Protein AF-A0A136IZJ5-F1 (afdb_monomer_lite)

Organism: NCBI:txid196109

Foldseek 3Di:
DDPVVLCVQQVCLQVVVVVVCVVPVDLPAQEDEAEAALCLVLPDPPCPSNNNSRVNLLVVQVVVVVVCVVVVRNYHYAYERDFAEPPDPVNLVDPPCVVVSLLSQFAYHYPVRVVVVVVCCSDPVCVVVVHHYDHPRGDLVSNQQHDDPPPCVPDPVNVPRDRPDDDDDDDDDDPCVPPPVPPPDQLLVQQLVDQALVSQLVSQLVVLQVVVCVLLVHRADQAAFLLVVVDDLVNLVVSQVCLCVSQVFRGDSQLNNHRDGSSRSSSNSSLGGPSHDPVNNVVPPPDDDDDDDDDDDDDDDDDDDDDDDDDDDDDDDDDDDDDDDPDDPQPPQPVNDLLQSVDNDFFAQDDDDLVLLLVLLLQFQQVQDDPVLNVVSVVLSVQCPDPPHLVVLLVVVLVVQQVPDSNGCQFLLLLFLVPFQAQAFLPQFFKKKFFFDDFPDFDFLLLLLLLLVVLVVVVLVCVVVSVDFFDADSRFGFRCPLVNCLFQWFFAFDQRTIDIDHCDCVNPVPHAFWAWEFELLWTFTGGQADPVRHGDHSLLSSLQVVLVCVVRVDDHRAQLLLLSRHRRNVSNVVLVVQVVVDVLSVVVCCRCNRHGFYEYEAADDDPDLFSVCCSVGLDLRRRDHSRTQWYWYQYRRGTIMIIGRPSQDDPVSSLVSNVSSCVSVNPDDDPPSNDDDVSVVSSVPDDIGIRDRDDDPVVVVVSVVSSVVSNVQSVPFTKDKDWFQPAFPSVCVVVVHDHVLVVLLVVQLVCCVVVVHGAWEWEWAFLSSHHSHGTFIDTLCGPLSRVLSVLVPDPPHDPVVNVVSSVVSSVVSVVSSVQVNSSHSGNPSSVSCSQRSPSRPPPDDDRPVSVDCSSVDPPYEYEYEDEEPRSTSDIDTRGDDPRHKYWYWYGYRRTIMIMMD

pLDDT: mean 79.6, std 20.5, range [19.53, 98.69]

Structure (mmCIF, N/CA/C/O backbone):
data_AF-A0A136IZJ5-F1
#
_entry.id   AF-A0A136IZJ5-F1
#
loop_
_atom_site.group_PDB
_atom_site.id
_atom_site.type_symbol
_atom_site.label_atom_id
_atom_site.label_alt_id
_atom_site.label_comp_id
_atom_site.label_asym_id
_atom_site.label_entity_id
_atom_site.label_seq_id
_atom_site.pdbx_PDB_ins_code
_atom_site.Cartn_x
_atom_site.Cartn_y
_atom_site.Cartn_z
_atom_site.occupancy
_atom_site.B_iso_or_equiv
_atom_site.auth_seq_id
_atom_site.auth_comp_id
_atom_site.auth_asym_id
_atom_site.auth_atom_id
_atom_site.pdbx_PDB_model_num
ATOM 1 N N . MET A 1 1 ? 2.974 48.203 5.495 1.00 77.06 1 MET A N 1
ATOM 2 C CA . MET A 1 1 ? 1.612 48.755 5.621 1.00 77.06 1 MET A CA 1
ATOM 3 C C . MET A 1 1 ? 1.621 50.160 5.051 1.00 77.06 1 MET A C 1
ATOM 5 O O . MET A 1 1 ? 2.440 50.966 5.478 1.00 77.06 1 MET A O 1
ATOM 9 N N . THR A 1 2 ? 0.779 50.433 4.061 1.00 89.12 2 THR A N 1
ATOM 10 C CA . THR A 1 2 ? 0.584 51.776 3.497 1.00 89.12 2 THR A CA 1
ATOM 11 C C . THR A 1 2 ? -0.289 52.630 4.422 1.00 89.12 2 THR A C 1
ATOM 13 O O . THR A 1 2 ? -1.024 52.103 5.257 1.00 89.12 2 THR A O 1
ATOM 16 N N . HIS A 1 3 ? -0.261 53.958 4.267 1.00 89.25 3 HIS A N 1
ATOM 17 C CA . HIS A 1 3 ? -1.140 54.854 5.032 1.00 89.25 3 HIS A CA 1
ATOM 18 C C . HIS A 1 3 ? -2.630 54.515 4.837 1.00 89.25 3 HIS A C 1
ATOM 20 O O . HIS A 1 3 ? -3.404 54.543 5.790 1.00 89.25 3 HIS A O 1
ATOM 26 N N . ALA A 1 4 ? -3.030 54.129 3.621 1.00 88.12 4 ALA A N 1
ATOM 27 C CA . ALA A 1 4 ? -4.405 53.728 3.335 1.00 88.12 4 ALA A CA 1
ATOM 28 C C . ALA A 1 4 ? -4.815 52.463 4.115 1.00 88.12 4 ALA A C 1
ATOM 30 O O . ALA A 1 4 ? -5.897 52.425 4.693 1.00 88.12 4 ALA A O 1
ATOM 31 N N . GLU A 1 5 ? -3.939 51.457 4.197 1.00 81.94 5 GLU A N 1
ATOM 32 C CA . GLU A 1 5 ? -4.168 50.237 4.991 1.00 81.94 5 GLU A CA 1
ATOM 33 C C . GLU A 1 5 ? -4.200 50.513 6.499 1.00 81.94 5 GLU A C 1
ATOM 35 O O . GLU A 1 5 ? -4.999 49.917 7.223 1.00 81.94 5 GLU A O 1
ATOM 40 N N . TYR A 1 6 ? -3.364 51.442 6.973 1.00 87.50 6 TYR A N 1
ATOM 41 C CA . TYR A 1 6 ? -3.369 51.891 8.363 1.00 87.50 6 TYR A CA 1
ATOM 42 C C . TYR A 1 6 ? -4.710 52.548 8.716 1.00 87.50 6 TYR A C 1
ATOM 44 O O . TYR A 1 6 ? -5.398 52.119 9.645 1.00 87.50 6 TYR A O 1
ATOM 52 N N . MET A 1 7 ? -5.137 53.527 7.913 1.00 91.44 7 MET A N 1
ATOM 53 C CA . MET A 1 7 ? -6.385 54.260 8.136 1.00 91.44 7 MET A CA 1
ATOM 54 C C . MET A 1 7 ? -7.628 53.383 7.959 1.00 91.44 7 MET A C 1
ATOM 56 O O . MET A 1 7 ? -8.614 53.589 8.662 1.00 91.44 7 MET A O 1
ATOM 60 N N . LYS A 1 8 ? -7.584 52.357 7.099 1.00 87.94 8 LYS A N 1
ATOM 61 C CA . LYS A 1 8 ? -8.697 51.412 6.912 1.00 87.94 8 LYS A CA 1
ATOM 62 C C . LYS A 1 8 ? -9.087 50.681 8.205 1.00 87.94 8 LYS A C 1
ATOM 64 O O . LYS A 1 8 ? -10.268 50.410 8.398 1.00 87.94 8 LYS A O 1
ATOM 69 N N . ALA A 1 9 ? -8.128 50.384 9.085 1.00 83.12 9 ALA A N 1
ATOM 70 C CA . ALA A 1 9 ? -8.392 49.744 10.378 1.00 83.12 9 ALA A CA 1
ATOM 71 C C . ALA A 1 9 ? -8.728 50.752 11.494 1.00 83.12 9 ALA A C 1
ATOM 73 O O . ALA A 1 9 ? -9.539 50.454 12.368 1.00 83.12 9 ALA A O 1
ATOM 74 N N . VAL A 1 10 ? -8.129 51.947 11.456 1.00 92.25 10 VAL A N 1
ATOM 75 C CA . VAL A 1 10 ? -8.303 52.984 12.490 1.00 92.25 10 VAL A CA 1
ATOM 76 C C . VAL A 1 10 ? -9.646 53.705 12.362 1.00 92.25 10 VAL A C 1
ATOM 78 O O . VAL A 1 10 ? -10.358 53.872 13.353 1.00 92.25 10 VAL A O 1
ATOM 81 N N . LEU A 1 11 ? -10.017 54.122 11.147 1.00 93.44 11 LEU A N 1
ATOM 82 C CA . LEU A 1 11 ? -11.178 54.985 10.909 1.00 93.44 11 LEU A CA 1
ATOM 83 C C . LEU A 1 11 ? -12.509 54.408 11.421 1.00 93.44 11 LEU A C 1
ATOM 85 O O . LEU A 1 11 ? -13.258 55.177 12.022 1.00 93.44 11 LEU A O 1
ATOM 89 N N . PRO A 1 12 ? -12.819 53.102 11.268 1.00 92.12 12 PRO A N 1
ATOM 90 C CA . PRO A 1 12 ? -14.050 52.539 11.818 1.00 92.12 12 PRO A CA 1
ATOM 91 C C . PRO A 1 12 ? -14.153 52.682 13.340 1.00 92.12 12 PRO A C 1
ATOM 93 O O . PRO A 1 12 ? -15.230 52.984 13.843 1.00 92.12 12 PRO A O 1
ATOM 96 N N . LYS A 1 13 ? -13.045 52.523 14.079 1.00 92.75 13 LYS A N 1
ATOM 97 C CA . LYS A 1 13 ? -13.035 52.683 15.542 1.00 92.75 13 LYS A CA 1
ATOM 98 C C . LYS A 1 13 ? -13.105 54.148 15.955 1.00 92.75 13 LYS A C 1
ATOM 100 O O . LYS A 1 13 ? -13.855 54.474 16.867 1.00 92.75 13 LYS A O 1
ATOM 105 N N . VAL A 1 14 ? -12.393 55.035 15.261 1.00 94.75 14 VAL A N 1
ATOM 106 C CA . VAL A 1 14 ? -12.376 56.471 15.585 1.00 94.75 14 VAL A CA 1
ATOM 107 C C . VAL A 1 14 ? -13.698 57.138 15.209 1.00 94.75 14 VAL A C 1
ATOM 109 O O . VAL A 1 14 ? -14.440 57.588 16.080 1.00 94.75 14 VAL A O 1
ATOM 112 N N . HIS A 1 15 ? -14.029 57.166 13.917 1.00 95.00 15 HIS A N 1
ATOM 113 C CA . HIS A 1 15 ? -15.244 57.824 13.441 1.00 95.00 15 HIS A CA 1
ATOM 114 C C . HIS A 1 15 ? -16.497 57.082 13.899 1.00 95.00 15 HIS A C 1
ATOM 116 O O . HIS A 1 15 ? -17.480 57.728 14.231 1.00 95.00 15 HIS A O 1
ATOM 122 N N . GLY A 1 16 ? -16.473 55.746 13.972 1.00 93.25 16 GLY A N 1
ATOM 123 C CA . GLY A 1 16 ? -17.610 54.982 14.489 1.00 93.25 16 GLY A CA 1
ATOM 124 C C . GLY A 1 16 ? -17.924 55.329 15.943 1.00 93.25 16 GLY A C 1
ATOM 125 O O . GLY A 1 16 ? -19.086 55.549 16.269 1.00 93.25 16 GLY A O 1
ATOM 126 N N . THR A 1 17 ? -16.904 55.466 16.797 1.00 94.69 17 THR A N 1
ATOM 127 C CA . THR A 1 17 ? -17.102 55.857 18.203 1.00 94.69 17 THR A CA 1
ATOM 128 C C . THR A 1 17 ? -17.656 57.275 18.322 1.00 94.69 17 THR A C 1
ATOM 130 O O . THR A 1 17 ? -18.630 57.475 19.044 1.00 94.69 17 THR A O 1
ATOM 133 N N . ILE A 1 18 ? -17.089 58.241 17.588 1.00 93.81 18 ILE A N 1
ATOM 134 C CA . ILE A 1 18 ? -17.572 59.633 17.588 1.00 93.81 18 ILE A CA 1
ATOM 135 C C . ILE A 1 18 ? -19.012 59.697 17.073 1.00 93.81 18 ILE A C 1
ATOM 137 O O . ILE A 1 18 ? -19.863 60.283 17.725 1.00 93.81 18 ILE A O 1
ATOM 141 N N . ASN A 1 19 ? -19.312 59.027 15.961 1.00 92.69 19 ASN A N 1
ATOM 142 C CA . ASN A 1 19 ? -20.647 59.047 15.371 1.00 92.69 19 ASN A CA 1
ATOM 143 C C . ASN A 1 19 ? -21.697 58.404 16.288 1.00 92.69 19 ASN A C 1
ATOM 145 O O . ASN A 1 19 ? -22.805 58.921 16.383 1.00 92.69 19 ASN A O 1
ATOM 149 N N . ILE A 1 20 ? -21.374 57.290 16.961 1.00 90.62 20 ILE A N 1
ATOM 150 C CA . ILE A 1 20 ? -22.281 56.671 17.942 1.00 90.62 20 ILE A CA 1
ATOM 151 C C . ILE A 1 20 ? -22.467 57.605 19.138 1.00 90.62 20 ILE A C 1
ATOM 153 O O . ILE A 1 20 ? -23.593 57.786 19.590 1.00 90.62 20 ILE A O 1
ATOM 157 N N . HIS A 1 21 ? -21.396 58.231 19.629 1.00 89.38 21 HIS A N 1
ATOM 158 C CA . HIS A 1 21 ? -21.519 59.224 20.688 1.00 89.38 21 HIS A CA 1
ATOM 159 C C . HIS A 1 21 ? -22.438 60.363 20.245 1.00 89.38 21 HIS A C 1
ATOM 161 O O . HIS A 1 21 ? -23.462 60.559 20.874 1.00 89.38 21 HIS A O 1
ATOM 167 N N . ASP A 1 22 ? -22.155 61.043 19.138 1.00 88.94 22 ASP A N 1
ATOM 168 C CA . ASP A 1 22 ? -22.930 62.200 18.679 1.00 88.94 22 ASP A CA 1
ATOM 169 C C . ASP A 1 22 ? -24.399 61.851 18.386 1.00 88.94 22 ASP A C 1
ATOM 171 O O . ASP A 1 22 ? -25.294 62.644 18.678 1.00 88.94 22 ASP A O 1
ATOM 175 N N . ALA A 1 23 ? -24.669 60.655 17.850 1.00 87.50 23 ALA A N 1
ATOM 176 C CA . ALA A 1 23 ? -26.026 60.201 17.545 1.00 87.50 23 ALA A CA 1
ATOM 177 C C . ALA A 1 23 ? -26.859 59.882 18.798 1.00 87.50 23 ALA A C 1
ATOM 179 O O . ALA A 1 23 ? -28.078 60.054 18.778 1.00 87.50 23 ALA A O 1
ATOM 180 N N . PHE A 1 24 ? -26.219 59.414 19.874 1.00 82.50 24 PHE A N 1
ATOM 181 C CA . PHE A 1 24 ? -26.887 58.983 21.108 1.00 82.50 24 PHE A CA 1
ATOM 182 C C . PHE A 1 24 ? -26.562 59.870 22.325 1.00 82.50 24 PHE A C 1
ATOM 184 O O . PHE A 1 24 ? -27.032 59.587 23.431 1.00 82.50 24 PHE A O 1
ATOM 191 N N . ALA A 1 25 ? -25.801 60.955 22.136 1.00 68.00 25 ALA A N 1
ATOM 192 C CA . ALA A 1 25 ? -25.383 61.908 23.163 1.00 68.00 25 ALA A CA 1
ATOM 193 C C . ALA A 1 25 ? -26.575 62.738 23.650 1.00 68.00 25 ALA A C 1
ATOM 195 O O . ALA A 1 25 ? -26.762 63.902 23.299 1.00 68.00 25 ALA A O 1
ATOM 196 N N . SER A 1 26 ? -27.382 62.131 24.510 1.00 68.25 26 SER A N 1
ATOM 197 C CA . SER A 1 26 ? -28.352 62.819 25.351 1.00 68.25 26 SER A CA 1
ATOM 198 C C . SER A 1 26 ? -27.784 62.970 26.764 1.00 68.25 26 SER A C 1
ATOM 200 O O . SER A 1 26 ? -26.955 62.175 27.202 1.00 68.25 26 SER A O 1
ATOM 202 N N . GLY A 1 27 ? -28.234 63.979 27.514 1.00 64.31 27 GLY A N 1
ATOM 203 C CA . GLY A 1 27 ? -27.869 64.123 28.932 1.00 64.31 27 GLY A CA 1
ATOM 204 C C . GLY A 1 27 ? -28.430 63.017 29.841 1.00 64.31 27 GLY A C 1
ATOM 205 O O . GLY A 1 27 ? -28.126 63.013 31.033 1.00 64.31 27 GLY A O 1
ATOM 206 N N . GLU A 1 28 ? -29.241 62.115 29.279 1.00 71.81 28 GLU A N 1
ATOM 207 C CA . GLU A 1 28 ? -29.996 61.064 29.967 1.00 71.81 28 GLU A CA 1
ATOM 208 C C . GLU A 1 28 ? -29.464 59.650 29.690 1.00 71.81 28 GLU A C 1
ATOM 210 O O . GLU A 1 28 ? -29.938 58.708 30.312 1.00 71.81 28 GLU A O 1
ATOM 215 N N . LEU A 1 29 ? -28.486 59.471 28.789 1.00 85.00 29 LEU A N 1
ATOM 216 C CA . LEU A 1 29 ? -27.915 58.148 28.524 1.00 85.00 29 LEU A CA 1
ATOM 217 C C . LEU A 1 29 ? -27.209 57.627 29.783 1.00 85.00 29 LEU A C 1
ATOM 219 O O . LEU A 1 29 ? -26.307 58.297 30.282 1.00 85.00 29 LEU A O 1
ATOM 223 N N . ASP A 1 30 ? 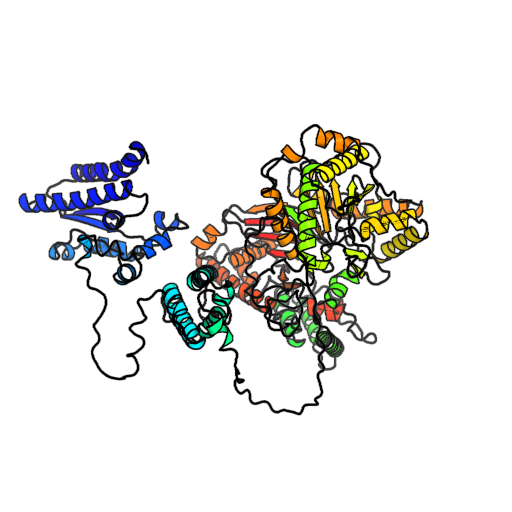-27.581 56.440 30.265 1.00 84.00 30 ASP A N 1
ATOM 224 C CA . ASP A 1 30 ? -27.025 55.869 31.499 1.00 84.00 30 ASP A CA 1
ATOM 225 C C . ASP A 1 30 ? -25.553 55.450 31.337 1.00 84.00 30 ASP A C 1
ATOM 227 O O . ASP A 1 30 ? -24.710 55.729 32.195 1.00 84.00 30 ASP A O 1
ATOM 231 N N . PHE A 1 31 ? -25.213 54.805 30.217 1.00 88.62 31 PHE A N 1
ATOM 232 C CA . PHE A 1 31 ? -23.848 54.373 29.925 1.00 88.62 31 PHE A CA 1
ATOM 233 C C . PHE A 1 31 ? -23.568 54.204 28.423 1.00 88.62 31 PHE A C 1
ATOM 235 O O . PHE A 1 31 ? -24.473 53.990 27.620 1.00 88.62 31 PHE A O 1
ATOM 242 N N . MET A 1 32 ? -22.286 54.230 28.058 1.00 90.94 32 MET A N 1
ATOM 243 C CA . MET A 1 32 ? -21.758 53.848 26.749 1.00 90.94 32 MET A CA 1
ATOM 244 C C . MET A 1 32 ? -20.553 52.925 26.952 1.00 90.94 32 MET A C 1
ATOM 246 O O . MET A 1 32 ? -19.549 53.337 27.531 1.00 90.94 32 MET A O 1
ATOM 250 N N . ILE A 1 33 ? -20.651 51.678 26.484 1.00 92.81 33 ILE A N 1
ATOM 251 C CA . ILE A 1 33 ? -19.566 50.691 26.586 1.00 92.81 33 ILE A CA 1
ATOM 252 C C . ILE A 1 33 ? -18.824 50.616 25.250 1.00 92.81 33 ILE A C 1
ATOM 254 O O . ILE A 1 33 ? -19.427 50.354 24.209 1.00 92.81 33 ILE A O 1
ATOM 258 N N . LEU A 1 34 ? -17.511 50.825 25.285 1.00 93.81 34 LEU A N 1
ATOM 259 C CA . LEU A 1 34 ? -16.609 50.698 24.148 1.00 93.81 34 LEU A CA 1
ATOM 260 C C . LEU A 1 34 ? -15.841 49.382 24.257 1.00 93.81 34 LEU A C 1
ATOM 262 O O . LEU A 1 34 ? -15.111 49.152 25.218 1.00 93.81 34 LEU A O 1
ATOM 266 N N . LEU A 1 35 ? -16.004 48.517 23.256 1.00 91.25 35 LEU A N 1
ATOM 267 C CA . LEU A 1 35 ? -15.243 47.272 23.154 1.00 91.25 35 LEU A CA 1
ATOM 268 C C . LEU A 1 35 ? -13.882 47.566 22.508 1.00 91.25 35 LEU A C 1
ATOM 270 O O . LEU A 1 35 ? -13.739 47.596 21.276 1.00 91.25 35 LEU A O 1
ATOM 274 N N . SER A 1 36 ? -12.913 47.831 23.375 1.00 90.81 36 SER A N 1
ATOM 275 C CA . SER A 1 36 ? -11.499 48.003 23.063 1.00 90.81 36 SER A CA 1
ATOM 276 C C . SER A 1 36 ? -10.781 46.644 23.114 1.00 90.81 36 SER A C 1
ATOM 278 O O . SER A 1 36 ? -11.413 45.584 23.116 1.00 90.81 36 SER A O 1
ATOM 280 N N . SER A 1 37 ? -9.450 46.640 23.104 1.00 87.88 37 SER A N 1
ATOM 281 C CA . SER A 1 37 ? -8.651 45.413 23.115 1.00 87.88 37 SER A CA 1
ATOM 282 C C . SER A 1 37 ? -7.395 45.568 23.952 1.00 87.88 37 SER A C 1
ATOM 284 O O . SER A 1 37 ? -6.697 46.577 23.852 1.00 87.88 37 SER A O 1
ATOM 286 N N . SER A 1 38 ? -7.030 44.505 24.672 1.00 82.19 38 SER A N 1
ATOM 287 C CA . SER A 1 38 ? -5.783 44.448 25.442 1.00 82.19 38 SER A CA 1
ATOM 288 C C . SER A 1 38 ? -4.528 44.646 24.580 1.00 82.19 38 SER A C 1
ATOM 290 O O . SER A 1 38 ? -3.499 45.097 25.085 1.00 82.19 38 SER A O 1
ATOM 292 N N . THR A 1 39 ? -4.602 44.414 23.261 1.00 79.31 39 THR A N 1
ATOM 293 C CA . THR A 1 39 ? -3.534 44.746 22.301 1.00 79.31 39 THR A CA 1
ATOM 294 C C . THR A 1 39 ? -3.219 46.247 22.247 1.00 79.31 39 THR A C 1
ATOM 296 O O . THR A 1 39 ? -2.087 46.601 21.920 1.00 79.31 39 THR A O 1
ATOM 299 N N . GLY A 1 40 ? -4.169 47.130 22.583 1.00 78.38 40 GLY A N 1
ATOM 300 C CA . GLY A 1 40 ? -3.928 48.574 22.697 1.00 78.38 40 GLY A CA 1
ATOM 301 C C . GLY A 1 40 ? -2.912 48.928 23.789 1.00 78.38 40 GLY A C 1
ATOM 302 O O . GLY A 1 40 ? -2.141 49.871 23.625 1.00 78.38 40 GLY A O 1
ATOM 303 N N . ILE A 1 41 ? -2.853 48.118 24.851 1.00 77.19 41 ILE A N 1
ATOM 304 C CA . ILE A 1 41 ? -2.004 48.339 26.028 1.00 77.19 41 ILE A CA 1
ATOM 305 C C . ILE A 1 41 ? -0.751 47.451 26.008 1.00 77.19 41 ILE A C 1
ATOM 307 O O . ILE A 1 41 ? 0.354 47.925 26.270 1.00 77.19 41 ILE A O 1
ATOM 311 N N . LEU A 1 42 ? -0.897 46.166 25.667 1.00 70.75 42 LEU A N 1
ATOM 312 C CA . LEU A 1 42 ? 0.206 45.194 25.656 1.00 70.75 42 LEU A CA 1
ATOM 313 C C . LEU A 1 42 ? 1.041 45.241 24.367 1.00 70.75 42 LEU A C 1
ATOM 315 O O . LEU A 1 42 ? 2.217 44.879 24.378 1.00 70.75 42 LEU A O 1
ATOM 319 N N . GLY A 1 43 ? 0.446 45.695 23.262 1.00 65.62 43 GLY A N 1
ATOM 320 C CA . GLY A 1 43 ? 1.054 45.664 21.936 1.00 65.62 43 GLY A CA 1
ATOM 321 C C . GLY A 1 43 ? 1.076 44.265 21.309 1.00 65.62 43 GLY A C 1
ATOM 322 O O . GLY A 1 43 ? 1.051 43.230 21.972 1.00 65.62 43 GLY A O 1
ATOM 323 N N . THR A 1 44 ? 1.100 44.206 19.978 1.00 64.81 44 THR A N 1
ATOM 324 C CA . THR A 1 44 ? 1.273 42.955 19.221 1.00 64.81 44 THR A 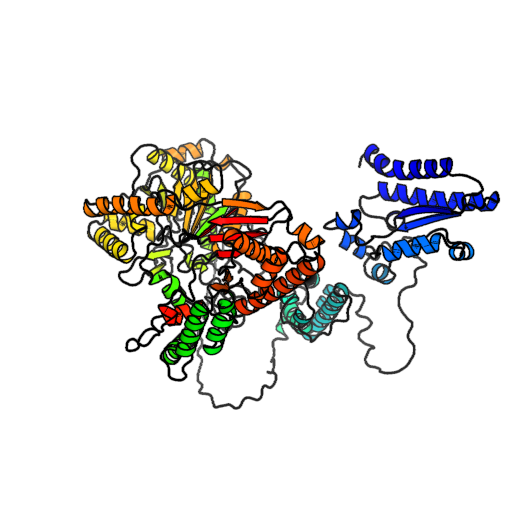CA 1
ATOM 325 C C . THR A 1 44 ? 1.991 43.256 17.909 1.00 64.81 44 THR A C 1
ATOM 327 O O . THR A 1 44 ? 1.679 44.240 17.229 1.00 64.81 44 THR A O 1
ATOM 330 N N . ASN A 1 45 ? 2.959 42.414 17.537 1.00 63.62 45 ASN A N 1
ATOM 331 C CA . ASN A 1 45 ? 3.758 42.611 16.328 1.00 63.62 45 ASN A CA 1
ATOM 332 C C . ASN A 1 45 ? 2.866 42.720 15.080 1.00 63.62 45 ASN A C 1
ATOM 334 O O . ASN A 1 45 ? 1.990 41.889 14.832 1.00 63.62 45 ASN A O 1
ATOM 338 N N . GLY A 1 46 ? 3.089 43.776 14.293 1.00 70.75 46 GLY A N 1
ATOM 339 C CA . GLY A 1 46 ? 2.350 44.041 13.056 1.00 70.75 46 GLY A CA 1
ATOM 340 C C . GLY A 1 46 ? 0.930 44.599 13.227 1.00 70.75 46 GLY A C 1
ATOM 341 O O . GLY A 1 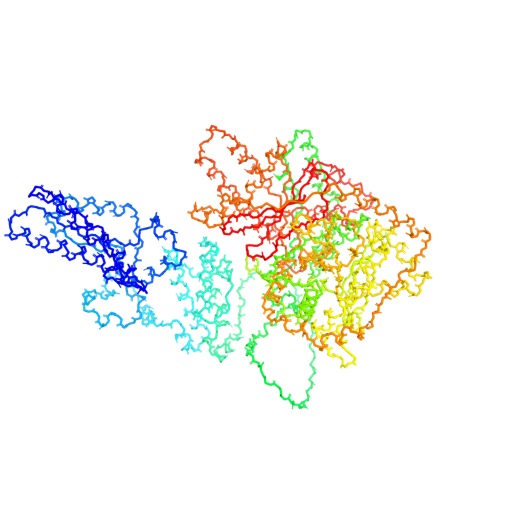46 ? 0.261 44.795 12.219 1.00 70.75 46 GLY A O 1
ATOM 342 N N . GLN A 1 47 ? 0.468 44.888 14.453 1.00 78.12 47 GLN A N 1
ATOM 343 C CA . GLN A 1 47 ? -0.901 45.358 14.748 1.00 78.12 47 GLN A CA 1
ATOM 344 C C . GLN A 1 47 ? -0.968 46.832 15.189 1.00 78.12 47 GLN A C 1
ATOM 346 O O . GLN A 1 47 ? -1.873 47.231 15.917 1.00 78.12 47 GLN A O 1
ATOM 351 N N . ALA A 1 48 ? -0.018 47.667 14.757 1.00 82.25 48 ALA A N 1
ATOM 352 C CA . ALA A 1 48 ? 0.058 49.071 15.180 1.00 82.25 48 ALA A CA 1
ATOM 353 C C . ALA A 1 48 ? -1.198 49.893 14.812 1.00 82.25 48 ALA A C 1
ATOM 355 O O . ALA A 1 48 ? -1.636 50.731 15.593 1.00 82.25 48 ALA A O 1
ATOM 356 N N . ASN A 1 49 ? -1.809 49.624 13.655 1.00 85.69 49 ASN A N 1
ATOM 357 C CA . ASN A 1 49 ? -3.065 50.248 13.225 1.00 85.69 49 ASN A CA 1
ATOM 358 C C . ASN A 1 49 ? -4.267 49.820 14.087 1.00 85.69 49 ASN A C 1
ATOM 360 O O . ASN A 1 49 ? -5.084 50.656 14.460 1.00 85.69 49 ASN A O 1
ATOM 364 N N . TYR A 1 50 ? -4.364 48.536 14.441 1.00 84.62 50 TYR A N 1
ATOM 365 C CA . TYR A 1 50 ? -5.408 48.026 15.332 1.00 84.62 50 TYR A CA 1
ATOM 366 C C . TYR A 1 50 ? -5.250 48.584 16.752 1.00 84.62 50 TYR A C 1
ATOM 368 O O . TYR A 1 50 ? -6.214 49.083 17.330 1.00 84.62 50 TYR A O 1
ATOM 376 N N . ALA A 1 51 ? -4.028 48.579 17.293 1.00 87.38 51 ALA A N 1
ATOM 377 C CA . ALA A 1 51 ? -3.726 49.145 18.605 1.00 87.38 51 ALA A CA 1
ATOM 378 C C . ALA A 1 51 ? -4.095 50.637 18.686 1.00 87.38 51 ALA A C 1
ATOM 380 O O . ALA A 1 51 ? -4.753 51.040 19.638 1.00 87.38 51 ALA A O 1
ATOM 381 N N . ALA A 1 52 ? -3.766 51.434 17.661 1.00 90.56 52 ALA A N 1
ATOM 382 C CA . ALA A 1 52 ? -4.091 52.862 17.616 1.00 90.56 52 ALA A CA 1
ATOM 383 C C . ALA A 1 52 ? -5.603 53.158 17.644 1.00 90.56 52 ALA A C 1
ATOM 385 O O . ALA A 1 52 ? -6.033 54.136 18.251 1.00 90.56 52 ALA A O 1
ATOM 386 N N . GLY A 1 53 ? -6.422 52.323 16.996 1.00 90.81 53 GLY A N 1
ATOM 387 C CA . GLY A 1 53 ? -7.879 52.471 17.040 1.00 90.81 53 GLY A CA 1
ATOM 388 C C . GLY A 1 53 ? -8.469 52.156 18.418 1.00 90.81 53 GLY A C 1
ATOM 389 O O . GLY A 1 53 ? -9.407 52.825 18.836 1.00 90.81 53 GLY A O 1
ATOM 390 N N . ASN A 1 54 ? -7.922 51.159 19.118 1.00 92.81 54 ASN A N 1
ATOM 391 C CA . ASN A 1 54 ? -8.364 50.768 20.462 1.00 92.81 54 ASN A CA 1
ATOM 392 C C . ASN A 1 54 ? -7.952 51.807 21.516 1.00 92.81 54 ASN A C 1
ATOM 394 O O . ASN A 1 54 ? -8.804 52.291 22.253 1.00 92.81 54 ASN A O 1
ATOM 398 N N . THR A 1 55 ? -6.701 52.278 21.488 1.00 92.25 55 THR A N 1
ATOM 399 C CA . THR A 1 55 ? -6.234 53.314 22.427 1.00 92.25 55 THR A CA 1
ATOM 400 C C . THR A 1 55 ? -6.958 54.650 22.261 1.00 92.25 55 THR A C 1
ATOM 402 O O . THR A 1 55 ? -7.118 55.387 23.233 1.00 92.25 55 THR A O 1
ATOM 405 N N . PHE A 1 56 ? -7.455 54.965 21.058 1.00 95.00 56 PHE A N 1
ATOM 406 C CA . PHE A 1 56 ? -8.375 56.089 20.872 1.00 95.00 56 PHE A CA 1
ATOM 407 C C . PHE A 1 56 ? -9.684 55.897 21.651 1.00 95.00 56 PHE A C 1
ATOM 409 O O . PHE A 1 56 ? -10.152 56.849 22.268 1.00 95.00 56 PHE A O 1
ATOM 416 N N . GLN A 1 57 ? -10.279 54.698 21.634 1.00 94.81 57 GLN A N 1
ATOM 417 C CA . GLN A 1 57 ? -11.524 54.415 22.360 1.00 94.81 57 GLN A CA 1
ATOM 418 C C . GLN A 1 57 ? -11.319 54.544 23.875 1.00 94.81 57 GLN A C 1
ATOM 420 O O . GLN A 1 57 ? -12.149 55.159 24.546 1.00 94.81 57 GLN A O 1
ATOM 425 N N . ASP A 1 58 ? -10.177 54.077 24.384 1.00 94.44 58 ASP A N 1
ATOM 426 C CA . ASP A 1 58 ? -9.810 54.197 25.802 1.00 94.44 58 ASP A CA 1
ATOM 427 C C . ASP A 1 58 ? -9.674 55.669 26.215 1.00 94.44 58 ASP A C 1
ATOM 429 O O . ASP A 1 58 ? -10.298 56.126 27.175 1.00 94.44 58 ASP A O 1
ATOM 433 N N . ALA A 1 59 ? -8.916 56.447 25.433 1.00 94.19 59 ALA A N 1
ATOM 434 C CA . ALA A 1 59 ? -8.724 57.874 25.674 1.00 94.19 59 ALA A CA 1
ATOM 435 C C . ALA A 1 59 ? -10.028 58.678 25.526 1.00 94.19 59 ALA A C 1
ATOM 437 O O . ALA A 1 59 ? -10.252 59.640 26.263 1.00 94.19 59 ALA A O 1
ATOM 438 N N . PHE A 1 60 ? -10.898 58.292 24.590 1.00 94.81 60 PHE A N 1
ATOM 439 C CA . PHE A 1 60 ? -12.195 58.929 24.380 1.00 94.81 60 PHE A CA 1
ATOM 440 C C . PHE A 1 60 ? -13.131 58.707 25.573 1.00 94.81 60 PHE A C 1
ATOM 442 O O . PHE A 1 60 ? -13.723 59.670 26.061 1.00 94.81 60 PHE A O 1
ATOM 449 N N . ALA A 1 61 ? -13.240 57.470 26.075 1.00 93.06 61 ALA A N 1
ATOM 450 C CA . ALA A 1 61 ? -14.065 57.163 27.244 1.00 93.06 61 ALA A CA 1
ATOM 451 C C . ALA A 1 61 ? -13.621 57.966 28.474 1.00 93.06 61 ALA A C 1
ATOM 453 O O . ALA A 1 61 ? -14.440 58.591 29.151 1.00 93.06 61 ALA A O 1
ATOM 454 N N . ASP A 1 62 ? -12.315 58.014 28.727 1.00 91.50 62 ASP A N 1
ATOM 455 C CA . ASP A 1 62 ? -11.759 58.774 29.840 1.00 91.50 62 ASP A CA 1
ATOM 456 C C . ASP A 1 62 ? -11.988 60.293 29.689 1.00 91.50 62 ASP A C 1
ATOM 458 O O . ASP A 1 62 ? -12.478 60.941 30.620 1.00 91.50 62 ASP A O 1
ATOM 462 N N . ALA A 1 63 ? -11.733 60.869 28.509 1.00 91.69 63 ALA A N 1
ATOM 463 C CA . ALA A 1 63 ? -11.978 62.289 28.253 1.00 91.69 63 ALA A CA 1
ATOM 464 C C . ALA A 1 63 ? -13.450 62.675 28.485 1.00 91.69 63 ALA A C 1
ATOM 466 O O . ALA A 1 63 ? -13.731 63.709 29.102 1.00 91.69 63 ALA A O 1
ATOM 467 N N . GLN A 1 64 ? -14.388 61.827 28.054 1.00 90.31 64 GLN A N 1
ATOM 468 C CA . GLN A 1 64 ? -15.816 62.072 28.240 1.00 90.31 64 GLN A CA 1
ATOM 469 C C . GLN A 1 64 ? -16.258 61.924 29.692 1.00 90.31 64 GLN A C 1
ATOM 471 O O . GLN A 1 64 ? -17.040 62.745 30.167 1.00 90.31 64 GLN A O 1
ATOM 476 N N . ASN A 1 65 ? -15.710 60.966 30.442 1.00 88.06 65 ASN A N 1
ATOM 477 C CA . ASN A 1 65 ? -15.965 60.866 31.881 1.00 88.06 65 ASN A CA 1
ATOM 478 C C . ASN A 1 65 ? -15.457 62.102 32.639 1.00 88.06 65 ASN A C 1
ATOM 480 O O . ASN A 1 65 ? -16.157 62.628 33.508 1.00 88.06 65 ASN A O 1
ATOM 484 N N . ARG A 1 66 ? -14.272 62.630 32.295 1.00 86.81 66 ARG A N 1
ATOM 485 C CA . ARG A 1 66 ? -13.766 63.886 32.883 1.00 86.81 66 ARG A CA 1
ATOM 486 C C . ARG A 1 66 ? -14.679 65.070 32.551 1.00 86.81 66 ARG A C 1
ATOM 488 O O . ARG A 1 66 ? -15.036 65.841 33.444 1.00 86.81 66 ARG A O 1
ATOM 495 N N . ALA A 1 67 ? -15.095 65.193 31.290 1.00 84.56 67 ALA A N 1
ATOM 496 C CA . ALA A 1 67 ? -16.010 66.243 30.855 1.00 84.56 67 ALA A CA 1
ATOM 497 C C . ALA A 1 67 ? -17.386 66.120 31.536 1.00 84.56 67 ALA A C 1
ATOM 499 O O . ALA A 1 67 ? -17.938 67.125 31.995 1.00 84.56 67 ALA A O 1
ATOM 500 N N . ALA A 1 68 ? -17.923 64.907 31.676 1.00 80.06 68 ALA A N 1
ATOM 501 C CA . ALA A 1 68 ? -19.193 64.633 32.343 1.00 80.06 68 ALA A CA 1
ATOM 502 C C . ALA A 1 68 ? -19.167 65.059 33.817 1.00 80.06 68 ALA A C 1
ATOM 504 O O . ALA A 1 68 ? -20.051 65.801 34.247 1.00 80.06 68 ALA A O 1
ATOM 505 N N . ARG A 1 69 ? -18.089 64.726 34.543 1.00 79.75 69 ARG A N 1
ATOM 506 C CA . ARG A 1 69 ? -17.863 65.163 35.934 1.00 79.75 69 ARG A CA 1
ATOM 507 C C . ARG A 1 69 ? -17.838 66.689 36.076 1.00 79.75 69 ARG A C 1
ATOM 509 O O . ARG A 1 69 ? -18.393 67.217 37.033 1.00 79.75 69 ARG A O 1
ATOM 516 N N . SER A 1 70 ? -17.251 67.408 35.115 1.00 76.75 70 SER A N 1
ATOM 517 C CA . SER A 1 70 ? -17.218 68.884 35.130 1.00 76.75 70 SER A CA 1
ATOM 518 C C . SER A 1 70 ? -18.519 69.569 34.687 1.00 76.75 70 SER A C 1
ATOM 520 O O . SER A 1 70 ? -18.769 70.706 35.073 1.00 76.75 70 SER A O 1
ATOM 522 N N . SER A 1 71 ? -19.345 68.898 33.877 1.00 75.25 71 SER A N 1
ATOM 523 C CA . SER A 1 71 ? -20.565 69.464 33.275 1.00 75.25 71 SER A CA 1
ATOM 524 C C . SER A 1 71 ? -21.864 68.970 33.923 1.00 75.25 71 SER A C 1
ATOM 526 O O . SER A 1 71 ? -22.944 69.384 33.510 1.00 75.25 71 SER A O 1
ATOM 528 N N . GLY A 1 72 ? -21.773 68.095 34.932 1.00 68.00 72 GLY A N 1
ATOM 529 C CA . GLY A 1 72 ? -22.925 67.503 35.620 1.00 68.00 72 GLY A CA 1
ATOM 530 C C . GLY A 1 72 ? -23.701 66.481 34.781 1.00 68.00 72 GLY A C 1
ATOM 531 O O . GLY A 1 72 ? -24.826 66.131 35.139 1.00 68.00 72 GLY A O 1
ATOM 532 N N . ARG A 1 73 ? -23.131 66.010 33.662 1.00 72.88 73 ARG A N 1
ATOM 533 C CA . ARG A 1 73 ? -23.751 64.973 32.821 1.00 72.88 73 ARG A CA 1
ATOM 534 C C . ARG A 1 73 ? -23.681 63.617 33.520 1.00 72.88 73 ARG A C 1
ATOM 536 O O . ARG A 1 73 ? -22.686 63.306 34.168 1.00 72.88 73 ARG A O 1
ATOM 543 N N . ARG A 1 74 ? -24.736 62.812 33.358 1.00 75.69 74 ARG A N 1
ATOM 544 C CA . ARG A 1 74 ? -24.879 61.506 34.024 1.00 75.69 74 ARG A CA 1
ATOM 545 C C . ARG A 1 74 ? -24.309 60.326 33.238 1.00 75.69 74 ARG A C 1
ATOM 547 O O . ARG A 1 74 ? -24.091 59.276 33.830 1.00 75.69 74 ARG A O 1
ATOM 554 N N . THR A 1 75 ? -24.047 60.493 31.944 1.00 85.19 75 THR A N 1
ATOM 555 C CA . THR A 1 75 ? -23.567 59.405 31.086 1.00 85.19 75 THR A CA 1
ATOM 556 C C . THR A 1 75 ? -22.175 58.940 31.463 1.00 85.19 75 THR A C 1
ATOM 558 O O . THR A 1 75 ? -21.229 59.729 31.455 1.00 85.19 75 THR A O 1
ATOM 561 N N . ARG A 1 76 ? -22.052 57.637 31.723 1.00 87.19 76 ARG A N 1
ATOM 562 C CA . ARG A 1 76 ? -20.777 56.984 32.013 1.00 87.19 76 ARG A CA 1
ATOM 563 C C . ARG A 1 76 ? -20.226 56.271 30.787 1.00 87.19 76 ARG A C 1
ATOM 565 O O . ARG A 1 76 ? -20.913 55.472 30.159 1.00 87.19 76 ARG A O 1
ATOM 572 N N . TYR A 1 77 ? -18.958 56.498 30.496 1.00 91.69 77 TYR A N 1
ATOM 573 C CA . TYR A 1 77 ? -18.248 55.826 29.417 1.00 91.69 77 TYR A CA 1
ATOM 574 C C . TYR A 1 77 ? -17.372 54.727 30.013 1.00 91.69 77 TYR A C 1
ATOM 576 O O . TYR A 1 77 ? -16.639 54.971 30.969 1.00 91.69 77 TYR A O 1
ATOM 584 N N . VAL A 1 78 ? -17.456 53.514 29.480 1.00 93.50 78 VAL A N 1
ATOM 585 C CA . VAL A 1 78 ? -16.678 52.368 29.965 1.00 93.50 78 VAL A CA 1
ATOM 586 C C . VAL A 1 78 ? -15.892 51.793 28.803 1.00 93.50 78 VAL A C 1
ATOM 588 O O . VAL A 1 78 ? -16.504 51.362 27.829 1.00 93.50 78 VAL A O 1
ATOM 591 N N . SER A 1 79 ? -14.563 51.759 28.899 1.00 94.56 79 SER A N 1
ATOM 592 C CA . SER A 1 79 ? -13.747 51.002 27.945 1.00 94.56 79 SER A CA 1
ATOM 593 C C . SER A 1 79 ? -13.441 49.612 28.491 1.00 94.56 79 SER A C 1
ATOM 595 O O . SER A 1 79 ? -13.042 49.463 29.648 1.00 94.56 79 SER A O 1
ATOM 597 N N . LEU A 1 80 ? -13.661 48.584 27.678 1.00 93.00 80 LEU A N 1
ATOM 598 C CA . LEU A 1 80 ? -13.328 47.202 28.007 1.00 93.00 80 LEU A CA 1
ATOM 599 C C . LEU A 1 80 ? -12.288 46.698 27.009 1.00 93.00 80 LEU A C 1
ATOM 601 O O . LEU A 1 80 ? -12.618 46.435 25.853 1.00 93.00 80 LEU A O 1
ATOM 605 N N . ASP A 1 81 ? -11.050 46.530 27.461 1.00 90.06 81 ASP A N 1
ATOM 606 C CA . ASP A 1 81 ? -9.908 46.089 26.660 1.00 90.06 81 ASP A CA 1
ATOM 607 C C . ASP A 1 81 ? -9.896 44.565 26.579 1.00 90.06 81 ASP A C 1
ATOM 609 O O . ASP A 1 81 ? -9.072 43.883 27.192 1.00 90.06 81 ASP A O 1
ATOM 613 N N . ILE A 1 82 ? -10.862 44.016 25.846 1.00 85.62 82 ILE A N 1
ATOM 614 C CA . ILE A 1 82 ? -11.133 42.580 25.852 1.00 85.62 82 ILE A CA 1
ATOM 615 C C . ILE A 1 82 ? -9.916 41.801 25.328 1.00 85.62 82 ILE A C 1
ATOM 617 O O . ILE A 1 82 ? -9.343 42.116 24.278 1.00 85.62 82 ILE A O 1
ATOM 621 N N . GLY A 1 83 ? -9.516 40.788 26.103 1.00 75.88 83 GLY A N 1
ATOM 622 C CA . GLY A 1 83 ? -8.470 39.834 25.753 1.00 75.88 83 GLY A CA 1
ATOM 623 C C . GLY A 1 83 ? -8.912 38.810 24.706 1.00 75.88 83 GLY A C 1
ATOM 624 O O . GLY A 1 83 ? -9.963 38.922 24.081 1.00 75.88 83 GLY A O 1
ATOM 625 N N . ALA A 1 84 ? -8.096 37.781 24.490 1.00 72.50 84 ALA A N 1
ATOM 626 C CA . ALA A 1 84 ? -8.435 36.732 23.536 1.00 72.50 84 ALA A CA 1
ATOM 627 C C . ALA A 1 84 ? -9.652 35.937 24.034 1.00 72.50 84 ALA A C 1
ATOM 629 O O . ALA A 1 84 ? -9.554 35.240 25.038 1.00 72.50 84 ALA A O 1
ATOM 630 N N . VAL A 1 85 ? -10.796 36.024 23.351 1.00 73.00 85 VAL A N 1
ATOM 631 C CA . VAL A 1 85 ? -11.999 35.271 23.739 1.00 73.00 85 VAL A CA 1
ATOM 632 C C . VAL A 1 85 ? -11.996 33.915 23.036 1.00 73.00 85 VAL A C 1
ATOM 634 O O . VAL A 1 85 ? -12.085 33.852 21.805 1.00 73.00 85 VAL A O 1
ATOM 637 N N . ALA A 1 86 ? -11.874 32.838 23.810 1.00 58.94 86 ALA A N 1
ATOM 638 C CA . ALA A 1 86 ? -11.976 31.467 23.328 1.00 58.94 86 ALA A CA 1
ATOM 639 C C . ALA A 1 86 ? -13.340 31.247 22.663 1.00 58.94 86 ALA A C 1
ATOM 641 O O . ALA A 1 86 ? -14.383 31.576 23.231 1.00 58.94 86 ALA A O 1
ATOM 642 N N . GLY A 1 87 ? -13.324 30.710 21.445 1.00 54.81 87 GLY A N 1
ATOM 643 C CA . GLY A 1 87 ? -14.532 30.514 20.645 1.00 54.81 87 GLY A CA 1
ATOM 644 C C . GLY A 1 87 ? -14.928 31.703 19.759 1.00 54.81 87 GLY A C 1
ATOM 645 O O . GLY A 1 87 ? -15.967 31.665 19.107 1.00 54.81 87 GLY A O 1
ATOM 646 N N . SER A 1 88 ? -14.178 32.814 19.773 1.00 55.38 88 SER A N 1
ATOM 647 C CA . SER A 1 88 ? -14.468 33.949 18.887 1.00 55.38 88 SER A CA 1
ATOM 648 C C . SER A 1 88 ? -13.879 33.726 17.494 1.00 55.38 88 SER A C 1
ATOM 650 O O . SER A 1 88 ? -12.729 33.312 17.364 1.00 55.38 88 SER A O 1
ATOM 652 N N . ALA A 1 89 ? -14.623 34.088 16.444 1.00 50.03 89 ALA A N 1
ATOM 653 C CA . ALA A 1 89 ? -14.217 33.869 15.051 1.00 50.03 89 ALA A CA 1
ATOM 654 C C . ALA A 1 89 ? -12.824 34.438 14.701 1.00 50.03 89 ALA A C 1
ATOM 656 O O . ALA A 1 89 ? -12.139 33.904 13.834 1.00 50.03 89 ALA A O 1
ATOM 657 N N . HIS A 1 90 ? -12.367 35.505 15.372 1.00 50.56 90 HIS A N 1
ATOM 658 C CA . HIS A 1 90 ? -11.019 36.056 15.180 1.00 50.56 90 HIS A CA 1
ATOM 659 C C . HIS A 1 90 ? -9.914 35.222 15.856 1.00 50.56 90 HIS A C 1
ATOM 661 O O . HIS A 1 90 ? -8.809 35.154 15.334 1.00 50.56 90 HIS A O 1
ATOM 667 N N . VAL A 1 91 ? -10.199 34.582 16.994 1.00 50.34 91 VAL A N 1
ATOM 668 C CA . VAL A 1 91 ? -9.265 33.685 17.699 1.00 50.34 91 VAL A CA 1
ATOM 669 C C . VAL A 1 91 ? -9.242 32.297 17.050 1.00 50.34 91 VAL A C 1
ATOM 671 O O . VAL A 1 91 ? -8.178 31.697 16.938 1.00 50.34 91 VAL A O 1
ATOM 674 N N . GLU A 1 92 ? -10.388 31.819 16.563 1.00 44.00 92 GLU A N 1
ATOM 675 C CA . GLU A 1 92 ? -10.533 30.520 15.889 1.00 44.00 92 GLU A CA 1
ATOM 676 C C . GLU A 1 92 ? -9.970 30.506 14.457 1.00 44.00 92 GLU A C 1
ATOM 678 O O . GLU A 1 92 ? -9.526 29.466 13.983 1.00 44.00 92 GLU A O 1
ATOM 683 N N . SER A 1 93 ? -9.925 31.655 13.770 1.00 39.09 93 SER A N 1
ATOM 684 C CA . SER A 1 93 ? -9.391 31.777 12.397 1.00 39.09 93 SER A CA 1
ATOM 685 C C . SER A 1 93 ? -7.864 31.926 12.308 1.00 39.09 93 SER A C 1
ATOM 687 O O . SER A 1 93 ? -7.329 32.174 11.227 1.00 39.09 93 SER A O 1
ATOM 689 N N . LEU A 1 94 ? -7.134 31.799 13.422 1.00 44.12 94 LEU A N 1
ATOM 690 C CA . LEU A 1 94 ? -5.688 32.031 13.484 1.00 44.12 94 LEU A CA 1
ATOM 691 C C . LEU A 1 94 ? -4.933 30.753 13.909 1.00 44.12 94 LEU A C 1
ATOM 693 O O . LEU A 1 94 ? -4.724 30.549 15.106 1.00 44.12 94 LEU A O 1
ATOM 697 N N . PRO A 1 95 ? -4.416 29.940 12.963 1.00 40.88 95 PRO A N 1
ATOM 698 C CA . PRO A 1 95 ? -3.804 28.637 13.260 1.00 40.88 95 PRO A CA 1
ATOM 699 C C . PRO A 1 95 ? -2.521 28.689 14.116 1.00 40.88 95 PRO A C 1
ATOM 701 O O . PRO A 1 95 ? -2.051 27.657 14.583 1.00 40.88 95 PRO A O 1
ATOM 704 N N . LEU A 1 96 ? -1.917 29.873 14.313 1.00 40.25 96 LEU A N 1
ATOM 705 C CA . LEU A 1 96 ? -0.581 30.037 14.916 1.00 40.25 96 LEU A CA 1
ATOM 706 C C . LEU A 1 96 ? -0.461 31.139 15.994 1.00 40.25 96 LEU A C 1
ATOM 708 O O . LEU A 1 96 ? 0.607 31.276 16.587 1.00 40.25 96 LEU A O 1
ATOM 712 N N . LYS A 1 97 ? -1.514 31.919 16.297 1.00 39.56 97 LYS A N 1
ATOM 713 C CA . LYS A 1 97 ? -1.430 33.057 17.250 1.00 39.56 97 LYS A CA 1
ATOM 714 C C . LYS A 1 97 ? -2.003 32.804 18.640 1.00 39.56 97 LYS A C 1
ATOM 716 O O . LYS A 1 97 ? -1.637 33.532 19.562 1.00 39.56 97 LYS A O 1
ATOM 721 N N . GLY A 1 98 ? -2.828 31.772 18.826 1.00 46.53 98 GLY A N 1
ATOM 722 C CA . GLY A 1 98 ? -3.330 31.416 20.158 1.00 46.53 98 GLY A CA 1
ATOM 723 C C . GLY A 1 98 ? -2.192 31.175 21.161 1.00 46.53 98 GLY A C 1
ATOM 724 O O . GLY A 1 98 ? -2.229 31.665 22.285 1.00 46.53 98 GLY A O 1
ATOM 725 N N . LEU A 1 99 ? -1.107 30.550 20.693 1.00 41.88 99 LEU A N 1
ATOM 726 C CA . LEU A 1 99 ? 0.105 30.294 21.470 1.00 41.88 99 LEU A CA 1
ATOM 727 C C . LEU A 1 99 ? 1.002 31.541 21.652 1.00 41.88 99 LEU A C 1
ATOM 729 O O . LEU A 1 99 ? 1.742 31.622 22.630 1.00 41.88 99 LEU A O 1
ATOM 733 N N . GLU A 1 100 ? 0.957 32.530 20.746 1.00 43.69 100 GLU A N 1
ATOM 734 C CA . GLU A 1 100 ? 1.676 33.809 20.911 1.00 43.69 100 GLU A CA 1
ATOM 735 C C . GLU A 1 100 ? 1.011 34.710 21.961 1.00 43.69 100 GLU A C 1
ATOM 737 O O . GLU A 1 100 ? 1.708 35.366 22.733 1.00 43.69 100 GLU A O 1
ATOM 742 N N . LEU A 1 101 ? -0.322 34.701 22.043 1.00 48.09 101 LEU A N 1
ATOM 743 C CA . LEU A 1 101 ? -1.079 35.468 23.037 1.00 48.09 101 LEU A CA 1
ATOM 744 C C . LEU A 1 101 ? -0.828 34.940 24.458 1.00 48.09 101 LEU A C 1
ATOM 746 O O . LEU A 1 101 ? -0.536 35.728 25.361 1.00 48.09 101 LEU A O 1
ATOM 750 N N . SER A 1 102 ? -0.782 33.614 24.635 1.00 46.00 102 SER A N 1
ATOM 751 C CA . SER A 1 102 ? -0.376 32.993 25.905 1.00 46.00 102 SER A CA 1
ATOM 752 C C . SER A 1 102 ? 1.087 33.284 26.277 1.00 46.00 102 SER A C 1
ATOM 754 O O . SER A 1 102 ? 1.403 33.428 27.458 1.00 46.00 102 SER A O 1
ATOM 756 N N . ARG A 1 103 ? 1.987 33.447 25.290 1.00 41.31 103 ARG A N 1
ATOM 757 C CA . ARG A 1 103 ? 3.386 33.884 25.509 1.00 41.31 103 ARG A CA 1
ATOM 758 C C . ARG A 1 103 ? 3.509 35.360 25.916 1.00 41.31 103 ARG A C 1
ATOM 760 O O . ARG A 1 103 ? 4.503 35.718 26.536 1.00 41.31 103 ARG A O 1
ATOM 767 N N . LEU A 1 104 ? 2.516 36.202 25.614 1.00 47.69 104 LEU A N 1
ATOM 768 C CA . LEU A 1 104 ? 2.486 37.631 25.964 1.00 47.69 104 LEU A CA 1
ATOM 769 C C . LEU A 1 104 ? 1.816 37.930 27.319 1.00 47.69 104 LEU A C 1
ATOM 771 O O . LEU A 1 104 ? 1.727 39.096 27.700 1.00 47.69 104 LEU A O 1
ATOM 775 N N . GLY A 1 105 ? 1.367 36.912 28.062 1.00 49.72 105 GLY A N 1
ATOM 776 C CA . GLY A 1 105 ? 0.657 37.102 29.334 1.00 49.72 105 GLY A CA 1
ATOM 777 C C . GLY A 1 105 ? -0.864 37.215 29.208 1.00 49.72 105 GLY A C 1
ATOM 778 O O . GLY A 1 105 ? -1.534 37.456 30.214 1.00 49.72 105 GLY A O 1
ATOM 779 N N . VAL A 1 106 ? -1.411 37.018 28.004 1.00 55.97 106 VAL A N 1
ATOM 780 C CA . VAL A 1 106 ? -2.852 37.073 27.739 1.00 55.97 106 VAL A CA 1
ATOM 781 C C . VAL A 1 106 ? -3.459 35.688 27.968 1.00 55.97 106 VAL A C 1
ATOM 783 O O . VAL A 1 106 ? -3.110 34.719 27.296 1.00 55.97 106 VAL A O 1
ATOM 786 N N . SER A 1 107 ? -4.349 35.590 28.950 1.00 58.72 107 SER A N 1
ATOM 787 C CA . SER A 1 107 ? -5.192 34.422 29.204 1.00 58.72 107 SER A CA 1
ATOM 788 C C . SER A 1 107 ? -6.443 34.479 28.344 1.00 58.72 107 SER A C 1
ATOM 790 O O . SER A 1 107 ? -7.001 35.554 28.110 1.00 58.72 107 SER A O 1
ATOM 792 N N . PHE A 1 108 ? -6.880 33.312 27.883 1.00 67.19 108 PHE A N 1
ATOM 793 C CA . PHE A 1 108 ? -8.126 33.215 27.147 1.00 67.19 108 PHE A CA 1
ATOM 794 C C . PHE A 1 108 ? -9.305 33.472 28.075 1.00 67.19 108 PHE A C 1
ATOM 796 O O . PHE A 1 108 ? -9.384 32.900 29.157 1.00 67.19 108 PHE A O 1
ATOM 803 N N . MET A 1 109 ? -10.212 34.325 27.624 1.00 75.00 109 MET A N 1
ATOM 804 C CA . MET A 1 109 ? -11.491 34.555 28.271 1.00 75.00 109 MET A CA 1
ATOM 805 C C . MET A 1 109 ? -12.557 33.687 27.619 1.00 75.00 109 MET A C 1
ATOM 807 O O . MET A 1 109 ? -12.574 33.500 26.406 1.00 75.00 109 MET A O 1
ATOM 811 N N . THR A 1 110 ? -13.495 33.199 28.404 1.00 76.62 110 THR A N 1
ATOM 812 C CA . THR A 1 110 ? -14.725 32.586 27.911 1.00 76.62 110 THR A CA 1
ATOM 813 C C . THR A 1 110 ? -15.755 33.665 27.572 1.00 76.62 110 THR A C 1
ATOM 815 O O . THR A 1 110 ? -15.748 34.764 28.133 1.00 76.62 110 THR A O 1
ATOM 818 N N . PHE A 1 111 ? -16.706 33.353 26.687 1.00 77.62 111 PHE A N 1
ATOM 819 C CA . PHE A 1 111 ? -17.846 34.247 26.445 1.00 77.62 111 PHE A CA 1
ATOM 820 C C . PHE A 1 111 ? -18.647 34.534 27.718 1.00 77.62 111 PHE A C 1
ATOM 822 O O . PHE A 1 111 ? -19.131 35.649 27.882 1.00 77.62 111 PHE A O 1
ATOM 829 N N . ALA A 1 112 ? -18.754 33.564 28.631 1.00 77.88 112 ALA A N 1
ATOM 830 C CA . ALA A 1 112 ? -19.424 33.759 29.912 1.00 77.88 112 ALA A CA 1
ATOM 831 C C . ALA A 1 112 ? -18.738 34.853 30.745 1.00 77.88 112 ALA A C 1
ATOM 833 O O . ALA A 1 112 ? -19.414 35.725 31.277 1.00 77.88 112 ALA A O 1
ATOM 834 N N . GLU A 1 113 ? -17.405 34.873 30.797 1.00 80.12 113 GLU A N 1
ATOM 835 C CA . GLU A 1 113 ? -16.650 35.912 31.510 1.00 80.12 113 GLU A CA 1
ATOM 836 C C . GLU A 1 113 ? -16.801 37.295 30.875 1.00 80.12 113 GLU A C 1
ATOM 838 O O . GLU A 1 113 ? -16.943 38.286 31.589 1.00 80.12 113 GLU A O 1
ATOM 843 N N . VAL A 1 114 ? -16.825 37.375 29.542 1.00 84.00 114 VAL A N 1
ATOM 844 C CA . VAL A 1 114 ? -17.072 38.644 28.838 1.00 84.00 114 VAL A CA 1
ATOM 845 C C . VAL A 1 114 ? -18.490 39.154 29.106 1.00 84.00 114 VAL A C 1
ATOM 847 O O . VAL A 1 114 ? -18.672 40.341 29.367 1.00 84.00 114 VAL A O 1
ATOM 850 N N . LEU A 1 115 ? -19.492 38.271 29.081 1.00 87.00 115 LEU A N 1
ATOM 851 C CA . LEU A 1 115 ? -20.879 38.627 29.383 1.00 87.00 115 LEU A CA 1
ATOM 852 C C . LEU A 1 115 ? -21.043 39.071 30.840 1.00 87.00 115 LEU A C 1
ATOM 854 O O . LEU A 1 115 ? -21.654 40.109 31.077 1.00 87.00 115 LEU A O 1
ATOM 858 N N . MET A 1 116 ? -20.422 38.375 31.796 1.00 87.12 116 MET A N 1
ATOM 859 C CA . MET A 1 116 ? -20.404 38.800 33.201 1.00 87.12 116 MET A CA 1
ATOM 860 C C . MET A 1 116 ? -19.753 40.177 33.373 1.00 87.12 116 MET A C 1
ATOM 862 O O . MET A 1 116 ? -20.242 40.999 34.146 1.00 87.12 116 MET A O 1
ATOM 866 N N . LEU A 1 117 ? -18.671 40.462 32.639 1.00 88.88 117 LEU A N 1
ATOM 867 C CA . LEU A 1 117 ? -18.028 41.774 32.683 1.00 88.88 117 LEU A CA 1
ATOM 868 C C . LEU A 1 117 ? -18.933 42.871 32.118 1.00 88.88 117 LEU A C 1
ATOM 870 O O . LEU A 1 117 ? -18.971 43.963 32.678 1.00 88.88 117 LEU A O 1
ATOM 874 N N . LEU A 1 118 ? -19.676 42.592 31.044 1.00 90.44 118 LEU A N 1
ATOM 875 C CA . LEU A 1 118 ? -20.665 43.521 30.497 1.00 90.44 118 LEU A CA 1
ATOM 876 C C . LEU A 1 118 ? -21.819 43.755 31.479 1.00 90.44 118 LEU A C 1
ATOM 878 O O . LEU A 1 118 ? -22.192 44.902 31.710 1.00 90.44 118 LEU A O 1
ATOM 882 N N . GLU A 1 119 ? -22.350 42.700 32.098 1.00 90.56 119 GLU A N 1
ATOM 883 C CA . GLU A 1 119 ? -23.400 42.799 33.119 1.00 90.56 119 GLU A CA 1
ATOM 884 C C . GLU A 1 119 ? -22.944 43.633 34.318 1.00 90.56 119 GLU A C 1
ATOM 886 O O . GLU A 1 119 ? -23.637 44.570 34.723 1.00 90.56 119 GLU A O 1
ATOM 891 N N . TYR A 1 120 ? -21.747 43.355 34.844 1.00 90.75 120 TYR A N 1
ATOM 892 C CA . TYR A 1 120 ? -21.159 44.157 35.910 1.00 90.75 120 TYR A CA 1
ATOM 893 C C . TYR A 1 120 ? -20.965 45.600 35.453 1.00 90.75 120 TYR A C 1
ATOM 895 O O . TYR A 1 120 ? -21.412 46.514 36.146 1.00 90.75 120 TYR A O 1
ATOM 903 N N . ALA A 1 121 ? -20.400 45.812 34.261 1.00 90.00 121 ALA A N 1
ATOM 904 C CA . ALA A 1 121 ? -20.180 47.136 33.704 1.00 90.00 121 ALA A CA 1
ATOM 905 C C . ALA A 1 121 ? -21.476 47.931 33.548 1.00 90.00 121 ALA A C 1
ATOM 907 O O . ALA A 1 121 ? -21.379 49.145 33.576 1.00 90.00 121 ALA A O 1
ATOM 908 N N . MET A 1 122 ? -22.654 47.312 33.422 1.00 89.69 122 MET A N 1
ATOM 909 C CA . MET A 1 122 ? -23.961 47.988 33.352 1.00 89.69 122 MET A CA 1
ATOM 910 C C . MET A 1 122 ? -24.656 48.151 34.719 1.00 89.69 122 MET A C 1
ATOM 912 O O . MET A 1 122 ? -25.714 48.773 34.800 1.00 89.69 122 MET A O 1
ATOM 916 N N . SER A 1 123 ? -24.091 47.606 35.798 1.00 87.88 123 SER A N 1
ATOM 917 C CA . SER A 1 123 ? -24.730 47.549 37.118 1.00 87.88 123 SER A CA 1
ATOM 918 C C . SER A 1 123 ? -24.564 48.828 37.952 1.00 87.88 123 SER A C 1
ATOM 920 O O . SER A 1 123 ? -23.614 49.593 37.786 1.00 87.88 123 SER A O 1
ATOM 922 N N . ALA A 1 124 ? -25.451 49.021 38.938 1.00 83.88 124 ALA A N 1
ATOM 923 C CA . ALA A 1 124 ? -25.305 50.073 39.951 1.00 83.88 124 ALA A CA 1
ATOM 924 C C . ALA A 1 124 ? -24.046 49.887 40.821 1.00 83.88 124 ALA A C 1
ATOM 926 O O . ALA A 1 124 ? -23.490 50.865 41.317 1.00 83.88 124 ALA A O 1
ATOM 927 N N . THR A 1 125 ? -23.571 48.648 40.975 1.00 86.94 125 THR A N 1
ATOM 928 C CA . THR A 1 125 ? -22.333 48.337 41.698 1.00 86.94 125 THR A CA 1
ATOM 929 C C . THR A 1 125 ? -21.119 48.919 40.979 1.00 86.94 125 THR A C 1
ATOM 931 O O . THR A 1 125 ? -20.332 49.621 41.599 1.00 86.94 125 THR A O 1
ATOM 934 N N . ALA A 1 126 ? -21.025 48.760 39.655 1.00 85.50 126 ALA A N 1
ATOM 935 C CA . ALA A 1 126 ? -19.956 49.383 38.871 1.00 85.50 126 ALA A CA 1
ATOM 936 C C . ALA A 1 126 ? -19.978 50.921 38.932 1.00 85.50 126 ALA A C 1
ATOM 938 O O . ALA A 1 126 ? -18.933 51.556 38.812 1.00 85.50 126 ALA A O 1
ATOM 939 N N . VAL A 1 127 ? -21.151 51.532 39.139 1.00 82.69 127 VAL A N 1
ATOM 940 C CA . VAL A 1 127 ? -21.260 52.980 39.384 1.00 82.69 127 VAL A CA 1
ATOM 941 C C . VAL A 1 127 ? -20.681 53.349 40.751 1.00 82.69 127 VAL A C 1
ATOM 943 O O . VAL A 1 127 ? -19.947 54.330 40.849 1.00 82.69 127 VAL A O 1
ATOM 946 N N . ALA A 1 128 ? -20.980 52.569 41.793 1.00 84.94 128 ALA A N 1
ATOM 947 C CA . ALA A 1 128 ? -20.417 52.777 43.127 1.00 84.94 128 ALA A CA 1
ATOM 948 C C . ALA A 1 128 ? -18.887 52.597 43.151 1.00 84.94 128 ALA A C 1
ATOM 950 O O . ALA A 1 128 ? -18.202 53.322 43.869 1.00 84.94 128 ALA A O 1
ATOM 951 N N . ASP A 1 129 ? -18.369 51.692 42.319 1.00 84.50 129 ASP A N 1
ATOM 952 C CA . ASP A 1 129 ? -16.940 51.388 42.199 1.00 84.50 129 ASP A CA 1
ATOM 953 C C . ASP A 1 129 ? -16.173 52.363 41.271 1.00 84.50 129 ASP A C 1
ATOM 955 O O . ASP A 1 129 ? -14.974 52.191 41.059 1.00 84.50 129 ASP A O 1
ATOM 959 N N . ASP A 1 130 ? -16.842 53.378 40.698 1.00 84.38 130 ASP A N 1
ATOM 960 C CA . ASP A 1 130 ? -16.303 54.310 39.679 1.00 84.38 130 ASP A CA 1
ATOM 961 C C . ASP A 1 130 ? -15.638 53.588 38.482 1.00 84.38 130 ASP A C 1
ATOM 963 O O . ASP A 1 130 ? -14.648 54.033 37.890 1.00 84.38 130 ASP A O 1
ATOM 967 N N . PHE A 1 131 ? -16.200 52.436 38.106 1.00 87.94 131 PHE A N 1
ATOM 968 C CA . PHE A 1 131 ? -15.646 51.563 37.081 1.00 87.94 131 PHE A CA 1
ATOM 969 C C . PHE A 1 131 ? -15.798 52.166 35.677 1.00 87.94 131 PHE A C 1
ATOM 971 O O . PHE A 1 131 ? -16.912 52.336 35.163 1.00 87.94 131 PHE A O 1
ATOM 978 N N . SER A 1 132 ? -14.658 52.457 35.045 1.00 87.69 132 SER A N 1
ATOM 979 C CA . SER A 1 132 ? -14.574 53.147 33.748 1.00 87.69 132 SER A CA 1
ATOM 980 C C . SER A 1 132 ? -13.598 52.517 32.744 1.00 87.69 132 SER A C 1
ATOM 982 O O . SER A 1 132 ? -13.707 52.793 31.549 1.00 87.69 132 SER A O 1
ATOM 984 N N . HIS A 1 133 ? -12.687 51.640 33.180 1.00 89.88 133 HIS A N 1
ATOM 985 C CA . HIS A 1 133 ? -11.743 50.938 32.303 1.00 89.88 133 HIS A CA 1
ATOM 986 C C . HIS A 1 133 ? -11.377 49.565 32.875 1.00 89.88 133 HIS A C 1
ATOM 988 O O . HIS A 1 133 ? -11.191 49.430 34.084 1.00 89.88 133 HIS A O 1
ATOM 994 N N . SER A 1 134 ? -11.269 48.544 32.023 1.00 86.94 134 SER A N 1
ATOM 995 C CA . SER A 1 134 ? -10.800 47.211 32.416 1.00 86.94 134 SER A CA 1
ATOM 996 C C . SER A 1 134 ? -10.016 46.532 31.309 1.00 86.94 134 SER A C 1
ATOM 998 O O . SER A 1 134 ? -10.380 46.643 30.145 1.00 86.94 134 SER A O 1
ATOM 1000 N N . ILE A 1 135 ? -8.991 45.773 31.700 1.00 83.50 135 ILE A N 1
ATOM 1001 C CA . ILE A 1 135 ? -8.147 44.968 30.811 1.00 83.50 135 ILE A CA 1
ATOM 1002 C C . ILE A 1 135 ? -8.234 43.502 31.249 1.00 83.50 135 ILE A C 1
ATOM 1004 O O . ILE A 1 135 ? -7.343 42.996 31.941 1.00 83.50 135 ILE A O 1
ATOM 1008 N N . PRO A 1 136 ? -9.341 42.814 30.935 1.00 74.50 136 PRO A N 1
ATOM 1009 C CA . PRO A 1 136 ? -9.538 41.439 31.358 1.00 74.50 136 PRO A CA 1
ATOM 1010 C C . PRO A 1 136 ? -8.693 40.460 30.523 1.00 74.50 136 PRO A C 1
ATOM 1012 O O . PRO A 1 136 ? -8.277 40.749 29.401 1.00 74.50 136 PRO A O 1
ATOM 1015 N N . GLY A 1 137 ? -8.435 39.272 31.075 1.00 63.94 137 GLY A N 1
ATOM 1016 C CA . GLY A 1 137 ? -7.639 38.249 30.390 1.00 63.94 137 GLY A CA 1
ATOM 1017 C C . GLY A 1 137 ? -6.131 38.512 30.416 1.00 63.94 137 GLY A C 1
ATOM 1018 O O . GLY A 1 137 ? -5.418 38.026 29.550 1.00 63.94 137 GLY A O 1
ATOM 1019 N N . VAL A 1 138 ? -5.611 39.257 31.397 1.00 62.75 138 VAL A N 1
ATOM 1020 C CA . VAL A 1 138 ? -4.164 39.387 31.648 1.00 62.75 138 VAL A CA 1
ATOM 1021 C C . VAL A 1 138 ? -3.836 38.699 32.973 1.00 62.75 138 VAL A C 1
ATOM 1023 O O . VAL A 1 138 ? -4.233 39.174 34.036 1.00 62.75 138 VAL A O 1
ATOM 1026 N N . ALA A 1 139 ? -3.139 37.559 32.934 1.00 55.47 139 ALA A N 1
ATOM 1027 C CA . ALA A 1 139 ? -2.807 36.808 34.149 1.00 55.47 139 ALA A CA 1
ATOM 1028 C C . ALA A 1 139 ? -1.485 37.279 34.779 1.00 55.47 139 ALA A C 1
ATOM 1030 O O . ALA A 1 139 ? -0.525 37.624 34.088 1.00 55.47 139 ALA A O 1
ATOM 1031 N N . ARG A 1 140 ? -1.403 37.231 36.117 1.00 50.72 140 ARG A N 1
ATOM 1032 C CA . ARG A 1 140 ? -0.208 37.633 36.891 1.00 50.72 140 ARG A CA 1
ATOM 1033 C C . ARG A 1 140 ? 1.008 36.718 36.659 1.00 50.72 140 ARG A C 1
ATOM 1035 O O . ARG A 1 140 ? 2.135 37.204 36.612 1.00 50.72 140 ARG A O 1
ATOM 1042 N N . ALA A 1 141 ? 0.798 35.411 36.482 1.00 44.56 141 ALA A N 1
ATOM 1043 C CA . ALA A 1 141 ? 1.873 34.415 36.388 1.00 44.56 141 ALA A CA 1
ATOM 1044 C C . ALA A 1 141 ? 2.605 34.351 35.021 1.00 44.56 141 ALA A C 1
ATOM 1046 O O . ALA A 1 141 ? 3.835 34.287 35.018 1.00 44.56 141 ALA A O 1
ATOM 1047 N N . PRO A 1 142 ? 1.947 34.440 33.846 1.00 43.19 142 PRO A N 1
ATOM 1048 C CA . PRO A 1 142 ? 2.658 34.404 32.568 1.00 43.19 142 PRO A CA 1
ATOM 1049 C C . PRO A 1 142 ? 3.326 35.740 32.201 1.00 43.19 142 PRO A C 1
ATOM 1051 O O . PRO A 1 142 ? 4.311 35.731 31.464 1.00 43.19 142 PRO A O 1
ATOM 1054 N N . VAL A 1 143 ? 2.908 36.868 32.798 1.00 43.62 143 VAL A N 1
ATOM 1055 C CA . VAL A 1 143 ? 3.705 38.109 32.770 1.00 43.62 143 VAL A CA 1
ATOM 1056 C C . VAL A 1 143 ? 4.997 37.923 33.578 1.00 43.62 143 VAL A C 1
ATOM 1058 O O . VAL A 1 143 ? 6.035 38.439 33.180 1.00 43.62 143 VAL A O 1
ATOM 1061 N N . ALA A 1 144 ? 4.994 37.159 34.681 1.00 41.72 144 ALA A N 1
ATOM 1062 C CA . ALA A 1 144 ? 6.181 36.830 35.486 1.00 41.72 144 ALA A CA 1
ATOM 1063 C C . ALA A 1 144 ? 7.216 35.947 34.767 1.00 41.72 144 ALA A C 1
ATOM 1065 O O . ALA A 1 144 ? 8.412 36.188 34.923 1.00 41.72 144 ALA A O 1
ATOM 1066 N N . ILE A 1 145 ? 6.764 34.976 33.967 1.00 41.81 145 ILE A N 1
ATOM 1067 C CA . ILE A 1 145 ? 7.599 33.841 33.542 1.00 41.81 145 ILE A CA 1
ATOM 1068 C C . ILE A 1 145 ? 8.098 33.938 32.084 1.00 41.81 145 ILE A C 1
ATOM 1070 O O . ILE A 1 145 ? 9.112 33.323 31.775 1.00 41.81 145 ILE A O 1
ATOM 1074 N N . ASN A 1 146 ? 7.464 34.714 31.188 1.00 40.75 146 ASN A N 1
ATOM 1075 C CA . ASN A 1 146 ? 7.711 34.572 29.737 1.00 40.75 146 ASN A CA 1
ATOM 1076 C C . ASN A 1 146 ? 7.994 35.847 28.924 1.00 40.75 146 ASN A C 1
ATOM 1078 O O . ASN A 1 146 ? 7.779 35.867 27.714 1.00 40.75 146 ASN A O 1
ATOM 1082 N N . GLN A 1 147 ? 8.572 36.887 29.524 1.00 42.41 147 GLN A N 1
ATOM 1083 C CA . GLN A 1 147 ? 9.153 37.978 28.734 1.00 42.41 147 GLN A CA 1
ATOM 1084 C C . GLN A 1 147 ? 10.649 38.089 28.983 1.00 42.41 147 GLN A C 1
ATOM 1086 O O . GLN A 1 147 ? 11.102 38.117 30.128 1.00 42.41 147 GLN A O 1
ATOM 1091 N N . ASP A 1 148 ? 11.398 38.180 27.882 1.00 39.44 148 ASP A N 1
ATOM 1092 C CA . ASP A 1 148 ? 12.757 38.698 27.864 1.00 39.44 148 ASP A CA 1
ATOM 1093 C C . ASP A 1 148 ? 12.837 39.882 28.838 1.00 39.44 148 ASP A C 1
ATOM 1095 O O . ASP A 1 148 ? 12.040 40.822 28.778 1.00 39.44 148 ASP A O 1
ATOM 1099 N N . SER A 1 149 ? 13.753 39.792 29.800 1.00 40.31 149 SER A N 1
ATOM 1100 C CA . SER A 1 149 ? 13.898 40.687 30.960 1.00 40.31 149 SER A CA 1
ATOM 1101 C C . SER A 1 149 ? 14.110 42.184 30.627 1.00 40.31 149 SER A C 1
ATOM 1103 O O . SER A 1 149 ? 14.362 43.001 31.517 1.00 40.31 149 SER A O 1
ATOM 1105 N N . SER A 1 150 ? 13.983 42.562 29.353 1.00 39.38 150 SER A N 1
ATOM 1106 C CA . SER A 1 150 ? 14.151 43.890 28.781 1.00 39.38 150 SER A CA 1
ATOM 1107 C C . SER A 1 150 ? 12.886 44.772 28.826 1.00 39.38 150 SER A C 1
ATOM 1109 O O . SER A 1 150 ? 13.032 45.976 29.050 1.00 39.38 150 SER A O 1
ATOM 1111 N N . MET A 1 151 ? 11.661 44.232 28.691 1.00 43.69 151 MET A N 1
ATOM 1112 C CA . MET A 1 151 ? 10.425 45.052 28.679 1.00 43.69 151 MET A CA 1
ATOM 1113 C C . MET A 1 151 ? 9.962 45.492 30.076 1.00 43.69 151 MET A C 1
ATOM 1115 O O . MET A 1 151 ? 9.629 46.662 30.275 1.00 43.69 151 MET A O 1
ATOM 1119 N N . LYS A 1 152 ? 10.017 44.599 31.073 1.00 47.75 152 LYS A N 1
ATOM 1120 C CA . LYS A 1 152 ? 9.609 44.908 32.458 1.00 47.75 152 LYS A CA 1
ATOM 1121 C C . LYS A 1 152 ? 10.444 45.988 33.131 1.00 47.75 152 LYS A C 1
ATOM 1123 O O . LYS A 1 152 ? 9.918 46.790 33.889 1.00 47.75 152 LYS A O 1
ATOM 1128 N N . ARG A 1 153 ? 11.752 46.016 32.860 1.00 46.31 153 ARG A N 1
ATOM 1129 C CA . ARG A 1 153 ? 12.672 46.965 33.508 1.00 46.31 153 ARG A CA 1
ATOM 1130 C C . ARG A 1 153 ? 12.649 48.360 32.877 1.00 46.31 153 ARG A C 1
ATOM 1132 O O . ARG A 1 153 ? 13.254 49.267 33.437 1.00 46.31 153 ARG A O 1
ATOM 1139 N N . LYS A 1 154 ? 11.997 48.539 31.718 1.00 43.84 154 LYS A N 1
ATOM 1140 C CA . LYS A 1 154 ? 12.013 49.800 30.952 1.00 43.84 154 LYS A CA 1
ATOM 1141 C C . LYS A 1 154 ? 10.650 50.469 30.775 1.00 43.84 154 LYS A C 1
ATOM 1143 O O . LYS A 1 154 ? 10.639 51.651 30.452 1.00 43.84 154 LYS A O 1
ATOM 1148 N N . ASN A 1 155 ? 9.529 49.767 30.970 1.00 55.69 155 ASN A N 1
ATOM 1149 C CA . ASN A 1 155 ? 8.192 50.349 30.816 1.00 55.69 155 ASN A CA 1
ATOM 1150 C C . ASN A 1 155 ? 7.576 50.707 32.189 1.00 55.69 155 ASN A C 1
ATOM 1152 O O . ASN A 1 155 ? 7.180 49.798 32.922 1.00 55.69 155 ASN A O 1
ATOM 1156 N N . PRO A 1 156 ? 7.453 52.005 32.539 1.00 59.28 156 PRO A N 1
ATOM 1157 C CA . PRO A 1 156 ? 6.918 52.448 33.831 1.00 59.28 156 PRO A CA 1
ATOM 1158 C C . PRO A 1 156 ? 5.490 51.964 34.114 1.00 59.28 156 PRO A C 1
ATOM 1160 O O . PRO A 1 156 ? 5.111 51.835 35.274 1.00 59.28 156 PRO A O 1
ATOM 1163 N N . MET A 1 157 ? 4.713 51.663 33.066 1.00 57.72 157 MET A N 1
ATOM 1164 C CA . MET A 1 157 ? 3.312 51.238 33.160 1.00 57.72 157 MET A CA 1
ATOM 1165 C C . MET A 1 157 ? 3.132 49.928 33.945 1.00 57.72 157 MET A C 1
ATOM 1167 O O . MET A 1 157 ? 2.100 49.729 34.577 1.00 57.72 157 MET A O 1
ATOM 1171 N N . PHE A 1 158 ? 4.149 49.060 33.959 1.00 63.81 158 PHE A N 1
ATOM 1172 C CA . PHE A 1 158 ? 4.115 47.766 34.654 1.00 63.81 158 PHE A CA 1
ATOM 1173 C C . PHE A 1 158 ? 4.921 47.752 35.962 1.00 63.81 158 PHE A C 1
ATOM 1175 O O . PHE A 1 158 ? 5.050 46.703 36.588 1.00 63.81 158 PHE A O 1
ATOM 1182 N N . GLY A 1 159 ? 5.442 48.905 36.399 1.00 56.34 159 GLY A N 1
ATOM 1183 C CA . GLY A 1 159 ? 6.292 49.017 37.592 1.00 56.34 159 GLY A CA 1
ATOM 1184 C C . GLY A 1 159 ? 5.574 48.794 38.929 1.00 56.34 159 GLY A C 1
ATOM 1185 O O . GLY A 1 159 ? 6.235 48.715 39.958 1.00 56.34 159 GLY A O 1
ATOM 1186 N N . LEU A 1 160 ? 4.240 48.694 38.921 1.00 58.00 160 LEU A N 1
ATOM 1187 C CA . LEU A 1 160 ? 3.402 48.476 40.108 1.00 58.00 160 LEU A CA 1
ATOM 1188 C C . LEU A 1 160 ? 2.953 47.015 40.285 1.00 58.00 160 LEU A C 1
ATOM 1190 O O . LEU A 1 160 ? 2.244 46.716 41.243 1.00 58.00 160 LEU A O 1
ATOM 1194 N N . LEU A 1 161 ? 3.323 46.104 39.376 1.00 55.91 161 LEU A N 1
ATOM 1195 C CA . LEU A 1 161 ? 3.011 44.680 39.522 1.00 55.91 161 LEU A CA 1
ATOM 1196 C C . LEU A 1 161 ? 3.971 44.047 40.551 1.00 55.91 161 LEU A C 1
ATOM 1198 O O . LEU A 1 161 ? 5.176 44.044 40.299 1.00 55.91 161 LEU A O 1
ATOM 1202 N N . PRO A 1 162 ? 3.482 43.518 41.691 1.00 51.22 162 PRO A N 1
ATOM 1203 C CA . PRO A 1 162 ? 4.342 42.896 42.695 1.00 51.22 162 PRO A CA 1
ATOM 1204 C C . PRO A 1 162 ? 4.947 41.584 42.173 1.00 51.22 162 PRO A C 1
ATOM 1206 O O . PRO A 1 162 ? 4.262 40.795 41.516 1.00 51.22 162 PRO A O 1
ATOM 1209 N N . ASP A 1 163 ? 6.226 41.343 42.474 1.00 50.50 163 ASP A N 1
ATOM 1210 C CA . ASP A 1 163 ? 6.886 40.068 42.189 1.00 50.50 163 ASP A CA 1
ATOM 1211 C C . ASP A 1 163 ? 6.221 38.959 43.016 1.00 50.50 163 ASP A C 1
ATOM 1213 O O . ASP A 1 163 ? 6.070 39.076 44.230 1.00 50.50 163 ASP A O 1
ATOM 1217 N N . ALA A 1 164 ? 5.789 37.883 42.358 1.00 44.56 164 ALA A N 1
ATOM 1218 C CA . ALA A 1 164 ? 5.116 36.768 43.016 1.00 44.56 164 ALA A CA 1
ATOM 1219 C C . ALA A 1 164 ? 6.119 35.922 43.822 1.00 44.56 164 ALA A C 1
ATOM 1221 O O . ALA A 1 164 ? 6.599 34.892 43.354 1.00 44.56 164 ALA A O 1
ATOM 1222 N N . ALA A 1 165 ? 6.429 36.365 45.038 1.00 35.47 165 ALA A N 1
ATOM 1223 C CA . ALA A 1 165 ? 6.992 35.546 46.100 1.00 35.47 165 ALA A CA 1
ATOM 1224 C C . ALA A 1 165 ? 6.460 36.031 47.457 1.00 35.47 165 ALA A C 1
ATOM 1226 O O . ALA A 1 165 ? 6.461 37.228 47.727 1.00 35.47 165 ALA A O 1
ATOM 1227 N N . VAL A 1 166 ? 6.118 35.058 48.309 1.00 35.66 166 VAL A N 1
ATOM 1228 C CA . VAL A 1 166 ? 5.689 35.166 49.716 1.00 35.66 166 VAL A CA 1
ATOM 1229 C C . VAL A 1 166 ? 4.194 35.440 49.918 1.00 35.66 166 VAL A C 1
ATOM 1231 O O . VAL A 1 166 ? 3.748 36.569 49.806 1.00 35.66 166 VAL A O 1
ATOM 1234 N N . ASP A 1 167 ? 3.443 34.378 50.234 1.00 28.00 167 ASP A N 1
ATOM 1235 C CA . ASP A 1 167 ? 2.528 34.345 51.387 1.00 28.00 167 ASP A CA 1
ATOM 1236 C C . ASP A 1 167 ? 2.092 32.895 51.672 1.00 28.00 167 ASP A C 1
ATOM 1238 O O . ASP A 1 167 ? 1.524 32.212 50.820 1.00 28.00 167 ASP A O 1
ATOM 1242 N N . GLY A 1 168 ? 2.411 32.408 52.875 1.00 27.55 168 GLY A N 1
ATOM 1243 C CA . GLY A 1 168 ? 2.115 31.050 53.335 1.00 27.55 168 GLY A CA 1
ATOM 1244 C C . GLY A 1 168 ? 2.869 30.693 54.617 1.00 27.55 168 GLY A C 1
ATOM 1245 O O . GLY A 1 168 ? 3.877 29.991 54.575 1.00 27.55 168 GLY A O 1
ATOM 1246 N N . ASP A 1 169 ? 2.384 31.208 55.747 1.00 26.78 169 ASP A N 1
ATOM 1247 C CA . ASP A 1 169 ? 2.811 30.871 57.108 1.00 26.78 169 ASP A CA 1
ATOM 1248 C C . ASP A 1 169 ? 2.644 29.372 57.449 1.00 26.78 169 ASP A C 1
ATOM 1250 O O . ASP A 1 169 ? 1.640 28.753 57.105 1.00 26.78 169 ASP A O 1
ATOM 1254 N N . GLY A 1 170 ? 3.568 28.837 58.263 1.00 25.33 170 GLY A N 1
ATOM 1255 C CA . GLY A 1 170 ? 3.227 27.842 59.293 1.00 25.33 170 GLY A CA 1
ATOM 1256 C C . GLY A 1 170 ? 3.652 26.374 59.110 1.00 25.33 170 GLY A C 1
ATOM 1257 O O . GLY A 1 170 ? 2.835 25.524 58.792 1.00 25.33 170 GLY A O 1
ATOM 1258 N N . ALA A 1 171 ? 4.887 26.084 59.542 1.00 26.77 171 ALA A N 1
ATOM 1259 C CA . ALA A 1 171 ? 5.350 24.847 60.200 1.00 26.77 171 ALA A CA 1
ATOM 1260 C C . ALA A 1 171 ? 5.624 23.556 59.381 1.00 26.77 171 ALA A C 1
ATOM 1262 O O . ALA A 1 171 ? 4.748 22.735 59.140 1.00 26.77 171 ALA A O 1
ATOM 1263 N N . GLY A 1 172 ? 6.928 23.293 59.185 1.00 25.84 172 GLY A N 1
ATOM 1264 C CA . GLY A 1 172 ? 7.524 21.955 59.326 1.00 25.84 172 GLY A CA 1
ATOM 1265 C C . GLY A 1 172 ? 7.943 21.229 58.043 1.00 25.84 172 GLY A C 1
ATOM 1266 O O . GLY A 1 172 ? 7.181 20.430 57.527 1.00 25.84 172 GLY A O 1
ATOM 1267 N N . ASP A 1 173 ? 9.170 21.451 57.557 1.00 26.86 173 ASP A N 1
ATOM 1268 C CA . ASP A 1 173 ? 10.272 20.463 57.608 1.00 26.86 173 ASP A CA 1
ATOM 1269 C C . ASP A 1 173 ? 11.503 20.978 56.823 1.00 26.86 173 ASP A C 1
ATOM 1271 O O . ASP A 1 173 ? 11.404 21.544 55.731 1.00 26.86 173 ASP A O 1
ATOM 1275 N N . LYS A 1 174 ? 12.691 20.844 57.420 1.00 28.80 174 LYS A N 1
ATOM 1276 C CA . LYS A 1 174 ? 13.945 21.543 57.069 1.00 28.80 174 LYS A CA 1
ATOM 1277 C C . LYS A 1 174 ? 14.745 20.860 55.946 1.00 28.80 174 LYS A C 1
ATOM 1279 O O . LYS A 1 174 ? 15.973 20.837 55.985 1.00 28.80 174 LYS A O 1
ATOM 1284 N N . THR A 1 175 ? 14.072 20.351 54.920 1.00 28.39 175 THR A N 1
ATOM 1285 C CA . THR A 1 175 ? 14.707 19.624 53.796 1.00 28.39 175 THR A CA 1
ATOM 1286 C C . THR A 1 175 ? 14.471 20.259 52.424 1.00 28.39 175 THR A C 1
ATOM 1288 O O . THR A 1 175 ? 15.055 19.815 51.440 1.00 28.39 175 THR A O 1
ATOM 1291 N N . ARG A 1 176 ? 13.697 21.351 52.331 1.00 28.72 176 ARG A N 1
ATOM 1292 C CA . ARG A 1 176 ? 13.426 22.059 51.057 1.00 28.72 176 ARG A CA 1
ATOM 1293 C C . ARG A 1 176 ? 14.422 23.163 50.683 1.00 28.72 176 ARG A C 1
ATOM 1295 O O . ARG A 1 176 ? 14.430 23.613 49.541 1.00 28.72 176 ARG A O 1
ATOM 1302 N N . GLY A 1 177 ? 15.318 23.548 51.593 1.00 25.80 177 GLY A N 1
ATOM 1303 C CA . GLY A 1 177 ? 16.211 24.709 51.446 1.00 25.80 177 GLY A CA 1
ATOM 1304 C C . GLY A 1 177 ? 17.317 24.619 50.384 1.00 25.80 177 GLY A C 1
ATOM 1305 O O . GLY A 1 177 ? 18.153 25.515 50.324 1.00 25.80 177 GLY A O 1
ATOM 1306 N N . ARG A 1 178 ? 17.356 23.568 49.553 1.00 27.61 178 ARG A N 1
ATOM 1307 C CA . ARG A 1 178 ? 18.323 23.443 48.445 1.00 27.61 178 ARG A CA 1
ATOM 1308 C C . ARG A 1 178 ? 17.711 23.625 47.050 1.00 27.61 178 ARG A C 1
ATOM 1310 O O . ARG A 1 178 ? 18.450 23.950 46.130 1.00 27.61 178 ARG A O 1
ATOM 1317 N N . ASN A 1 179 ? 16.386 23.509 46.902 1.00 31.58 179 ASN A N 1
ATOM 1318 C CA . ASN A 1 179 ? 15.733 23.425 45.584 1.00 31.58 179 ASN A CA 1
ATOM 1319 C C . ASN A 1 179 ? 15.019 24.712 45.122 1.00 31.58 179 ASN A C 1
ATOM 1321 O O . ASN A 1 179 ? 14.481 24.744 44.018 1.00 31.58 179 ASN A O 1
ATOM 1325 N N . GLU A 1 180 ? 15.024 25.794 45.907 1.00 31.94 180 GLU A N 1
ATOM 1326 C CA . GLU A 1 180 ? 14.320 27.040 45.542 1.00 31.94 180 GLU A CA 1
ATOM 1327 C C . GLU A 1 180 ? 15.195 28.077 44.815 1.00 31.94 180 GLU A C 1
ATOM 1329 O O . GLU A 1 180 ? 14.663 28.952 44.138 1.00 31.94 180 GLU A O 1
ATOM 1334 N N . GLN A 1 181 ? 16.528 27.938 44.827 1.00 31.56 181 GLN A N 1
ATOM 1335 C CA . GLN A 1 181 ? 17.428 28.809 44.046 1.00 31.56 181 GLN A CA 1
ATOM 1336 C C . GLN A 1 181 ? 17.596 28.392 42.571 1.00 31.56 181 GLN A C 1
ATOM 1338 O O . GLN A 1 181 ? 18.198 29.134 41.797 1.00 31.56 181 GLN A O 1
ATOM 1343 N N . GLN A 1 182 ? 17.048 27.248 42.144 1.00 37.06 182 GLN A N 1
ATOM 1344 C CA . GLN A 1 182 ? 17.180 26.754 40.761 1.00 37.06 182 GLN A CA 1
ATOM 1345 C C . GLN A 1 182 ? 15.979 27.056 39.846 1.00 37.06 182 GLN A C 1
ATOM 1347 O O . GLN A 1 182 ? 16.084 26.879 38.636 1.00 37.06 182 GLN A O 1
ATOM 1352 N N . LYS A 1 183 ? 14.855 27.581 40.358 1.00 39.47 183 LYS A N 1
ATOM 1353 C CA . LYS A 1 183 ? 13.625 27.791 39.558 1.00 39.47 183 LYS A CA 1
ATOM 1354 C C . LYS A 1 183 ? 13.631 29.008 38.612 1.00 39.47 183 LYS A C 1
ATOM 1356 O O . LYS A 1 183 ? 12.615 29.300 37.990 1.00 39.47 183 LYS A O 1
ATOM 1361 N N . GLN A 1 184 ? 14.766 29.691 38.454 1.00 41.72 184 GLN A N 1
ATOM 1362 C CA . GLN A 1 184 ? 14.925 30.851 37.560 1.00 41.72 184 GLN A CA 1
ATOM 1363 C C . GLN A 1 184 ? 16.190 30.781 36.688 1.00 41.72 184 GLN A C 1
ATOM 1365 O O . GLN A 1 184 ? 16.716 31.804 36.250 1.00 41.72 184 GLN A O 1
ATOM 1370 N N . GLN A 1 185 ? 16.697 29.576 36.426 1.00 50.09 185 GLN A N 1
ATOM 1371 C CA . GLN A 1 185 ? 17.780 29.361 35.467 1.00 50.09 185 GLN A CA 1
ATOM 1372 C C . GLN A 1 185 ? 17.285 28.503 34.300 1.00 50.09 185 GLN A C 1
ATOM 1374 O O . GLN A 1 185 ? 16.546 27.543 34.494 1.00 50.09 185 GLN A O 1
ATOM 1379 N N . ASP A 1 186 ? 17.679 28.884 33.083 1.00 65.06 186 ASP A N 1
ATOM 1380 C CA . ASP A 1 186 ? 17.426 28.125 31.856 1.00 65.06 186 ASP A CA 1
ATOM 1381 C C . ASP A 1 186 ? 17.859 26.656 32.057 1.00 65.06 186 ASP A C 1
ATOM 1383 O O . ASP A 1 186 ? 19.033 26.428 32.378 1.00 65.06 186 ASP A O 1
ATOM 1387 N N . PRO A 1 187 ? 16.962 25.663 31.888 1.00 68.81 187 PRO A N 1
ATOM 1388 C CA . PRO A 1 187 ? 17.291 24.249 32.060 1.00 68.81 187 PRO A CA 1
ATOM 1389 C C . PRO A 1 187 ? 18.527 23.816 31.262 1.00 68.81 187 PRO A C 1
ATOM 1391 O O . PRO A 1 187 ? 19.305 22.994 31.741 1.00 68.81 187 PRO A O 1
ATOM 1394 N N . ALA A 1 188 ? 18.772 24.423 30.093 1.00 67.00 188 ALA A N 1
ATOM 1395 C CA . ALA A 1 188 ? 19.965 24.159 29.291 1.00 67.00 188 ALA A CA 1
ATOM 1396 C C . ALA A 1 188 ? 21.268 24.630 29.970 1.00 67.00 188 ALA A C 1
ATOM 1398 O O . ALA A 1 188 ? 22.306 23.986 29.827 1.00 67.00 188 ALA A O 1
ATOM 1399 N N . ARG A 1 189 ? 21.231 25.722 30.749 1.00 70.94 189 ARG A N 1
ATOM 1400 C CA . ARG A 1 189 ? 22.381 26.218 31.531 1.00 70.94 189 ARG A CA 1
ATOM 1401 C C . ARG A 1 189 ? 22.625 25.405 32.796 1.00 70.94 189 ARG A C 1
ATOM 1403 O O . ARG A 1 189 ? 23.780 25.198 33.152 1.00 70.94 189 ARG A O 1
ATOM 1410 N N . LEU A 1 190 ? 21.563 24.950 33.459 1.00 76.44 190 LEU A N 1
ATOM 1411 C CA . LEU A 1 190 ? 21.673 24.045 34.608 1.00 76.44 190 LEU A CA 1
ATOM 1412 C C . LEU A 1 190 ? 22.274 22.699 34.188 1.00 76.44 190 LEU A C 1
ATOM 1414 O O . LEU A 1 190 ? 23.130 22.165 34.887 1.00 76.44 190 LEU A O 1
ATOM 1418 N N . LEU A 1 191 ? 21.909 22.206 33.001 1.00 77.69 191 LEU A N 1
ATOM 1419 C CA . LEU A 1 191 ? 22.486 20.992 32.422 1.00 77.69 191 LEU A CA 1
ATOM 1420 C C . LEU A 1 191 ? 23.983 21.102 32.125 1.00 77.69 191 LEU A C 1
ATOM 1422 O O . LEU A 1 191 ? 24.713 20.146 32.358 1.00 77.69 191 LEU A O 1
ATOM 1426 N N . GLN A 1 192 ? 24.458 22.271 31.687 1.00 74.81 192 GLN A N 1
ATOM 1427 C CA . GLN A 1 192 ? 25.890 22.522 31.469 1.00 74.81 192 GLN A CA 1
ATOM 1428 C C . GLN A 1 192 ? 26.707 22.575 32.771 1.00 74.81 192 GLN A C 1
ATOM 1430 O O . GLN A 1 192 ? 27.932 22.485 32.730 1.00 74.81 192 GLN A O 1
ATOM 1435 N N . GLN A 1 193 ? 26.048 22.755 33.918 1.00 76.56 193 GLN A N 1
ATOM 1436 C CA . GLN A 1 193 ? 26.680 22.827 35.239 1.00 76.56 193 GLN A CA 1
ATOM 1437 C C . GLN A 1 193 ? 26.583 21.512 36.022 1.00 76.56 193 GLN A C 1
ATOM 1439 O O . GLN A 1 193 ? 27.212 21.399 37.078 1.00 76.56 193 GLN A O 1
ATOM 1444 N N . ALA A 1 194 ? 25.809 20.541 35.526 1.00 79.62 194 ALA A N 1
ATOM 1445 C CA . ALA A 1 194 ? 25.666 19.232 36.145 1.00 79.62 194 ALA A CA 1
ATOM 1446 C C . ALA A 1 194 ? 27.016 18.503 36.146 1.00 79.62 194 ALA A C 1
ATOM 1448 O O . ALA A 1 194 ? 27.683 18.406 35.114 1.00 79.62 194 ALA A O 1
ATOM 1449 N N . LYS A 1 195 ? 27.429 18.001 37.313 1.00 77.88 195 LYS A N 1
ATOM 1450 C CA . LYS A 1 195 ? 28.701 17.282 37.485 1.00 77.88 195 LYS A CA 1
ATOM 1451 C C . LYS A 1 195 ? 28.519 15.772 37.410 1.00 77.88 195 LYS A C 1
ATOM 1453 O O . LYS A 1 195 ? 29.497 15.054 37.218 1.00 77.88 195 LYS A O 1
ATOM 1458 N N . THR A 1 196 ? 27.285 15.294 37.558 1.00 80.06 196 THR A N 1
ATOM 1459 C CA . THR A 1 196 ? 26.922 13.878 37.455 1.00 80.06 196 THR A CA 1
ATOM 1460 C C . THR A 1 196 ? 25.719 13.685 36.533 1.00 80.06 196 THR A C 1
ATOM 1462 O O . THR A 1 196 ? 24.928 14.601 36.297 1.00 80.06 196 THR A O 1
ATOM 1465 N N . LEU A 1 197 ? 25.577 12.470 35.996 1.00 79.06 197 LEU A N 1
ATOM 1466 C CA . LEU A 1 197 ? 24.434 12.120 35.156 1.00 79.06 197 LEU A CA 1
ATOM 1467 C C . LEU A 1 197 ? 23.118 12.149 35.952 1.00 79.06 197 LEU A C 1
ATOM 1469 O O . LEU A 1 197 ? 22.094 12.528 35.397 1.00 79.06 197 LEU A O 1
ATOM 1473 N N . GLU A 1 198 ? 23.150 11.811 37.243 1.00 76.62 198 GLU A N 1
ATOM 1474 C CA . GLU A 1 198 ? 21.992 11.903 38.147 1.00 76.62 198 GLU A CA 1
ATOM 1475 C C . GLU A 1 198 ? 21.536 13.356 38.338 1.00 76.62 198 GLU A C 1
ATOM 1477 O O . GLU A 1 198 ? 20.354 13.651 38.183 1.00 76.62 198 GLU A O 1
ATOM 1482 N N . GLU A 1 199 ? 22.467 14.296 38.544 1.00 77.94 199 GLU A N 1
ATOM 1483 C CA . GLU A 1 199 ? 22.139 15.727 38.624 1.00 77.94 199 GLU A CA 1
ATOM 1484 C C . GLU A 1 199 ? 21.511 16.240 37.316 1.00 77.94 199 GLU A C 1
ATOM 1486 O O . GLU A 1 199 ? 20.565 17.028 37.337 1.00 77.94 199 GLU A O 1
ATOM 1491 N N . ALA A 1 200 ? 21.998 15.774 36.161 1.00 80.94 200 ALA A N 1
ATOM 1492 C CA . ALA A 1 200 ? 21.428 16.130 34.863 1.00 80.94 200 ALA A CA 1
ATOM 1493 C C . ALA A 1 200 ? 20.017 15.544 34.657 1.00 80.94 200 ALA A C 1
ATOM 1495 O O . ALA A 1 200 ? 19.141 16.209 34.097 1.00 80.94 200 ALA A O 1
ATOM 1496 N N . GLN A 1 201 ? 19.781 14.315 35.126 1.00 85.94 201 GLN A N 1
ATOM 1497 C CA . GLN A 1 201 ? 18.468 13.670 35.089 1.00 85.94 201 GLN A CA 1
ATOM 1498 C C . GLN A 1 201 ? 17.451 14.423 35.945 1.00 85.94 201 GLN A C 1
ATOM 1500 O O . GLN A 1 201 ? 16.349 14.684 35.466 1.00 85.94 201 GLN A O 1
ATOM 1505 N N . ASP A 1 202 ? 17.829 14.839 37.154 1.00 80.12 202 ASP A N 1
ATOM 1506 C CA . ASP A 1 202 ? 16.956 15.602 38.049 1.00 80.12 202 ASP A CA 1
ATOM 1507 C C . ASP A 1 202 ? 16.557 16.951 37.438 1.00 80.12 202 ASP A C 1
ATOM 1509 O O . ASP A 1 202 ? 15.381 17.327 37.451 1.00 80.12 202 ASP A O 1
ATOM 1513 N N . VAL A 1 203 ? 17.510 17.656 36.816 1.00 81.81 203 VAL A N 1
ATOM 1514 C CA . VAL A 1 203 ? 17.237 18.920 36.111 1.00 81.81 203 VAL A CA 1
ATOM 1515 C C . VAL A 1 203 ? 16.238 18.713 34.967 1.00 81.81 203 VAL A C 1
ATOM 1517 O O . VAL A 1 203 ? 15.294 19.496 34.823 1.00 81.81 203 VAL A O 1
ATOM 1520 N N . ILE A 1 204 ? 16.400 17.650 34.172 1.00 85.25 204 ILE A N 1
ATOM 1521 C CA . ILE A 1 204 ? 15.486 17.339 33.063 1.00 85.25 204 ILE A CA 1
ATOM 1522 C C . ILE A 1 204 ? 14.112 16.912 33.584 1.00 85.25 204 ILE A C 1
ATOM 1524 O O . ILE A 1 204 ? 13.104 17.359 33.036 1.00 85.25 204 ILE A O 1
ATOM 1528 N N . ALA A 1 205 ? 14.045 16.086 34.629 1.00 80.81 205 ALA A N 1
ATOM 1529 C CA . ALA A 1 205 ? 12.793 15.596 35.201 1.00 80.81 205 ALA A CA 1
ATOM 1530 C C . ALA A 1 205 ? 11.949 16.746 35.759 1.00 80.81 205 ALA A C 1
ATOM 1532 O O . ALA A 1 205 ? 10.770 16.870 35.425 1.00 80.81 205 ALA A O 1
ATOM 1533 N N . VAL A 1 206 ? 12.566 17.646 36.531 1.00 77.25 206 VAL A N 1
ATOM 1534 C CA . VAL A 1 206 ? 11.891 18.820 37.103 1.00 77.25 206 VAL A CA 1
ATOM 1535 C C . VAL A 1 206 ? 11.401 19.767 36.006 1.00 77.25 206 VAL A C 1
ATOM 1537 O O . VAL A 1 206 ? 10.254 20.215 36.046 1.00 77.25 206 VAL A O 1
ATOM 1540 N N . ALA A 1 207 ? 12.232 20.049 35.000 1.00 77.19 207 ALA A N 1
ATOM 1541 C CA . ALA A 1 207 ? 11.856 20.929 33.896 1.00 77.19 207 ALA A CA 1
ATOM 1542 C C . ALA A 1 207 ? 10.771 20.312 32.994 1.00 77.19 207 ALA A C 1
ATOM 1544 O O . ALA A 1 207 ? 9.868 21.016 32.543 1.00 77.19 207 ALA A O 1
ATOM 1545 N N . THR A 1 208 ? 10.822 18.998 32.767 1.00 79.50 208 THR A N 1
ATOM 1546 C CA . THR A 1 208 ? 9.817 18.260 31.991 1.00 79.50 208 THR A CA 1
ATOM 1547 C C . THR A 1 208 ? 8.484 18.209 32.727 1.00 79.50 208 THR A C 1
ATOM 1549 O O . THR A 1 208 ? 7.460 18.510 32.124 1.00 79.50 208 THR A O 1
ATOM 1552 N N . ALA A 1 209 ? 8.480 17.932 34.032 1.00 71.31 209 ALA A N 1
ATOM 1553 C CA . ALA A 1 209 ? 7.264 17.955 34.843 1.00 71.31 209 ALA A CA 1
ATOM 1554 C C . ALA A 1 209 ? 6.628 19.336 34.889 1.00 71.31 209 ALA A C 1
ATOM 1556 O O . ALA A 1 209 ? 5.439 19.463 34.626 1.00 71.31 209 ALA A O 1
ATOM 1557 N N . ALA A 1 210 ? 7.426 20.383 35.113 1.00 64.88 210 ALA A N 1
ATOM 1558 C CA . ALA A 1 210 ? 6.935 21.755 35.065 1.00 64.88 210 ALA A CA 1
ATOM 1559 C C . ALA A 1 210 ? 6.314 22.089 33.699 1.00 64.88 210 ALA A C 1
ATOM 1561 O O . ALA A 1 210 ? 5.310 22.797 33.630 1.00 64.88 210 ALA A O 1
ATOM 1562 N N . LYS A 1 211 ? 6.878 21.556 32.607 1.00 67.75 211 LYS A N 1
ATOM 1563 C CA . LYS A 1 211 ? 6.333 21.752 31.264 1.00 67.75 211 LYS A CA 1
ATOM 1564 C C . LYS A 1 211 ? 5.039 20.977 31.032 1.00 67.75 211 LYS A C 1
ATOM 1566 O O . LYS A 1 211 ? 4.108 21.549 30.483 1.00 67.75 211 LYS A O 1
ATOM 1571 N N . PHE A 1 212 ? 4.966 19.720 31.454 1.00 67.88 212 PHE A N 1
ATOM 1572 C CA . PHE A 1 212 ? 3.753 18.910 31.351 1.00 67.88 212 PHE A CA 1
ATOM 1573 C C . PHE A 1 212 ? 2.625 19.491 32.208 1.00 67.88 212 PHE A C 1
ATOM 1575 O O . PHE A 1 212 ? 1.522 19.662 31.697 1.00 67.88 212 PHE A O 1
ATOM 1582 N N . SER A 1 213 ? 2.911 19.897 33.449 1.00 56.91 213 SER A N 1
ATOM 1583 C CA . SER A 1 213 ? 1.931 20.571 34.304 1.00 56.91 213 SER A CA 1
ATOM 1584 C C . SER A 1 213 ? 1.435 21.878 33.687 1.00 56.91 213 SER A C 1
ATOM 1586 O O . SER A 1 213 ? 0.250 22.174 33.747 1.00 56.91 213 SER A O 1
ATOM 1588 N N . ALA A 1 214 ? 2.312 22.635 33.020 1.00 51.31 214 ALA A N 1
ATOM 1589 C CA . ALA A 1 214 ? 1.922 23.862 32.326 1.00 51.31 214 ALA A CA 1
ATOM 1590 C C . ALA A 1 214 ? 1.067 23.623 31.066 1.00 51.31 214 ALA A C 1
ATOM 1592 O O . ALA A 1 214 ? 0.333 24.520 30.665 1.00 51.31 214 ALA A O 1
ATOM 1593 N N . PHE A 1 215 ? 1.181 22.458 30.419 1.00 50.75 215 PHE A N 1
ATOM 1594 C CA . PHE A 1 215 ? 0.383 22.097 29.239 1.00 50.75 215 PHE A CA 1
ATOM 1595 C C . PHE A 1 215 ? -0.950 21.433 29.596 1.00 50.75 215 PHE A C 1
ATOM 1597 O O . PHE A 1 215 ? -1.906 21.561 28.837 1.00 50.75 215 PHE A O 1
ATOM 1604 N N . LEU A 1 216 ? -1.006 20.719 30.722 1.00 49.31 216 LEU A N 1
ATOM 1605 C CA . LEU A 1 216 ? -2.179 19.956 31.156 1.00 49.31 216 LEU A CA 1
ATOM 1606 C C . LEU A 1 216 ? -2.993 20.636 32.260 1.00 49.31 216 LEU A C 1
ATOM 1608 O O . LEU A 1 216 ? -4.062 20.141 32.600 1.00 49.31 216 LEU A O 1
ATOM 1612 N N . ASP A 1 217 ? -2.483 21.735 32.819 1.00 45.84 217 ASP A N 1
ATOM 1613 C CA . ASP A 1 217 ? -3.076 22.477 33.940 1.00 45.84 217 ASP A CA 1
ATOM 1614 C C . ASP A 1 217 ? -3.374 21.598 35.176 1.00 45.84 217 ASP A C 1
ATOM 1616 O O . ASP A 1 217 ? -4.332 21.803 35.918 1.00 45.84 217 ASP A O 1
ATOM 1620 N N . VAL A 1 218 ? -2.536 20.578 35.395 1.00 49.47 218 VAL A N 1
ATOM 1621 C CA . VAL A 1 218 ? -2.585 19.660 36.544 1.00 49.47 218 VAL A CA 1
ATOM 1622 C C . VAL A 1 218 ? -1.171 19.323 37.004 1.00 49.47 218 VAL A C 1
ATOM 1624 O O . VAL A 1 218 ? -0.257 19.242 36.187 1.00 49.47 218 VAL A O 1
ATOM 1627 N N . ASP A 1 219 ? -0.967 19.086 38.300 1.00 54.47 219 ASP A N 1
ATOM 1628 C CA . ASP A 1 219 ? 0.331 18.626 38.800 1.00 54.47 219 ASP A CA 1
ATOM 1629 C C . ASP A 1 219 ? 0.617 17.196 38.330 1.00 54.47 219 ASP A C 1
ATOM 1631 O O . ASP A 1 219 ? -0.096 16.252 38.680 1.00 54.47 219 ASP A O 1
ATOM 1635 N N . VAL A 1 220 ? 1.680 17.030 37.539 1.00 64.94 220 VAL A N 1
ATOM 1636 C CA . VAL A 1 220 ? 2.027 15.733 36.958 1.00 64.94 220 VAL A CA 1
ATOM 1637 C C . VAL A 1 220 ? 3.040 14.982 37.834 1.00 64.94 220 VAL A C 1
ATOM 1639 O O . VAL A 1 220 ? 4.170 15.447 38.012 1.00 64.94 220 VAL A O 1
ATOM 1642 N N . PRO A 1 221 ? 2.690 13.798 38.369 1.00 69.62 221 PRO A N 1
ATOM 1643 C CA . PRO A 1 221 ? 3.613 12.983 39.153 1.00 69.62 221 PRO A CA 1
ATOM 1644 C C . PRO A 1 221 ? 4.741 12.391 38.292 1.00 69.62 221 PRO A C 1
ATOM 1646 O O . PRO A 1 221 ? 4.513 11.835 37.221 1.00 69.62 221 PRO A O 1
ATOM 1649 N N . LEU A 1 222 ? 5.975 12.442 38.808 1.00 71.06 222 LEU A N 1
ATOM 1650 C CA . LEU A 1 222 ? 7.196 12.101 38.060 1.00 71.06 222 LEU A CA 1
ATOM 1651 C C . LEU A 1 222 ? 7.325 10.625 37.640 1.00 71.06 222 LEU A C 1
ATOM 1653 O O . LEU A 1 222 ? 8.043 10.316 36.691 1.00 71.06 222 LEU A O 1
ATOM 1657 N N . ASN A 1 223 ? 6.644 9.719 38.348 1.00 74.81 223 ASN A N 1
ATOM 1658 C CA . ASN A 1 223 ? 6.760 8.264 38.183 1.00 74.81 223 ASN A CA 1
ATOM 1659 C C . ASN A 1 223 ? 5.547 7.619 37.491 1.00 74.81 223 ASN A C 1
ATOM 1661 O O . ASN A 1 223 ? 5.487 6.396 37.393 1.00 74.81 223 ASN A O 1
ATOM 1665 N N . VAL A 1 224 ? 4.568 8.406 37.035 1.00 65.06 224 VAL A N 1
ATOM 1666 C CA . VAL A 1 224 ? 3.387 7.871 36.337 1.00 65.06 224 VAL A CA 1
ATOM 1667 C C . VAL A 1 224 ? 3.635 7.882 34.825 1.00 65.06 224 VAL A C 1
ATOM 1669 O O . VAL A 1 224 ? 4.116 8.897 34.317 1.00 65.06 224 VAL A O 1
ATOM 1672 N N . PRO A 1 225 ? 3.315 6.794 34.095 1.00 69.75 225 PRO A N 1
ATOM 1673 C CA . PRO A 1 225 ? 3.429 6.756 32.639 1.00 69.75 225 PRO A CA 1
ATOM 1674 C C . PRO A 1 225 ? 2.629 7.871 31.964 1.00 69.75 225 PRO A C 1
ATOM 1676 O O . PRO A 1 225 ? 1.440 8.042 32.240 1.00 69.75 225 PRO A O 1
ATOM 1679 N N . THR A 1 226 ? 3.239 8.586 31.021 1.00 61.81 226 THR A N 1
ATOM 1680 C CA . THR A 1 226 ? 2.602 9.716 30.334 1.00 61.81 226 THR A CA 1
ATOM 1681 C C . THR A 1 226 ? 1.405 9.302 29.472 1.00 61.81 226 THR A C 1
ATOM 1683 O O . THR A 1 226 ? 0.488 10.097 29.287 1.00 61.81 226 THR A O 1
ATOM 1686 N N . ALA A 1 227 ? 1.318 8.036 29.044 1.00 56.44 227 ALA A N 1
ATOM 1687 C CA . ALA A 1 227 ? 0.124 7.457 28.416 1.00 56.44 227 ALA A CA 1
ATOM 1688 C C . ALA A 1 227 ? -1.132 7.500 29.308 1.00 56.44 227 ALA A C 1
ATOM 1690 O O . ALA A 1 227 ? -2.247 7.541 28.792 1.00 56.44 227 ALA A O 1
ATOM 1691 N N . GLN A 1 228 ? -0.977 7.501 30.638 1.00 49.16 228 GLN A N 1
ATOM 1692 C CA . GLN A 1 228 ? -2.104 7.636 31.572 1.00 49.16 228 GLN A CA 1
ATOM 1693 C C . GLN A 1 228 ? -2.570 9.088 31.722 1.00 49.16 228 GLN A C 1
ATOM 1695 O O . GLN A 1 228 ? -3.666 9.326 32.219 1.00 49.16 228 GLN A O 1
ATOM 1700 N N . LEU A 1 229 ? -1.774 10.053 31.250 1.00 56.38 229 LEU A N 1
ATOM 1701 C CA . LEU A 1 229 ? -2.105 11.479 31.265 1.00 56.38 229 LEU A CA 1
ATOM 1702 C C . LEU A 1 229 ? -3.007 11.889 30.086 1.00 56.38 229 LEU A C 1
ATOM 1704 O O . LEU A 1 229 ? -3.258 13.074 29.903 1.00 56.38 229 LEU A O 1
ATOM 1708 N N . ALA A 1 230 ? -3.493 10.915 29.299 1.00 47.19 230 ALA A N 1
ATOM 1709 C CA . ALA A 1 230 ? -4.435 11.093 28.190 1.00 47.19 230 ALA A CA 1
ATOM 1710 C C . ALA A 1 230 ? -4.042 12.216 27.209 1.00 47.19 230 ALA A C 1
ATOM 1712 O O . ALA A 1 230 ? -4.891 12.974 26.741 1.00 47.19 230 ALA A O 1
ATOM 1713 N N . LEU A 1 231 ? -2.746 12.311 26.895 1.00 55.12 231 LEU A N 1
ATOM 1714 C CA . LEU A 1 231 ? -2.213 13.288 25.950 1.00 55.12 231 LEU A CA 1
ATOM 1715 C C . LEU A 1 231 ? -2.781 13.040 24.551 1.00 55.12 231 LEU A C 1
ATOM 1717 O O . LEU A 1 231 ? -2.660 11.937 24.011 1.00 55.12 231 LEU A O 1
ATOM 1721 N N . ASP A 1 232 ? -3.352 14.069 23.932 1.00 52.34 232 ASP A N 1
ATOM 1722 C CA . ASP A 1 232 ? -3.679 14.002 22.514 1.00 52.34 232 ASP A CA 1
ATOM 1723 C C . ASP A 1 232 ? -2.406 14.071 21.648 1.00 52.34 232 ASP A C 1
ATOM 1725 O O . ASP A 1 232 ? -1.300 14.400 22.101 1.00 52.34 232 ASP A O 1
ATOM 1729 N N . SER A 1 233 ? -2.543 13.716 20.371 1.00 48.31 233 SER A N 1
ATOM 1730 C CA . SER A 1 233 ? -1.412 13.670 19.444 1.00 48.31 233 SER A CA 1
ATOM 1731 C C . SER A 1 233 ? -0.790 15.046 19.177 1.00 48.31 233 SER A C 1
ATOM 1733 O O . SER A 1 233 ? 0.383 15.100 18.820 1.00 48.31 233 SER A O 1
ATOM 1735 N N . LEU A 1 234 ? -1.518 16.148 19.377 1.00 46.41 234 LEU A N 1
ATOM 1736 C CA . LEU A 1 234 ? -1.030 17.507 19.135 1.00 46.41 234 LEU A CA 1
ATOM 1737 C C . LEU A 1 234 ? -0.173 18.003 20.307 1.00 46.41 234 LEU A C 1
ATOM 1739 O O . LEU A 1 234 ? 0.969 18.414 20.097 1.00 46.41 234 LEU A O 1
ATOM 1743 N N . VAL A 1 235 ? -0.672 17.864 21.537 1.00 52.44 235 VAL A N 1
ATOM 1744 C CA . VAL A 1 235 ? 0.062 18.143 22.781 1.00 52.44 235 VAL A CA 1
ATOM 1745 C C . VAL A 1 235 ? 1.333 17.298 22.834 1.00 52.44 235 VAL A C 1
ATOM 1747 O O . VAL A 1 235 ? 2.406 17.791 23.175 1.00 52.44 235 VAL A O 1
ATOM 1750 N N . SER A 1 236 ? 1.249 16.043 22.393 1.00 59.28 236 SER A N 1
ATOM 1751 C CA . SER A 1 236 ? 2.397 15.136 22.302 1.00 59.28 236 SER A CA 1
ATOM 1752 C C . SER A 1 236 ? 3.472 15.610 21.316 1.00 59.28 236 SER A C 1
ATOM 1754 O O . SER A 1 236 ? 4.667 15.530 21.607 1.00 59.28 236 SER A O 1
ATOM 1756 N N . ILE A 1 237 ? 3.071 16.136 20.155 1.00 54.34 237 ILE A N 1
ATOM 1757 C CA . ILE A 1 237 ? 3.994 16.689 19.151 1.00 54.34 237 ILE A CA 1
ATOM 1758 C C . ILE A 1 237 ? 4.621 17.999 19.645 1.00 54.34 237 ILE A C 1
ATOM 1760 O O . ILE A 1 237 ? 5.808 18.247 19.415 1.00 54.34 237 ILE A O 1
ATOM 1764 N N . GLU A 1 238 ? 3.867 18.838 20.351 1.00 54.72 238 GLU A N 1
ATOM 1765 C CA . GLU A 1 238 ? 4.382 20.106 20.860 1.00 54.72 238 GLU A CA 1
ATOM 1766 C C . GLU A 1 238 ? 5.350 19.914 22.032 1.00 54.72 238 GLU A C 1
ATOM 1768 O O . GLU A 1 238 ? 6.444 20.491 22.040 1.00 54.72 238 GLU A O 1
ATOM 1773 N N . LEU A 1 239 ? 4.999 19.035 22.972 1.00 67.81 239 LEU A N 1
ATOM 1774 C CA . LEU A 1 239 ? 5.880 18.612 24.055 1.00 67.81 239 LEU A CA 1
ATOM 1775 C C . LEU A 1 239 ? 7.155 17.962 23.499 1.00 67.81 239 LEU A C 1
ATOM 1777 O O . LEU A 1 239 ? 8.247 18.328 23.931 1.00 67.81 239 LEU A O 1
ATOM 1781 N N . LYS A 1 240 ? 7.059 17.108 22.468 1.00 75.56 240 LYS A N 1
ATOM 1782 C CA . LYS A 1 240 ? 8.226 16.562 21.745 1.00 75.56 240 LYS A CA 1
ATOM 1783 C C . LYS A 1 240 ? 9.127 17.675 21.218 1.00 75.56 240 LYS A C 1
ATOM 1785 O O . LYS A 1 240 ? 10.324 17.696 21.498 1.00 75.56 240 LYS A O 1
ATOM 1790 N N . ASN A 1 241 ? 8.556 18.622 20.478 1.00 61.41 241 ASN A N 1
ATOM 1791 C CA . ASN A 1 241 ? 9.313 19.713 19.865 1.00 61.41 241 ASN A CA 1
ATOM 1792 C C . ASN A 1 241 ? 9.939 20.654 20.906 1.00 61.41 241 ASN A C 1
ATOM 1794 O O . ASN A 1 241 ? 10.971 21.275 20.639 1.00 61.41 241 ASN A O 1
ATOM 1798 N N . TRP A 1 242 ? 9.331 20.805 22.085 1.00 76.75 242 TRP A N 1
ATOM 1799 C CA . TRP A 1 242 ? 9.938 21.542 23.191 1.00 76.75 242 TRP A CA 1
ATOM 1800 C C . TRP A 1 242 ? 11.098 20.768 23.817 1.00 76.75 242 TRP A C 1
ATOM 1802 O O . TRP A 1 242 ? 12.199 21.309 23.875 1.00 76.75 242 TRP A O 1
ATOM 1812 N N . LEU A 1 243 ? 10.886 19.503 24.195 1.00 78.44 243 LEU A N 1
ATOM 1813 C CA . LEU A 1 243 ? 11.922 18.654 24.791 1.00 78.44 243 LEU A CA 1
ATOM 1814 C C . LEU A 1 243 ? 13.156 18.570 23.888 1.00 78.44 243 LEU A C 1
ATOM 1816 O O . LEU A 1 243 ? 14.282 18.736 24.362 1.00 78.44 243 LEU A O 1
ATOM 1820 N N . SER A 1 244 ? 12.947 18.418 22.575 1.00 74.06 244 SER A N 1
ATOM 1821 C CA . SER A 1 244 ? 14.047 18.383 21.614 1.00 74.06 244 SER A CA 1
ATOM 1822 C C . SER A 1 244 ? 14.834 19.676 21.519 1.00 74.06 244 SER A C 1
ATOM 1824 O O . SER A 1 244 ? 16.058 19.638 21.405 1.00 74.06 244 SER A O 1
ATOM 1826 N N . ARG A 1 245 ? 14.158 20.825 21.577 1.00 71.06 245 ARG A N 1
ATOM 1827 C CA . ARG A 1 245 ? 14.826 22.128 21.497 1.00 71.06 245 ARG A CA 1
ATOM 1828 C C . ARG A 1 245 ? 15.530 22.492 22.800 1.00 71.06 245 ARG A C 1
ATOM 1830 O O . ARG A 1 245 ? 16.674 22.928 22.755 1.00 71.06 245 ARG A O 1
ATOM 1837 N N . THR A 1 246 ? 14.868 22.307 23.939 1.00 76.56 246 THR A N 1
ATOM 1838 C CA . THR A 1 246 ? 15.368 22.737 25.253 1.00 76.56 246 THR A CA 1
ATOM 1839 C C . THR A 1 246 ? 16.555 21.908 25.713 1.00 76.56 246 THR A C 1
ATOM 1841 O O . THR A 1 246 ? 17.523 22.465 26.219 1.00 76.56 246 THR A O 1
ATOM 1844 N N . PHE A 1 247 ? 16.516 20.595 25.497 1.00 82.81 247 PHE A N 1
ATOM 1845 C CA . PHE A 1 247 ? 17.590 19.703 25.930 1.00 82.81 247 PHE A CA 1
ATOM 1846 C C . PHE A 1 247 ? 18.543 19.315 24.800 1.00 82.81 247 PHE A C 1
ATOM 1848 O O . PHE A 1 247 ? 19.443 18.510 25.024 1.00 82.81 247 PHE A O 1
ATOM 1855 N N . GLN A 1 248 ? 18.355 19.854 23.588 1.00 74.81 248 GLN A N 1
ATOM 1856 C CA . GLN A 1 248 ? 19.136 19.501 22.395 1.00 74.81 248 GLN A CA 1
ATOM 1857 C C . GLN A 1 248 ? 19.298 17.979 22.230 1.00 74.81 248 GLN A C 1
ATOM 1859 O O . GLN A 1 248 ? 20.383 17.478 21.929 1.00 74.81 248 GLN A O 1
ATOM 1864 N N . ALA A 1 249 ? 18.211 17.249 22.482 1.00 78.75 249 ALA A N 1
ATOM 1865 C CA . ALA A 1 249 ? 18.142 15.795 22.452 1.00 78.75 249 ALA A CA 1
ATOM 1866 C C . ALA A 1 249 ? 17.086 15.364 21.421 1.00 78.75 249 ALA A C 1
ATOM 1868 O O . ALA A 1 249 ? 15.979 15.902 21.425 1.00 78.75 249 ALA A O 1
ATOM 1869 N N . PRO A 1 250 ? 17.358 14.411 20.521 1.00 70.50 250 PRO A N 1
ATOM 1870 C CA . PRO A 1 250 ? 16.314 13.867 19.658 1.00 70.50 250 PRO A CA 1
ATOM 1871 C C . PRO A 1 250 ? 15.228 13.184 20.508 1.00 70.50 250 PRO A C 1
ATOM 1873 O O . PRO A 1 250 ? 15.521 12.262 21.276 1.00 70.50 250 PRO A O 1
ATOM 1876 N N . VAL A 1 251 ? 13.987 13.664 20.369 1.00 75.44 251 VAL A N 1
ATOM 1877 C CA . VAL A 1 251 ? 12.792 13.164 21.066 1.00 75.44 251 VAL A CA 1
ATOM 1878 C C . VAL A 1 251 ? 11.755 12.794 20.025 1.00 75.44 251 VAL A C 1
ATOM 1880 O O . VAL A 1 251 ? 11.519 13.566 19.096 1.00 75.44 251 VAL A O 1
ATOM 1883 N N . GLN A 1 252 ? 11.122 11.638 20.170 1.00 67.69 252 GLN A N 1
ATOM 1884 C CA . GLN A 1 252 ? 10.016 11.191 19.329 1.00 67.69 252 GLN A CA 1
ATOM 1885 C C . GLN A 1 252 ? 8.666 11.505 19.981 1.00 67.69 252 GLN A C 1
ATOM 1887 O O . GLN A 1 252 ? 8.550 11.528 21.204 1.00 67.69 252 GLN A O 1
ATOM 1892 N N . ALA A 1 253 ? 7.623 11.743 19.169 1.00 62.09 253 ALA A N 1
ATOM 1893 C CA . ALA A 1 253 ? 6.285 12.145 19.654 1.00 62.09 253 ALA A CA 1
ATOM 1894 C C . ALA A 1 253 ? 5.696 11.168 20.684 1.00 62.09 253 ALA A C 1
ATOM 1896 O O . ALA A 1 253 ? 4.863 11.507 21.512 1.00 62.09 253 ALA A O 1
ATOM 1897 N N . SER A 1 254 ? 6.181 9.945 20.656 1.00 57.47 254 SER A N 1
ATOM 1898 C CA . SER A 1 254 ? 5.795 8.850 21.513 1.00 57.47 254 SER A CA 1
ATOM 1899 C C . SER A 1 254 ? 6.623 8.572 22.736 1.00 57.47 254 SER A C 1
ATOM 1901 O O . SER A 1 254 ? 6.180 7.841 23.609 1.00 57.47 254 SER A O 1
ATOM 1903 N N . GLU A 1 255 ? 7.844 9.081 22.786 1.00 66.69 255 GLU A N 1
ATOM 1904 C CA . GLU A 1 255 ? 8.598 9.092 24.031 1.00 66.69 255 GLU A CA 1
ATOM 1905 C C . GLU A 1 255 ? 7.892 10.046 25.005 1.00 66.69 255 GLU A C 1
ATOM 1907 O O . GLU A 1 255 ? 7.967 9.874 26.214 1.00 66.69 255 GLU A O 1
ATOM 1912 N N . VAL A 1 256 ? 7.112 10.981 24.451 1.00 69.94 256 VAL A N 1
ATOM 1913 C CA . VAL A 1 256 ? 6.215 11.898 25.147 1.00 69.94 256 VAL A CA 1
ATOM 1914 C C . VAL A 1 256 ? 4.833 11.291 25.396 1.00 69.94 256 VAL A C 1
ATOM 1916 O O . VAL A 1 256 ? 4.339 11.380 26.514 1.00 69.94 256 VAL A O 1
ATOM 1919 N N . SER A 1 257 ? 4.208 10.663 24.392 1.00 55.81 257 SER A N 1
ATOM 1920 C CA . SER A 1 257 ? 2.830 10.138 24.481 1.00 55.81 257 SER A CA 1
ATOM 1921 C C . SER A 1 257 ? 2.714 8.658 24.880 1.00 55.81 257 SER A C 1
ATOM 1923 O O . SER A 1 257 ? 1.621 8.094 24.855 1.00 55.81 257 SER A O 1
ATOM 1925 N N . GLY A 1 258 ? 3.841 7.990 25.124 1.00 58.72 258 GLY A N 1
ATOM 1926 C CA . GLY A 1 258 ? 3.940 6.540 25.301 1.00 58.72 258 GLY A CA 1
ATOM 1927 C C . GLY A 1 258 ? 3.964 6.090 26.761 1.00 58.72 258 GLY A C 1
ATOM 1928 O O . GLY A 1 258 ? 3.518 6.781 27.666 1.00 58.72 258 GLY A O 1
ATOM 1929 N N . GLY A 1 259 ? 4.473 4.880 27.004 1.00 55.47 259 GLY A N 1
ATOM 1930 C CA . GLY A 1 259 ? 4.461 4.244 28.329 1.00 55.47 259 GLY A CA 1
ATOM 1931 C C . GLY A 1 259 ? 5.538 4.712 29.315 1.00 55.47 259 GLY A C 1
ATOM 1932 O O . GLY A 1 259 ? 5.678 4.075 30.351 1.00 55.47 259 GLY A O 1
ATOM 1933 N N . LEU A 1 260 ? 6.310 5.759 29.000 1.00 69.88 260 LEU A N 1
ATOM 1934 C CA . LEU A 1 260 ? 7.390 6.253 29.861 1.00 69.88 260 LEU A CA 1
ATOM 1935 C C . LEU A 1 260 ? 6.840 7.217 30.912 1.00 69.88 260 LEU A C 1
ATOM 1937 O O . LEU A 1 260 ? 5.994 8.052 30.611 1.00 69.88 260 LEU A O 1
ATOM 1941 N N . SER A 1 261 ? 7.335 7.135 32.139 1.00 80.56 261 SER A N 1
ATOM 1942 C CA . SER A 1 261 ? 7.172 8.184 33.148 1.00 80.56 261 SER A CA 1
ATOM 1943 C C . SER A 1 261 ? 8.093 9.376 32.876 1.00 80.56 261 SER A C 1
ATOM 1945 O O . SER A 1 261 ? 9.055 9.271 32.112 1.00 80.56 261 SER A O 1
ATOM 1947 N N . ILE A 1 262 ? 7.849 10.518 33.529 1.00 81.56 262 ILE A N 1
ATOM 1948 C CA . ILE A 1 262 ? 8.714 11.705 33.386 1.00 81.56 262 ILE A CA 1
ATOM 1949 C C . ILE A 1 262 ? 10.159 11.388 33.787 1.00 81.56 262 ILE A C 1
ATOM 1951 O O . ILE A 1 262 ? 11.087 11.838 33.120 1.00 81.56 262 ILE A O 1
ATOM 1955 N N . ASN A 1 263 ? 10.367 10.579 34.827 1.00 80.81 263 ASN A N 1
ATOM 1956 C CA . ASN A 1 263 ? 11.704 10.162 35.246 1.00 80.81 263 ASN A CA 1
ATOM 1957 C C . ASN A 1 263 ? 12.393 9.251 34.219 1.00 80.81 263 ASN A C 1
ATOM 1959 O O . ASN A 1 263 ? 13.597 9.368 33.994 1.00 80.81 263 ASN A O 1
ATOM 1963 N N . GLU A 1 264 ? 11.654 8.359 33.560 1.00 75.88 264 GLU A N 1
ATOM 1964 C CA . GLU A 1 264 ? 12.209 7.521 32.489 1.00 75.88 264 GLU A CA 1
ATOM 1965 C C . GLU A 1 264 ? 12.526 8.337 31.234 1.00 75.88 264 GLU A C 1
ATOM 1967 O O . GLU A 1 264 ? 13.579 8.147 30.622 1.00 75.88 264 GLU A O 1
ATOM 1972 N N . LEU A 1 265 ? 11.663 9.298 30.898 1.00 80.81 265 LEU A N 1
ATOM 1973 C CA . LEU A 1 265 ? 11.902 10.259 29.829 1.00 80.81 265 LEU A CA 1
ATOM 1974 C C . LEU A 1 265 ? 13.132 11.124 30.139 1.00 80.81 265 LEU A C 1
ATOM 1976 O O . LEU A 1 265 ? 13.984 11.308 29.275 1.00 80.81 265 LEU A O 1
ATOM 1980 N N . ALA A 1 266 ? 13.297 11.579 31.381 1.00 86.31 266 ALA A N 1
ATOM 1981 C CA . ALA A 1 266 ? 14.457 12.355 31.803 1.00 86.31 266 ALA A CA 1
ATOM 1982 C C . ALA A 1 266 ? 15.771 11.567 31.720 1.00 86.31 266 ALA A C 1
ATOM 1984 O O . ALA A 1 266 ? 16.767 12.097 31.225 1.00 86.31 266 ALA A O 1
ATOM 1985 N N . ARG A 1 267 ? 15.768 10.285 32.113 1.00 83.25 267 ARG A N 1
ATOM 1986 C CA . ARG A 1 267 ? 16.917 9.377 31.931 1.00 83.25 267 ARG A CA 1
ATOM 1987 C C . ARG A 1 267 ? 17.314 9.236 30.468 1.00 83.25 267 ARG A C 1
ATOM 1989 O O . ARG A 1 267 ? 18.487 9.370 30.124 1.00 83.25 267 ARG A O 1
ATOM 1996 N N . LEU A 1 268 ? 16.330 9.005 29.607 1.00 81.12 268 LEU A N 1
ATOM 1997 C CA . LEU A 1 268 ? 16.535 8.855 28.172 1.00 81.12 268 LEU A CA 1
ATOM 1998 C C . LEU A 1 268 ? 17.083 10.143 27.539 1.00 81.12 268 LEU A C 1
ATOM 2000 O O . LEU A 1 268 ? 18.012 10.088 26.734 1.00 81.12 268 LEU A O 1
ATOM 2004 N N . LEU A 1 269 ? 16.566 11.307 27.938 1.00 84.19 269 LEU A N 1
ATOM 2005 C CA . LEU A 1 269 ? 17.031 12.603 27.443 1.00 84.19 269 LEU A CA 1
ATOM 2006 C C . LEU A 1 269 ? 18.420 12.971 27.968 1.00 84.19 269 LEU A C 1
ATOM 2008 O O . LEU A 1 269 ? 19.221 13.497 27.199 1.00 84.19 269 LEU A O 1
ATOM 2012 N N . ALA A 1 270 ? 18.754 12.636 29.217 1.00 83.81 270 ALA A N 1
ATOM 2013 C CA . ALA A 1 270 ? 20.100 12.828 29.757 1.00 83.81 270 ALA A CA 1
ATOM 2014 C C . ALA A 1 270 ? 21.154 12.029 28.964 1.00 83.81 270 ALA A C 1
ATOM 2016 O O . ALA A 1 270 ? 22.251 12.519 28.706 1.00 83.81 270 ALA A O 1
ATOM 2017 N N . GLY A 1 271 ? 20.808 10.827 28.491 1.00 77.00 271 GLY A N 1
ATOM 2018 C CA . GLY A 1 271 ? 21.682 10.029 27.622 1.00 77.00 271 GLY A CA 1
ATOM 2019 C C . GLY A 1 271 ? 21.855 10.585 26.200 1.00 77.00 271 GLY A C 1
ATOM 2020 O O . GLY A 1 271 ? 22.808 10.218 25.516 1.00 77.00 271 GLY A O 1
ATOM 2021 N N . ARG A 1 272 ? 20.955 11.468 25.745 1.00 82.75 272 ARG A N 1
ATOM 2022 C CA . ARG A 1 272 ? 20.904 11.989 24.363 1.00 82.75 272 ARG A CA 1
ATOM 2023 C C . ARG A 1 272 ? 21.193 13.489 24.238 1.00 82.75 272 ARG A C 1
ATOM 2025 O O . ARG A 1 272 ? 21.336 13.989 23.123 1.00 82.75 272 ARG A O 1
ATOM 2032 N N . SER A 1 273 ? 21.229 14.215 25.353 1.00 83.62 273 SER A N 1
ATOM 2033 C CA . SER A 1 273 ? 21.353 15.671 25.375 1.00 83.62 273 SER A CA 1
ATOM 2034 C C . SER A 1 273 ? 22.764 16.119 25.015 1.00 83.62 273 SER A C 1
ATOM 2036 O O . SER A 1 273 ? 23.735 15.772 25.689 1.00 83.62 273 SER A O 1
ATOM 2038 N N . LYS A 1 274 ? 22.865 16.981 23.997 1.00 77.38 274 LYS A N 1
ATOM 2039 C CA . LYS A 1 274 ? 24.113 17.680 23.647 1.00 77.38 274 LYS A CA 1
ATOM 2040 C C . LYS A 1 274 ? 24.507 18.764 24.661 1.00 77.38 274 LYS A C 1
ATOM 2042 O O . LYS A 1 274 ? 25.590 19.328 24.556 1.00 77.38 274 LYS A O 1
ATOM 2047 N N . CYS A 1 275 ? 23.642 19.067 25.632 1.00 76.94 275 CYS A N 1
ATOM 2048 C CA . CYS A 1 275 ? 23.910 20.052 26.681 1.00 76.94 275 CYS A CA 1
ATOM 2049 C C . CYS A 1 275 ? 24.740 19.488 27.849 1.00 76.94 275 CYS A C 1
ATOM 2051 O O . CYS A 1 275 ? 25.179 20.268 28.689 1.00 76.94 275 CYS A O 1
ATOM 2053 N N . ILE A 1 276 ? 24.955 18.167 27.901 1.00 81.75 276 ILE A N 1
ATOM 2054 C CA . ILE A 1 276 ? 25.741 17.469 28.930 1.00 81.75 276 ILE A CA 1
ATOM 2055 C C . ILE A 1 276 ? 27.104 17.098 28.338 1.00 81.75 276 ILE A C 1
ATOM 2057 O O . ILE A 1 276 ? 27.153 16.568 27.227 1.00 81.75 276 ILE A O 1
ATOM 2061 N N . SER A 1 277 ? 28.203 17.340 29.059 1.00 75.88 277 SER A N 1
ATOM 2062 C CA . SER A 1 277 ? 29.549 16.984 28.590 1.00 75.88 277 SER A CA 1
ATOM 2063 C C . SER A 1 277 ? 29.751 15.465 28.500 1.00 75.88 277 SER A C 1
ATOM 2065 O O . SER A 1 277 ? 29.183 14.690 29.275 1.00 75.88 277 SER A O 1
ATOM 2067 N N . ASP A 1 278 ? 30.590 15.020 27.562 1.00 69.12 278 ASP A N 1
ATOM 2068 C CA . ASP A 1 278 ? 30.845 13.589 27.352 1.00 69.12 278 ASP A CA 1
ATOM 2069 C C . ASP A 1 278 ? 31.542 12.923 28.558 1.00 69.12 278 ASP A C 1
ATOM 2071 O O . ASP A 1 278 ? 31.359 11.728 28.785 1.00 69.12 278 ASP A O 1
ATOM 2075 N N . GLU A 1 279 ? 32.255 13.688 29.393 1.00 65.25 279 GLU A N 1
ATOM 2076 C CA . GLU A 1 279 ? 32.857 13.238 30.663 1.00 65.25 279 GLU A CA 1
ATOM 2077 C C . GLU A 1 279 ? 31.794 12.860 31.710 1.00 65.25 279 GLU A C 1
ATOM 2079 O O . GLU A 1 279 ? 31.898 11.827 32.370 1.00 65.25 279 GLU A O 1
ATOM 2084 N N . VAL A 1 280 ? 30.721 13.652 31.818 1.00 70.12 280 VAL A N 1
ATOM 2085 C CA . VAL A 1 280 ? 29.597 13.398 32.738 1.00 70.12 280 VAL A CA 1
ATOM 2086 C C . VAL A 1 280 ? 28.730 12.238 32.237 1.00 70.12 280 VAL A C 1
ATOM 2088 O O . VAL A 1 280 ? 28.184 11.472 33.032 1.00 70.12 280 VAL A O 1
ATOM 2091 N N . ARG A 1 281 ? 28.647 12.057 30.911 1.00 67.00 281 ARG A N 1
ATOM 2092 C CA . ARG A 1 281 ? 27.889 10.967 30.279 1.00 67.00 281 ARG A CA 1
ATOM 2093 C C . ARG A 1 281 ? 28.587 9.607 30.400 1.00 67.00 281 ARG A C 1
ATOM 2095 O O . ARG A 1 281 ? 27.914 8.592 30.549 1.00 67.00 281 ARG A O 1
ATOM 2102 N N . THR A 1 282 ? 29.921 9.576 30.354 1.00 56.72 282 THR A N 1
ATOM 2103 C CA . THR A 1 282 ? 30.726 8.338 30.394 1.00 56.72 282 THR A CA 1
ATOM 2104 C C . THR A 1 282 ? 31.003 7.848 31.821 1.00 56.72 282 THR A C 1
ATOM 2106 O O . THR A 1 282 ? 31.007 6.636 32.056 1.00 56.72 282 THR A O 1
ATOM 2109 N N . ALA A 1 283 ? 31.132 8.761 32.792 1.00 53.03 283 ALA A N 1
ATOM 2110 C CA . ALA A 1 283 ? 31.368 8.443 34.206 1.00 53.03 283 ALA A CA 1
ATOM 2111 C C . ALA A 1 283 ? 30.194 7.726 34.915 1.00 53.03 283 ALA A C 1
ATOM 2113 O O . ALA A 1 283 ? 30.409 7.058 35.923 1.00 53.03 283 ALA A O 1
ATOM 2114 N N . GLY A 1 284 ? 28.965 7.828 34.392 1.00 46.09 284 GLY A N 1
ATOM 2115 C CA . GLY A 1 284 ? 27.759 7.202 34.958 1.00 46.09 284 GLY A CA 1
ATOM 2116 C C . GLY A 1 284 ? 27.451 5.778 34.470 1.00 46.09 284 GLY A C 1
ATOM 2117 O O . GLY A 1 284 ? 26.448 5.210 34.887 1.00 46.09 284 GLY A O 1
ATOM 2118 N N . SER A 1 285 ? 28.274 5.181 33.595 1.00 41.47 285 SER A N 1
ATOM 2119 C CA . SER A 1 285 ? 28.037 3.816 33.070 1.00 41.47 285 SER A CA 1
ATOM 2120 C C . SER A 1 285 ? 28.509 2.677 33.997 1.00 41.47 285 SER A C 1
ATOM 2122 O O . SER A 1 285 ? 28.483 1.505 33.622 1.00 41.47 285 SER A O 1
ATOM 2124 N N . GLY A 1 286 ? 28.920 2.997 35.228 1.00 34.72 286 GLY A N 1
ATOM 2125 C CA . GLY A 1 286 ? 29.285 2.017 36.248 1.00 34.72 286 GLY A CA 1
ATOM 2126 C C . GLY A 1 286 ? 28.066 1.442 36.973 1.00 34.72 286 GLY A C 1
ATOM 2127 O O . GLY A 1 286 ? 27.471 2.115 37.806 1.00 34.72 286 GLY A O 1
ATOM 2128 N N . THR A 1 287 ? 27.767 0.163 36.716 1.00 39.62 287 THR A N 1
ATOM 2129 C CA . THR A 1 287 ? 26.897 -0.729 37.519 1.00 39.62 287 THR A CA 1
ATOM 2130 C C . THR A 1 287 ? 25.468 -0.239 37.789 1.00 39.62 287 THR A C 1
ATOM 2132 O O . THR A 1 287 ? 25.165 0.285 38.856 1.00 39.62 287 THR A O 1
ATOM 2135 N N . LEU A 1 288 ? 24.542 -0.542 36.873 1.00 31.81 288 LEU A N 1
ATOM 2136 C CA . LEU A 1 288 ? 23.112 -0.591 37.193 1.00 31.81 288 LEU A CA 1
ATOM 2137 C C . LEU A 1 288 ? 22.759 -1.988 37.717 1.00 31.81 288 LEU A C 1
ATOM 2139 O O . LEU A 1 288 ? 22.718 -2.963 36.968 1.00 31.81 288 LEU A O 1
ATOM 2143 N N . GLY A 1 289 ? 22.539 -2.066 39.030 1.00 25.03 289 GLY A N 1
ATOM 2144 C CA . GLY A 1 289 ? 21.913 -3.206 39.685 1.00 25.03 289 GLY A CA 1
ATOM 2145 C C . GLY A 1 289 ? 20.477 -3.396 39.197 1.00 25.03 289 GLY A C 1
ATOM 2146 O O . GLY A 1 289 ? 19.733 -2.436 39.001 1.00 25.03 289 GLY A O 1
ATOM 2147 N N . GLN A 1 290 ? 20.112 -4.658 38.988 1.00 25.20 290 GLN A N 1
ATOM 2148 C CA . GLN A 1 290 ? 18.753 -5.104 38.701 1.00 25.20 290 GLN A CA 1
ATOM 2149 C C . GLN A 1 290 ? 17.788 -4.667 39.820 1.00 25.20 290 GLN A C 1
ATOM 2151 O O . GLN A 1 290 ? 18.139 -4.805 40.993 1.00 25.20 290 GLN A O 1
ATOM 2156 N N . PRO A 1 291 ? 16.556 -4.223 39.515 1.00 28.44 291 PRO A N 1
ATOM 2157 C CA . PRO A 1 291 ? 15.476 -4.311 40.485 1.00 28.44 291 PRO A CA 1
ATOM 2158 C C . PRO A 1 291 ? 15.129 -5.792 40.704 1.00 28.44 291 PRO A C 1
ATOM 2160 O O . PRO A 1 291 ? 14.910 -6.537 39.747 1.00 28.44 291 PRO A O 1
ATOM 2163 N N . GLU A 1 292 ? 15.125 -6.214 41.969 1.00 23.05 292 GLU A N 1
ATOM 2164 C CA . GLU A 1 292 ? 14.767 -7.558 42.426 1.00 23.05 292 GLU A CA 1
ATOM 2165 C C . GLU A 1 292 ? 13.411 -8.002 41.853 1.00 23.05 292 GLU A C 1
ATOM 2167 O O . GLU A 1 292 ? 12.354 -7.547 42.281 1.00 23.05 292 GLU A O 1
ATOM 2172 N N . ASN A 1 293 ? 13.440 -8.946 40.913 1.00 27.03 293 ASN A N 1
ATOM 2173 C CA . ASN A 1 293 ? 12.335 -9.865 40.680 1.00 27.03 293 ASN A CA 1
ATOM 2174 C C . ASN A 1 293 ? 12.747 -11.206 41.281 1.00 27.03 293 ASN A C 1
ATOM 2176 O O . ASN A 1 293 ? 13.720 -11.821 40.844 1.00 27.03 293 ASN A O 1
ATOM 2180 N N . ALA A 1 294 ? 12.010 -11.650 42.297 1.00 23.80 294 ALA A N 1
ATOM 2181 C CA . ALA A 1 294 ? 12.143 -12.980 42.867 1.00 23.80 294 ALA A CA 1
ATOM 2182 C C . ALA A 1 294 ? 11.902 -14.036 41.772 1.00 23.80 294 ALA A C 1
ATOM 2184 O O . ALA A 1 294 ? 10.764 -14.299 41.389 1.00 23.80 294 ALA A O 1
ATOM 2185 N N . ALA A 1 295 ? 12.981 -14.630 41.263 1.00 24.64 295 ALA A N 1
ATOM 2186 C CA . ALA A 1 295 ? 12.939 -15.760 40.348 1.00 24.64 295 ALA A CA 1
ATOM 2187 C C . ALA A 1 295 ? 13.431 -17.023 41.065 1.00 24.64 295 ALA A C 1
ATOM 2189 O O . ALA A 1 295 ? 14.560 -17.089 41.552 1.00 24.64 295 ALA A O 1
ATOM 2190 N N . LEU A 1 296 ? 12.578 -18.048 41.095 1.00 24.20 296 LEU A N 1
ATOM 2191 C CA . LEU A 1 296 ? 13.004 -19.438 41.240 1.00 24.20 296 LEU A CA 1
ATOM 2192 C C . LEU A 1 296 ? 13.825 -19.807 39.991 1.00 24.20 296 LEU A C 1
ATOM 2194 O O . LEU A 1 296 ? 13.289 -19.833 38.886 1.00 24.20 296 LEU A O 1
ATOM 2198 N N . ALA A 1 297 ? 15.121 -20.060 40.169 1.00 22.55 297 ALA A N 1
ATOM 2199 C CA . ALA A 1 297 ? 16.041 -20.502 39.118 1.00 22.55 297 ALA A CA 1
ATOM 2200 C C . ALA A 1 297 ? 16.114 -22.039 39.014 1.00 22.55 297 ALA A C 1
ATOM 2202 O O . ALA A 1 297 ? 15.870 -22.744 39.998 1.00 22.55 297 ALA A O 1
ATOM 2203 N N . PRO A 1 298 ? 16.553 -22.559 37.854 1.00 23.23 298 PRO A N 1
ATOM 2204 C CA . PRO A 1 298 ? 17.675 -23.507 37.840 1.00 23.23 298 PRO A CA 1
ATOM 2205 C C . PRO A 1 298 ? 18.763 -23.156 36.782 1.00 23.23 298 PRO A C 1
ATOM 2207 O O . PRO A 1 298 ? 18.580 -22.218 36.009 1.00 23.23 298 PRO A O 1
ATOM 2210 N N . PRO A 1 299 ? 19.940 -23.828 36.803 1.00 24.69 299 PRO A N 1
ATOM 2211 C CA . PRO A 1 299 ? 21.247 -23.163 36.720 1.00 24.69 299 PRO A CA 1
ATOM 2212 C C . PRO A 1 299 ? 21.970 -23.205 35.359 1.00 24.69 299 PRO A C 1
ATOM 2214 O O . PRO A 1 299 ? 21.639 -23.960 34.449 1.00 24.69 299 PRO A O 1
ATOM 2217 N N . ALA A 1 300 ? 23.017 -22.377 35.300 1.00 20.44 300 ALA A N 1
ATOM 2218 C CA . ALA A 1 300 ? 23.930 -22.103 34.195 1.00 20.44 300 ALA A CA 1
ATOM 2219 C C . ALA A 1 300 ? 24.928 -23.228 33.849 1.00 20.44 300 ALA A C 1
ATOM 2221 O O . ALA A 1 300 ? 25.342 -24.004 34.711 1.00 20.44 300 ALA A O 1
ATOM 2222 N N . VAL A 1 301 ? 25.432 -23.185 32.609 1.00 21.94 301 VAL A N 1
ATOM 2223 C CA . VAL A 1 301 ? 26.726 -23.755 32.194 1.00 21.94 301 VAL A CA 1
ATOM 2224 C C . VAL A 1 301 ? 27.488 -22.687 31.398 1.00 21.94 301 VAL A C 1
ATOM 2226 O O . VAL A 1 301 ? 26.941 -22.062 30.495 1.00 21.94 301 VAL A O 1
ATOM 2229 N N . ALA A 1 302 ? 28.743 -22.453 31.783 1.00 20.36 302 ALA A N 1
ATOM 2230 C CA . ALA A 1 302 ? 29.669 -21.480 31.206 1.00 20.36 302 ALA A CA 1
ATOM 2231 C C . ALA A 1 302 ? 30.497 -22.077 30.046 1.00 20.36 302 ALA A C 1
ATOM 2233 O O . ALA A 1 302 ? 30.631 -23.296 29.969 1.00 20.36 302 ALA A O 1
ATOM 2234 N N . VAL A 1 303 ? 31.138 -21.224 29.226 1.00 21.66 303 VAL A N 1
ATOM 2235 C CA . VAL A 1 303 ? 32.618 -21.086 29.124 1.00 21.66 303 VAL A CA 1
ATOM 2236 C C . VAL A 1 303 ? 33.077 -20.342 27.837 1.00 21.66 303 VAL A C 1
ATOM 2238 O O . VAL A 1 303 ? 32.759 -20.737 26.724 1.00 21.66 303 VAL A O 1
ATOM 2241 N N . ALA A 1 304 ? 33.914 -19.319 28.082 1.00 20.81 304 ALA A N 1
ATOM 2242 C CA . ALA A 1 304 ? 35.090 -18.770 27.369 1.00 20.81 304 ALA A CA 1
ATOM 2243 C C . ALA A 1 304 ? 35.047 -18.014 26.016 1.00 20.81 304 ALA A C 1
ATOM 2245 O O . ALA A 1 304 ? 34.633 -18.494 24.969 1.00 20.81 304 ALA A O 1
ATOM 2246 N N . GLN A 1 305 ? 35.689 -16.839 26.101 1.00 21.14 305 GLN A N 1
ATOM 2247 C CA . GLN A 1 305 ? 36.195 -15.910 25.084 1.00 21.14 305 GLN A CA 1
ATOM 2248 C C . GLN A 1 305 ? 37.488 -16.400 24.400 1.00 21.14 305 GLN A C 1
ATOM 2250 O O . GLN A 1 305 ? 38.239 -17.153 25.012 1.00 21.14 305 GLN A O 1
ATOM 2255 N N . THR A 1 306 ? 37.845 -15.812 23.247 1.00 21.70 306 THR A N 1
ATOM 2256 C CA . THR A 1 306 ? 39.220 -15.328 22.955 1.00 21.70 306 THR A CA 1
ATOM 2257 C C . THR A 1 306 ? 39.223 -14.183 21.919 1.00 21.70 306 THR A C 1
ATOM 2259 O O . THR A 1 306 ? 38.382 -14.135 21.028 1.00 21.70 306 THR A O 1
ATOM 2262 N N . ASN A 1 307 ? 40.171 -13.251 22.093 1.00 21.89 307 ASN A N 1
ATOM 2263 C CA . ASN A 1 307 ? 40.410 -12.005 21.342 1.00 21.89 307 ASN A CA 1
ATOM 2264 C C . ASN A 1 307 ? 41.408 -12.176 20.177 1.00 21.89 307 ASN A C 1
ATOM 2266 O O . ASN A 1 307 ? 42.257 -13.064 20.225 1.00 21.89 307 ASN A O 1
ATOM 2270 N N . GLY A 1 308 ? 41.429 -11.216 19.238 1.00 22.00 308 GLY A N 1
ATOM 2271 C CA . GLY A 1 308 ? 42.559 -10.993 18.322 1.00 22.00 308 GLY A CA 1
ATOM 2272 C C . GLY A 1 308 ? 42.436 -9.721 17.465 1.00 22.00 308 GLY A C 1
ATOM 2273 O O . GLY A 1 308 ? 41.619 -9.654 16.558 1.00 22.00 308 GLY A O 1
ATOM 2274 N N . THR A 1 309 ? 43.260 -8.718 17.770 1.00 20.67 309 THR A N 1
ATOM 2275 C CA . THR A 1 309 ? 43.444 -7.403 17.116 1.00 20.67 309 THR A CA 1
ATOM 2276 C C . THR A 1 309 ? 44.402 -7.447 15.916 1.00 20.67 309 THR A C 1
ATOM 2278 O O . THR A 1 309 ? 45.335 -8.237 15.967 1.00 20.67 309 THR A O 1
ATOM 2281 N N . HIS A 1 310 ? 44.286 -6.524 14.942 1.00 23.11 310 HIS A N 1
ATOM 2282 C CA . HIS A 1 310 ? 45.394 -5.682 14.423 1.00 23.11 310 HIS A CA 1
ATOM 2283 C C . HIS A 1 310 ? 44.918 -4.651 13.374 1.00 23.11 310 HIS A C 1
ATOM 2285 O O . HIS A 1 310 ? 44.025 -4.918 12.578 1.00 23.11 310 HIS A O 1
ATOM 2291 N N . ALA A 1 311 ? 45.546 -3.472 13.397 1.00 20.48 311 ALA A N 1
ATOM 2292 C CA . ALA A 1 311 ? 45.303 -2.295 12.560 1.00 20.48 311 ALA A CA 1
ATOM 2293 C C . ALA A 1 311 ? 46.569 -1.913 11.770 1.00 20.48 311 ALA A C 1
ATOM 2295 O O . ALA A 1 311 ? 47.660 -2.150 12.286 1.00 20.48 311 ALA A O 1
ATOM 2296 N N . THR A 1 312 ? 46.426 -1.223 10.627 1.00 20.81 312 THR A N 1
ATOM 2297 C CA . THR A 1 312 ? 47.420 -0.273 10.070 1.00 20.81 312 THR A CA 1
ATOM 2298 C C . THR A 1 312 ? 46.793 0.681 9.030 1.00 20.81 312 THR A C 1
ATOM 2300 O O . THR A 1 312 ? 45.964 0.285 8.218 1.00 20.81 312 THR A O 1
ATOM 2303 N N . SER A 1 313 ? 47.201 1.953 9.098 1.00 20.50 313 SER A N 1
ATOM 2304 C CA . SER A 1 313 ? 46.834 3.157 8.317 1.00 20.50 313 SER A CA 1
ATOM 2305 C C . SER A 1 313 ? 47.734 3.342 7.062 1.00 20.50 313 SER A C 1
ATOM 2307 O O . SER A 1 313 ? 48.752 2.664 6.965 1.00 20.50 313 SER A O 1
ATOM 2309 N N . ILE A 1 314 ? 47.449 4.169 6.032 1.00 19.53 314 ILE A N 1
ATOM 2310 C CA . ILE A 1 314 ? 47.545 5.654 5.914 1.00 19.53 314 ILE A CA 1
ATOM 2311 C C . ILE A 1 314 ? 47.103 6.082 4.477 1.00 19.53 314 ILE A C 1
ATOM 2313 O O . ILE A 1 314 ? 47.482 5.399 3.529 1.00 19.53 314 ILE A O 1
ATOM 2317 N N . GLY A 1 315 ? 46.460 7.259 4.293 1.00 20.80 315 GLY A N 1
ATOM 2318 C CA . GLY A 1 315 ? 46.728 8.143 3.125 1.00 20.80 315 GLY A CA 1
ATOM 2319 C C . GLY A 1 315 ? 45.550 8.778 2.353 1.00 20.80 315 GLY A C 1
ATOM 2320 O O . GLY A 1 315 ? 45.080 8.223 1.372 1.00 20.80 315 GLY A O 1
ATOM 2321 N N . THR A 1 316 ? 45.143 9.989 2.744 1.00 20.70 316 THR A N 1
ATOM 2322 C CA . THR A 1 316 ? 44.072 10.857 2.192 1.00 20.70 316 THR A CA 1
ATOM 2323 C C . THR A 1 316 ? 44.457 11.722 0.972 1.00 20.70 316 THR A C 1
ATOM 2325 O O . THR A 1 316 ? 45.561 12.262 0.941 1.00 20.70 316 THR A O 1
ATOM 2328 N N . MET A 1 317 ? 43.487 12.030 0.090 1.00 19.77 317 MET A N 1
ATOM 2329 C CA . MET A 1 317 ? 43.383 13.315 -0.641 1.00 19.77 317 MET A CA 1
ATOM 2330 C C . MET A 1 317 ? 41.943 13.861 -0.566 1.00 19.77 317 MET A C 1
ATOM 2332 O O . MET A 1 317 ? 40.980 13.108 -0.655 1.00 19.77 317 MET A O 1
ATOM 2336 N N . GLN A 1 318 ? 41.822 15.172 -0.335 1.00 21.08 318 GLN A N 1
ATOM 2337 C CA . GLN A 1 318 ? 40.604 15.898 0.044 1.00 21.08 318 GLN A CA 1
ATOM 2338 C C . GLN A 1 318 ? 39.834 16.461 -1.167 1.00 21.08 318 GLN A C 1
ATOM 2340 O O . GLN A 1 318 ? 40.437 17.073 -2.045 1.00 21.08 318 GLN A O 1
ATOM 2345 N N . SER A 1 319 ? 38.498 16.391 -1.126 1.00 21.28 319 SER A N 1
ATOM 2346 C CA . SER A 1 319 ? 37.588 17.320 -1.813 1.00 21.28 319 SER A CA 1
ATOM 2347 C C . SER A 1 319 ? 36.574 17.869 -0.806 1.00 21.28 319 SER A C 1
ATOM 2349 O O . SER A 1 319 ? 35.978 17.129 -0.026 1.00 21.28 319 SER A O 1
ATOM 2351 N N . THR A 1 320 ? 36.427 19.187 -0.794 1.00 22.17 320 THR A N 1
ATOM 2352 C CA . THR A 1 320 ? 35.710 19.996 0.196 1.00 22.17 320 THR A CA 1
ATOM 2353 C C . THR A 1 320 ? 34.207 20.088 -0.074 1.00 22.17 320 THR A C 1
ATOM 2355 O O . THR A 1 320 ? 33.817 20.483 -1.169 1.00 22.17 320 THR A O 1
ATOM 2358 N N . GLY A 1 321 ? 33.387 19.832 0.955 1.00 22.89 321 GLY A N 1
ATOM 2359 C CA . GLY A 1 321 ? 31.951 20.145 0.977 1.00 22.89 321 GLY A CA 1
ATOM 2360 C C . GLY A 1 321 ? 31.125 19.188 1.844 1.00 22.89 321 GLY A C 1
ATOM 2361 O O . GLY A 1 321 ? 30.277 18.484 1.316 1.00 22.89 321 GLY A O 1
ATOM 2362 N N . SER A 1 322 ? 31.382 19.124 3.158 1.00 23.98 322 SER A N 1
ATOM 2363 C CA . SER A 1 322 ? 30.649 18.253 4.093 1.00 23.98 322 SER A CA 1
ATOM 2364 C C . SER A 1 322 ? 29.883 19.082 5.126 1.00 23.98 322 SER A C 1
ATOM 2366 O O . SER A 1 322 ? 30.472 19.814 5.923 1.00 23.98 322 SER A O 1
ATOM 2368 N N . THR A 1 323 ? 28.558 18.955 5.108 1.00 24.33 323 THR A N 1
ATOM 2369 C CA . THR A 1 323 ? 27.676 19.222 6.248 1.00 24.33 323 THR A CA 1
ATOM 2370 C C . THR A 1 323 ? 27.961 18.180 7.328 1.00 24.33 323 THR A C 1
ATOM 2372 O O . THR A 1 323 ? 27.901 16.980 7.076 1.00 24.33 323 THR A O 1
ATOM 2375 N N . VAL A 1 324 ? 28.300 18.653 8.526 1.00 23.56 324 VAL A N 1
ATOM 2376 C CA . VAL A 1 324 ? 28.744 17.844 9.667 1.00 23.56 324 VAL A CA 1
ATOM 2377 C C . VAL A 1 324 ? 27.656 16.853 10.098 1.00 23.56 324 VAL A C 1
ATOM 2379 O O . VAL A 1 324 ? 26.660 17.231 10.715 1.00 23.56 324 VAL A O 1
ATOM 2382 N N . VAL A 1 325 ? 27.880 15.572 9.802 1.00 24.95 325 VAL A N 1
ATOM 2383 C CA . VAL A 1 325 ? 27.169 14.435 10.396 1.00 24.95 325 VAL A CA 1
ATOM 2384 C C . VAL A 1 325 ? 27.652 14.299 11.838 1.00 24.95 325 VAL A C 1
ATOM 2386 O O . VAL A 1 325 ? 28.800 13.944 12.091 1.00 24.95 325 VAL A O 1
ATOM 2389 N N . ALA A 1 326 ? 26.788 14.608 12.802 1.00 25.02 326 ALA A N 1
ATOM 2390 C CA . ALA A 1 326 ? 27.023 14.223 14.186 1.00 25.02 326 ALA A CA 1
ATOM 2391 C C . ALA A 1 326 ? 26.681 12.733 14.324 1.00 25.02 326 ALA A C 1
ATOM 2393 O O . ALA A 1 326 ? 25.507 12.375 14.389 1.00 25.02 326 ALA A O 1
ATOM 2394 N N . SER A 1 327 ? 27.701 11.876 14.338 1.00 24.55 327 SER A N 1
ATOM 2395 C CA . SER A 1 327 ? 27.576 10.454 14.658 1.00 24.55 327 SER A CA 1
ATOM 2396 C C . SER A 1 327 ? 26.990 10.287 16.064 1.00 24.55 327 SER A C 1
ATOM 2398 O O . SER A 1 327 ? 27.599 10.708 17.051 1.00 24.55 327 SER A O 1
ATOM 2400 N N . LEU A 1 328 ? 25.795 9.699 16.154 1.00 27.70 328 LEU A N 1
ATOM 2401 C CA . LEU A 1 328 ? 25.231 9.201 17.409 1.00 27.70 328 LEU A CA 1
ATOM 2402 C C . LEU A 1 328 ? 26.110 8.047 17.935 1.00 27.70 328 LEU A C 1
ATOM 2404 O O . LEU A 1 328 ? 26.697 7.332 17.122 1.00 27.70 328 LEU A O 1
ATOM 2408 N N . PRO A 1 329 ? 26.219 7.839 19.260 1.00 30.17 329 PRO A N 1
ATOM 2409 C CA . PRO A 1 329 ? 26.969 6.711 19.798 1.00 30.17 329 PRO A CA 1
ATOM 2410 C C . PRO A 1 329 ? 26.333 5.401 19.325 1.00 30.17 329 PRO A C 1
ATOM 2412 O O . PRO A 1 329 ? 25.111 5.258 19.398 1.00 30.17 329 PRO A O 1
ATOM 2415 N N . GLU A 1 330 ? 27.151 4.446 18.880 1.00 34.09 330 GLU A N 1
ATOM 2416 C CA . GLU A 1 330 ? 26.737 3.065 18.628 1.00 34.09 330 GLU A CA 1
ATOM 2417 C C . GLU A 1 330 ? 26.184 2.453 19.924 1.00 34.09 330 GLU A C 1
ATOM 2419 O O . GLU A 1 330 ? 26.898 1.876 20.744 1.00 34.09 330 GLU A O 1
ATOM 2424 N N . SER A 1 331 ? 24.876 2.588 20.127 1.00 41.97 331 SER A N 1
ATOM 2425 C CA . SER A 1 331 ? 24.118 1.721 21.014 1.00 41.97 331 SER A CA 1
ATOM 2426 C C . SER A 1 331 ? 24.171 0.329 20.392 1.00 41.97 331 SER A C 1
ATOM 2428 O O . SER A 1 331 ? 23.351 0.018 19.529 1.00 41.97 331 SER A O 1
ATOM 2430 N N . LYS A 1 332 ? 25.147 -0.498 20.787 1.00 48.94 332 LYS A N 1
ATOM 2431 C CA . LYS A 1 332 ? 25.157 -1.926 20.446 1.00 48.94 332 LYS A CA 1
ATOM 2432 C C . LYS A 1 332 ? 23.862 -2.539 20.970 1.00 48.94 332 LYS A C 1
ATOM 2434 O O . LYS A 1 332 ? 23.731 -2.784 22.166 1.00 48.94 332 LYS A O 1
ATOM 2439 N N . THR A 1 333 ? 22.889 -2.718 20.085 1.00 61.16 333 THR A N 1
ATOM 2440 C CA . THR A 1 333 ? 21.660 -3.440 20.401 1.00 61.16 333 THR A CA 1
ATOM 2441 C C . THR A 1 333 ? 22.025 -4.896 20.678 1.00 61.16 333 THR A C 1
ATOM 2443 O O . THR A 1 333 ? 22.935 -5.442 20.053 1.00 61.16 333 THR A O 1
ATOM 2446 N N . GLU A 1 334 ? 21.335 -5.549 21.614 1.00 69.75 334 GLU A N 1
ATOM 2447 C CA . GLU A 1 334 ? 21.650 -6.935 22.011 1.00 69.75 334 GLU A CA 1
ATOM 2448 C C . GLU A 1 334 ? 21.502 -7.932 20.850 1.00 69.75 334 GLU A C 1
ATOM 2450 O O . GLU A 1 334 ? 22.084 -9.013 20.874 1.00 69.75 334 GLU A O 1
ATOM 2455 N N . HIS A 1 335 ? 20.739 -7.555 19.820 1.00 83.44 335 HIS A N 1
ATOM 2456 C CA . HIS A 1 335 ? 20.435 -8.391 18.664 1.00 83.44 335 HIS A CA 1
ATOM 2457 C C . HIS A 1 335 ? 21.308 -8.109 17.425 1.00 83.44 335 HIS A C 1
ATOM 2459 O O . HIS A 1 335 ? 21.301 -8.917 16.505 1.00 83.44 335 HIS A O 1
ATOM 2465 N N . GLY A 1 336 ? 22.030 -6.981 17.349 1.00 82.62 336 GLY A N 1
ATOM 2466 C CA . GLY A 1 336 ? 22.974 -6.696 16.253 1.00 82.62 336 GLY A CA 1
ATOM 2467 C C . GLY A 1 336 ? 22.380 -6.577 14.836 1.00 82.62 336 GLY A C 1
ATOM 2468 O O . GLY A 1 336 ? 23.101 -6.771 13.862 1.00 82.62 336 GLY A O 1
ATOM 2469 N N . LEU A 1 337 ? 21.083 -6.274 14.695 1.00 86.75 337 LEU A N 1
ATOM 2470 C CA . LEU A 1 337 ? 20.410 -6.150 13.389 1.00 86.75 337 LEU A CA 1
ATOM 2471 C C . LEU A 1 337 ? 20.192 -4.681 13.011 1.00 86.75 337 LEU A C 1
ATOM 2473 O O . LEU A 1 337 ? 19.410 -3.988 13.664 1.00 86.75 337 LEU A O 1
ATOM 2477 N N . GLU A 1 338 ? 20.780 -4.244 11.897 1.00 86.75 338 GLU A N 1
ATOM 2478 C CA . GLU A 1 338 ? 20.673 -2.860 11.399 1.00 86.75 338 GLU A CA 1
ATOM 2479 C C . GLU A 1 338 ? 19.228 -2.424 11.121 1.00 86.75 338 GLU A C 1
ATOM 2481 O O . GLU A 1 338 ? 18.810 -1.324 11.480 1.00 86.75 338 GLU A O 1
ATOM 2486 N N . CYS A 1 339 ? 18.406 -3.324 10.577 1.00 86.81 339 CYS A N 1
ATOM 2487 C CA . CYS A 1 339 ? 16.992 -3.054 10.296 1.00 86.81 339 CYS A CA 1
ATOM 2488 C C . CYS A 1 339 ? 16.138 -2.748 11.541 1.00 86.81 339 CYS A C 1
ATOM 2490 O O . CYS A 1 339 ? 15.003 -2.288 11.408 1.00 86.81 339 CYS A O 1
ATOM 2492 N N . CYS A 1 340 ? 16.662 -3.033 12.736 1.00 88.69 340 CYS A N 1
ATOM 2493 C CA . CYS A 1 340 ? 16.040 -2.774 14.028 1.00 88.69 340 CYS A CA 1
ATOM 2494 C C . CYS A 1 340 ? 16.965 -1.955 14.943 1.00 88.69 340 CYS A C 1
ATOM 2496 O O . CYS A 1 340 ? 16.783 -1.984 16.155 1.00 88.69 340 CYS A O 1
ATOM 2498 N N . LYS A 1 341 ? 17.921 -1.190 14.392 1.00 85.94 341 LYS A N 1
ATOM 2499 C CA . LYS A 1 341 ? 18.935 -0.426 15.152 1.00 85.94 341 LYS A CA 1
ATOM 2500 C C . LYS A 1 341 ? 18.374 0.549 16.200 1.00 85.94 341 LYS A C 1
ATOM 2502 O O . LYS A 1 341 ? 19.068 0.917 17.141 1.00 85.94 341 LYS A O 1
ATOM 2507 N N . HIS A 1 342 ? 17.107 0.946 16.069 1.00 84.06 342 HIS A N 1
ATOM 2508 C CA . HIS A 1 342 ? 16.409 1.820 17.020 1.00 84.06 342 HIS A CA 1
ATOM 2509 C C . HIS A 1 342 ? 15.602 1.066 18.096 1.00 84.06 342 HIS A C 1
ATOM 2511 O O . HIS A 1 342 ? 14.950 1.703 18.924 1.00 84.06 342 HIS A O 1
ATOM 2517 N N . SER A 1 343 ? 15.617 -0.271 18.098 1.00 82.56 343 SER A N 1
ATOM 2518 C CA . SER A 1 343 ? 14.998 -1.105 19.131 1.00 82.56 343 SER A CA 1
ATOM 2519 C C . SER A 1 343 ? 16.078 -1.721 20.014 1.00 82.56 343 SER A C 1
ATOM 2521 O O . SER A 1 343 ? 17.005 -2.342 19.513 1.00 82.56 343 SER A O 1
ATOM 2523 N N . ALA A 1 344 ? 15.959 -1.587 21.336 1.00 80.25 344 ALA A N 1
ATOM 2524 C CA . ALA A 1 344 ? 16.914 -2.211 22.257 1.00 80.25 344 ALA A CA 1
ATOM 2525 C C . ALA A 1 344 ? 16.811 -3.748 22.232 1.00 80.25 344 ALA A C 1
ATOM 2527 O O . ALA A 1 344 ? 17.821 -4.446 22.268 1.00 80.25 344 ALA A O 1
ATOM 2528 N N . VAL A 1 345 ? 15.578 -4.256 22.132 1.00 82.88 345 VAL A N 1
ATOM 2529 C CA . VAL A 1 345 ? 15.252 -5.686 22.128 1.00 82.88 345 VAL A CA 1
ATOM 2530 C C . VAL A 1 345 ? 14.524 -6.028 20.839 1.00 82.88 345 VAL A C 1
ATOM 2532 O O . VAL A 1 345 ? 13.618 -5.303 20.413 1.00 82.88 345 VAL A O 1
ATOM 2535 N N . LEU A 1 346 ? 14.879 -7.161 20.239 1.00 84.44 346 LEU A N 1
ATOM 2536 C CA . LEU A 1 346 ? 14.170 -7.680 19.081 1.00 84.44 346 LEU A CA 1
ATOM 2537 C C . LEU A 1 346 ? 12.804 -8.227 19.510 1.00 84.44 346 LEU A C 1
ATOM 2539 O O . LEU A 1 346 ? 12.716 -9.184 20.273 1.00 84.44 346 LEU A O 1
ATOM 2543 N N . GLN A 1 347 ? 11.726 -7.600 19.044 1.00 87.12 347 GLN A N 1
ATOM 2544 C CA . GLN A 1 347 ? 10.361 -8.010 19.377 1.00 87.12 347 GLN A CA 1
ATOM 2545 C C . GLN A 1 347 ? 9.778 -8.823 18.222 1.00 87.12 347 GLN A C 1
ATOM 2547 O O . GLN A 1 347 ? 9.667 -8.305 17.111 1.00 87.12 347 GLN A O 1
ATOM 2552 N N . LYS A 1 348 ? 9.361 -10.066 18.477 1.00 89.62 348 LYS A N 1
ATOM 2553 C CA . LYS A 1 348 ? 8.587 -10.860 17.511 1.00 89.62 348 LYS A CA 1
ATOM 2554 C C . LYS A 1 348 ? 7.122 -10.437 17.548 1.00 89.62 348 LYS A C 1
ATOM 2556 O O . LYS A 1 348 ? 6.617 -10.065 18.608 1.00 89.62 348 LYS A O 1
ATOM 2561 N N . GLN A 1 349 ? 6.432 -10.520 16.412 1.00 91.00 349 GLN A N 1
ATOM 2562 C CA . GLN A 1 349 ? 4.984 -10.319 16.393 1.00 91.00 349 GLN A CA 1
ATOM 2563 C C . GLN A 1 349 ? 4.324 -11.402 17.264 1.00 91.00 349 GLN A C 1
ATOM 2565 O O . GLN A 1 349 ? 4.572 -12.583 17.009 1.00 91.00 349 GLN A O 1
ATOM 2570 N N . PRO A 1 350 ? 3.514 -11.037 18.277 1.00 90.69 350 PRO A N 1
ATOM 2571 C CA . PRO A 1 350 ? 2.886 -12.010 19.161 1.00 90.69 350 PRO A CA 1
ATOM 2572 C C . PRO A 1 350 ? 2.026 -13.001 18.381 1.00 90.69 350 PRO A C 1
ATOM 2574 O O . PRO A 1 350 ? 1.340 -12.614 17.433 1.00 90.69 350 PRO A O 1
ATOM 2577 N N . LEU A 1 351 ? 2.076 -14.275 18.766 1.00 91.25 351 LEU A N 1
ATOM 2578 C CA . LEU A 1 351 ? 1.086 -15.266 18.359 1.00 91.25 351 LEU A CA 1
ATOM 2579 C C . LEU A 1 351 ? -0.049 -15.244 19.401 1.00 91.25 351 LEU A C 1
ATOM 2581 O O . LEU A 1 351 ? 0.220 -15.556 20.562 1.00 91.25 351 LEU A O 1
ATOM 2585 N N . PRO A 1 352 ? -1.273 -14.824 19.042 1.00 91.12 352 PRO A N 1
ATOM 2586 C CA . PRO A 1 352 ? -2.399 -14.790 19.973 1.00 91.12 352 PRO A CA 1
ATOM 2587 C C . PRO A 1 352 ? -2.817 -16.206 20.367 1.00 91.12 352 PRO A C 1
ATOM 2589 O O . PRO A 1 352 ? -2.687 -17.132 19.566 1.00 91.12 352 PRO A O 1
ATOM 2592 N N . ASP A 1 353 ? -3.349 -16.361 21.579 1.00 92.19 353 ASP A N 1
ATOM 2593 C CA . ASP A 1 353 ? -3.891 -17.637 22.046 1.00 92.19 353 ASP A CA 1
ATOM 2594 C C . ASP A 1 353 ? -5.037 -18.129 21.140 1.00 92.19 353 ASP A C 1
ATOM 2596 O O . ASP A 1 353 ? -5.781 -17.332 20.552 1.00 92.19 353 ASP A O 1
ATOM 2600 N N . LEU A 1 354 ? -5.178 -19.452 21.006 1.00 94.38 354 LEU A N 1
ATOM 2601 C CA . LEU A 1 354 ? -6.197 -20.041 20.140 1.00 94.38 354 LEU A CA 1
ATOM 2602 C C . LEU A 1 354 ? -7.614 -19.740 20.642 1.00 94.38 354 LEU A C 1
ATOM 2604 O O . LEU A 1 354 ? -8.473 -19.403 19.832 1.00 94.38 354 LEU A O 1
ATOM 2608 N N . ASP A 1 355 ? -7.874 -19.830 21.947 1.00 94.94 355 ASP A N 1
ATOM 2609 C CA . ASP A 1 355 ? -9.202 -19.540 22.491 1.00 94.94 355 ASP A CA 1
ATOM 2610 C C . ASP A 1 355 ? -9.543 -18.058 22.338 1.00 94.94 355 ASP A C 1
ATOM 2612 O O . ASP A 1 355 ? -10.644 -17.742 21.886 1.00 94.94 355 ASP A O 1
ATOM 2616 N N . GLU A 1 356 ? -8.583 -17.159 22.589 1.00 93.12 356 GLU A N 1
ATOM 2617 C CA . GLU A 1 356 ? -8.760 -15.723 22.328 1.00 93.12 356 GLU A CA 1
ATOM 2618 C C . GLU A 1 356 ? -9.047 -15.462 20.836 1.00 93.12 356 GLU A C 1
ATOM 2620 O O . GLU A 1 356 ? -9.927 -14.675 20.484 1.00 93.12 356 GLU A O 1
ATOM 2625 N N . THR A 1 357 ? -8.339 -16.142 19.931 1.00 93.38 357 THR A N 1
ATOM 2626 C CA . THR A 1 357 ? -8.563 -16.054 18.478 1.00 93.38 357 THR A CA 1
ATOM 2627 C C . THR A 1 357 ? -9.993 -16.470 18.114 1.00 93.38 357 THR A C 1
ATOM 2629 O O . THR A 1 357 ? -10.670 -15.774 17.355 1.00 93.38 357 THR A O 1
ATOM 2632 N N . LEU A 1 358 ? -10.473 -17.581 18.676 1.00 94.75 358 LEU A N 1
ATOM 2633 C CA . LEU A 1 358 ? -11.818 -18.109 18.442 1.00 94.75 358 LEU A CA 1
ATOM 2634 C C . LEU A 1 358 ? -12.919 -17.219 19.042 1.00 94.75 358 LEU A C 1
ATOM 2636 O O . LEU A 1 358 ? -13.964 -17.040 18.413 1.00 94.75 358 LEU A O 1
ATOM 2640 N N . ASP A 1 359 ? -12.684 -16.635 20.219 1.00 94.19 359 ASP A N 1
ATOM 2641 C CA . ASP A 1 359 ? -13.586 -15.656 20.836 1.00 94.19 359 ASP A CA 1
ATOM 2642 C C . ASP A 1 359 ? -13.717 -14.407 19.958 1.00 94.19 359 ASP A C 1
ATOM 2644 O O . ASP A 1 359 ? -14.832 -13.981 19.648 1.00 94.19 359 ASP A O 1
ATOM 2648 N N . ASN A 1 360 ? -12.592 -13.875 19.464 1.00 92.75 360 ASN A N 1
ATOM 2649 C CA . ASN A 1 360 ? -12.597 -12.715 18.574 1.00 92.75 360 ASN A CA 1
ATOM 2650 C C . ASN A 1 360 ? -13.360 -12.988 17.266 1.00 92.75 360 ASN A C 1
ATOM 2652 O O . ASN A 1 360 ? -14.063 -12.100 16.781 1.00 92.75 360 ASN A O 1
ATOM 2656 N N . ILE A 1 361 ? -13.262 -14.197 16.697 1.00 92.62 361 ILE A N 1
ATOM 2657 C CA . ILE A 1 361 ? -14.024 -14.580 15.496 1.00 92.62 361 ILE A CA 1
ATOM 2658 C C . ILE A 1 361 ? -15.533 -14.491 15.758 1.00 92.62 361 ILE A C 1
ATOM 2660 O O . ILE A 1 361 ? -16.257 -13.899 14.950 1.00 92.62 361 ILE A O 1
ATOM 2664 N N . LEU A 1 362 ? -16.008 -15.050 16.877 1.00 93.31 362 LEU A N 1
ATOM 2665 C CA . LEU A 1 362 ? -17.423 -15.004 17.252 1.00 93.31 362 LEU A CA 1
ATOM 2666 C C . LEU A 1 362 ? -17.880 -13.567 17.508 1.00 93.31 362 LEU A C 1
ATOM 2668 O O . LEU A 1 362 ? -18.851 -13.122 16.896 1.00 93.31 362 LEU A O 1
ATOM 2672 N N . GLU A 1 363 ? -17.157 -12.830 18.354 1.00 92.12 363 GLU A N 1
ATOM 2673 C CA . GLU A 1 363 ? -17.507 -11.462 18.750 1.00 92.12 363 GLU A CA 1
ATOM 2674 C C . GLU A 1 363 ? -17.605 -10.518 17.545 1.00 92.12 363 GLU A C 1
ATOM 2676 O O . GLU A 1 363 ? -18.528 -9.707 17.460 1.00 92.12 363 GLU A O 1
ATOM 2681 N N . ASN A 1 364 ? -16.691 -10.649 16.580 1.00 90.94 364 ASN A N 1
ATOM 2682 C CA . ASN A 1 364 ? -16.641 -9.759 15.423 1.00 90.94 364 ASN A CA 1
ATOM 2683 C C . ASN A 1 364 ? -17.534 -10.204 14.256 1.00 90.94 364 ASN A C 1
ATOM 2685 O O . ASN A 1 364 ? -17.849 -9.382 13.397 1.00 90.94 364 ASN A O 1
ATOM 2689 N N . THR A 1 365 ? -17.973 -11.464 14.193 1.00 92.06 365 THR A N 1
ATOM 2690 C CA . THR A 1 365 ? -18.737 -11.967 13.033 1.00 92.06 365 THR A CA 1
ATOM 2691 C C . THR A 1 365 ? -20.217 -12.189 13.340 1.00 92.06 365 THR A C 1
ATOM 2693 O O . THR A 1 365 ? -21.055 -12.004 12.454 1.00 92.06 365 THR A O 1
ATOM 2696 N N . ALA A 1 366 ? -20.574 -12.550 14.577 1.00 93.81 366 ALA A N 1
ATOM 2697 C CA . ALA A 1 366 ? -21.920 -13.012 14.920 1.00 93.81 366 ALA A CA 1
ATOM 2698 C C . ALA A 1 366 ? -23.027 -11.994 14.602 1.00 93.81 366 ALA A C 1
ATOM 2700 O O . ALA A 1 366 ? -24.087 -12.364 14.102 1.00 93.81 366 ALA A O 1
ATOM 2701 N N . HIS A 1 367 ? -22.788 -10.696 14.822 1.00 93.62 367 HIS A N 1
ATOM 2702 C CA . HIS A 1 367 ? -23.783 -9.644 14.561 1.00 93.62 367 HIS A CA 1
ATOM 2703 C C . HIS A 1 367 ? -24.050 -9.368 13.076 1.00 93.62 367 HIS A C 1
ATOM 2705 O O . HIS A 1 367 ? -24.933 -8.568 12.766 1.00 93.62 367 HIS A O 1
ATOM 2711 N N . LEU A 1 368 ? -23.296 -9.989 12.166 1.00 94.00 368 LEU A N 1
ATOM 2712 C CA . LEU A 1 368 ? -23.484 -9.884 10.716 1.00 94.00 368 LEU A CA 1
ATOM 2713 C C . LEU A 1 368 ? -24.263 -11.070 10.128 1.00 94.00 368 LEU A C 1
ATOM 2715 O O . LEU A 1 368 ? -24.534 -11.082 8.926 1.00 94.00 368 LEU A O 1
ATOM 2719 N N . LEU A 1 369 ? -24.594 -12.070 10.947 1.00 94.00 369 LEU A N 1
ATOM 2720 C CA . LEU A 1 369 ? -25.163 -13.339 10.509 1.00 94.00 369 LEU A CA 1
ATOM 2721 C C . LEU A 1 369 ? -26.641 -13.475 10.875 1.00 94.00 369 LEU A C 1
ATOM 2723 O O . LEU A 1 369 ? -27.105 -12.981 11.901 1.00 94.00 369 LEU A O 1
ATOM 2727 N N . ASP A 1 370 ? -27.377 -14.185 10.022 1.00 93.75 370 ASP A N 1
ATOM 2728 C CA . ASP A 1 370 ? -28.687 -14.722 10.380 1.00 93.75 370 ASP A CA 1
ATOM 2729 C C . ASP A 1 370 ? -28.547 -15.928 11.326 1.00 93.75 370 ASP A C 1
ATOM 2731 O O . ASP A 1 370 ? -27.453 -16.442 11.559 1.00 93.75 370 ASP A O 1
ATOM 2735 N N . THR A 1 371 ? -29.667 -16.399 11.875 1.00 95.75 371 THR A N 1
ATOM 2736 C CA . THR A 1 371 ? -29.686 -17.485 12.866 1.00 95.75 371 THR A CA 1
ATOM 2737 C C . THR A 1 371 ? -29.056 -18.785 12.360 1.00 95.75 371 THR A C 1
ATOM 2739 O O . THR A 1 371 ? -28.375 -19.462 13.126 1.00 95.75 371 THR A O 1
ATOM 2742 N N . ALA A 1 372 ? -29.264 -19.146 11.091 1.00 94.62 372 ALA A N 1
ATOM 2743 C CA . ALA A 1 372 ? -28.752 -20.401 10.545 1.00 94.62 372 ALA A CA 1
ATOM 2744 C C . ALA A 1 372 ? -27.231 -20.340 10.362 1.00 94.62 372 ALA A C 1
ATOM 2746 O O . ALA A 1 372 ? -26.514 -21.254 10.767 1.00 94.62 372 ALA A O 1
ATOM 2747 N N . ARG A 1 373 ? -26.732 -19.231 9.808 1.00 94.38 373 ARG A N 1
ATOM 2748 C CA . ARG A 1 373 ? -25.297 -19.007 9.612 1.00 94.38 373 ARG A CA 1
ATOM 2749 C C . ARG A 1 373 ? -24.570 -18.778 10.935 1.00 94.38 373 ARG A C 1
ATOM 2751 O O . ARG A 1 373 ? -23.432 -19.208 11.076 1.00 94.38 373 ARG A O 1
ATOM 2758 N N . LEU A 1 374 ? -25.209 -18.148 11.920 1.00 95.75 374 LEU A N 1
ATOM 2759 C CA . LEU A 1 374 ? -24.642 -18.026 13.263 1.00 95.75 374 LEU A CA 1
ATOM 2760 C C . LEU A 1 374 ? -24.439 -19.405 13.902 1.00 95.75 374 LEU A C 1
ATOM 2762 O O . LEU A 1 374 ? -23.345 -19.684 14.378 1.00 95.75 374 LEU A O 1
ATOM 2766 N N . ALA A 1 375 ? -25.439 -20.289 13.829 1.00 95.81 375 ALA A N 1
ATOM 2767 C CA . ALA A 1 375 ? -25.310 -21.654 14.341 1.00 95.81 375 ALA A CA 1
ATOM 2768 C C . ALA A 1 375 ? -24.186 -22.437 13.633 1.00 95.81 375 ALA A C 1
ATOM 2770 O O . ALA A 1 375 ? -23.460 -23.203 14.265 1.00 95.81 375 ALA A O 1
ATOM 2771 N N . GLU A 1 376 ? -24.003 -22.223 12.325 1.00 95.19 376 GLU A N 1
ATOM 2772 C CA . GLU A 1 376 ? -22.888 -22.802 11.568 1.00 95.19 376 GLU A CA 1
ATOM 2773 C C . GLU A 1 376 ? -21.523 -22.290 12.062 1.00 95.19 376 GLU A C 1
ATOM 2775 O O . GLU A 1 376 ? -20.605 -23.091 12.265 1.00 95.19 376 GLU A O 1
ATOM 2780 N N . LEU A 1 377 ? -21.393 -20.977 12.294 1.00 95.44 377 LEU A N 1
ATOM 2781 C CA . LEU A 1 377 ? -20.180 -20.369 12.847 1.00 95.44 377 LEU A CA 1
ATOM 2782 C C . LEU A 1 377 ? -19.875 -20.912 14.249 1.00 95.44 377 LEU A C 1
ATOM 2784 O O . LEU A 1 377 ? -18.747 -21.322 14.513 1.00 95.44 377 LEU A O 1
ATOM 2788 N N . GLU A 1 378 ? -20.876 -20.944 15.130 1.00 96.44 378 GLU A N 1
ATOM 2789 C CA . GLU A 1 378 ? -20.758 -21.462 16.497 1.00 96.44 378 GLU A CA 1
ATOM 2790 C C . GLU A 1 378 ? -20.316 -22.926 16.502 1.00 96.44 378 GLU A C 1
ATOM 2792 O O . GLU A 1 378 ? -19.418 -23.299 17.258 1.00 96.44 378 GLU A O 1
ATOM 2797 N N . GLN A 1 379 ? -20.880 -23.751 15.614 1.00 95.12 379 GLN A N 1
ATOM 2798 C CA . GLN A 1 379 ? -20.482 -25.149 15.487 1.00 95.12 379 GLN A CA 1
ATOM 2799 C C . GLN A 1 379 ? -19.036 -25.293 14.994 1.00 95.12 379 GLN A C 1
ATOM 2801 O O . GLN A 1 379 ? -18.286 -26.095 15.549 1.00 95.12 379 GLN A O 1
ATOM 2806 N N . GLY A 1 380 ? -18.626 -24.511 13.989 1.00 94.81 380 GLY A N 1
ATOM 2807 C CA . GLY A 1 380 ? -17.249 -24.521 13.487 1.00 94.81 380 GLY A CA 1
ATOM 2808 C C . GLY A 1 380 ? -16.233 -24.050 14.532 1.00 94.81 380 GLY A C 1
ATOM 2809 O O . GLY A 1 380 ? -15.156 -24.630 14.661 1.00 94.81 380 GLY A O 1
ATOM 2810 N N . VAL A 1 381 ? -16.581 -23.042 15.335 1.00 95.88 381 VAL A N 1
ATOM 2811 C CA . VAL A 1 381 ? -15.737 -22.577 16.443 1.00 95.88 381 VAL A CA 1
ATOM 2812 C C . VAL A 1 381 ? -15.674 -23.612 17.570 1.00 95.88 381 VAL A C 1
ATOM 2814 O O . VAL A 1 381 ? -14.595 -23.862 18.104 1.00 95.88 381 VAL A O 1
ATOM 2817 N N . ALA A 1 382 ? -16.790 -24.261 17.912 1.00 96.12 382 ALA A N 1
ATOM 2818 C CA . ALA A 1 382 ? -16.815 -25.327 18.914 1.00 96.12 382 ALA A CA 1
ATOM 2819 C C . ALA A 1 382 ? -15.981 -26.554 18.499 1.00 96.12 382 ALA A C 1
ATOM 2821 O O . ALA A 1 382 ? -15.373 -27.201 19.354 1.00 96.12 382 ALA A O 1
ATOM 2822 N N . GLU A 1 383 ? -15.928 -26.863 17.201 1.00 95.31 383 GLU A N 1
ATOM 2823 C CA . GLU A 1 383 ? -15.058 -27.897 16.628 1.00 95.31 383 GLU A CA 1
ATOM 2824 C C . GLU A 1 383 ? -13.574 -27.534 16.795 1.00 95.31 383 GLU A C 1
ATOM 2826 O O . GLU A 1 383 ? -12.789 -28.340 17.293 1.00 95.31 383 GLU A O 1
ATOM 2831 N N . LEU A 1 384 ? -13.195 -26.296 16.463 1.00 95.81 384 LEU A N 1
ATOM 2832 C CA . LEU A 1 384 ? -11.819 -25.811 16.625 1.00 95.81 384 LEU A CA 1
ATOM 2833 C C . LEU A 1 384 ? -11.389 -25.673 18.094 1.00 95.81 384 LEU A C 1
ATOM 2835 O O . LEU A 1 384 ? -10.198 -25.725 18.390 1.00 95.81 384 LEU A O 1
ATOM 2839 N N . ARG A 1 385 ? -12.339 -25.507 19.022 1.00 96.38 385 ARG A N 1
ATOM 2840 C CA . ARG A 1 385 ? -12.056 -25.320 20.452 1.00 96.38 385 ARG A CA 1
ATOM 2841 C C . ARG A 1 385 ? -11.728 -26.617 21.197 1.00 96.38 385 ARG A C 1
ATOM 2843 O O . ARG A 1 385 ? -11.211 -26.546 22.315 1.00 96.38 385 ARG A O 1
ATOM 2850 N N . GLN A 1 386 ? -12.023 -27.783 20.613 1.00 96.12 386 GLN A N 1
ATOM 2851 C CA . GLN A 1 386 ? -11.873 -29.077 21.288 1.00 96.12 386 GLN A CA 1
ATOM 2852 C C . GLN A 1 386 ? -10.465 -29.242 21.900 1.00 96.12 386 GLN A C 1
ATOM 2854 O O . GLN A 1 386 ? -9.482 -29.063 21.176 1.00 96.12 386 GLN A O 1
ATOM 2859 N N . PRO A 1 387 ? -10.338 -29.578 23.203 1.00 93.38 387 PRO A N 1
ATOM 2860 C CA . PRO A 1 387 ? -9.046 -29.616 23.903 1.00 93.38 387 PRO A CA 1
ATOM 2861 C C . PRO A 1 387 ? -8.006 -30.559 23.287 1.00 93.38 387 PRO A C 1
ATOM 2863 O O . PRO A 1 387 ? -6.824 -30.234 23.283 1.00 93.38 387 PRO A O 1
ATOM 2866 N N . ASP A 1 388 ? -8.460 -31.672 22.710 1.00 91.25 388 ASP A N 1
ATOM 2867 C CA . ASP A 1 388 ? -7.618 -32.678 22.048 1.00 91.25 388 ASP A CA 1
ATOM 2868 C C . ASP A 1 388 ? -7.875 -32.728 20.528 1.00 91.25 388 ASP A C 1
ATOM 2870 O O . ASP A 1 388 ? -7.642 -33.740 19.867 1.00 91.25 388 ASP A O 1
ATOM 2874 N N . GLY A 1 389 ? -8.427 -31.646 19.966 1.00 94.62 389 GLY A N 1
ATOM 2875 C CA . GLY A 1 389 ? -8.779 -31.563 18.550 1.00 94.62 389 GLY A CA 1
ATOM 2876 C C . GLY A 1 389 ? -7.586 -31.242 17.636 1.00 94.62 389 GLY A C 1
ATOM 2877 O O . GLY A 1 389 ? -6.584 -30.682 18.093 1.00 94.62 389 GLY A O 1
ATOM 2878 N N . PRO A 1 390 ? -7.709 -31.479 16.313 1.00 95.81 390 PRO A N 1
ATOM 2879 C CA . PRO A 1 390 ? -6.641 -31.201 15.343 1.00 95.81 390 PRO A CA 1
ATOM 2880 C C . PRO A 1 390 ? -6.145 -29.747 15.356 1.00 95.81 390 PRO A C 1
ATOM 2882 O O . PRO A 1 390 ? -4.971 -29.485 15.102 1.00 95.81 390 PRO A O 1
ATOM 2885 N N . ALA A 1 391 ? -7.018 -28.796 15.707 1.00 96.44 391 ALA A N 1
ATOM 2886 C CA . ALA A 1 391 ? -6.672 -27.383 15.827 1.00 96.44 391 ALA A CA 1
ATOM 2887 C C . ALA A 1 391 ? -5.636 -27.107 16.929 1.00 96.44 391 ALA A C 1
ATOM 2889 O O . ALA A 1 391 ? -4.775 -26.251 16.744 1.00 96.44 391 ALA A O 1
ATOM 2890 N N . ARG A 1 392 ? -5.671 -27.848 18.046 1.00 95.94 392 ARG A N 1
ATOM 2891 C CA . ARG A 1 392 ? -4.693 -27.712 19.139 1.00 95.94 392 ARG A CA 1
ATOM 2892 C C . ARG A 1 392 ? -3.331 -28.243 18.719 1.00 95.94 392 ARG A C 1
ATOM 2894 O O . ARG A 1 392 ? -2.326 -27.588 18.976 1.00 95.94 392 ARG A O 1
ATOM 2901 N N . THR A 1 393 ? -3.300 -29.368 18.004 1.00 95.88 393 THR A N 1
ATOM 2902 C CA . THR A 1 393 ? -2.071 -29.903 17.399 1.00 95.88 393 THR A CA 1
ATOM 2903 C C . THR A 1 393 ? -1.479 -28.923 16.386 1.00 95.88 393 THR A C 1
ATOM 2905 O O . THR A 1 393 ? -0.295 -28.603 16.464 1.00 95.88 393 THR A O 1
ATOM 2908 N N . ALA A 1 394 ? -2.308 -28.391 15.483 1.00 95.56 394 ALA A N 1
ATOM 2909 C CA . ALA A 1 394 ? -1.883 -27.416 14.482 1.00 95.56 394 ALA A CA 1
ATOM 2910 C C . ALA A 1 394 ? -1.352 -26.122 15.118 1.00 95.56 394 ALA A C 1
ATOM 2912 O O . ALA A 1 394 ? -0.318 -25.593 14.712 1.00 95.56 394 ALA A O 1
ATOM 2913 N N . PHE A 1 395 ? -2.037 -25.626 16.150 1.00 95.69 395 PHE A N 1
ATOM 2914 C CA . PHE A 1 395 ? -1.616 -24.435 16.877 1.00 95.69 395 PHE A CA 1
ATOM 2915 C C . PHE A 1 395 ? -0.318 -24.667 17.661 1.00 95.69 395 PHE A C 1
ATOM 2917 O O . PHE A 1 395 ? 0.546 -23.797 17.657 1.00 95.69 395 PHE A O 1
ATOM 2924 N N . ALA A 1 396 ? -0.121 -25.842 18.265 1.00 95.81 396 ALA A N 1
ATOM 2925 C CA . ALA A 1 396 ? 1.135 -26.189 18.932 1.00 95.81 396 ALA A CA 1
ATOM 2926 C C . ALA A 1 396 ? 2.329 -26.212 17.958 1.00 95.81 396 ALA A C 1
ATOM 2928 O O . ALA A 1 396 ? 3.404 -25.711 18.293 1.00 95.81 396 ALA A O 1
ATOM 2929 N N . GLU A 1 397 ? 2.146 -26.721 16.734 1.00 94.38 397 GLU A N 1
ATOM 2930 C CA . GLU A 1 397 ? 3.197 -26.641 15.708 1.00 94.38 397 GLU A CA 1
ATOM 2931 C C . GLU A 1 397 ? 3.453 -25.185 15.286 1.00 94.38 397 GLU A C 1
ATOM 2933 O O . GLU A 1 397 ? 4.605 -24.781 15.130 1.00 94.38 397 GLU A O 1
ATOM 2938 N N . LEU A 1 398 ? 2.411 -24.354 15.182 1.00 92.94 398 LEU A N 1
ATOM 2939 C CA . LEU A 1 398 ? 2.569 -22.922 14.910 1.00 92.94 398 LEU A CA 1
ATOM 2940 C C . LEU A 1 398 ? 3.327 -22.186 16.032 1.00 92.94 398 LEU A C 1
ATOM 2942 O O . LEU A 1 398 ? 4.180 -21.348 15.733 1.00 92.94 398 LEU A O 1
ATOM 2946 N N . VAL A 1 399 ? 3.073 -22.519 17.304 1.00 94.50 399 VAL A N 1
ATOM 2947 C CA . VAL A 1 399 ? 3.826 -22.003 18.465 1.00 94.50 399 VAL A CA 1
ATOM 2948 C C . VAL A 1 399 ? 5.302 -22.374 18.347 1.00 94.50 399 VAL A C 1
ATOM 2950 O O . VAL A 1 399 ? 6.167 -21.508 18.447 1.00 94.50 399 VAL A O 1
ATOM 2953 N N . LYS A 1 400 ? 5.605 -23.634 18.033 1.00 93.62 400 LYS A N 1
ATOM 2954 C CA . LYS A 1 400 ? 6.984 -24.089 17.826 1.00 93.62 400 LYS A CA 1
ATOM 2955 C C . LYS A 1 400 ? 7.671 -23.339 16.679 1.00 93.62 400 LYS A C 1
ATOM 2957 O O . LYS A 1 400 ? 8.809 -22.897 16.827 1.00 93.62 400 LYS A O 1
ATOM 2962 N N . LEU A 1 401 ? 6.990 -23.144 15.546 1.00 90.44 401 LEU A N 1
ATOM 2963 C CA . LEU A 1 401 ? 7.515 -22.348 14.428 1.00 90.44 401 LEU A CA 1
ATOM 2964 C C . LEU A 1 401 ? 7.759 -20.883 14.830 1.00 90.44 401 LEU A C 1
ATOM 2966 O O . LEU A 1 401 ? 8.761 -20.289 14.430 1.00 90.44 401 LEU A O 1
ATOM 2970 N N . HIS A 1 402 ? 6.876 -20.303 15.646 1.00 91.69 402 HIS A N 1
ATOM 2971 C CA . HIS A 1 402 ? 7.041 -18.955 16.185 1.00 91.69 402 HIS A CA 1
ATOM 2972 C C . HIS A 1 402 ? 8.270 -18.828 17.098 1.00 91.69 402 HIS A C 1
ATOM 2974 O O . HIS A 1 402 ? 9.027 -17.857 16.993 1.00 91.69 402 HIS A O 1
ATOM 2980 N N . GLU A 1 403 ? 8.483 -19.802 17.980 1.00 90.50 403 GLU A N 1
ATOM 2981 C CA . GLU A 1 403 ? 9.616 -19.824 18.904 1.00 90.50 403 GLU A CA 1
ATOM 2982 C C . GLU A 1 403 ? 10.947 -19.970 18.158 1.00 90.50 403 GLU A C 1
ATOM 2984 O O . GLU A 1 403 ? 11.884 -19.217 18.435 1.00 90.50 403 GLU A O 1
ATOM 2989 N N . LEU A 1 404 ? 11.003 -20.861 17.163 1.00 87.38 404 LEU A N 1
ATOM 2990 C CA . LEU A 1 404 ? 12.214 -21.147 16.387 1.00 87.38 404 LEU A CA 1
ATOM 2991 C C . LEU A 1 404 ? 12.598 -20.034 15.398 1.00 87.38 404 LEU A C 1
ATOM 2993 O O . LEU A 1 404 ? 13.783 -19.825 15.152 1.00 87.38 404 LEU A O 1
ATOM 2997 N N . GLY A 1 405 ? 11.630 -19.321 14.813 1.00 84.06 405 GLY A N 1
ATOM 2998 C CA . GLY A 1 405 ? 11.904 -18.295 13.800 1.00 84.06 405 GLY A CA 1
ATOM 2999 C C . GLY A 1 405 ? 12.383 -16.966 14.393 1.00 84.06 405 GLY A C 1
ATOM 3000 O O . GLY A 1 405 ? 11.769 -16.459 15.329 1.00 84.06 405 GLY A O 1
ATOM 3001 N N . GLU A 1 406 ? 13.411 -16.341 13.811 1.00 84.19 406 GLU A N 1
ATOM 3002 C CA . GLU A 1 406 ? 13.940 -15.029 14.237 1.00 84.19 406 GLU A CA 1
ATOM 3003 C C . GLU A 1 406 ? 12.862 -13.925 14.212 1.00 84.19 406 GLU A C 1
ATOM 3005 O O . GLU A 1 406 ? 12.665 -13.223 15.203 1.00 84.19 406 GLU A O 1
ATOM 3010 N N . ALA A 1 407 ? 12.076 -13.852 13.130 1.00 83.12 407 ALA A N 1
ATOM 3011 C CA . ALA A 1 407 ? 10.899 -12.979 12.997 1.00 83.12 407 ALA A CA 1
ATOM 3012 C C . ALA A 1 407 ? 9.594 -13.600 13.548 1.00 83.12 407 ALA A C 1
ATOM 3014 O O . ALA A 1 407 ? 8.529 -12.979 13.525 1.00 83.12 407 ALA A O 1
ATOM 3015 N N . GLY A 1 408 ? 9.651 -14.837 14.047 1.00 85.50 408 GLY A N 1
ATOM 3016 C CA . GLY A 1 408 ? 8.482 -15.600 14.473 1.00 85.50 408 GLY A CA 1
ATOM 3017 C C . GLY A 1 408 ? 7.554 -16.023 13.324 1.00 85.50 408 GLY A C 1
ATOM 3018 O O . GLY A 1 408 ? 7.961 -16.106 12.166 1.00 85.50 408 GLY A O 1
ATOM 3019 N N . TRP A 1 409 ? 6.284 -16.296 13.649 1.00 84.50 409 TRP A N 1
ATOM 3020 C CA . TRP A 1 409 ? 5.289 -16.826 12.709 1.00 84.50 409 TRP A CA 1
ATOM 3021 C C . TRP A 1 409 ? 4.914 -15.838 11.594 1.00 84.50 409 TRP A C 1
ATOM 3023 O O . TRP A 1 409 ? 4.619 -16.247 10.475 1.00 84.50 409 TRP A O 1
ATOM 3033 N N . ALA A 1 410 ? 4.939 -14.535 11.882 1.00 77.44 410 ALA A N 1
ATOM 3034 C CA . ALA A 1 410 ? 4.517 -13.491 10.949 1.00 77.44 410 ALA A CA 1
ATOM 3035 C C . ALA A 1 410 ? 5.594 -13.104 9.916 1.00 77.44 410 ALA A C 1
ATOM 3037 O O . ALA A 1 410 ? 5.354 -12.237 9.076 1.00 77.44 410 ALA A O 1
ATOM 3038 N N . GLY A 1 411 ? 6.772 -13.737 9.982 1.00 77.19 411 GLY A N 1
ATOM 3039 C CA . GLY A 1 411 ? 7.864 -13.561 9.031 1.00 77.19 411 GLY A CA 1
ATOM 3040 C C . GLY A 1 411 ? 7.600 -14.252 7.687 1.00 77.19 411 GLY A C 1
ATOM 3041 O O . GLY A 1 411 ? 6.577 -14.045 7.036 1.00 77.19 411 GLY A O 1
ATOM 3042 N N . ASP A 1 412 ? 8.545 -15.074 7.234 1.00 80.56 412 ASP A N 1
ATOM 3043 C CA . ASP A 1 412 ? 8.490 -15.688 5.896 1.00 80.56 412 ASP A CA 1
ATOM 3044 C C . ASP A 1 412 ? 7.340 -16.682 5.723 1.00 80.56 412 ASP A C 1
ATOM 3046 O O . ASP A 1 412 ? 6.817 -16.841 4.619 1.00 80.56 412 ASP A O 1
ATOM 3050 N N . LEU A 1 413 ? 6.889 -17.300 6.818 1.00 85.62 413 LEU A N 1
ATOM 3051 C CA . LEU A 1 413 ? 5.732 -18.188 6.790 1.00 85.62 413 LEU A CA 1
ATOM 3052 C C . LEU A 1 413 ? 4.477 -17.440 6.321 1.00 85.62 413 LEU A C 1
ATOM 3054 O O . LEU A 1 413 ? 3.721 -17.970 5.511 1.00 85.62 413 LEU A O 1
ATOM 3058 N N . LEU A 1 414 ? 4.276 -16.191 6.759 1.00 89.00 414 LEU A N 1
ATOM 3059 C CA . LEU A 1 414 ? 3.075 -15.437 6.395 1.00 89.00 414 LEU A CA 1
ATOM 3060 C C . LEU A 1 414 ? 3.129 -15.009 4.927 1.00 89.00 414 LEU A C 1
ATOM 3062 O O . LEU A 1 414 ? 2.136 -15.128 4.213 1.00 89.00 414 LEU A O 1
ATOM 3066 N N . ALA A 1 415 ? 4.307 -14.599 4.447 1.00 90.00 415 ALA A N 1
ATOM 3067 C CA . ALA A 1 415 ? 4.531 -14.332 3.027 1.00 90.00 415 ALA A CA 1
ATOM 3068 C C . ALA A 1 415 ? 4.239 -15.575 2.166 1.00 90.00 415 ALA A C 1
ATOM 3070 O O . ALA A 1 415 ? 3.566 -15.488 1.134 1.00 90.00 415 ALA A O 1
ATOM 3071 N N . ARG A 1 416 ? 4.687 -16.752 2.622 1.00 91.44 416 ARG A N 1
ATOM 3072 C CA . ARG A 1 416 ? 4.404 -18.024 1.957 1.00 91.44 416 ARG A CA 1
ATOM 3073 C C . ARG A 1 416 ? 2.909 -18.307 1.881 1.00 91.44 416 ARG A C 1
ATOM 3075 O O . ARG A 1 416 ? 2.412 -18.593 0.793 1.00 91.44 416 ARG A O 1
ATOM 3082 N N . VAL A 1 417 ? 2.207 -18.201 3.007 1.00 91.00 417 VAL A N 1
ATOM 3083 C CA . VAL A 1 417 ? 0.785 -18.546 3.124 1.00 91.00 417 VAL A CA 1
ATOM 3084 C C . VAL A 1 417 ? -0.114 -17.617 2.319 1.00 91.00 417 VAL A C 1
ATOM 3086 O O . VAL A 1 417 ? -1.000 -18.073 1.592 1.00 91.00 417 VAL A O 1
ATOM 3089 N N . LEU A 1 418 ? 0.124 -16.311 2.425 1.00 90.12 418 LEU A N 1
ATOM 3090 C CA . LEU A 1 418 ? -0.726 -15.309 1.794 1.00 90.12 418 LEU A CA 1
ATOM 3091 C C . LEU A 1 418 ? -0.429 -15.122 0.308 1.00 90.12 418 LEU A C 1
ATOM 3093 O O . LEU A 1 418 ? -1.321 -14.705 -0.429 1.00 90.12 418 LEU A O 1
ATOM 3097 N N . TYR A 1 419 ? 0.791 -15.427 -0.141 1.00 93.31 419 TYR A N 1
ATOM 3098 C CA . TYR A 1 419 ? 1.221 -15.077 -1.491 1.00 93.31 419 TYR A CA 1
ATOM 3099 C C . TYR A 1 419 ? 1.933 -16.227 -2.193 1.00 93.31 419 TYR A C 1
ATOM 3101 O O . TYR A 1 419 ? 1.432 -16.700 -3.214 1.00 93.31 419 TYR A O 1
ATOM 3109 N N . LEU A 1 420 ? 3.070 -16.696 -1.669 1.00 95.19 420 LEU A N 1
ATOM 3110 C CA . LEU A 1 420 ? 3.982 -17.532 -2.458 1.00 95.19 420 LEU A CA 1
ATOM 3111 C C . LEU A 1 420 ? 3.450 -18.925 -2.773 1.00 95.19 420 LEU A C 1
ATOM 3113 O O . LEU A 1 420 ? 3.866 -19.478 -3.772 1.00 95.19 420 LEU A O 1
ATOM 3117 N N . GLN A 1 421 ? 2.543 -19.507 -1.989 1.00 94.88 421 GLN A N 1
ATOM 3118 C CA . GLN A 1 421 ? 1.947 -20.809 -2.329 1.00 94.88 421 GLN A CA 1
ATOM 3119 C C . GLN A 1 421 ? 0.651 -20.691 -3.144 1.00 94.88 421 GLN A C 1
ATOM 3121 O O . GLN A 1 421 ? 0.175 -21.675 -3.712 1.00 94.88 421 GLN A O 1
ATOM 3126 N N . ARG A 1 422 ? 0.071 -19.488 -3.266 1.00 93.38 422 ARG A N 1
ATOM 3127 C CA . ARG A 1 422 ? -1.128 -19.276 -4.091 1.00 93.38 422 ARG A CA 1
ATOM 3128 C C . ARG A 1 422 ? -0.768 -19.430 -5.563 1.00 93.38 422 ARG A C 1
ATOM 3130 O O . ARG A 1 422 ? 0.228 -18.866 -6.008 1.00 93.38 422 ARG A O 1
ATOM 3137 N N . ARG A 1 423 ? -1.556 -20.214 -6.302 1.00 95.00 423 ARG A N 1
ATOM 3138 C CA . ARG A 1 423 ? -1.299 -20.533 -7.720 1.00 95.00 423 ARG A CA 1
ATOM 3139 C C . ARG A 1 423 ? -2.066 -19.638 -8.703 1.00 95.00 423 ARG A C 1
ATOM 3141 O O . ARG A 1 423 ? -1.862 -19.749 -9.908 1.00 95.00 423 ARG A O 1
ATOM 3148 N N . SER A 1 424 ? -2.922 -18.745 -8.203 1.00 92.94 424 SER A N 1
ATOM 3149 C CA . SER A 1 424 ? -3.583 -17.716 -9.011 1.00 92.94 424 SER A CA 1
ATOM 3150 C C . SER A 1 424 ? -2.573 -16.700 -9.569 1.00 92.94 424 SER A C 1
ATOM 3152 O O . SER A 1 424 ? -1.547 -16.475 -8.922 1.00 92.94 424 SER A O 1
ATOM 3154 N N . PRO A 1 425 ? -2.869 -16.050 -10.707 1.00 94.25 425 PRO A N 1
ATOM 3155 C CA . PRO A 1 425 ? -2.074 -14.940 -11.235 1.00 94.25 425 PRO A CA 1
ATOM 3156 C C . PRO A 1 425 ? -1.753 -13.854 -10.201 1.00 94.25 425 PRO A C 1
ATOM 3158 O O . PRO A 1 425 ? -2.572 -13.577 -9.321 1.00 94.25 425 PRO A O 1
ATOM 3161 N N . ILE A 1 426 ? -0.583 -13.213 -10.335 1.00 94.81 426 ILE A N 1
ATOM 3162 C CA . ILE A 1 426 ? -0.215 -12.024 -9.542 1.00 94.81 426 ILE A CA 1
ATOM 3163 C C . ILE A 1 426 ? -0.995 -10.814 -10.045 1.00 94.81 426 ILE A C 1
ATOM 3165 O O . ILE A 1 426 ? -1.721 -10.178 -9.283 1.00 94.81 426 ILE A O 1
ATOM 3169 N N . ALA A 1 427 ? -0.857 -10.492 -11.331 1.00 94.31 427 ALA A N 1
ATOM 3170 C CA . ALA A 1 427 ? -1.618 -9.430 -11.965 1.00 94.31 427 ALA A CA 1
ATOM 3171 C C . ALA A 1 427 ? -2.845 -10.012 -12.683 1.00 94.31 427 ALA A C 1
ATOM 3173 O O . ALA A 1 427 ? -2.753 -11.092 -13.264 1.00 94.31 427 ALA A O 1
ATOM 3174 N N . PRO A 1 428 ? -3.995 -9.323 -12.634 1.00 92.25 428 PRO A N 1
ATOM 3175 C CA . PRO A 1 428 ? -4.215 -8.030 -11.985 1.00 92.25 428 PRO A CA 1
ATOM 3176 C C . PRO A 1 428 ? -4.692 -8.165 -10.520 1.00 92.25 428 PRO A C 1
ATOM 3178 O O . PRO A 1 428 ? -5.403 -7.303 -10.029 1.00 92.25 428 PRO A O 1
ATOM 3181 N N . MET A 1 429 ? -4.395 -9.262 -9.813 1.00 90.50 429 MET A N 1
ATOM 3182 C CA . MET A 1 429 ? -5.073 -9.633 -8.557 1.00 90.50 429 MET A CA 1
ATOM 3183 C C . MET A 1 429 ? -4.488 -9.024 -7.278 1.00 90.50 429 MET A C 1
ATOM 3185 O O . MET A 1 429 ? -5.247 -8.739 -6.356 1.00 90.50 429 MET A O 1
ATOM 3189 N N . THR A 1 430 ? -3.164 -8.891 -7.157 1.00 90.81 430 THR A N 1
ATOM 3190 C CA . THR A 1 430 ? -2.530 -8.685 -5.838 1.00 90.81 430 THR A CA 1
ATOM 3191 C C . THR A 1 430 ? -1.565 -7.514 -5.745 1.00 90.81 430 THR A C 1
ATOM 3193 O O . THR A 1 430 ? -1.193 -7.152 -4.632 1.00 90.81 430 THR A O 1
ATOM 3196 N N . SER A 1 431 ? -1.112 -6.945 -6.863 1.00 93.50 431 SER A N 1
ATOM 3197 C CA . SER A 1 431 ? -0.107 -5.876 -6.820 1.00 93.50 431 SER A CA 1
ATOM 3198 C C . SER A 1 431 ? -0.717 -4.577 -6.312 1.00 93.50 431 SER A C 1
ATOM 3200 O O . SER A 1 431 ? -1.883 -4.270 -6.579 1.00 93.50 431 SER A O 1
ATOM 3202 N N . PHE A 1 432 ? 0.093 -3.792 -5.615 1.00 92.62 432 PHE A N 1
ATOM 3203 C CA . PHE A 1 432 ? -0.282 -2.427 -5.293 1.00 92.62 432 PHE A CA 1
ATOM 3204 C C . PHE A 1 432 ? 0.024 -1.482 -6.445 1.00 92.62 432 PHE A C 1
ATOM 3206 O O . PHE A 1 432 ? 1.021 -1.666 -7.145 1.00 92.62 432 PHE A O 1
ATOM 3213 N N . VAL A 1 433 ? -0.777 -0.425 -6.555 1.00 93.50 433 VAL A N 1
ATOM 3214 C CA . VAL A 1 433 ? -0.541 0.695 -7.464 1.00 93.50 433 VAL A CA 1
ATOM 3215 C C . VAL A 1 433 ? -0.527 1.993 -6.667 1.00 93.50 433 VAL A C 1
ATOM 3217 O O . VAL A 1 433 ? -1.466 2.289 -5.925 1.00 93.50 433 VAL A O 1
ATOM 3220 N N . GLY A 1 434 ? 0.548 2.758 -6.828 1.00 92.25 434 GLY A N 1
ATOM 3221 C CA . GLY A 1 434 ? 0.713 4.102 -6.280 1.00 92.25 434 GLY A CA 1
ATOM 3222 C C . GLY A 1 434 ? 1.020 5.122 -7.371 1.00 92.25 434 GLY A C 1
ATOM 3223 O O . GLY A 1 434 ? 1.370 4.751 -8.489 1.00 92.25 434 GLY A O 1
ATOM 3224 N N . GLY A 1 435 ? 0.937 6.409 -7.049 1.00 89.06 435 GLY A N 1
ATOM 3225 C CA . GLY A 1 435 ? 1.318 7.490 -7.960 1.00 89.06 435 GLY A CA 1
ATOM 3226 C C . GLY A 1 435 ? 1.645 8.775 -7.211 1.00 89.06 435 GLY A C 1
ATOM 3227 O O . GLY A 1 435 ? 1.165 8.982 -6.098 1.00 89.06 435 GLY A O 1
ATOM 3228 N N . ASN A 1 436 ? 2.484 9.618 -7.807 1.00 87.88 436 ASN A N 1
ATOM 3229 C CA . ASN A 1 436 ? 2.806 10.950 -7.289 1.00 87.88 436 ASN A CA 1
ATOM 3230 C C . ASN A 1 436 ? 1.891 12.016 -7.916 1.00 87.88 436 ASN A C 1
ATOM 3232 O O . ASN A 1 436 ? 1.350 11.789 -9.000 1.00 87.88 436 ASN A O 1
ATOM 3236 N N . PRO A 1 437 ? 1.757 13.202 -7.294 1.00 83.31 437 PRO A N 1
ATOM 3237 C CA . PRO A 1 437 ? 1.101 14.338 -7.907 1.00 83.31 437 PRO A CA 1
ATOM 3238 C C . PRO A 1 437 ? 1.907 14.815 -9.115 1.00 83.31 437 PRO A C 1
ATOM 3240 O O . PRO A 1 437 ? 3.121 14.593 -9.215 1.00 83.31 437 PRO A O 1
ATOM 3243 N N . ASP A 1 438 ? 1.223 15.525 -10.004 1.00 81.75 438 ASP A N 1
ATOM 3244 C CA . ASP A 1 438 ? 1.858 16.123 -11.166 1.00 81.75 438 ASP A CA 1
ATOM 3245 C C . ASP A 1 438 ? 2.956 17.107 -10.745 1.00 81.75 438 ASP A C 1
ATOM 3247 O O . ASP A 1 438 ? 2.875 17.812 -9.732 1.00 81.75 438 ASP A O 1
ATOM 3251 N N . SER A 1 439 ? 4.012 17.156 -11.551 1.00 76.38 439 SER A N 1
ATOM 3252 C CA . SER A 1 439 ? 5.092 18.115 -11.342 1.00 76.38 439 SER A CA 1
ATOM 3253 C C . SER A 1 439 ? 4.590 19.533 -11.561 1.00 76.38 439 SER A C 1
ATOM 3255 O O . SER A 1 439 ? 3.855 19.802 -12.508 1.00 76.38 439 SER A O 1
ATOM 3257 N N . ALA A 1 440 ? 5.075 20.477 -10.751 1.00 75.06 440 ALA A N 1
ATOM 3258 C CA . ALA A 1 440 ? 4.740 21.893 -10.914 1.00 75.06 440 ALA A CA 1
ATOM 3259 C C . ALA A 1 440 ? 5.124 22.450 -12.301 1.00 75.06 440 ALA A C 1
ATOM 3261 O O . ALA A 1 440 ? 4.537 23.426 -12.765 1.00 75.06 440 ALA A O 1
ATOM 3262 N N . LYS A 1 441 ? 6.124 21.845 -12.955 1.00 76.19 441 LYS A N 1
ATOM 3263 C CA . LYS A 1 441 ? 6.492 22.115 -14.346 1.00 76.19 441 LYS A CA 1
ATOM 3264 C C . LYS A 1 441 ? 6.288 20.844 -15.170 1.00 76.19 441 LYS A C 1
ATOM 3266 O O . LYS A 1 441 ? 6.770 19.800 -14.730 1.00 76.19 441 LYS A O 1
ATOM 3271 N N . PRO A 1 442 ? 5.651 20.927 -16.350 1.00 77.75 442 PRO A N 1
ATOM 3272 C CA . PRO A 1 442 ? 5.626 19.818 -17.294 1.00 77.75 442 PRO A CA 1
ATOM 3273 C C . PRO A 1 442 ? 7.052 19.370 -17.629 1.00 77.75 442 PRO A C 1
ATOM 3275 O O . PRO A 1 442 ? 7.929 20.208 -17.846 1.00 77.75 442 PRO A O 1
ATOM 3278 N N . GLN A 1 443 ? 7.270 18.059 -17.644 1.00 83.56 443 GLN A N 1
ATOM 3279 C CA . GLN A 1 443 ? 8.539 17.423 -17.993 1.00 83.56 443 GLN A CA 1
ATOM 3280 C C . GLN A 1 443 ? 8.282 16.465 -19.151 1.00 83.56 443 GLN A C 1
ATOM 3282 O O . GLN A 1 443 ? 7.233 15.819 -19.183 1.00 83.56 443 GLN A O 1
ATOM 3287 N N . ALA A 1 444 ? 9.226 16.362 -20.086 1.00 89.88 444 ALA A N 1
ATOM 3288 C CA . ALA A 1 444 ? 9.146 15.320 -21.104 1.00 89.88 444 ALA A CA 1
ATOM 3289 C C . ALA A 1 444 ? 9.254 13.932 -20.447 1.00 89.88 444 ALA A C 1
ATOM 3291 O O . ALA A 1 444 ? 9.876 13.778 -19.392 1.00 89.88 444 ALA A O 1
ATOM 3292 N N . GLN A 1 445 ? 8.665 12.912 -21.075 1.00 94.31 445 GLN A N 1
ATOM 3293 C CA . GLN A 1 445 ? 8.663 11.538 -20.562 1.00 94.31 445 GLN A CA 1
ATOM 3294 C C . GLN A 1 445 ? 10.075 11.024 -20.233 1.00 94.31 445 GLN A C 1
ATOM 3296 O O . GLN A 1 445 ? 10.301 10.473 -19.157 1.00 94.31 445 GLN A O 1
ATOM 3301 N N . SER A 1 446 ? 11.033 11.235 -21.134 1.00 94.50 446 SER A N 1
ATOM 3302 C CA . SER A 1 446 ? 12.432 10.821 -20.981 1.00 94.50 446 SER A CA 1
ATOM 3303 C C . SER A 1 446 ? 13.150 11.548 -19.844 1.00 94.50 446 SER A C 1
ATOM 3305 O O . SER A 1 446 ? 13.819 10.908 -19.033 1.00 94.50 446 SER A O 1
ATOM 3307 N N . GLU A 1 447 ? 12.967 12.865 -19.726 1.00 91.75 447 GLU A N 1
ATOM 3308 C CA . GLU A 1 447 ? 13.501 13.669 -18.620 1.00 91.75 447 GLU A CA 1
ATOM 3309 C C . GLU A 1 447 ? 12.952 13.184 -17.276 1.00 91.75 447 GLU A C 1
ATOM 3311 O O . GLU A 1 447 ? 13.703 12.961 -16.323 1.00 91.75 447 GLU A O 1
ATOM 3316 N N . ARG A 1 448 ? 11.631 12.971 -17.207 1.00 92.06 448 ARG A N 1
ATOM 3317 C CA . ARG A 1 448 ? 10.959 12.456 -16.014 1.00 92.06 448 ARG A CA 1
ATOM 3318 C C . ARG A 1 448 ? 11.510 11.087 -15.631 1.00 92.06 448 ARG A C 1
ATOM 3320 O O . ARG A 1 448 ? 11.882 10.882 -14.477 1.00 92.06 448 ARG A O 1
ATOM 3327 N N . ALA A 1 449 ? 11.599 10.175 -16.593 1.00 95.56 449 ALA A N 1
ATOM 3328 C CA . ALA A 1 449 ? 12.142 8.840 -16.394 1.00 95.56 449 ALA A CA 1
ATOM 3329 C C . ALA A 1 449 ? 13.605 8.865 -15.918 1.00 95.56 449 ALA A C 1
ATOM 3331 O O . ALA A 1 449 ? 13.975 8.097 -15.026 1.00 95.56 449 ALA A O 1
ATOM 3332 N N . ALA A 1 450 ? 14.432 9.770 -16.447 1.00 93.69 450 ALA A N 1
ATOM 3333 C CA . ALA A 1 450 ? 15.825 9.937 -16.038 1.00 93.69 450 ALA A CA 1
ATOM 3334 C C . ALA A 1 450 ? 15.962 10.442 -14.599 1.00 93.69 450 ALA A C 1
ATOM 3336 O O . ALA A 1 450 ? 16.733 9.878 -13.819 1.00 93.69 450 ALA A O 1
ATOM 3337 N N . LEU A 1 451 ? 15.181 11.457 -14.220 1.00 91.38 451 LEU A N 1
ATOM 3338 C CA . LEU A 1 451 ? 15.166 11.987 -12.854 1.00 91.38 451 LEU A CA 1
ATOM 3339 C C . LEU A 1 451 ? 14.674 10.944 -11.845 1.00 91.38 451 LEU A C 1
ATOM 3341 O O . LEU A 1 451 ? 15.273 10.787 -10.782 1.00 91.38 451 LEU A O 1
ATOM 3345 N N . LEU A 1 452 ? 13.623 10.195 -12.194 1.00 93.94 452 LEU A N 1
ATOM 3346 C CA . LEU A 1 452 ? 13.130 9.083 -11.380 1.00 93.94 452 LEU A CA 1
ATOM 3347 C C . LEU A 1 452 ? 14.190 7.994 -11.228 1.00 93.94 452 LEU A C 1
ATOM 3349 O O . LEU A 1 452 ? 14.428 7.530 -10.118 1.00 93.94 452 LEU A O 1
ATOM 3353 N N . THR A 1 453 ? 14.860 7.622 -12.321 1.00 95.25 453 THR A N 1
ATOM 3354 C CA . THR A 1 453 ? 15.927 6.617 -12.287 1.00 95.25 453 THR A CA 1
ATOM 3355 C C . THR A 1 453 ? 17.041 7.038 -11.335 1.00 95.25 453 THR A C 1
ATOM 3357 O O . THR A 1 453 ? 17.400 6.268 -10.448 1.00 95.25 453 THR A O 1
ATOM 3360 N N . ALA A 1 454 ? 17.537 8.272 -11.455 1.00 91.12 454 ALA A N 1
ATOM 3361 C CA . ALA A 1 454 ? 18.582 8.791 -10.578 1.00 91.12 454 ALA A CA 1
ATOM 3362 C C . ALA A 1 454 ? 18.150 8.789 -9.099 1.00 91.12 454 ALA A C 1
ATOM 3364 O O . ALA A 1 454 ? 18.878 8.279 -8.246 1.00 91.12 454 ALA A O 1
ATOM 3365 N N . ALA A 1 455 ? 16.939 9.275 -8.804 1.00 92.12 455 ALA A N 1
ATOM 3366 C CA . ALA A 1 455 ? 16.403 9.292 -7.444 1.00 92.12 455 ALA A CA 1
ATOM 3367 C C . ALA A 1 455 ? 16.254 7.877 -6.856 1.00 92.12 455 ALA A C 1
ATOM 3369 O O . ALA A 1 455 ? 16.540 7.657 -5.681 1.00 92.12 455 ALA A O 1
ATOM 3370 N N . LEU A 1 456 ? 15.814 6.901 -7.651 1.00 94.38 456 LEU A N 1
ATOM 3371 C CA . LEU A 1 456 ? 15.629 5.521 -7.194 1.00 94.38 456 LEU A CA 1
ATOM 3372 C C . LEU A 1 456 ? 16.954 4.787 -6.988 1.00 94.38 456 LEU A C 1
ATOM 3374 O O . LEU A 1 456 ? 17.074 4.013 -6.041 1.00 94.38 456 LEU A O 1
ATOM 3378 N N . VAL A 1 457 ? 17.959 5.049 -7.824 1.00 91.62 457 VAL A N 1
ATOM 3379 C CA . VAL A 1 457 ? 19.314 4.508 -7.642 1.00 91.62 457 VAL A CA 1
ATOM 3380 C C . VAL A 1 457 ? 19.950 5.049 -6.361 1.00 91.62 457 VAL A C 1
ATOM 3382 O O . VAL A 1 457 ? 20.559 4.285 -5.610 1.00 91.62 457 VAL A O 1
ATOM 3385 N N . GLU A 1 458 ? 19.758 6.336 -6.063 1.00 90.31 458 GLU A N 1
ATOM 3386 C CA . GLU A 1 458 ? 20.181 6.921 -4.789 1.00 90.31 458 GLU A CA 1
ATOM 3387 C C . GLU A 1 458 ? 19.474 6.245 -3.605 1.00 90.31 458 GLU A C 1
ATOM 3389 O O . GLU A 1 458 ? 20.143 5.796 -2.669 1.00 90.31 458 GLU A O 1
ATOM 3394 N N . TYR A 1 459 ? 18.148 6.076 -3.685 1.00 93.06 459 TYR A N 1
ATOM 3395 C CA . TYR A 1 459 ? 17.367 5.420 -2.632 1.00 93.06 459 TYR A CA 1
ATOM 3396 C C . TYR A 1 459 ? 17.805 3.976 -2.394 1.00 93.06 459 TYR A C 1
ATOM 3398 O O . TYR A 1 459 ? 18.012 3.562 -1.253 1.00 93.06 459 TYR A O 1
ATOM 3406 N N . ARG A 1 460 ? 18.020 3.218 -3.474 1.00 92.06 460 ARG A N 1
ATOM 3407 C CA . ARG A 1 460 ? 18.592 1.870 -3.428 1.00 92.06 460 ARG A CA 1
ATOM 3408 C C . ARG A 1 460 ? 19.934 1.873 -2.700 1.00 92.06 460 ARG A C 1
ATOM 3410 O O . ARG A 1 460 ? 20.152 1.047 -1.816 1.00 92.06 460 ARG A O 1
ATOM 3417 N N . GLY A 1 461 ? 20.818 2.814 -3.031 1.00 89.31 461 GLY A N 1
ATOM 3418 C CA . GLY A 1 461 ? 22.106 2.974 -2.359 1.00 89.31 461 GLY A CA 1
ATOM 3419 C C . GLY A 1 461 ? 21.962 3.227 -0.856 1.00 89.31 461 GLY A C 1
ATOM 3420 O O . GLY A 1 461 ? 22.666 2.604 -0.063 1.00 89.31 461 GLY A O 1
ATOM 3421 N N . MET A 1 462 ? 21.027 4.091 -0.455 1.00 90.56 462 MET A N 1
ATOM 3422 C CA . MET A 1 462 ? 20.747 4.362 0.959 1.00 90.56 462 MET A CA 1
ATOM 3423 C C . MET A 1 462 ? 20.212 3.129 1.694 1.00 90.56 462 MET A C 1
ATOM 3425 O O . MET A 1 462 ? 20.606 2.888 2.833 1.00 90.56 462 MET A O 1
ATOM 3429 N N . ILE A 1 463 ? 19.349 2.326 1.059 1.00 90.44 463 ILE A N 1
ATOM 3430 C CA . ILE A 1 463 ? 18.852 1.067 1.639 1.00 90.44 463 ILE A CA 1
ATOM 3431 C C . ILE A 1 463 ? 20.015 0.099 1.875 1.00 90.44 463 ILE A C 1
ATOM 3433 O O . ILE A 1 463 ? 20.146 -0.432 2.974 1.00 90.44 463 ILE A O 1
ATOM 3437 N N . ILE A 1 464 ? 20.893 -0.086 0.882 1.00 86.88 464 ILE A N 1
ATOM 3438 C CA . ILE A 1 464 ? 22.067 -0.971 0.988 1.00 86.88 464 ILE A CA 1
ATOM 3439 C C . ILE A 1 464 ? 23.001 -0.522 2.122 1.00 86.88 464 ILE A C 1
ATOM 3441 O O . ILE A 1 464 ? 23.524 -1.353 2.863 1.00 86.88 464 ILE A O 1
ATOM 3445 N N . ARG A 1 465 ? 23.187 0.792 2.288 1.00 88.00 465 ARG A N 1
ATOM 3446 C CA . ARG A 1 465 ? 24.013 1.377 3.356 1.00 88.00 465 ARG A CA 1
ATOM 3447 C C . ARG A 1 465 ? 23.290 1.507 4.705 1.00 88.00 465 ARG A C 1
ATOM 3449 O O . ARG A 1 465 ? 23.893 1.987 5.657 1.00 88.00 465 ARG A O 1
ATOM 3456 N N . ASN A 1 466 ? 22.031 1.069 4.814 1.00 86.12 466 ASN A N 1
ATOM 3457 C CA . ASN A 1 466 ? 21.179 1.221 6.005 1.00 86.12 466 ASN A CA 1
ATOM 3458 C C . ASN A 1 466 ? 21.031 2.684 6.488 1.00 86.12 466 ASN A C 1
ATOM 3460 O O . ASN A 1 466 ? 20.889 2.953 7.684 1.00 86.12 466 ASN A O 1
ATOM 3464 N N . GLU A 1 467 ? 21.043 3.636 5.554 1.00 88.81 467 GLU A N 1
ATOM 3465 C CA . GLU A 1 467 ? 20.927 5.084 5.799 1.00 88.81 467 GLU A CA 1
ATOM 3466 C C . GLU A 1 467 ? 19.473 5.573 5.810 1.00 88.81 467 GLU A C 1
ATOM 3468 O O . GLU A 1 467 ? 19.203 6.719 6.164 1.00 88.81 467 GLU A O 1
ATOM 3473 N N . VAL A 1 468 ? 18.521 4.722 5.418 1.00 87.44 468 VAL A N 1
ATOM 3474 C CA . VAL A 1 468 ? 17.101 5.074 5.451 1.00 87.44 468 VAL A CA 1
ATOM 3475 C C . VAL A 1 468 ? 16.601 5.040 6.895 1.00 87.44 468 VAL A C 1
ATOM 3477 O O . VAL A 1 468 ? 16.705 4.026 7.582 1.00 87.44 468 VAL A O 1
ATOM 3480 N N . GLU A 1 469 ? 16.036 6.156 7.348 1.00 85.44 469 GLU A N 1
ATOM 3481 C CA . GLU A 1 469 ? 15.411 6.252 8.667 1.00 85.44 469 GLU A CA 1
ATOM 3482 C C . GLU A 1 469 ? 14.094 5.459 8.715 1.00 85.44 469 GLU A C 1
ATOM 3484 O O . GLU A 1 469 ? 13.304 5.520 7.759 1.00 85.44 469 GLU A O 1
ATOM 3489 N N . PRO A 1 470 ? 13.812 4.740 9.819 1.00 84.00 470 PRO A N 1
ATOM 3490 C CA . PRO A 1 470 ? 12.574 3.987 9.953 1.00 84.00 470 PRO A CA 1
ATOM 3491 C C . PRO A 1 470 ? 11.373 4.923 10.094 1.00 84.00 470 PRO A C 1
ATOM 3493 O O . PRO A 1 470 ? 11.460 6.027 10.637 1.00 84.00 470 PRO A O 1
ATOM 3496 N N . MET A 1 471 ? 10.198 4.437 9.692 1.00 80.94 471 MET A N 1
ATOM 3497 C CA . MET A 1 471 ? 8.941 5.078 10.086 1.00 80.94 471 MET A CA 1
ATOM 3498 C C . MET A 1 471 ? 8.680 4.858 11.578 1.00 80.94 471 MET A C 1
ATOM 3500 O O . MET A 1 471 ? 9.126 3.865 12.158 1.00 80.94 471 MET A O 1
ATOM 3504 N N . TRP A 1 472 ? 7.893 5.746 12.183 1.00 76.31 472 TRP A N 1
ATOM 3505 C CA . TRP A 1 472 ? 7.543 5.693 13.602 1.00 76.31 472 TRP A CA 1
ATOM 3506 C C . TRP A 1 472 ? 6.026 5.594 13.773 1.00 76.31 472 TRP A C 1
ATOM 3508 O O . TRP A 1 472 ? 5.301 6.535 13.456 1.00 76.31 472 TRP A O 1
ATOM 3518 N N . PHE A 1 473 ? 5.537 4.478 14.323 1.00 67.88 473 PHE A N 1
ATOM 3519 C CA . PHE A 1 473 ? 4.102 4.249 14.555 1.00 67.88 473 PHE A CA 1
ATOM 3520 C C . PHE A 1 473 ? 3.788 4.083 16.029 1.00 67.88 473 PHE A C 1
ATOM 3522 O O . PHE A 1 473 ? 4.381 3.237 16.707 1.00 67.88 473 PHE A O 1
ATOM 3529 N N . GLY A 1 474 ? 2.876 4.920 16.545 1.00 60.31 474 GLY A N 1
ATOM 3530 C CA . GLY A 1 474 ? 2.587 4.984 17.985 1.00 60.31 474 GLY A CA 1
ATOM 3531 C C . GLY A 1 474 ? 3.870 5.087 18.809 1.00 60.31 474 GLY A C 1
ATOM 3532 O O . GLY A 1 474 ? 3.932 4.610 19.941 1.00 60.31 474 GLY A O 1
ATOM 3533 N N . GLY A 1 475 ? 4.923 5.601 18.165 1.00 64.19 475 GLY A N 1
ATOM 3534 C CA . GLY A 1 475 ? 6.231 5.745 18.728 1.00 64.19 475 GLY A CA 1
ATOM 3535 C C . GLY A 1 475 ? 7.263 4.697 18.798 1.00 64.19 475 GLY A C 1
ATOM 3536 O O . GLY A 1 475 ? 8.291 4.925 19.438 1.00 64.19 475 GLY A O 1
ATOM 3537 N N . LYS A 1 476 ? 6.953 3.550 18.243 1.00 75.88 476 LYS A N 1
ATOM 3538 C CA . LYS A 1 476 ? 7.963 2.537 18.084 1.00 75.88 476 LYS A CA 1
ATOM 3539 C C . LYS A 1 476 ? 8.506 2.675 16.667 1.00 75.88 476 LYS A C 1
ATOM 3541 O O . LYS A 1 476 ? 7.711 2.932 15.753 1.00 75.88 476 LYS A O 1
ATOM 3546 N N . PRO A 1 477 ? 9.828 2.559 16.491 1.00 84.56 477 PRO A N 1
ATOM 3547 C CA . PRO A 1 477 ? 10.397 2.492 15.162 1.00 84.56 477 PRO A CA 1
ATOM 3548 C C . PRO A 1 477 ? 9.876 1.230 14.473 1.00 84.56 477 PRO A C 1
ATOM 3550 O O . PRO A 1 477 ? 9.580 0.219 15.116 1.00 84.56 477 PRO A O 1
ATOM 3553 N N . THR A 1 478 ? 9.741 1.312 13.162 1.00 87.50 478 THR A N 1
ATOM 3554 C CA . THR A 1 478 ? 9.442 0.163 12.313 1.00 87.50 478 THR A CA 1
ATOM 3555 C C . THR A 1 478 ? 10.720 -0.595 11.966 1.00 87.50 478 THR A C 1
ATOM 3557 O O . THR A 1 478 ? 11.815 -0.039 11.957 1.00 87.50 478 THR A O 1
ATOM 3560 N N . CYS A 1 479 ? 10.573 -1.892 11.731 1.00 89.69 479 CYS A N 1
ATOM 3561 C CA . CYS A 1 479 ? 11.584 -2.778 11.200 1.00 89.69 479 CYS A CA 1
ATOM 3562 C C . CYS A 1 479 ? 11.630 -2.621 9.682 1.00 89.69 479 CYS A C 1
ATOM 3564 O O . CYS A 1 479 ? 10.627 -2.829 8.998 1.00 89.69 479 CYS A O 1
ATOM 3566 N N . ASP A 1 480 ? 12.823 -2.352 9.162 1.00 88.38 480 ASP A N 1
ATOM 3567 C CA . ASP A 1 480 ? 13.045 -2.116 7.734 1.00 88.38 480 ASP A CA 1
ATOM 3568 C C . ASP A 1 480 ? 13.634 -3.326 6.998 1.00 88.38 480 ASP A C 1
ATOM 3570 O O . ASP A 1 480 ? 14.048 -3.222 5.846 1.00 88.38 480 ASP A O 1
ATOM 3574 N N . ALA A 1 481 ? 13.619 -4.514 7.617 1.00 88.00 481 ALA A N 1
ATOM 3575 C CA . ALA A 1 481 ? 14.227 -5.729 7.060 1.00 88.00 481 ALA A CA 1
ATOM 3576 C C . ALA A 1 481 ? 13.700 -6.072 5.659 1.00 88.00 481 ALA A C 1
ATOM 3578 O O . ALA A 1 481 ? 14.395 -6.687 4.850 1.00 88.00 481 ALA A O 1
ATOM 3579 N N . ARG A 1 482 ? 12.453 -5.677 5.374 1.00 88.31 482 ARG A N 1
ATOM 3580 C CA . ARG A 1 482 ? 11.782 -5.953 4.107 1.00 88.31 482 ARG A CA 1
ATOM 3581 C C . ARG A 1 482 ? 12.085 -4.923 3.012 1.00 88.31 482 ARG A C 1
ATOM 3583 O O . ARG A 1 482 ? 11.881 -5.241 1.847 1.00 88.31 482 ARG A O 1
ATOM 3590 N N . LEU A 1 483 ? 12.617 -3.740 3.338 1.00 90.69 483 LEU A N 1
ATOM 3591 C CA . LEU A 1 483 ? 12.910 -2.707 2.333 1.00 90.69 483 LEU A CA 1
ATOM 3592 C C . LEU A 1 483 ? 13.911 -3.167 1.275 1.00 90.69 483 LEU A C 1
ATOM 3594 O O . LEU A 1 483 ? 13.813 -2.751 0.125 1.00 90.69 483 LEU A O 1
ATOM 3598 N N . ARG A 1 484 ? 14.835 -4.062 1.636 1.00 89.44 484 ARG A N 1
ATOM 3599 C CA . ARG A 1 484 ? 15.811 -4.617 0.691 1.00 89.44 484 ARG A CA 1
ATOM 3600 C C . ARG A 1 484 ? 15.172 -5.333 -0.503 1.00 89.44 484 ARG A C 1
ATOM 3602 O O . ARG A 1 484 ? 15.809 -5.447 -1.533 1.00 89.44 484 ARG A O 1
ATOM 3609 N N . TRP A 1 485 ? 13.928 -5.806 -0.374 1.00 93.44 485 TRP A N 1
ATOM 3610 C CA . TRP A 1 485 ? 13.204 -6.470 -1.463 1.00 93.44 485 TRP A CA 1
ATOM 3611 C C . TRP A 1 485 ? 12.621 -5.489 -2.482 1.00 93.44 485 TRP A C 1
ATOM 3613 O O . TRP A 1 485 ? 12.093 -5.931 -3.493 1.00 93.44 485 TRP A O 1
ATOM 3623 N N . LEU A 1 486 ? 12.684 -4.177 -2.236 1.00 94.81 486 LEU A N 1
ATOM 3624 C CA . LEU A 1 486 ? 12.180 -3.173 -3.172 1.00 94.81 486 LEU A CA 1
ATOM 3625 C C . LEU A 1 486 ? 12.988 -3.135 -4.477 1.00 94.81 486 LEU A C 1
ATOM 3627 O O . LEU A 1 486 ? 12.417 -2.889 -5.536 1.00 94.81 486 LEU A O 1
ATOM 3631 N N . PHE A 1 487 ? 14.292 -3.402 -4.397 1.00 94.56 487 PHE A N 1
ATOM 3632 C CA . PHE A 1 487 ? 15.218 -3.388 -5.526 1.00 94.56 487 PHE A CA 1
ATOM 3633 C C . PHE A 1 487 ? 15.897 -4.747 -5.695 1.00 94.56 487 PHE A C 1
ATOM 3635 O O . PHE A 1 487 ? 15.921 -5.551 -4.766 1.00 94.56 487 PHE A O 1
ATOM 3642 N N . ASP A 1 488 ? 16.434 -5.002 -6.891 1.00 94.19 488 ASP A N 1
ATOM 3643 C CA . ASP A 1 488 ? 17.205 -6.214 -7.228 1.00 94.19 488 ASP A CA 1
ATOM 3644 C C . ASP A 1 488 ? 16.452 -7.520 -6.943 1.00 94.19 488 ASP A C 1
ATOM 3646 O O . ASP A 1 488 ? 17.054 -8.562 -6.686 1.00 94.19 488 ASP A O 1
ATOM 3650 N N . ALA A 1 489 ? 15.124 -7.461 -6.943 1.00 95.12 489 ALA A N 1
ATOM 3651 C CA . ALA A 1 489 ? 14.281 -8.548 -6.487 1.00 95.12 489 ALA A CA 1
ATOM 3652 C C . ALA A 1 489 ? 13.192 -8.887 -7.500 1.00 95.12 489 ALA A C 1
ATOM 3654 O O . ALA A 1 489 ? 12.704 -8.033 -8.252 1.00 95.12 489 ALA A O 1
ATOM 3655 N N . VAL A 1 490 ? 12.805 -10.157 -7.488 1.00 96.31 490 VAL A N 1
ATOM 3656 C CA . VAL A 1 490 ? 11.727 -10.707 -8.307 1.00 96.31 490 VAL A CA 1
ATOM 3657 C C . VAL A 1 490 ? 11.035 -11.838 -7.551 1.00 96.31 490 VAL A C 1
ATOM 3659 O O . VAL A 1 490 ? 11.637 -12.501 -6.700 1.00 96.31 490 VAL A O 1
ATOM 3662 N N . ARG A 1 491 ? 9.769 -12.079 -7.874 1.00 97.69 491 ARG A N 1
ATOM 3663 C CA . ARG A 1 491 ? 9.050 -13.286 -7.485 1.00 97.69 491 ARG A CA 1
ATOM 3664 C C . ARG A 1 491 ? 9.164 -14.339 -8.583 1.00 97.69 491 ARG A C 1
ATOM 3666 O O . ARG A 1 491 ? 8.417 -14.314 -9.554 1.00 97.69 491 ARG A O 1
ATOM 3673 N N . GLU A 1 492 ? 10.068 -15.290 -8.405 1.00 96.50 492 GLU A N 1
ATOM 3674 C CA . GLU A 1 492 ? 10.242 -16.404 -9.334 1.00 96.50 492 GLU A CA 1
ATOM 3675 C C . GLU A 1 492 ? 9.062 -17.388 -9.219 1.00 96.50 492 GLU A C 1
ATOM 3677 O O . GLU A 1 492 ? 8.732 -17.830 -8.106 1.00 96.50 492 GLU A O 1
ATOM 3682 N N . PRO A 1 493 ? 8.405 -17.752 -10.335 1.00 97.44 493 PRO A N 1
ATOM 3683 C CA . PRO A 1 493 ? 7.352 -18.757 -10.320 1.00 97.44 493 PRO A CA 1
ATOM 3684 C C . PRO A 1 493 ? 7.929 -20.145 -10.024 1.00 97.44 493 PRO A C 1
ATOM 3686 O O . PRO A 1 493 ? 8.958 -20.538 -10.572 1.00 97.44 493 PRO A O 1
ATOM 3689 N N . GLY A 1 494 ? 7.239 -20.905 -9.175 1.00 96.62 494 GLY A N 1
ATOM 3690 C CA . GLY A 1 494 ? 7.565 -22.305 -8.905 1.00 96.62 494 GLY A CA 1
ATOM 3691 C C . GLY A 1 494 ? 6.378 -23.234 -9.142 1.00 96.62 494 GLY A C 1
ATOM 3692 O O . GLY A 1 494 ? 5.226 -22.806 -9.172 1.00 96.62 494 GLY A O 1
ATOM 3693 N N . GLN A 1 495 ? 6.648 -24.534 -9.269 1.00 95.44 495 GLN A N 1
ATOM 3694 C CA . GLN A 1 495 ? 5.618 -25.544 -9.550 1.00 95.44 495 GLN A CA 1
ATOM 3695 C C . GLN A 1 495 ? 4.485 -25.537 -8.514 1.00 95.44 495 GLN A C 1
ATOM 3697 O O . GLN A 1 495 ? 3.301 -25.460 -8.848 1.00 95.44 495 GLN A O 1
ATOM 3702 N N . THR A 1 496 ? 4.851 -25.557 -7.233 1.00 94.25 496 THR A N 1
ATOM 3703 C CA . THR A 1 496 ? 3.904 -25.620 -6.109 1.00 94.25 496 THR A CA 1
ATOM 3704 C C . THR A 1 496 ? 3.966 -24.390 -5.211 1.00 94.25 496 THR A C 1
ATOM 3706 O O . THR A 1 496 ? 2.952 -24.001 -4.635 1.00 94.25 496 THR A O 1
ATOM 3709 N N . VAL A 1 497 ? 5.137 -23.763 -5.103 1.00 95.69 497 VAL A N 1
ATOM 3710 C CA . VAL A 1 497 ? 5.392 -22.573 -4.289 1.00 95.69 497 VAL A CA 1
ATOM 3711 C C . VAL A 1 497 ? 6.400 -21.698 -5.030 1.00 95.69 497 VAL A C 1
ATOM 3713 O O . VAL A 1 497 ? 7.410 -22.200 -5.515 1.00 95.69 497 VAL A O 1
ATOM 3716 N N . ASP A 1 498 ? 6.111 -20.406 -5.121 1.00 97.62 498 ASP A N 1
ATOM 3717 C CA . ASP A 1 498 ? 6.996 -19.386 -5.686 1.00 97.62 498 ASP A CA 1
ATOM 3718 C C . ASP A 1 498 ? 8.101 -19.018 -4.694 1.00 97.62 498 ASP A C 1
ATOM 3720 O O . ASP A 1 498 ? 8.015 -19.289 -3.493 1.00 97.62 498 ASP A O 1
ATOM 3724 N N . LYS A 1 499 ? 9.124 -18.323 -5.178 1.00 95.38 499 LYS A N 1
ATOM 3725 C CA . LYS A 1 499 ? 10.228 -17.854 -4.347 1.00 95.38 499 LYS A CA 1
ATOM 3726 C C . LYS A 1 499 ? 10.470 -16.373 -4.590 1.00 95.38 499 LYS A C 1
ATOM 3728 O O . LYS A 1 499 ? 10.510 -15.928 -5.729 1.00 95.38 499 LYS A O 1
ATOM 3733 N N . MET A 1 500 ? 10.684 -15.612 -3.520 1.00 94.75 500 MET A N 1
ATOM 3734 C CA . MET A 1 500 ? 11.298 -14.295 -3.672 1.00 94.75 500 MET A CA 1
ATOM 3735 C C . MET A 1 500 ? 12.804 -14.466 -3.834 1.00 94.75 500 MET A C 1
ATOM 3737 O O . MET A 1 500 ? 13.460 -15.046 -2.965 1.00 94.75 500 MET A O 1
ATOM 3741 N N . GLN A 1 501 ? 13.346 -13.948 -4.928 1.00 94.00 501 GLN A N 1
ATOM 3742 C CA . GLN A 1 501 ? 14.765 -13.996 -5.242 1.00 94.00 501 GLN A CA 1
ATOM 3743 C C . GLN A 1 501 ? 15.359 -12.587 -5.196 1.00 94.00 501 GLN A C 1
ATOM 3745 O O . GLN A 1 501 ? 14.765 -11.645 -5.712 1.00 94.00 501 GLN A O 1
ATOM 3750 N N . LEU A 1 502 ? 16.526 -12.465 -4.558 1.00 91.69 502 LEU A N 1
ATOM 3751 C CA . LEU A 1 502 ? 17.356 -11.258 -4.533 1.00 91.69 502 LEU A CA 1
ATOM 3752 C C . LEU A 1 502 ? 18.613 -11.488 -5.367 1.00 91.69 502 LEU A C 1
ATOM 3754 O O . LEU A 1 502 ? 19.257 -12.530 -5.240 1.00 91.69 502 LEU A O 1
ATOM 3758 N N . TYR A 1 503 ? 18.981 -10.496 -6.165 1.00 88.88 503 TYR A N 1
ATOM 3759 C CA . TYR A 1 503 ? 20.191 -10.464 -6.984 1.00 88.88 503 TYR A CA 1
ATOM 3760 C C . TYR A 1 503 ? 21.123 -9.317 -6.568 1.00 88.88 503 TYR A C 1
ATOM 3762 O O . TYR A 1 503 ? 21.846 -8.767 -7.392 1.00 88.88 503 TYR A O 1
ATOM 3770 N N . ASP A 1 504 ? 21.100 -8.937 -5.289 1.00 77.06 504 ASP A N 1
ATOM 3771 C CA . ASP A 1 504 ? 21.999 -7.919 -4.741 1.00 77.06 504 ASP A CA 1
ATOM 3772 C C . ASP A 1 504 ? 23.475 -8.367 -4.758 1.00 77.06 504 ASP A C 1
ATOM 3774 O O . ASP A 1 504 ? 23.789 -9.540 -4.946 1.00 77.06 504 ASP A O 1
ATOM 3778 N N . ALA A 1 505 ? 24.403 -7.434 -4.519 1.00 69.31 505 ALA A N 1
ATOM 3779 C CA . ALA A 1 505 ? 25.843 -7.716 -4.542 1.00 69.31 505 ALA A CA 1
ATOM 3780 C C . ALA A 1 505 ? 26.287 -8.786 -3.520 1.00 69.31 505 ALA A C 1
ATOM 3782 O O . ALA A 1 505 ? 27.295 -9.462 -3.724 1.00 69.31 505 ALA A O 1
ATOM 3783 N N . ALA A 1 506 ? 25.544 -8.944 -2.417 1.00 68.25 506 ALA A N 1
ATOM 3784 C CA . ALA A 1 506 ? 25.840 -9.931 -1.382 1.00 68.25 506 ALA A CA 1
ATOM 3785 C C . ALA A 1 506 ? 25.489 -11.359 -1.830 1.00 68.25 506 ALA A C 1
ATOM 3787 O O . ALA A 1 506 ? 26.193 -12.303 -1.475 1.00 68.25 506 ALA A O 1
ATOM 3788 N N . ASN A 1 507 ? 24.423 -11.514 -2.617 1.00 62.06 507 ASN A N 1
ATOM 3789 C CA . ASN A 1 507 ? 23.981 -12.795 -3.168 1.00 62.06 507 ASN A CA 1
ATOM 3790 C C . ASN A 1 507 ? 24.489 -13.033 -4.600 1.00 62.06 507 ASN A C 1
ATOM 3792 O O . ASN A 1 507 ? 24.464 -14.166 -5.080 1.00 62.06 507 ASN A O 1
ATOM 3796 N N . ASN A 1 508 ? 24.962 -11.984 -5.275 1.00 62.47 508 ASN A N 1
ATOM 3797 C CA . ASN A 1 508 ? 25.472 -12.013 -6.636 1.00 62.47 508 ASN A CA 1
ATOM 3798 C C . ASN A 1 508 ? 26.662 -11.036 -6.802 1.00 62.47 508 ASN A C 1
ATOM 3800 O O . ASN A 1 508 ? 26.457 -9.844 -7.025 1.00 62.47 508 ASN A O 1
ATOM 3804 N N . PRO A 1 509 ? 27.920 -11.516 -6.716 1.00 49.38 509 PRO A N 1
ATOM 3805 C CA . PRO A 1 509 ? 29.118 -10.669 -6.732 1.00 49.38 509 PRO A CA 1
ATOM 3806 C C . PRO A 1 509 ? 29.292 -9.819 -7.998 1.00 49.38 509 PRO A C 1
ATOM 3808 O O . PRO A 1 509 ? 30.035 -8.836 -7.974 1.00 49.38 509 PRO A O 1
ATOM 3811 N N . SER A 1 510 ? 28.631 -10.174 -9.109 1.00 52.00 510 SER A N 1
ATOM 3812 C CA . SER A 1 510 ? 28.476 -9.252 -10.232 1.00 52.00 510 SER A CA 1
ATOM 3813 C C . SER A 1 510 ? 27.447 -8.200 -9.831 1.00 52.00 510 SER A C 1
ATOM 3815 O O . SER A 1 510 ? 26.248 -8.398 -10.002 1.00 52.00 510 SER A O 1
ATOM 3817 N N . GLU A 1 511 ? 27.928 -7.110 -9.239 1.00 57.84 511 GLU A N 1
ATOM 3818 C CA . GLU A 1 511 ? 27.122 -5.956 -8.853 1.00 57.84 511 GLU A CA 1
ATOM 3819 C C . GLU A 1 511 ? 26.138 -5.616 -9.989 1.00 57.84 511 GLU A C 1
ATOM 3821 O O . GLU A 1 511 ? 26.554 -5.336 -11.115 1.00 57.84 511 GLU A O 1
ATOM 3826 N N . VAL A 1 512 ? 24.835 -5.721 -9.714 1.00 59.66 512 VAL A N 1
ATOM 3827 C CA . VAL A 1 512 ? 23.780 -5.334 -10.655 1.00 59.66 512 VAL A CA 1
ATOM 3828 C C . VAL A 1 512 ? 23.883 -3.833 -10.882 1.00 59.66 512 VAL A C 1
ATOM 3830 O O . VAL A 1 512 ? 23.793 -3.041 -9.940 1.00 59.66 512 VAL A O 1
ATOM 3833 N N . LYS A 1 513 ? 24.061 -3.449 -12.146 1.00 79.25 513 LYS A N 1
ATOM 3834 C CA . LYS A 1 513 ? 24.283 -2.063 -12.573 1.00 79.25 513 LYS A CA 1
ATOM 3835 C C . LYS A 1 513 ? 23.367 -1.682 -13.723 1.00 79.25 513 LYS A C 1
ATOM 3837 O O . LYS A 1 513 ? 23.798 -0.944 -14.596 1.00 79.25 513 LYS A O 1
ATOM 3842 N N . HIS A 1 514 ? 22.140 -2.189 -13.783 1.00 93.62 514 HIS A N 1
ATOM 3843 C CA . HIS A 1 514 ? 21.216 -1.829 -14.860 1.00 93.62 514 HIS A CA 1
ATOM 3844 C C . HIS A 1 514 ? 19.764 -1.734 -14.402 1.00 93.62 514 HIS A C 1
ATOM 3846 O O . HIS A 1 514 ? 19.363 -2.268 -13.365 1.00 93.62 514 HIS A O 1
ATOM 3852 N N . VAL A 1 515 ? 18.982 -1.051 -15.228 1.00 96.75 515 VAL A N 1
ATOM 3853 C CA . VAL A 1 515 ? 17.519 -1.041 -15.224 1.00 96.75 515 VAL A CA 1
ATOM 3854 C C . VAL A 1 515 ? 17.058 -1.771 -16.483 1.00 96.75 515 VAL A C 1
ATOM 3856 O O . VAL A 1 515 ? 17.676 -1.639 -17.542 1.00 96.75 515 VAL A O 1
ATOM 3859 N N . ALA A 1 516 ? 15.989 -2.554 -16.368 1.00 98.19 516 ALA A N 1
ATOM 3860 C CA . ALA A 1 516 ? 15.292 -3.090 -17.531 1.00 98.19 516 ALA A CA 1
ATOM 3861 C C . ALA A 1 516 ? 14.210 -2.087 -17.943 1.00 98.19 516 ALA A C 1
ATOM 3863 O O . ALA A 1 516 ? 13.357 -1.719 -17.132 1.00 98.19 516 ALA A O 1
ATOM 3864 N N . VAL A 1 517 ? 14.269 -1.615 -19.185 1.00 98.69 517 VAL A N 1
ATOM 3865 C CA . VAL A 1 517 ? 13.331 -0.631 -19.727 1.00 98.69 517 VAL A CA 1
ATOM 3866 C C . VAL A 1 517 ? 12.379 -1.330 -20.681 1.00 98.69 517 VAL A C 1
ATOM 3868 O O . VAL A 1 517 ? 12.815 -1.980 -21.627 1.00 98.69 517 VAL A O 1
ATOM 3871 N N . LEU A 1 518 ? 11.083 -1.196 -20.422 1.00 98.50 518 LEU A N 1
ATOM 3872 C CA . LEU A 1 518 ? 10.010 -1.729 -21.246 1.00 98.50 518 LEU A CA 1
ATOM 3873 C C . LEU A 1 518 ? 9.357 -0.584 -22.025 1.00 98.50 518 LEU A C 1
ATOM 3875 O O . LEU A 1 518 ? 8.836 0.362 -21.432 1.00 98.50 518 LEU A O 1
ATOM 3879 N N . SER A 1 519 ? 9.369 -0.663 -23.352 1.00 97.62 519 SER A N 1
ATOM 3880 C CA . SER A 1 519 ? 8.641 0.263 -24.225 1.00 97.62 519 SER A CA 1
ATOM 3881 C C . SER A 1 519 ? 7.943 -0.531 -25.321 1.00 97.62 519 SER A C 1
ATOM 3883 O O . SER A 1 519 ? 8.577 -1.303 -26.040 1.00 97.62 519 SER A O 1
ATOM 3885 N N . ARG A 1 520 ? 6.616 -0.402 -25.403 1.00 95.88 520 ARG A N 1
ATOM 3886 C CA . ARG A 1 520 ? 5.749 -1.256 -26.238 1.00 95.88 520 ARG A CA 1
ATOM 3887 C C . ARG A 1 520 ? 5.967 -2.767 -26.041 1.00 95.88 520 ARG A C 1
ATOM 3889 O O . ARG A 1 520 ? 5.895 -3.546 -26.989 1.00 95.88 520 ARG A O 1
ATOM 3896 N N . GLY A 1 521 ? 6.298 -3.168 -24.815 1.00 95.94 521 GLY A N 1
ATOM 3897 C CA . GLY A 1 521 ? 6.620 -4.536 -24.404 1.00 95.94 521 GLY A CA 1
ATOM 3898 C C . GLY A 1 521 ? 7.992 -5.051 -24.855 1.00 95.94 521 GLY A C 1
ATOM 3899 O O . GLY A 1 521 ? 8.369 -6.171 -24.508 1.00 95.94 521 GLY A O 1
ATOM 3900 N N . ARG A 1 522 ? 8.759 -4.247 -25.603 1.00 97.19 522 ARG A N 1
ATOM 3901 C CA . ARG A 1 522 ? 10.151 -4.542 -25.976 1.00 97.19 522 ARG A CA 1
ATOM 3902 C C . ARG A 1 522 ? 11.063 -4.217 -24.799 1.00 97.19 522 ARG A C 1
ATOM 3904 O O . ARG A 1 522 ? 10.817 -3.239 -24.093 1.00 97.19 522 ARG A O 1
ATOM 3911 N N . VAL A 1 523 ? 12.093 -5.033 -24.584 1.00 98.19 523 VAL A N 1
ATOM 3912 C CA . VAL A 1 523 ? 12.962 -4.954 -23.403 1.00 98.19 523 VAL A CA 1
ATOM 3913 C C . VAL A 1 523 ? 14.337 -4.444 -23.794 1.00 98.19 523 VAL A C 1
ATOM 3915 O O . VAL A 1 523 ? 14.991 -5.002 -24.668 1.00 98.19 523 VAL A O 1
ATOM 3918 N N . PHE A 1 524 ? 14.787 -3.409 -23.096 1.00 98.31 524 PHE A N 1
ATOM 3919 C CA . PHE A 1 524 ? 16.104 -2.814 -23.261 1.00 98.31 524 PHE A CA 1
ATOM 3920 C C . PHE A 1 524 ? 16.868 -2.874 -21.946 1.00 98.31 524 PHE A C 1
ATOM 3922 O O . PHE A 1 524 ? 16.314 -2.616 -20.872 1.00 98.31 524 PHE A O 1
ATOM 3929 N N . LYS A 1 525 ? 18.160 -3.174 -22.023 1.00 97.12 525 LYS A N 1
ATOM 3930 C CA . LYS A 1 525 ? 19.068 -3.117 -20.883 1.00 97.12 525 LYS A CA 1
ATOM 3931 C C . LYS A 1 525 ? 19.737 -1.747 -20.842 1.00 97.12 525 LYS A C 1
ATOM 3933 O O . LYS A 1 525 ? 20.456 -1.372 -21.760 1.00 97.12 525 LYS A O 1
ATOM 3938 N N . VAL A 1 526 ? 19.535 -0.999 -19.759 1.00 96.12 526 VAL A N 1
ATOM 3939 C CA . VAL A 1 526 ? 20.174 0.314 -19.573 1.00 96.12 526 VAL A CA 1
ATOM 3940 C C . VAL A 1 526 ? 21.125 0.258 -18.391 1.00 96.12 526 VAL A C 1
ATOM 3942 O O . VAL A 1 526 ? 20.700 0.111 -17.246 1.00 96.12 526 VAL A O 1
ATOM 3945 N N . VAL A 1 527 ? 22.424 0.361 -18.672 1.00 92.25 527 VAL A N 1
ATOM 3946 C CA . VAL A 1 527 ? 23.481 0.324 -17.655 1.00 92.25 527 VAL A CA 1
ATOM 3947 C C . VAL A 1 527 ? 23.527 1.658 -16.894 1.00 92.25 527 VAL A C 1
ATOM 3949 O O . VAL A 1 527 ? 23.427 2.732 -17.476 1.00 92.25 527 VAL A O 1
ATOM 3952 N N . LEU A 1 528 ? 23.663 1.578 -15.573 1.00 88.69 528 LEU A N 1
ATOM 3953 C CA . LEU A 1 528 ? 23.655 2.682 -14.610 1.00 88.69 528 LEU A CA 1
ATOM 3954 C C . LEU A 1 528 ? 25.054 3.211 -14.284 1.00 88.69 528 LEU A C 1
ATOM 3956 O O . LEU A 1 528 ? 25.176 4.265 -13.666 1.00 88.69 528 LEU A O 1
ATOM 3960 N N . VAL A 1 529 ? 26.104 2.496 -14.687 1.00 84.12 529 VAL A N 1
ATOM 3961 C CA . VAL A 1 529 ? 27.488 2.973 -14.610 1.00 84.12 529 VAL A CA 1
ATOM 3962 C C . VAL A 1 529 ? 28.129 3.010 -15.990 1.00 84.12 529 VAL A C 1
ATOM 3964 O O . VAL A 1 529 ? 27.817 2.186 -16.848 1.00 84.12 529 VAL A O 1
ATOM 3967 N N . ASP A 1 530 ? 29.046 3.942 -16.201 1.00 76.69 530 ASP A N 1
ATOM 3968 C CA . ASP A 1 530 ? 29.855 3.996 -17.411 1.00 76.69 530 ASP A CA 1
ATOM 3969 C C . ASP A 1 530 ? 31.023 2.986 -17.380 1.00 76.69 530 ASP A C 1
ATOM 3971 O O . ASP A 1 530 ? 31.264 2.286 -16.391 1.00 76.69 530 ASP A O 1
ATOM 3975 N N . GLY A 1 531 ? 31.782 2.913 -18.479 1.00 69.06 531 GLY A N 1
ATOM 3976 C CA . GLY A 1 531 ? 32.954 2.035 -18.595 1.00 69.06 531 GLY A CA 1
ATOM 3977 C C . GLY A 1 531 ? 34.106 2.369 -17.633 1.00 69.06 531 GLY A C 1
ATOM 3978 O O . GLY A 1 531 ? 35.014 1.554 -17.481 1.00 69.06 531 GLY A O 1
ATOM 3979 N N . ALA A 1 532 ? 34.073 3.534 -16.977 1.00 70.19 532 ALA A N 1
ATOM 3980 C CA . ALA A 1 532 ? 35.009 3.936 -15.928 1.00 70.19 532 ALA A CA 1
ATOM 3981 C C . ALA A 1 532 ? 34.476 3.635 -14.509 1.00 70.19 532 ALA A C 1
ATOM 3983 O O . ALA A 1 532 ? 35.204 3.810 -13.531 1.00 70.19 532 ALA A O 1
ATOM 3984 N N . GLY A 1 533 ? 33.233 3.153 -14.391 1.00 73.00 533 GLY A N 1
ATOM 3985 C CA . GLY A 1 533 ? 32.572 2.815 -13.133 1.00 73.00 533 GLY A CA 1
ATOM 3986 C C . GLY A 1 533 ? 31.852 3.983 -12.451 1.00 73.00 533 GLY A C 1
ATOM 3987 O O . GLY A 1 533 ? 31.389 3.812 -11.322 1.00 73.00 533 GLY A O 1
ATOM 3988 N N . ALA A 1 534 ? 31.741 5.149 -13.094 1.00 76.94 534 ALA A N 1
ATOM 3989 C CA . ALA A 1 534 ? 30.987 6.288 -12.571 1.00 76.94 534 ALA A CA 1
ATOM 3990 C C . ALA A 1 534 ? 29.490 6.157 -12.891 1.00 76.94 534 ALA A C 1
ATOM 3992 O O . ALA A 1 534 ? 29.115 5.558 -13.893 1.00 76.94 534 ALA A O 1
ATOM 3993 N N . GLN A 1 535 ? 28.620 6.718 -12.045 1.00 80.69 535 GLN A N 1
ATOM 3994 C CA . GLN A 1 535 ? 27.170 6.711 -12.277 1.00 80.69 535 GLN A CA 1
ATOM 3995 C C . GLN A 1 535 ? 26.813 7.513 -13.537 1.00 80.69 535 GLN A C 1
ATOM 3997 O O . GLN A 1 535 ? 27.294 8.635 -13.720 1.00 80.69 535 GLN A O 1
ATOM 4002 N N . VAL A 1 536 ? 25.943 6.957 -14.381 1.00 84.00 536 VAL A N 1
ATOM 4003 C CA . VAL A 1 536 ? 25.458 7.627 -15.594 1.00 84.00 536 VAL A CA 1
ATOM 4004 C C . VAL A 1 536 ? 24.633 8.856 -15.207 1.00 84.00 536 VAL A C 1
ATOM 4006 O O . VAL A 1 536 ? 23.803 8.818 -14.298 1.00 84.00 536 VAL A O 1
ATOM 4009 N N . THR A 1 537 ? 24.867 9.975 -15.895 1.00 86.44 537 THR A N 1
ATOM 4010 C CA . THR A 1 537 ? 24.195 11.240 -15.574 1.00 86.44 537 THR A CA 1
ATOM 4011 C C . THR A 1 537 ? 22.719 11.227 -15.993 1.00 86.44 537 THR A C 1
ATOM 4013 O O . THR A 1 537 ? 22.368 10.565 -16.974 1.00 86.44 537 THR A O 1
ATOM 4016 N N . PRO A 1 538 ? 21.844 12.021 -15.341 1.00 87.88 538 PRO A N 1
ATOM 4017 C CA . PRO A 1 538 ? 20.456 12.166 -15.777 1.00 87.88 538 PRO A CA 1
ATOM 4018 C C . PRO A 1 538 ? 20.309 12.585 -17.247 1.00 87.88 538 PRO A C 1
ATOM 4020 O O . PRO A 1 538 ? 19.414 12.097 -17.927 1.00 87.88 538 PRO A O 1
ATOM 4023 N N . ALA A 1 539 ? 21.197 13.439 -17.769 1.00 86.38 539 ALA A N 1
ATOM 4024 C CA . ALA A 1 539 ? 21.162 13.857 -19.173 1.00 86.38 539 ALA A CA 1
ATOM 4025 C C . ALA A 1 539 ? 21.396 12.675 -20.132 1.00 86.38 539 ALA A C 1
ATOM 4027 O O . ALA A 1 539 ? 20.658 12.508 -21.100 1.00 86.38 539 ALA A O 1
ATOM 4028 N N . SER A 1 540 ? 22.368 11.812 -19.829 1.00 87.38 540 SER A N 1
ATOM 4029 C CA . SER A 1 540 ? 22.666 10.632 -20.649 1.00 87.38 540 SER A CA 1
ATOM 4030 C C . SER A 1 540 ? 21.566 9.565 -20.555 1.00 87.38 540 SER A C 1
ATOM 4032 O O . SER A 1 540 ? 21.234 8.930 -21.557 1.00 87.38 540 SER A O 1
ATOM 4034 N N . LEU A 1 541 ? 20.942 9.406 -19.379 1.00 92.00 541 LEU A N 1
ATOM 4035 C CA . LEU A 1 541 ? 19.747 8.568 -19.220 1.00 92.00 541 LEU A CA 1
ATOM 4036 C C . LEU A 1 541 ? 18.577 9.102 -20.057 1.00 92.00 541 LEU A C 1
ATOM 4038 O O . LEU A 1 541 ? 17.954 8.332 -20.780 1.00 92.00 541 LEU A O 1
ATOM 4042 N N . ALA A 1 542 ? 18.311 10.411 -20.018 1.00 92.50 542 ALA A N 1
ATOM 4043 C CA . ALA A 1 542 ? 17.240 11.023 -20.806 1.00 92.50 542 ALA A CA 1
ATOM 4044 C C . ALA A 1 542 ? 17.468 10.838 -22.314 1.00 92.50 542 ALA A C 1
ATOM 4046 O O . ALA A 1 542 ? 16.549 10.420 -23.014 1.00 92.50 542 ALA A O 1
ATOM 4047 N N . ALA A 1 543 ? 18.702 11.030 -22.795 1.00 91.88 543 ALA A N 1
ATOM 4048 C CA . ALA A 1 543 ? 19.063 10.772 -24.188 1.00 91.88 543 ALA A CA 1
ATOM 4049 C C . ALA A 1 543 ? 18.837 9.300 -24.583 1.00 91.88 543 ALA A C 1
ATOM 4051 O O . ALA A 1 543 ? 18.324 9.020 -25.668 1.00 91.88 543 ALA A O 1
ATOM 4052 N N . THR A 1 544 ? 19.160 8.363 -23.684 1.00 94.69 544 THR A N 1
ATOM 4053 C CA . THR A 1 544 ? 18.923 6.925 -23.887 1.00 94.69 544 THR A CA 1
ATOM 4054 C C . THR A 1 544 ? 17.431 6.607 -23.951 1.00 94.69 544 THR A C 1
ATOM 4056 O O . THR A 1 544 ? 16.984 5.901 -24.851 1.00 94.69 544 THR A O 1
ATOM 4059 N N . TYR A 1 545 ? 16.633 7.161 -23.039 1.00 96.81 545 TYR A N 1
ATOM 4060 C CA . TYR A 1 545 ? 15.187 6.949 -23.015 1.00 96.81 545 TYR A CA 1
ATOM 4061 C C . TYR A 1 545 ? 14.488 7.589 -24.220 1.00 96.81 545 TYR A C 1
ATOM 4063 O O . TYR A 1 545 ? 13.603 6.965 -24.797 1.00 96.81 545 TYR A O 1
ATOM 4071 N N . ASP A 1 546 ? 14.930 8.766 -24.671 1.00 94.38 546 ASP A N 1
ATOM 4072 C CA . ASP A 1 546 ? 14.479 9.377 -25.930 1.00 94.38 546 ASP A CA 1
ATOM 4073 C C . ASP A 1 546 ? 14.777 8.487 -27.145 1.00 94.38 546 ASP A C 1
ATOM 4075 O O . ASP A 1 546 ? 13.961 8.396 -28.066 1.00 94.38 546 ASP A O 1
ATOM 4079 N N . ALA A 1 547 ? 15.953 7.853 -27.176 1.00 94.56 547 ALA A N 1
ATOM 4080 C CA . ALA A 1 547 ? 16.326 6.929 -28.242 1.00 94.56 547 ALA A CA 1
ATOM 4081 C C . ALA A 1 547 ? 15.453 5.663 -28.220 1.00 94.56 547 ALA A C 1
ATOM 4083 O O . ALA A 1 547 ? 14.971 5.254 -29.275 1.00 94.56 547 ALA A O 1
ATOM 4084 N N . ILE A 1 548 ? 15.174 5.099 -27.037 1.00 96.38 548 ILE A N 1
ATOM 4085 C CA . ILE A 1 548 ? 14.251 3.963 -26.872 1.00 96.38 548 ILE A CA 1
ATOM 4086 C C . ILE A 1 548 ? 12.846 4.336 -27.358 1.00 96.38 548 ILE A C 1
ATOM 4088 O O . ILE A 1 548 ? 12.306 3.640 -28.212 1.00 96.38 548 ILE A O 1
ATOM 4092 N N . ILE A 1 549 ? 12.280 5.453 -26.883 1.00 95.81 549 ILE A N 1
ATOM 4093 C CA . ILE A 1 549 ? 10.938 5.924 -27.278 1.00 95.81 549 ILE A CA 1
ATOM 4094 C C . ILE A 1 549 ? 10.854 6.131 -28.797 1.00 95.81 549 ILE A C 1
ATOM 4096 O O . ILE A 1 549 ? 9.860 5.762 -29.420 1.00 95.81 549 ILE A O 1
ATOM 4100 N N . GLY A 1 550 ? 11.895 6.706 -29.409 1.00 93.88 550 GLY A N 1
ATOM 4101 C CA . GLY A 1 550 ? 11.960 6.884 -30.860 1.00 93.88 550 GLY A CA 1
ATOM 4102 C C . GLY A 1 550 ? 12.035 5.557 -31.621 1.00 93.88 550 GLY A C 1
ATOM 4103 O O . GLY A 1 550 ? 11.334 5.378 -32.614 1.00 93.88 550 GLY A O 1
ATOM 4104 N N . ALA A 1 551 ? 12.839 4.604 -31.144 1.00 93.00 551 ALA A N 1
ATOM 4105 C CA . ALA A 1 551 ? 13.016 3.292 -31.771 1.00 93.00 551 ALA A CA 1
ATOM 4106 C C . ALA A 1 551 ? 11.787 2.375 -31.651 1.00 93.00 551 ALA A C 1
ATOM 4108 O O . ALA A 1 551 ? 11.659 1.407 -32.407 1.00 93.00 551 ALA A O 1
ATOM 4109 N N . THR A 1 552 ? 10.892 2.658 -30.705 1.00 93.88 552 THR A N 1
ATOM 4110 C CA . THR A 1 552 ? 9.631 1.933 -30.513 1.00 93.88 552 THR A CA 1
ATOM 4111 C C . THR A 1 552 ? 8.418 2.693 -31.039 1.00 93.88 552 THR A C 1
ATOM 4113 O O . THR A 1 552 ? 7.310 2.181 -30.951 1.00 93.88 552 THR A O 1
ATOM 4116 N N . GLN A 1 553 ? 8.578 3.883 -31.626 1.00 88.69 553 GLN A N 1
ATOM 4117 C CA . GLN A 1 553 ? 7.442 4.679 -32.102 1.00 88.69 553 GLN A CA 1
ATOM 4118 C C . GLN A 1 553 ? 6.627 3.967 -33.198 1.00 88.69 553 GLN A C 1
ATOM 4120 O O . GLN A 1 553 ? 5.405 4.119 -33.259 1.00 88.69 553 GLN A O 1
ATOM 4125 N N . GLU A 1 554 ? 7.298 3.176 -34.035 1.00 83.31 554 GLU A N 1
ATOM 4126 C CA . GLU A 1 554 ? 6.705 2.376 -35.105 1.00 83.31 554 GLU A CA 1
ATOM 4127 C C . GLU A 1 554 ? 6.920 0.877 -34.845 1.00 83.31 554 GLU A C 1
ATOM 4129 O O . GLU A 1 554 ? 7.937 0.467 -34.285 1.00 83.31 554 GLU A O 1
ATOM 4134 N N . GLY A 1 555 ? 5.970 0.047 -35.281 1.00 80.75 555 GLY A N 1
ATOM 4135 C CA . GLY A 1 555 ? 6.027 -1.410 -35.133 1.00 80.75 555 GLY A CA 1
ATOM 4136 C C . GLY A 1 555 ? 4.874 -1.989 -34.314 1.00 80.75 555 GLY A C 1
ATOM 4137 O O . GLY A 1 555 ? 4.034 -1.266 -33.780 1.00 80.75 555 GLY A O 1
ATOM 4138 N N . ALA A 1 556 ? 4.812 -3.320 -34.269 1.00 85.44 556 ALA A N 1
ATOM 4139 C CA . ALA A 1 556 ? 3.834 -4.037 -33.461 1.00 85.44 556 ALA A CA 1
ATOM 4140 C C . ALA A 1 556 ? 4.282 -4.103 -31.995 1.00 85.44 556 ALA A C 1
ATOM 4142 O O . ALA A 1 556 ? 5.474 -4.198 -31.704 1.00 85.44 556 ALA A O 1
ATOM 4143 N N . ASP A 1 557 ? 3.309 -4.097 -31.088 1.00 91.75 557 ASP A N 1
ATOM 4144 C CA . ASP A 1 557 ? 3.545 -4.325 -29.665 1.00 91.75 557 ASP A CA 1
ATOM 4145 C C . ASP A 1 557 ? 4.078 -5.738 -29.418 1.00 91.75 557 ASP A C 1
ATOM 4147 O O . ASP A 1 557 ? 3.556 -6.713 -29.968 1.00 91.75 557 ASP A O 1
ATOM 4151 N N . ALA A 1 558 ? 5.092 -5.852 -28.563 1.00 94.62 558 ALA A N 1
ATOM 4152 C CA . ALA A 1 558 ? 5.569 -7.134 -28.071 1.00 94.62 558 ALA A CA 1
ATOM 4153 C C . ALA A 1 558 ? 4.745 -7.541 -26.844 1.00 94.62 558 ALA A C 1
ATOM 4155 O O . ALA A 1 558 ? 4.613 -6.788 -25.885 1.00 94.62 558 ALA A O 1
ATOM 4156 N N . TRP A 1 559 ? 4.185 -8.748 -26.863 1.00 95.81 559 TRP A N 1
ATOM 4157 C CA . TRP A 1 559 ? 3.260 -9.205 -25.820 1.00 95.81 559 TRP A CA 1
ATOM 4158 C C . TRP A 1 559 ? 3.904 -10.119 -24.779 1.00 95.81 559 TRP A C 1
ATOM 4160 O O . TRP A 1 559 ? 3.208 -10.589 -23.889 1.00 95.81 559 TRP A O 1
ATOM 4170 N N . THR A 1 560 ? 5.221 -10.336 -24.830 1.00 96.19 560 THR A N 1
ATOM 4171 C CA . THR A 1 560 ? 5.940 -11.274 -23.949 1.00 96.19 560 THR A CA 1
ATOM 4172 C C . THR A 1 560 ? 5.676 -11.034 -22.461 1.00 96.19 560 THR A C 1
ATOM 4174 O O . THR A 1 560 ? 5.543 -11.992 -21.702 1.00 96.19 560 THR A O 1
ATOM 4177 N N . GLY A 1 561 ? 5.519 -9.772 -22.043 1.00 95.81 561 GLY A N 1
ATOM 4178 C CA . GLY A 1 561 ? 5.200 -9.413 -20.658 1.00 95.81 561 GLY A CA 1
ATOM 4179 C C . GLY A 1 561 ? 3.908 -10.042 -20.121 1.00 95.81 561 GLY A C 1
ATOM 4180 O O . GLY A 1 561 ? 3.815 -10.337 -18.928 1.00 95.81 561 GLY A O 1
ATOM 4181 N N . ILE A 1 562 ? 2.939 -10.345 -20.998 1.00 97.19 562 ILE A N 1
ATOM 4182 C CA . ILE A 1 562 ? 1.663 -10.956 -20.602 1.00 97.19 562 ILE A CA 1
ATOM 4183 C C . ILE A 1 562 ? 1.842 -12.364 -20.031 1.00 97.19 562 ILE A C 1
ATOM 4185 O O . ILE A 1 562 ? 1.010 -12.809 -19.243 1.00 97.19 562 ILE A O 1
ATOM 4189 N N . LEU A 1 563 ? 2.933 -13.060 -20.368 1.00 97.06 563 LEU A N 1
ATOM 4190 C CA . LEU A 1 563 ? 3.209 -14.397 -19.846 1.00 97.06 563 LEU A CA 1
ATOM 4191 C C . LEU A 1 563 ? 3.334 -14.402 -18.312 1.00 97.06 563 LEU A C 1
ATOM 4193 O O . LEU A 1 563 ? 2.896 -15.353 -17.668 1.00 97.06 563 LEU A O 1
ATOM 4197 N N . ALA A 1 564 ? 3.819 -13.308 -17.711 1.00 96.25 564 ALA A N 1
ATOM 4198 C CA . ALA A 1 564 ? 3.911 -13.174 -16.255 1.00 96.25 564 ALA A CA 1
ATOM 4199 C C . ALA A 1 564 ? 2.532 -13.121 -15.555 1.00 96.25 564 ALA A C 1
ATOM 4201 O O . ALA A 1 564 ? 2.441 -13.326 -14.341 1.00 96.25 564 ALA A O 1
ATOM 4202 N N . THR A 1 565 ? 1.448 -12.889 -16.310 1.00 96.75 565 THR A N 1
ATOM 4203 C CA . THR A 1 565 ? 0.058 -12.875 -15.811 1.00 96.75 565 THR A CA 1
ATOM 4204 C C . THR A 1 565 ? -0.593 -14.261 -15.772 1.00 96.75 565 THR A C 1
ATOM 4206 O O . THR A 1 565 ? -1.745 -14.395 -15.366 1.00 96.75 565 THR A O 1
ATOM 4209 N N . ASP A 1 566 ? 0.129 -15.311 -16.162 1.00 97.06 566 ASP A N 1
ATOM 4210 C CA . ASP A 1 566 ? -0.376 -16.677 -16.107 1.00 97.06 566 ASP A CA 1
ATOM 4211 C C . ASP A 1 566 ? -0.524 -17.189 -14.655 1.00 97.06 566 ASP A C 1
ATOM 4213 O O . ASP A 1 566 ? 0.064 -16.677 -13.693 1.00 97.06 566 ASP A O 1
ATOM 4217 N N . GLY A 1 567 ? -1.322 -18.243 -14.481 1.00 97.06 567 GLY A N 1
ATOM 4218 C CA . GLY A 1 567 ? -1.349 -19.031 -13.257 1.00 97.06 567 GLY A CA 1
ATOM 4219 C C . GLY A 1 567 ? 0.047 -19.568 -12.941 1.00 97.06 567 GLY A C 1
ATOM 4220 O O . GLY A 1 567 ? 0.751 -20.065 -13.818 1.00 97.06 567 GLY A O 1
ATOM 4221 N N . ARG A 1 568 ? 0.452 -19.486 -11.672 1.00 97.69 568 ARG A N 1
ATOM 4222 C CA . ARG A 1 568 ? 1.867 -19.575 -11.262 1.00 97.69 568 ARG A CA 1
ATOM 4223 C C . ARG A 1 568 ? 2.552 -20.885 -11.648 1.00 97.69 568 ARG A C 1
ATOM 4225 O O . ARG A 1 568 ? 3.724 -20.866 -11.995 1.00 97.69 568 ARG A O 1
ATOM 4232 N N . THR A 1 569 ? 1.820 -22.000 -11.624 1.00 97.56 569 THR A N 1
ATOM 4233 C CA . THR A 1 569 ? 2.337 -23.311 -12.051 1.00 97.56 569 THR A CA 1
ATOM 4234 C C . THR A 1 569 ? 2.609 -23.343 -13.557 1.00 97.56 569 THR A C 1
ATOM 4236 O O . THR A 1 569 ? 3.720 -23.656 -13.960 1.00 97.56 569 THR A O 1
ATOM 4239 N N . SER A 1 570 ? 1.636 -22.929 -14.378 1.00 96.81 570 SER A N 1
ATOM 4240 C CA . SER A 1 570 ? 1.809 -22.827 -15.838 1.00 96.81 570 SER A CA 1
ATOM 4241 C C . SER A 1 570 ? 2.923 -21.842 -16.193 1.00 96.81 570 SER A C 1
ATOM 4243 O O . SER A 1 570 ? 3.746 -22.108 -17.066 1.00 96.81 570 SER A O 1
ATOM 4245 N N . TRP A 1 571 ? 3.002 -20.725 -15.464 1.00 97.69 571 TRP A N 1
ATOM 4246 C CA . TRP A 1 571 ? 4.062 -19.749 -15.664 1.00 97.69 571 TRP A CA 1
ATOM 4247 C C . TRP A 1 571 ? 5.454 -20.326 -15.379 1.00 97.69 571 TRP A C 1
ATOM 4249 O O . TRP A 1 571 ? 6.387 -20.081 -16.141 1.00 97.69 571 TRP A O 1
ATOM 4259 N N . ALA A 1 572 ? 5.590 -21.133 -14.320 1.00 98.00 572 ALA A N 1
ATOM 4260 C CA . ALA A 1 572 ? 6.842 -21.811 -13.998 1.00 98.00 572 ALA A CA 1
ATOM 4261 C C . ALA A 1 572 ? 7.302 -22.724 -15.147 1.00 98.00 572 ALA A C 1
ATOM 4263 O O . ALA A 1 572 ? 8.455 -22.627 -15.568 1.00 98.00 572 ALA A O 1
ATOM 4264 N N . ASP A 1 573 ? 6.390 -23.536 -15.697 1.00 96.75 573 ASP A N 1
ATOM 4265 C CA . ASP A 1 573 ? 6.668 -24.423 -16.836 1.00 96.75 573 ASP A CA 1
ATOM 4266 C C . ASP A 1 573 ? 7.116 -23.641 -18.078 1.00 96.75 573 ASP A C 1
ATOM 4268 O O . ASP A 1 573 ? 8.123 -23.970 -18.708 1.00 96.75 573 ASP A O 1
ATOM 4272 N N . ILE A 1 574 ? 6.379 -22.583 -18.432 1.00 96.31 574 ILE A N 1
ATOM 4273 C CA . ILE A 1 574 ? 6.664 -21.771 -19.622 1.00 96.31 574 ILE A CA 1
ATOM 4274 C C . ILE A 1 574 ? 8.009 -21.066 -19.484 1.00 96.31 574 ILE A C 1
ATOM 4276 O O . ILE A 1 574 ? 8.793 -21.058 -20.437 1.00 96.31 574 ILE A O 1
ATOM 4280 N N . ARG A 1 575 ? 8.291 -20.484 -18.314 1.00 96.69 575 ARG A N 1
ATOM 4281 C CA . ARG A 1 575 ? 9.565 -19.819 -18.038 1.00 96.69 575 ARG A CA 1
ATOM 4282 C C . ARG A 1 575 ? 10.729 -20.794 -18.192 1.00 96.69 575 ARG A C 1
ATOM 4284 O O . ARG A 1 575 ? 11.660 -20.507 -18.941 1.00 96.69 575 ARG A O 1
ATOM 4291 N N . GLU A 1 576 ? 10.669 -21.950 -17.531 1.00 96.38 576 GLU A N 1
ATOM 4292 C CA . GLU A 1 576 ? 11.731 -22.962 -17.596 1.00 96.38 576 GLU A CA 1
ATOM 4293 C C . GLU A 1 576 ? 11.940 -23.466 -19.030 1.00 96.38 576 GLU A C 1
ATOM 4295 O O . GLU A 1 576 ? 13.064 -23.452 -19.540 1.00 96.38 576 GLU A O 1
ATOM 4300 N N . ALA A 1 577 ? 10.857 -23.819 -19.727 1.00 96.12 577 ALA A N 1
ATOM 4301 C CA . ALA A 1 577 ? 10.924 -24.275 -21.111 1.00 96.12 577 ALA A CA 1
ATOM 4302 C C . ALA A 1 577 ? 11.503 -23.209 -22.057 1.00 96.12 577 ALA A C 1
ATOM 4304 O O . ALA A 1 577 ? 12.253 -23.545 -22.975 1.00 96.12 577 ALA A O 1
ATOM 4305 N N . SER A 1 578 ? 11.186 -21.929 -21.838 1.00 96.44 578 SER A N 1
ATOM 4306 C CA . SER A 1 578 ? 11.684 -20.819 -22.662 1.00 96.44 578 SER A CA 1
ATOM 4307 C C . SER A 1 578 ? 13.184 -20.590 -22.472 1.00 96.44 578 SER A C 1
ATOM 4309 O O . SER A 1 578 ? 13.886 -20.394 -23.463 1.00 96.44 578 SER A O 1
ATOM 4311 N N . ILE A 1 579 ? 13.676 -20.671 -21.229 1.00 96.38 579 ILE A N 1
ATOM 4312 C CA . ILE A 1 579 ? 15.105 -20.545 -20.887 1.00 96.38 579 ILE A CA 1
ATOM 4313 C C . ILE A 1 579 ? 15.914 -21.702 -21.484 1.00 96.38 579 ILE A C 1
ATOM 4315 O O . ILE A 1 579 ? 16.973 -21.481 -22.064 1.00 96.38 579 ILE A O 1
ATOM 4319 N N . VAL A 1 580 ? 15.419 -22.939 -21.374 1.00 95.94 580 VAL A N 1
ATOM 4320 C CA . VAL A 1 580 ? 16.110 -24.124 -21.916 1.00 95.94 580 VAL A CA 1
ATOM 4321 C C . VAL A 1 580 ? 16.159 -24.099 -23.446 1.00 95.94 580 VAL A C 1
ATOM 4323 O O . VAL A 1 580 ? 17.124 -24.578 -24.043 1.00 95.94 580 VAL A O 1
ATOM 4326 N N . ARG A 1 581 ? 15.127 -23.545 -24.091 1.00 93.38 581 ARG A N 1
ATOM 4327 C CA . ARG A 1 581 ? 15.007 -23.513 -25.554 1.00 93.38 581 ARG A CA 1
ATOM 4328 C C . ARG A 1 581 ? 16.024 -22.582 -26.218 1.00 93.38 581 ARG A C 1
ATOM 4330 O O . ARG A 1 581 ? 16.464 -22.896 -27.321 1.00 93.38 581 ARG A O 1
ATOM 4337 N N . SER A 1 582 ? 16.374 -21.458 -25.589 1.00 95.62 582 SER A N 1
ATOM 4338 C CA . SER A 1 582 ? 17.232 -20.439 -26.202 1.00 95.62 582 SER A CA 1
ATOM 4339 C C . SER A 1 582 ? 18.103 -19.710 -25.183 1.00 95.62 582 SER A C 1
ATOM 4341 O O . SER A 1 582 ? 17.620 -19.217 -24.164 1.00 95.62 582 SER A O 1
ATOM 4343 N N . SER A 1 583 ? 19.392 -19.562 -25.503 1.00 95.38 583 SER A N 1
ATOM 4344 C CA . SER A 1 583 ? 20.310 -18.726 -24.723 1.00 95.38 583 SER A CA 1
ATOM 4345 C C . SER A 1 583 ? 19.908 -17.251 -24.734 1.00 95.38 583 SER A C 1
ATOM 4347 O O . SER A 1 583 ? 20.144 -16.559 -23.750 1.00 95.38 583 SER A O 1
ATOM 4349 N N . ASN A 1 584 ? 19.271 -16.781 -25.810 1.00 95.69 584 ASN A N 1
ATOM 4350 C CA . ASN A 1 584 ? 18.768 -15.413 -25.908 1.00 95.69 584 ASN A CA 1
ATOM 4351 C C . ASN A 1 584 ? 17.567 -15.199 -24.963 1.00 95.69 584 ASN A C 1
ATOM 4353 O O . ASN A 1 584 ? 17.495 -14.198 -24.257 1.00 95.69 584 ASN A O 1
ATOM 4357 N N . ASN A 1 585 ? 16.685 -16.197 -24.818 1.00 97.50 585 ASN A N 1
ATOM 4358 C CA . ASN A 1 585 ? 15.637 -16.159 -23.789 1.00 97.50 585 ASN A CA 1
ATOM 4359 C C . ASN A 1 585 ? 16.221 -16.193 -22.373 1.00 97.50 585 ASN A C 1
ATOM 4361 O O . ASN A 1 585 ? 15.745 -15.470 -21.501 1.00 97.50 585 ASN A O 1
ATOM 4365 N N . ALA A 1 586 ? 17.259 -16.998 -22.131 1.00 96.94 586 ALA A N 1
ATOM 4366 C CA . ALA A 1 586 ? 17.951 -16.995 -20.843 1.00 96.94 586 ALA A CA 1
ATOM 4367 C C . ALA A 1 586 ? 18.499 -15.596 -20.493 1.00 96.94 586 ALA A C 1
ATOM 4369 O O . ALA A 1 586 ? 18.355 -15.148 -19.355 1.00 96.94 586 ALA A O 1
ATOM 4370 N N . GLU A 1 587 ? 19.058 -14.881 -21.474 1.00 96.00 587 GLU A N 1
ATOM 4371 C CA . GLU A 1 587 ? 19.479 -13.486 -21.319 1.00 96.00 587 GLU A CA 1
ATOM 4372 C C . GLU A 1 587 ? 18.294 -12.536 -21.087 1.00 96.00 587 GLU A C 1
ATOM 4374 O O . GLU A 1 587 ? 18.355 -11.713 -20.175 1.00 96.00 587 GLU A O 1
ATOM 4379 N N . TYR A 1 588 ? 17.188 -12.694 -21.822 1.00 97.69 588 TYR A N 1
ATOM 4380 C CA . TYR A 1 588 ? 15.958 -11.911 -21.642 1.00 97.69 588 TYR A CA 1
ATOM 4381 C C . TYR A 1 588 ? 15.443 -11.968 -20.196 1.00 97.69 588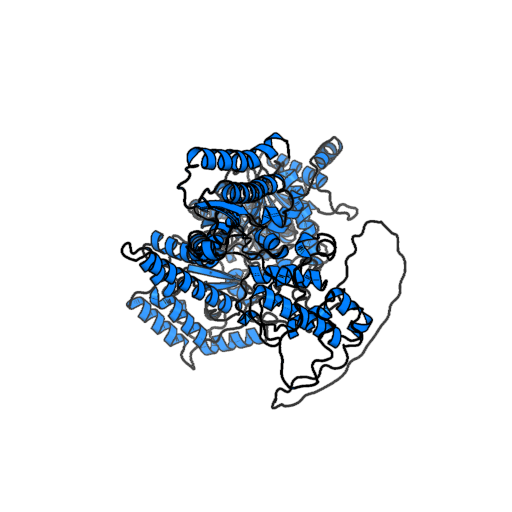 TYR A C 1
ATOM 4383 O O . TYR A 1 588 ? 15.256 -10.931 -19.554 1.00 97.69 588 TYR A O 1
ATOM 4391 N N . PHE A 1 589 ? 15.275 -13.177 -19.646 1.00 97.12 589 PHE A N 1
ATOM 4392 C CA . PHE A 1 589 ? 14.878 -13.353 -18.246 1.00 97.12 589 PHE A CA 1
ATOM 4393 C C . PHE A 1 589 ? 15.934 -12.793 -17.294 1.00 97.12 589 PHE A C 1
ATOM 4395 O O . PHE A 1 589 ? 15.585 -12.074 -16.360 1.00 97.12 589 PHE A O 1
ATOM 4402 N N . SER A 1 590 ? 17.221 -13.048 -17.555 1.00 95.25 590 SER A N 1
ATOM 4403 C CA . SER A 1 590 ? 18.310 -12.543 -16.717 1.00 95.25 590 SER A CA 1
ATOM 4404 C C . SER A 1 590 ? 18.292 -11.019 -16.611 1.00 95.25 590 SER A C 1
ATOM 4406 O O . SER A 1 590 ? 18.363 -10.494 -15.499 1.00 95.25 590 SER A O 1
ATOM 4408 N N . VAL A 1 591 ? 18.130 -10.292 -17.722 1.00 95.94 591 VAL A N 1
ATOM 4409 C CA . VAL A 1 591 ? 18.073 -8.822 -17.728 1.00 95.94 591 VAL A CA 1
ATOM 4410 C C . VAL A 1 591 ? 16.924 -8.308 -16.867 1.00 95.94 591 VAL A C 1
ATOM 4412 O O . VAL A 1 591 ? 17.134 -7.401 -16.061 1.00 95.94 591 VAL A O 1
ATOM 4415 N N . ILE A 1 592 ? 15.741 -8.907 -16.975 1.00 96.88 592 ILE A N 1
ATOM 4416 C CA . ILE A 1 592 ? 14.559 -8.513 -16.200 1.00 96.88 592 ILE A CA 1
ATOM 4417 C C . ILE A 1 592 ? 14.732 -8.834 -14.709 1.00 96.88 592 ILE A C 1
ATOM 4419 O O . ILE A 1 592 ? 14.539 -7.977 -13.837 1.00 96.88 592 ILE A O 1
ATOM 4423 N N . GLU A 1 593 ? 15.095 -10.074 -14.398 1.00 95.31 593 GLU A N 1
ATOM 4424 C CA . GLU A 1 593 ? 15.145 -10.606 -13.036 1.00 95.31 593 GLU A CA 1
ATOM 4425 C C . GLU A 1 593 ? 16.232 -9.926 -12.213 1.00 95.31 593 GLU A C 1
ATOM 4427 O O . GLU A 1 593 ? 15.978 -9.511 -11.080 1.00 95.31 593 GLU A O 1
ATOM 4432 N N . THR A 1 594 ? 17.398 -9.703 -12.822 1.00 94.19 594 THR A N 1
ATOM 4433 C CA . THR A 1 594 ? 18.535 -9.076 -12.148 1.00 94.19 594 THR A CA 1
ATOM 4434 C C . THR A 1 594 ? 18.461 -7.556 -12.109 1.00 94.19 594 THR A C 1
ATOM 4436 O O . THR A 1 594 ? 19.148 -6.990 -11.280 1.00 94.19 594 THR A O 1
ATOM 4439 N N . ALA A 1 595 ? 17.638 -6.873 -12.919 1.00 95.81 595 ALA A N 1
ATOM 4440 C CA . ALA A 1 595 ? 17.570 -5.402 -12.923 1.00 95.81 595 ALA A CA 1
ATOM 4441 C C . ALA A 1 595 ? 17.301 -4.794 -11.532 1.00 95.81 595 ALA A C 1
ATOM 4443 O O . ALA A 1 595 ? 16.564 -5.368 -10.728 1.00 95.81 595 ALA A O 1
ATOM 4444 N N . ALA A 1 596 ? 17.799 -3.584 -11.266 1.00 94.94 596 ALA A N 1
ATOM 4445 C CA . ALA A 1 596 ? 17.511 -2.888 -10.009 1.00 94.94 596 ALA A CA 1
ATOM 4446 C C . ALA A 1 596 ? 15.997 -2.674 -9.813 1.00 94.94 596 ALA A C 1
ATOM 4448 O O . ALA A 1 596 ? 15.457 -2.926 -8.740 1.00 94.94 596 ALA A O 1
ATOM 4449 N N . PHE A 1 597 ? 15.310 -2.259 -10.875 1.00 97.56 597 PHE A N 1
ATOM 4450 C CA . PHE A 1 597 ? 13.856 -2.168 -11.008 1.00 97.56 597 PHE A CA 1
ATOM 4451 C C . PHE A 1 597 ? 13.508 -2.175 -12.507 1.00 97.56 597 PHE A C 1
ATOM 4453 O O . PHE A 1 597 ? 14.411 -2.183 -13.350 1.00 97.56 597 PHE A O 1
ATOM 4460 N N . ILE A 1 598 ? 12.219 -2.187 -12.846 1.00 98.56 598 ILE A N 1
ATOM 4461 C CA . ILE A 1 598 ? 11.759 -2.030 -14.233 1.00 98.56 598 ILE A CA 1
ATOM 4462 C C . ILE A 1 598 ? 11.204 -0.626 -14.454 1.00 98.56 598 ILE A C 1
ATOM 4464 O O . ILE A 1 598 ? 10.419 -0.137 -13.643 1.00 98.56 598 ILE A O 1
ATOM 4468 N N . LEU A 1 599 ? 11.577 -0.001 -15.566 1.00 98.69 599 LEU A N 1
ATOM 4469 C CA . LEU A 1 599 ? 11.013 1.259 -16.039 1.00 98.69 599 LEU A CA 1
ATOM 4470 C C . LEU A 1 599 ? 10.123 0.990 -17.259 1.00 98.69 599 LEU A C 1
ATOM 4472 O O . LEU A 1 599 ? 10.620 0.561 -18.294 1.00 98.69 599 LEU A O 1
ATOM 4476 N N . CYS A 1 600 ? 8.827 1.262 -17.163 1.00 98.56 600 CYS A N 1
ATOM 4477 C CA . CYS A 1 600 ? 7.882 1.166 -18.273 1.00 98.56 600 CYS A CA 1
ATOM 4478 C C . CYS A 1 600 ? 7.658 2.558 -18.879 1.00 98.56 600 CYS A C 1
ATOM 4480 O O . CYS A 1 600 ? 7.123 3.449 -18.216 1.00 98.56 600 CYS A O 1
ATOM 4482 N N . LEU A 1 601 ? 8.067 2.744 -20.132 1.00 98.25 601 LEU A N 1
ATOM 4483 C CA . LEU A 1 601 ? 7.810 3.948 -20.920 1.00 98.25 601 LEU A CA 1
ATOM 4484 C C . LEU A 1 601 ? 6.522 3.737 -21.721 1.00 98.25 601 LEU A C 1
ATOM 4486 O O . LEU A 1 601 ? 6.532 3.098 -22.776 1.00 98.25 601 LEU A O 1
ATOM 4490 N N . ASP A 1 602 ? 5.416 4.239 -21.179 1.00 96.75 602 ASP A N 1
ATOM 4491 C CA . ASP A 1 602 ? 4.079 4.083 -21.748 1.00 96.75 602 ASP A CA 1
ATOM 4492 C C . ASP A 1 602 ? 3.729 5.235 -22.697 1.00 96.75 602 ASP A C 1
ATOM 4494 O O . ASP A 1 602 ? 4.126 6.379 -22.493 1.00 96.75 602 ASP A O 1
ATOM 4498 N N . HIS A 1 603 ? 2.976 4.944 -23.757 1.00 93.19 603 HIS A N 1
ATOM 4499 C CA . HIS A 1 603 ? 2.697 5.921 -24.817 1.00 93.19 603 HIS A CA 1
ATOM 4500 C C . HIS A 1 603 ? 1.384 6.689 -24.642 1.00 93.19 603 HIS A C 1
ATOM 4502 O O . HIS A 1 603 ? 1.123 7.612 -25.417 1.00 93.19 603 HIS A O 1
ATOM 4508 N N . GLY A 1 604 ? 0.539 6.314 -23.681 1.00 93.44 604 GLY A N 1
ATOM 4509 C CA . GLY A 1 604 ? -0.659 7.080 -23.383 1.00 93.44 604 GLY A CA 1
ATOM 4510 C C . GLY A 1 604 ? -0.334 8.356 -22.611 1.00 93.44 604 GLY A C 1
ATOM 4511 O O . GLY A 1 604 ? 0.776 8.582 -22.127 1.00 93.44 604 GLY A O 1
ATOM 4512 N N . SER A 1 605 ? -1.338 9.222 -22.542 1.00 95.12 605 SER A N 1
ATOM 4513 C CA . SER A 1 605 ? -1.296 10.501 -21.837 1.00 95.12 605 SER A CA 1
ATOM 4514 C C . SER A 1 605 ? -2.558 10.596 -20.984 1.00 95.12 605 SER A C 1
ATOM 4516 O O . SER A 1 605 ? -3.514 11.232 -21.417 1.00 95.12 605 SER A O 1
ATOM 4518 N N . PRO A 1 606 ? -2.623 9.893 -19.840 1.00 94.19 606 PRO A N 1
ATOM 4519 C CA . PRO A 1 606 ? -3.821 9.884 -19.013 1.00 94.19 606 PRO A CA 1
ATOM 4520 C C . PRO A 1 606 ? -4.058 11.277 -18.430 1.00 94.19 606 PRO A C 1
ATOM 4522 O O . PRO A 1 606 ? -3.127 11.896 -17.914 1.00 94.19 606 PRO A O 1
ATOM 4525 N N . ASP A 1 607 ? -5.293 11.764 -18.474 1.00 91.94 607 ASP A N 1
ATOM 4526 C CA . ASP A 1 607 ? -5.651 13.107 -17.997 1.00 91.94 607 ASP A CA 1
ATOM 4527 C C . ASP A 1 607 ? -6.342 13.074 -16.623 1.00 91.94 607 ASP A C 1
ATOM 4529 O O . ASP A 1 607 ? -6.537 14.108 -15.981 1.00 91.94 607 ASP A O 1
ATOM 4533 N N . SER A 1 608 ? -6.669 11.878 -16.129 1.00 91.50 608 SER A N 1
ATOM 4534 C CA . SER A 1 608 ? -7.273 11.646 -14.814 1.00 91.50 608 SER A CA 1
ATOM 4535 C C . SER A 1 608 ? -6.581 10.514 -14.055 1.00 91.50 608 SER A C 1
ATOM 4537 O O . SER A 1 608 ? -5.915 9.666 -14.648 1.00 91.50 608 SER A O 1
ATOM 4539 N N . ASP A 1 609 ? -6.784 10.465 -12.736 1.00 92.25 609 ASP A N 1
ATOM 4540 C CA . ASP A 1 609 ? -6.269 9.377 -11.896 1.00 92.25 609 ASP A CA 1
ATOM 4541 C C . ASP A 1 609 ? -6.837 8.005 -12.308 1.00 92.25 609 ASP A C 1
ATOM 4543 O O . ASP A 1 609 ? -6.142 6.995 -12.227 1.00 92.25 609 ASP A O 1
ATOM 4547 N N . GLU A 1 610 ? -8.083 7.960 -12.793 1.00 93.31 610 GLU A N 1
ATOM 4548 C CA . GLU A 1 610 ? -8.712 6.743 -13.326 1.00 93.31 610 GLU A CA 1
ATOM 4549 C C . GLU A 1 610 ? -8.027 6.256 -14.598 1.00 93.31 610 GLU A C 1
ATOM 4551 O O . GLU A 1 610 ? -7.666 5.082 -14.695 1.00 93.31 610 GLU A O 1
ATOM 4556 N N . GLU A 1 611 ? -7.795 7.150 -15.557 1.00 94.38 611 GLU A N 1
ATOM 4557 C CA . GLU A 1 611 ? -7.052 6.804 -16.766 1.00 94.38 611 GLU A CA 1
ATOM 4558 C C . GLU A 1 611 ? -5.617 6.398 -16.444 1.00 94.38 611 GLU A C 1
ATOM 4560 O O . GLU A 1 611 ? -5.106 5.468 -17.061 1.00 94.38 611 GLU A O 1
ATOM 4565 N N . GLN A 1 612 ? -4.995 7.030 -15.447 1.00 94.56 612 GLN A N 1
ATOM 4566 C CA . GLN A 1 612 ? -3.641 6.702 -15.022 1.00 94.56 612 GLN A CA 1
ATOM 4567 C C . GLN A 1 612 ? -3.567 5.310 -14.378 1.00 94.56 612 GLN A C 1
ATOM 4569 O O . GLN A 1 612 ? -2.684 4.530 -14.721 1.00 94.56 612 GLN A O 1
ATOM 4574 N N . VAL A 1 613 ? -4.500 4.947 -13.488 1.00 94.50 613 VAL A N 1
ATOM 4575 C CA . VAL A 1 613 ? -4.584 3.579 -12.934 1.00 94.50 613 VAL A CA 1
ATOM 4576 C C . VAL A 1 613 ? -4.904 2.562 -14.024 1.00 94.50 613 VAL A C 1
ATOM 4578 O O . VAL A 1 613 ? -4.354 1.455 -14.024 1.00 94.50 613 VAL A O 1
ATOM 4581 N N . ARG A 1 614 ? -5.779 2.925 -14.967 1.00 94.25 614 ARG A N 1
ATOM 4582 C CA . ARG A 1 614 ? -6.146 2.053 -16.079 1.00 94.25 614 ARG A CA 1
ATOM 4583 C C . ARG A 1 614 ? -4.968 1.806 -17.007 1.00 94.25 614 ARG A C 1
ATOM 4585 O O . ARG A 1 614 ? -4.708 0.655 -17.313 1.00 94.25 614 ARG A O 1
ATOM 4592 N N . GLU A 1 615 ? -4.218 2.827 -17.396 1.00 94.44 615 GLU A N 1
ATOM 4593 C CA . GLU A 1 615 ? -2.983 2.644 -18.160 1.00 94.44 615 GLU A CA 1
ATOM 4594 C C . GLU A 1 615 ? -1.959 1.828 -17.357 1.00 94.44 615 GLU A C 1
ATOM 4596 O O . GLU A 1 615 ? -1.450 0.815 -17.835 1.00 94.44 615 GLU A O 1
ATOM 4601 N N . ALA A 1 616 ? -1.705 2.205 -16.100 1.00 93.62 616 ALA A N 1
ATOM 4602 C CA . ALA A 1 616 ? -0.691 1.567 -15.270 1.00 93.62 616 ALA A CA 1
ATOM 4603 C C . ALA A 1 616 ? -0.973 0.075 -15.018 1.00 93.62 616 ALA A C 1
ATOM 4605 O O . ALA A 1 616 ? -0.047 -0.732 -15.088 1.00 93.62 616 ALA A O 1
ATOM 4606 N N . TYR A 1 617 ? -2.218 -0.315 -14.727 1.00 93.06 617 TYR A N 1
ATOM 4607 C CA . TYR A 1 617 ? -2.504 -1.658 -14.208 1.00 93.06 617 TYR A CA 1
ATOM 4608 C C . TYR A 1 617 ? -3.783 -2.309 -14.756 1.00 93.06 617 TYR A C 1
ATOM 4610 O O . TYR A 1 617 ? -3.742 -3.485 -15.114 1.00 93.06 617 TYR A O 1
ATOM 4618 N N . PHE A 1 618 ? -4.902 -1.586 -14.892 1.00 91.94 618 PHE A N 1
ATOM 4619 C CA . PHE A 1 618 ? -6.171 -2.167 -15.390 1.00 91.94 618 PHE A CA 1
ATOM 4620 C C . PHE A 1 618 ? -6.321 -2.163 -16.921 1.00 91.94 618 PHE A C 1
ATOM 4622 O O . PHE A 1 618 ? -7.425 -2.293 -17.447 1.00 91.94 618 PHE A O 1
ATOM 4629 N N . GLY A 1 619 ? -5.224 -1.996 -17.646 1.00 88.94 619 GLY A N 1
ATOM 4630 C CA . GLY A 1 619 ? -5.208 -1.965 -19.100 1.00 88.94 619 GLY A CA 1
ATOM 4631 C C . GLY A 1 619 ? -5.164 -3.370 -19.688 1.00 88.94 619 GLY A C 1
ATOM 4632 O O . GLY A 1 619 ? -5.795 -4.308 -19.197 1.00 88.94 619 GLY A O 1
ATOM 4633 N N . ASP A 1 620 ? -4.381 -3.507 -20.744 1.00 88.94 620 ASP A N 1
ATOM 4634 C CA . ASP A 1 620 ? -4.078 -4.749 -21.457 1.00 88.94 620 ASP A CA 1
ATOM 4635 C C . ASP A 1 620 ? -2.812 -5.459 -20.942 1.00 88.94 620 ASP A C 1
ATOM 4637 O O . ASP A 1 620 ? -2.572 -6.612 -21.293 1.00 88.94 620 ASP A O 1
ATOM 4641 N N . GLY A 1 621 ? -2.018 -4.798 -20.093 1.00 88.81 621 GLY A N 1
ATOM 4642 C CA . GLY A 1 621 ? -0.922 -5.405 -19.333 1.00 88.81 621 GLY A CA 1
ATOM 4643 C C . GLY A 1 621 ? 0.329 -5.759 -20.144 1.00 88.81 621 GLY A C 1
ATOM 4644 O O . GLY A 1 621 ? 1.243 -6.368 -19.594 1.00 88.81 621 GLY A O 1
ATOM 4645 N N . PHE A 1 622 ? 0.406 -5.384 -21.424 1.00 91.75 622 PHE A N 1
ATOM 4646 C CA . PHE A 1 622 ? 1.478 -5.840 -22.322 1.00 91.75 622 PHE A CA 1
ATOM 4647 C C . PHE A 1 622 ? 2.859 -5.257 -21.994 1.00 91.75 622 PHE A C 1
ATOM 4649 O O . PHE A 1 622 ? 3.866 -5.953 -22.102 1.00 91.75 622 PHE A O 1
ATOM 4656 N N . ASN A 1 623 ? 2.920 -3.995 -21.554 1.00 96.62 623 ASN A N 1
ATOM 4657 C CA . ASN A 1 623 ? 4.169 -3.287 -21.261 1.00 96.62 623 ASN A CA 1
ATOM 4658 C C . ASN A 1 623 ? 4.588 -3.439 -19.784 1.00 96.62 623 ASN A C 1
ATOM 4660 O O . ASN A 1 623 ? 4.962 -2.460 -19.133 1.00 96.62 623 ASN A O 1
ATOM 4664 N N . ARG A 1 624 ? 4.442 -4.643 -19.212 1.00 97.25 624 ARG A N 1
ATOM 4665 C CA . ARG A 1 624 ? 4.648 -4.939 -17.780 1.00 97.25 624 ARG A CA 1
ATOM 4666 C C . ARG A 1 624 ? 5.391 -6.254 -17.563 1.00 97.25 624 ARG A C 1
ATOM 4668 O O . ARG A 1 624 ? 5.402 -7.125 -18.424 1.00 97.25 624 ARG A O 1
ATOM 4675 N N . TRP A 1 625 ? 5.931 -6.418 -16.358 1.00 97.69 625 TRP A N 1
ATOM 4676 C CA . TRP A 1 625 ? 6.439 -7.692 -15.852 1.00 97.69 625 TRP A CA 1
ATOM 4677 C C . TRP A 1 625 ? 6.084 -7.857 -14.370 1.00 97.69 625 TRP A C 1
ATOM 4679 O O . TRP A 1 625 ? 6.812 -7.418 -13.478 1.00 97.69 625 TRP A O 1
ATOM 4689 N N . CYS A 1 626 ? 4.928 -8.460 -14.084 1.00 95.31 626 CYS A N 1
ATOM 4690 C CA . CYS A 1 626 ? 4.337 -8.428 -12.740 1.00 95.31 626 CYS A CA 1
ATOM 4691 C C . CYS A 1 626 ? 5.055 -9.264 -11.672 1.00 95.31 626 CYS A C 1
ATOM 4693 O O . CYS A 1 626 ? 4.717 -9.138 -10.498 1.00 95.31 626 CYS A O 1
ATOM 4695 N N . ASP A 1 627 ? 6.050 -10.068 -12.048 1.00 97.56 627 ASP A N 1
ATOM 4696 C CA . ASP A 1 627 ? 6.927 -10.734 -11.082 1.00 97.56 627 ASP A CA 1
ATOM 4697 C C . ASP A 1 627 ? 7.948 -9.771 -10.459 1.00 97.56 627 ASP A C 1
ATOM 4699 O O . ASP A 1 627 ? 8.490 -10.055 -9.390 1.00 97.56 627 ASP A O 1
ATOM 4703 N N . LYS A 1 628 ? 8.255 -8.644 -11.119 1.00 97.81 628 LYS A N 1
ATOM 4704 C CA . LYS A 1 628 ? 9.246 -7.691 -10.617 1.00 97.81 628 LYS A CA 1
ATOM 4705 C C . LYS A 1 628 ? 8.697 -6.941 -9.415 1.00 97.81 628 LYS A C 1
ATOM 4707 O O . LYS A 1 628 ? 7.590 -6.406 -9.471 1.00 97.81 628 LYS A O 1
ATOM 4712 N N . THR A 1 629 ? 9.503 -6.838 -8.359 1.00 96.88 629 THR A N 1
ATOM 4713 C CA . THR A 1 629 ? 9.033 -6.230 -7.114 1.00 96.88 629 THR A CA 1
ATOM 4714 C C . THR A 1 629 ? 8.721 -4.741 -7.243 1.00 96.88 629 THR A C 1
ATOM 4716 O O . THR A 1 629 ? 7.765 -4.286 -6.622 1.00 96.88 629 THR A O 1
ATOM 4719 N N . LEU A 1 630 ? 9.478 -3.999 -8.059 1.00 97.75 630 LEU A N 1
ATOM 4720 C CA . LEU A 1 630 ? 9.220 -2.594 -8.376 1.00 97.75 630 LEU A CA 1
ATOM 4721 C C . LEU A 1 630 ? 9.201 -2.373 -9.891 1.00 97.75 630 LEU A C 1
ATOM 4723 O O . LEU A 1 630 ? 10.196 -2.613 -10.581 1.00 97.75 630 LEU A O 1
ATOM 4727 N N . GLN A 1 631 ? 8.078 -1.849 -10.377 1.00 98.00 631 GLN A N 1
ATOM 4728 C CA . GLN A 1 631 ? 7.944 -1.278 -11.714 1.00 98.00 631 GLN A CA 1
ATOM 4729 C C . GLN A 1 631 ? 7.562 0.200 -11.596 1.00 98.00 631 GLN A C 1
ATOM 4731 O O . GLN A 1 631 ? 6.690 0.563 -10.803 1.00 98.00 631 GLN A O 1
ATOM 4736 N N . VAL A 1 632 ? 8.205 1.044 -12.395 1.00 97.94 632 VAL A N 1
ATOM 4737 C CA . VAL A 1 632 ? 7.954 2.484 -12.484 1.00 97.94 632 VAL A CA 1
ATOM 4738 C C . VAL A 1 632 ? 7.378 2.760 -13.860 1.00 97.94 632 VAL A C 1
ATOM 4740 O O . VAL A 1 632 ? 8.062 2.558 -14.855 1.00 97.94 632 VAL A O 1
ATOM 4743 N N . VAL A 1 633 ? 6.135 3.215 -13.926 1.00 97.69 633 VAL A N 1
ATOM 4744 C CA . VAL A 1 633 ? 5.461 3.563 -15.178 1.00 97.69 633 VAL A CA 1
ATOM 4745 C C . VAL A 1 633 ? 5.550 5.068 -15.376 1.00 97.69 633 VAL A C 1
ATOM 4747 O O . VAL A 1 633 ? 5.198 5.826 -14.471 1.00 97.69 633 VAL A O 1
ATOM 4750 N N . VAL A 1 634 ? 6.018 5.496 -16.547 1.00 96.94 634 VAL A N 1
ATOM 4751 C CA . VAL A 1 634 ? 6.060 6.903 -16.951 1.00 96.94 634 VAL A CA 1
ATOM 4752 C C . VAL A 1 634 ? 5.294 7.049 -18.257 1.00 96.94 634 VAL A C 1
ATOM 4754 O O . VAL A 1 634 ? 5.739 6.541 -19.286 1.00 96.94 634 VAL A O 1
ATOM 4757 N N . SER A 1 635 ? 4.161 7.742 -18.212 1.00 95.94 635 SER A N 1
ATOM 4758 C CA . SER A 1 635 ? 3.319 8.033 -19.378 1.00 95.94 635 SER A CA 1
ATOM 4759 C C . SER A 1 635 ? 3.951 9.117 -20.265 1.00 95.94 635 SER A C 1
ATOM 4761 O O . SER A 1 635 ? 4.843 9.853 -19.828 1.00 95.94 635 SER A O 1
ATOM 4763 N N . ALA A 1 636 ? 3.468 9.283 -21.498 1.00 95.25 636 ALA A N 1
ATOM 4764 C CA . ALA A 1 636 ? 4.005 10.255 -22.457 1.00 95.25 636 ALA A CA 1
ATOM 4765 C C . ALA A 1 636 ? 3.903 11.714 -21.967 1.00 95.25 636 ALA A C 1
ATOM 4767 O O . ALA A 1 636 ? 4.756 12.543 -22.287 1.00 95.25 636 ALA A O 1
ATOM 4768 N N . ASN A 1 637 ? 2.899 12.026 -21.141 1.00 92.44 637 ASN A N 1
ATOM 4769 C CA . ASN A 1 637 ? 2.728 13.329 -20.489 1.00 92.44 637 ASN A CA 1
ATOM 4770 C C . ASN A 1 637 ? 3.508 13.481 -19.162 1.00 92.44 637 ASN A C 1
ATOM 4772 O O . ASN A 1 637 ? 3.338 14.475 -18.457 1.00 92.44 637 ASN A O 1
ATOM 4776 N N . GLY A 1 638 ? 4.357 12.511 -18.808 1.00 91.12 638 GLY A N 1
ATOM 4777 C CA . GLY A 1 638 ? 5.202 12.544 -17.612 1.00 91.12 638 GLY A CA 1
ATOM 4778 C C . GLY A 1 638 ? 4.505 12.119 -16.315 1.00 91.12 638 GLY A C 1
ATOM 4779 O O . GLY A 1 638 ? 5.139 12.144 -15.253 1.00 91.12 638 GLY A O 1
ATOM 4780 N N . LYS A 1 639 ? 3.232 11.698 -16.361 1.00 92.19 639 LYS A N 1
ATOM 4781 C CA . LYS A 1 639 ? 2.573 11.082 -15.200 1.00 92.19 639 LYS A CA 1
ATOM 4782 C C . LYS A 1 639 ? 3.304 9.815 -14.774 1.00 92.19 639 LYS A C 1
ATOM 4784 O O . LYS A 1 639 ? 3.893 9.110 -15.588 1.00 92.19 639 LYS A O 1
ATOM 4789 N N . THR A 1 640 ? 3.343 9.581 -13.464 1.00 93.19 640 THR A N 1
ATOM 4790 C CA . THR A 1 640 ? 4.172 8.532 -12.858 1.00 93.19 640 THR A CA 1
ATOM 4791 C C . THR A 1 640 ? 3.349 7.644 -11.943 1.00 93.19 640 THR A C 1
ATOM 4793 O O . THR A 1 640 ? 2.698 8.141 -11.020 1.00 93.19 640 THR A O 1
ATOM 4796 N N . SER A 1 641 ? 3.457 6.335 -12.151 1.00 94.94 641 SER A N 1
ATOM 4797 C CA . SER A 1 641 ? 2.866 5.316 -11.286 1.00 94.94 641 SER A CA 1
ATOM 4798 C C . SER A 1 641 ? 3.909 4.293 -10.846 1.00 94.94 641 SER A C 1
ATOM 4800 O O . SER A 1 641 ? 4.880 4.028 -11.550 1.00 94.94 641 SER A O 1
ATOM 4802 N N . PHE A 1 642 ? 3.693 3.691 -9.683 1.00 95.69 642 PHE A N 1
ATOM 4803 C CA . PHE A 1 642 ? 4.492 2.581 -9.172 1.00 95.69 642 PHE A CA 1
ATOM 4804 C C . PHE A 1 642 ? 3.618 1.348 -9.052 1.00 95.69 642 PHE A C 1
ATOM 4806 O O . PHE A 1 642 ? 2.503 1.442 -8.541 1.00 95.69 642 PHE A O 1
ATOM 4813 N N . ILE A 1 643 ? 4.143 0.199 -9.465 1.00 96.00 643 ILE A N 1
ATOM 4814 C CA . ILE A 1 643 ? 3.506 -1.100 -9.256 1.00 96.00 643 ILE A CA 1
ATOM 4815 C C . ILE A 1 643 ? 4.436 -1.928 -8.383 1.00 96.00 643 ILE A C 1
ATOM 4817 O O . ILE A 1 643 ? 5.603 -2.119 -8.735 1.00 96.00 643 ILE A O 1
ATOM 4821 N N . LEU A 1 644 ? 3.923 -2.391 -7.241 1.00 95.62 644 LEU A N 1
ATOM 4822 C CA . LEU A 1 644 ? 4.690 -3.194 -6.292 1.00 95.62 644 LEU A CA 1
ATOM 4823 C C . LEU A 1 644 ? 4.119 -4.606 -6.166 1.00 95.62 644 LEU A C 1
ATOM 4825 O O . LEU A 1 644 ? 2.919 -4.787 -5.938 1.00 95.62 644 LEU A O 1
ATOM 4829 N N . GLU A 1 645 ? 4.994 -5.608 -6.266 1.00 94.56 645 GLU A N 1
ATOM 4830 C CA . GLU A 1 645 ? 4.661 -6.996 -5.931 1.00 94.56 645 GLU A CA 1
ATOM 4831 C C . GLU A 1 645 ? 4.543 -7.146 -4.403 1.00 94.56 645 GLU A C 1
ATOM 4833 O O . GLU A 1 645 ? 5.363 -6.645 -3.632 1.00 94.56 645 GLU A O 1
ATOM 4838 N N . HIS A 1 646 ? 3.464 -7.786 -3.952 1.00 92.94 646 HIS A N 1
ATOM 4839 C CA . HIS A 1 646 ? 2.989 -7.694 -2.569 1.00 92.94 646 HIS A CA 1
ATOM 4840 C C . HIS A 1 646 ? 3.496 -8.835 -1.658 1.00 92.94 646 HIS A C 1
ATOM 4842 O O . HIS A 1 646 ? 3.273 -8.820 -0.441 1.00 92.94 646 HIS A O 1
ATOM 4848 N N . ALA A 1 647 ? 4.201 -9.841 -2.188 1.00 92.50 647 ALA A N 1
ATOM 4849 C CA . ALA A 1 647 ? 4.499 -11.052 -1.430 1.00 92.50 647 ALA A CA 1
ATOM 4850 C C . ALA A 1 647 ? 5.294 -10.786 -0.151 1.00 92.50 647 ALA A C 1
ATOM 4852 O O . ALA A 1 647 ? 5.038 -11.433 0.866 1.00 92.50 647 ALA A O 1
ATOM 4853 N N . VAL A 1 648 ? 6.207 -9.812 -0.171 1.00 91.00 648 VAL A N 1
ATOM 4854 C CA . VAL A 1 648 ? 7.072 -9.447 0.969 1.00 91.00 648 VAL A CA 1
ATOM 4855 C C . VAL A 1 648 ? 7.034 -7.966 1.346 1.00 91.00 648 VAL A C 1
ATOM 4857 O O . VAL A 1 648 ? 7.560 -7.610 2.400 1.00 91.00 648 VAL A O 1
ATOM 4860 N N . LEU A 1 649 ? 6.394 -7.123 0.532 1.00 91.56 649 LEU A N 1
ATOM 4861 C CA . LEU A 1 649 ? 6.219 -5.693 0.784 1.00 91.56 649 LEU A CA 1
ATOM 4862 C C . LEU A 1 649 ? 4.767 -5.381 1.153 1.00 91.56 649 LEU A C 1
ATOM 4864 O O . LEU A 1 649 ? 3.840 -6.040 0.689 1.00 91.56 649 LEU A O 1
ATOM 4868 N N . ASP A 1 650 ? 4.576 -4.353 1.975 1.00 88.19 650 ASP A N 1
ATOM 4869 C CA . ASP A 1 650 ? 3.261 -3.835 2.362 1.00 88.19 650 ASP A CA 1
ATOM 4870 C C . ASP A 1 650 ? 3.088 -2.391 1.864 1.00 88.19 650 ASP A C 1
ATOM 4872 O O . ASP A 1 650 ? 4.065 -1.711 1.539 1.00 88.19 650 ASP A O 1
ATOM 4876 N N . GLY A 1 651 ? 1.845 -1.900 1.836 1.00 81.19 651 GLY A N 1
ATOM 4877 C CA . GLY A 1 651 ? 1.496 -0.600 1.242 1.00 81.19 651 GLY A CA 1
ATOM 4878 C C . GLY A 1 651 ? 2.266 0.600 1.808 1.00 81.19 651 GLY A C 1
ATOM 4879 O O . GLY A 1 651 ? 2.477 1.582 1.101 1.00 81.19 651 GLY A O 1
ATOM 4880 N N . SER A 1 652 ? 2.789 0.510 3.035 1.00 83.62 652 SER A N 1
ATOM 4881 C CA . SER A 1 652 ? 3.615 1.571 3.621 1.00 83.62 652 SER A CA 1
ATOM 4882 C C . SER A 1 652 ? 4.917 1.842 2.863 1.00 83.62 652 SER A C 1
ATOM 4884 O O . SER A 1 652 ? 5.465 2.939 2.949 1.00 83.62 652 SER A O 1
ATOM 4886 N N . VAL A 1 653 ? 5.413 0.861 2.103 1.00 88.56 653 VAL A N 1
ATOM 4887 C CA . VAL A 1 653 ? 6.600 1.024 1.253 1.00 88.56 653 VAL A CA 1
ATOM 4888 C C . VAL A 1 653 ? 6.318 1.995 0.104 1.00 88.56 653 VAL A C 1
ATOM 4890 O O . VAL A 1 653 ? 7.178 2.808 -0.219 1.00 88.56 653 VAL A O 1
ATOM 4893 N N . ILE A 1 654 ? 5.097 1.996 -0.444 1.00 87.12 654 ILE A N 1
ATOM 4894 C CA . ILE A 1 654 ? 4.681 2.938 -1.498 1.00 87.12 654 ILE A CA 1
ATOM 4895 C C . ILE A 1 654 ? 4.695 4.365 -0.982 1.00 87.12 654 ILE A C 1
ATOM 4897 O O . ILE A 1 654 ? 5.131 5.262 -1.692 1.00 87.12 654 ILE A O 1
ATOM 4901 N N . TRP A 1 655 ? 4.246 4.587 0.254 1.00 84.25 655 TRP A N 1
ATOM 4902 C CA . TRP A 1 655 ? 4.218 5.930 0.829 1.00 84.25 655 TRP A CA 1
ATOM 4903 C C . TRP A 1 655 ? 5.628 6.496 0.985 1.00 84.25 655 TRP A C 1
ATOM 4905 O O . TRP A 1 655 ? 5.868 7.627 0.575 1.00 84.25 655 TRP A O 1
ATOM 4915 N N . ARG A 1 656 ? 6.574 5.692 1.489 1.00 86.19 656 ARG A N 1
ATOM 4916 C CA . ARG A 1 656 ? 7.990 6.089 1.598 1.00 86.19 656 ARG A CA 1
ATOM 4917 C C . ARG A 1 656 ? 8.619 6.333 0.234 1.00 86.19 656 ARG A C 1
ATOM 4919 O O . ARG A 1 656 ? 9.330 7.316 0.058 1.00 86.19 656 ARG A O 1
ATOM 4926 N N . LEU A 1 657 ? 8.335 5.456 -0.728 1.00 90.00 657 LEU A N 1
ATOM 4927 C CA . LEU A 1 657 ? 8.812 5.590 -2.101 1.00 90.00 657 LEU A CA 1
ATOM 4928 C C . LEU A 1 657 ? 8.292 6.881 -2.744 1.00 90.00 657 LEU A C 1
ATOM 4930 O O . LEU A 1 657 ? 9.067 7.648 -3.307 1.00 90.00 657 LEU A O 1
ATOM 4934 N N . SER A 1 658 ? 6.990 7.134 -2.620 1.00 89.00 658 SER A N 1
ATOM 4935 C CA . SER A 1 658 ? 6.325 8.325 -3.142 1.00 89.00 658 SER A CA 1
ATOM 4936 C C . SER A 1 658 ? 6.858 9.595 -2.480 1.00 89.00 658 SER A C 1
ATOM 4938 O O . SER A 1 658 ? 7.121 10.566 -3.185 1.00 89.00 658 SER A O 1
ATOM 4940 N N . GLU A 1 659 ? 7.071 9.592 -1.162 1.00 87.62 659 GLU A N 1
ATOM 4941 C CA . GLU A 1 659 ? 7.673 10.710 -0.427 1.00 87.62 659 GLU A CA 1
ATOM 4942 C C . GLU A 1 659 ? 9.104 10.995 -0.889 1.00 87.62 659 GLU A C 1
ATOM 4944 O O . GLU A 1 659 ? 9.424 12.138 -1.221 1.00 87.62 659 GLU A O 1
ATOM 4949 N N . TRP A 1 660 ? 9.944 9.961 -0.971 1.00 89.94 660 TRP A N 1
ATOM 4950 C CA . TRP A 1 660 ? 11.312 10.086 -1.464 1.00 89.94 660 TRP A CA 1
ATOM 4951 C C . TRP A 1 660 ? 11.342 10.676 -2.876 1.00 89.94 660 TRP A C 1
ATOM 4953 O O . TRP A 1 660 ? 11.966 11.710 -3.105 1.00 89.94 660 TRP A O 1
ATOM 4963 N N . VAL A 1 661 ? 10.604 10.070 -3.811 1.00 89.88 661 VAL A N 1
ATOM 4964 C CA . VAL A 1 661 ? 10.536 10.534 -5.201 1.00 89.88 661 VAL A CA 1
ATOM 4965 C C . VAL A 1 661 ? 10.023 11.969 -5.280 1.00 89.88 661 VAL A C 1
ATOM 4967 O O . VAL A 1 661 ? 10.597 12.782 -6.006 1.00 89.88 661 VAL A O 1
ATOM 4970 N N . GLN A 1 662 ? 8.979 12.309 -4.518 1.00 86.56 662 GLN A N 1
ATOM 4971 C CA . GLN A 1 662 ? 8.441 13.664 -4.511 1.00 86.56 662 GLN A CA 1
ATOM 4972 C C . GLN A 1 662 ? 9.512 14.672 -4.099 1.00 86.56 662 GLN A C 1
ATOM 4974 O O . GLN A 1 662 ? 9.682 15.687 -4.776 1.00 86.56 662 GLN A O 1
ATOM 4979 N N . ASN A 1 663 ? 10.238 14.395 -3.018 1.00 85.56 663 ASN A N 1
ATOM 4980 C CA . ASN A 1 663 ? 11.239 15.303 -2.472 1.00 85.56 663 ASN A CA 1
ATOM 4981 C C . ASN A 1 663 ? 12.464 15.426 -3.388 1.00 85.56 663 ASN A C 1
ATOM 4983 O O . ASN A 1 663 ? 12.941 16.538 -3.619 1.00 85.56 663 ASN A O 1
ATOM 4987 N N . SER A 1 664 ? 12.925 14.315 -3.964 1.00 84.69 664 SER A N 1
ATOM 4988 C CA . SER A 1 664 ? 14.108 14.295 -4.831 1.00 84.69 664 SER A CA 1
ATOM 4989 C C . SER A 1 664 ? 13.847 14.928 -6.199 1.00 84.69 664 SER A C 1
ATOM 4991 O O . SER A 1 664 ? 14.715 15.612 -6.739 1.00 84.69 664 SER A O 1
ATOM 4993 N N . VAL A 1 665 ? 12.644 14.761 -6.762 1.00 81.31 665 VAL A N 1
ATOM 4994 C CA . VAL A 1 665 ? 12.327 15.260 -8.112 1.00 81.31 665 VAL A CA 1
ATOM 4995 C C . VAL A 1 665 ? 11.742 16.679 -8.093 1.00 81.31 665 VAL A C 1
ATOM 4997 O O . VAL A 1 665 ? 12.031 17.460 -8.998 1.00 81.31 665 VAL A O 1
ATOM 5000 N N . SER A 1 666 ? 10.988 17.077 -7.057 1.00 69.81 666 SER A N 1
ATOM 5001 C CA . SER A 1 666 ? 10.391 18.431 -6.985 1.00 69.81 666 SER A CA 1
ATOM 5002 C C . SER A 1 666 ? 11.423 19.548 -6.799 1.00 69.81 666 SER A C 1
ATOM 5004 O O . SER A 1 666 ? 11.150 20.698 -7.144 1.00 69.81 666 SER A O 1
ATOM 5006 N N . GLY A 1 667 ? 12.599 19.223 -6.250 1.00 56.22 667 GLY A N 1
ATOM 5007 C CA . GLY A 1 667 ? 13.711 20.155 -6.036 1.00 56.22 667 GLY A CA 1
ATOM 5008 C C . GLY A 1 667 ? 14.742 20.195 -7.169 1.00 56.22 667 GLY A C 1
ATOM 5009 O O . GLY A 1 667 ? 15.612 21.068 -7.153 1.00 56.22 667 GLY A O 1
ATOM 5010 N N . ALA A 1 668 ? 14.656 19.291 -8.152 1.00 56.56 668 ALA A N 1
ATOM 5011 C CA . ALA A 1 668 ? 15.596 19.209 -9.267 1.00 56.56 668 ALA A CA 1
ATOM 5012 C C . ALA A 1 668 ? 15.386 20.381 -10.243 1.00 56.56 668 ALA A C 1
ATOM 5014 O O . ALA A 1 668 ? 14.727 20.287 -11.280 1.00 56.56 668 ALA A O 1
ATOM 5015 N N . ALA A 1 669 ? 15.948 21.535 -9.895 1.00 47.06 669 ALA A N 1
ATOM 5016 C CA . ALA A 1 669 ? 16.071 22.661 -10.797 1.00 47.06 669 ALA A CA 1
ATOM 5017 C C . ALA A 1 669 ? 17.141 22.336 -11.844 1.00 47.06 669 ALA A C 1
ATOM 5019 O O . ALA A 1 669 ? 18.327 22.414 -11.541 1.00 47.06 669 ALA A O 1
ATOM 5020 N N . SER A 1 670 ? 16.728 21.995 -13.069 1.00 52.31 670 SER A N 1
ATOM 5021 C CA . SER A 1 670 ? 17.253 22.611 -14.298 1.00 52.31 670 SER A CA 1
ATOM 5022 C C . SER A 1 670 ? 16.851 21.811 -15.542 1.00 52.31 670 SER A C 1
ATOM 5024 O O . SER A 1 670 ? 17.410 20.763 -15.846 1.00 52.31 670 SER A O 1
ATOM 5026 N N . THR A 1 671 ? 15.947 22.384 -16.335 1.00 53.72 671 THR A N 1
ATOM 5027 C CA . THR A 1 671 ? 15.740 22.017 -17.745 1.00 53.72 671 THR A CA 1
ATOM 5028 C C . THR A 1 671 ? 16.998 22.250 -18.598 1.00 53.72 671 THR A C 1
ATOM 5030 O O . THR A 1 671 ? 17.062 21.782 -19.727 1.00 53.72 671 THR A O 1
ATOM 5033 N N . ALA A 1 672 ? 18.017 22.957 -18.086 1.00 54.47 672 ALA A N 1
ATOM 5034 C CA . ALA A 1 672 ? 19.240 23.236 -18.835 1.00 54.47 672 ALA A CA 1
ATOM 5035 C C . ALA A 1 672 ? 20.121 21.992 -19.033 1.00 54.47 672 ALA A C 1
ATOM 5037 O O . ALA A 1 672 ? 20.882 21.965 -19.993 1.00 54.47 672 ALA A O 1
ATOM 5038 N N . PHE A 1 673 ? 20.000 20.957 -18.185 1.00 61.09 673 PHE A N 1
ATOM 5039 C CA . PHE A 1 673 ? 20.723 19.687 -18.372 1.00 61.09 673 PHE A CA 1
ATOM 5040 C C . PHE A 1 673 ? 20.251 18.903 -19.605 1.00 61.09 673 PHE A C 1
ATOM 5042 O O . PHE A 1 673 ? 21.007 18.103 -20.146 1.00 61.09 673 PHE A O 1
ATOM 5049 N N . PHE A 1 674 ? 19.016 19.145 -20.047 1.00 63.75 674 PHE A N 1
ATOM 5050 C CA . PHE A 1 674 ? 18.348 18.414 -21.127 1.00 63.75 674 PHE A CA 1
ATOM 5051 C C . PHE A 1 674 ? 18.242 19.250 -22.414 1.00 63.75 674 PHE A C 1
ATOM 5053 O O . PHE A 1 674 ? 17.454 18.963 -23.309 1.00 63.75 674 PHE A O 1
ATOM 5060 N N . SER A 1 675 ? 19.028 20.327 -22.513 1.00 62.53 675 SER A N 1
ATOM 5061 C CA . SER A 1 675 ? 18.983 21.269 -23.632 1.00 62.53 675 SER A CA 1
ATOM 5062 C C . SER A 1 675 ? 20.387 21.607 -24.131 1.00 62.53 675 SER A C 1
ATOM 5064 O O . SER A 1 675 ? 21.310 21.740 -23.333 1.00 62.53 675 SER A O 1
ATOM 5066 N N . GLY A 1 676 ? 20.548 21.796 -25.443 1.00 64.19 676 GLY A N 1
ATOM 5067 C CA . GLY A 1 676 ? 21.810 22.225 -26.058 1.00 64.19 676 GLY A CA 1
ATOM 5068 C C . GLY A 1 676 ? 22.477 21.169 -26.944 1.00 64.19 676 GLY A C 1
ATOM 5069 O O . GLY A 1 676 ? 21.978 20.057 -27.110 1.00 64.19 676 GLY A O 1
ATOM 5070 N N . ALA A 1 677 ? 23.603 21.551 -27.552 1.00 61.44 677 ALA A N 1
ATOM 5071 C CA . ALA A 1 677 ? 24.320 20.720 -28.520 1.00 61.44 677 ALA A CA 1
ATOM 5072 C C . ALA A 1 677 ? 24.878 19.428 -27.898 1.00 61.44 677 ALA A C 1
ATOM 5074 O O . ALA A 1 677 ? 24.826 18.387 -28.543 1.00 61.44 677 ALA A O 1
ATOM 5075 N N . ASP A 1 678 ? 25.329 19.478 -26.642 1.00 63.59 678 ASP A N 1
ATOM 5076 C CA . ASP A 1 678 ? 25.917 18.324 -25.949 1.00 63.59 678 ASP A CA 1
ATOM 5077 C C . ASP A 1 678 ? 24.887 17.215 -25.677 1.00 63.59 678 ASP A C 1
ATOM 5079 O O . ASP A 1 678 ? 25.193 16.040 -25.854 1.00 63.59 678 ASP A O 1
ATOM 5083 N N . TYR A 1 679 ? 23.645 17.572 -25.327 1.00 67.44 679 TYR A N 1
ATOM 5084 C CA . TYR A 1 679 ? 22.545 16.608 -25.183 1.00 67.44 679 TYR A CA 1
ATOM 5085 C C . TYR A 1 679 ? 22.179 15.965 -26.529 1.00 67.44 679 TYR A C 1
ATOM 5087 O O . TYR A 1 679 ? 22.023 14.750 -26.628 1.00 67.44 679 TYR A O 1
ATOM 5095 N N . MET A 1 680 ? 22.093 16.773 -27.592 1.00 66.31 680 MET A N 1
ATOM 5096 C CA . MET A 1 680 ? 21.776 16.278 -28.937 1.00 66.31 680 MET A CA 1
ATOM 5097 C C . MET A 1 680 ? 22.883 15.380 -29.503 1.00 66.31 680 MET A C 1
ATOM 5099 O O . MET A 1 680 ? 22.578 14.393 -30.168 1.00 66.31 680 MET A O 1
ATOM 5103 N N . ALA A 1 681 ? 24.149 15.690 -29.213 1.00 61.88 681 ALA A N 1
ATOM 5104 C CA . ALA A 1 681 ? 25.283 14.842 -29.560 1.00 61.88 681 ALA A CA 1
ATOM 5105 C C . ALA A 1 681 ? 25.233 13.507 -28.800 1.00 61.88 681 ALA A C 1
ATOM 5107 O O . ALA A 1 681 ? 25.313 12.456 -29.424 1.00 61.88 681 ALA A O 1
ATOM 5108 N N . GLN A 1 682 ? 24.984 13.534 -27.483 1.00 70.50 682 GLN A N 1
ATOM 5109 C CA . GLN A 1 682 ? 24.814 12.310 -26.687 1.00 70.50 682 GLN A CA 1
ATOM 5110 C C . GLN A 1 682 ? 23.676 11.428 -27.205 1.00 70.50 682 GLN A C 1
ATOM 5112 O O . GLN A 1 682 ? 23.816 10.212 -27.222 1.00 70.50 682 GLN A O 1
ATOM 5117 N N . ARG A 1 683 ? 22.571 12.029 -27.663 1.00 66.19 683 ARG A N 1
ATOM 5118 C CA . ARG A 1 683 ? 21.430 11.306 -28.238 1.00 66.19 683 ARG A CA 1
ATOM 5119 C C . ARG A 1 683 ? 21.764 10.600 -29.556 1.00 66.19 683 ARG A C 1
ATOM 5121 O O . ARG A 1 683 ? 21.221 9.530 -29.810 1.00 66.19 683 ARG A O 1
ATOM 5128 N N . ALA A 1 684 ? 22.615 11.186 -30.396 1.00 64.75 684 ALA A N 1
ATOM 5129 C CA . ALA A 1 684 ? 22.971 10.612 -31.694 1.00 64.75 684 ALA A CA 1
ATOM 5130 C C . ALA A 1 684 ? 23.866 9.362 -31.580 1.00 64.75 684 ALA A C 1
ATOM 5132 O O . ALA A 1 684 ? 23.824 8.512 -32.466 1.00 64.75 684 ALA A O 1
ATOM 5133 N N . ASP A 1 685 ? 24.619 9.237 -30.483 1.00 74.81 685 ASP A N 1
ATOM 5134 C CA . ASP A 1 685 ? 25.598 8.165 -30.260 1.00 74.81 685 ASP A CA 1
ATOM 5135 C C . ASP A 1 685 ? 25.086 7.034 -29.338 1.00 74.81 685 ASP A C 1
ATOM 5137 O O . ASP A 1 685 ? 25.849 6.138 -28.968 1.00 74.81 685 ASP A O 1
ATOM 5141 N N . VAL A 1 686 ? 23.802 7.043 -28.947 1.00 84.75 686 VAL A N 1
ATOM 5142 C CA . VAL A 1 686 ? 23.234 5.994 -28.081 1.00 84.75 686 VAL A CA 1
ATOM 5143 C C . VAL A 1 686 ? 23.133 4.669 -28.840 1.00 84.75 686 VAL A C 1
ATOM 5145 O O . VAL A 1 686 ? 22.371 4.537 -29.797 1.00 84.75 686 VAL A O 1
ATOM 5148 N N . LEU A 1 687 ? 23.839 3.651 -28.348 1.00 87.12 687 LEU A N 1
ATOM 5149 C CA . LEU A 1 687 ? 23.629 2.259 -28.743 1.00 87.12 687 LEU A CA 1
ATOM 5150 C C . LEU A 1 687 ? 22.548 1.636 -27.857 1.00 87.12 687 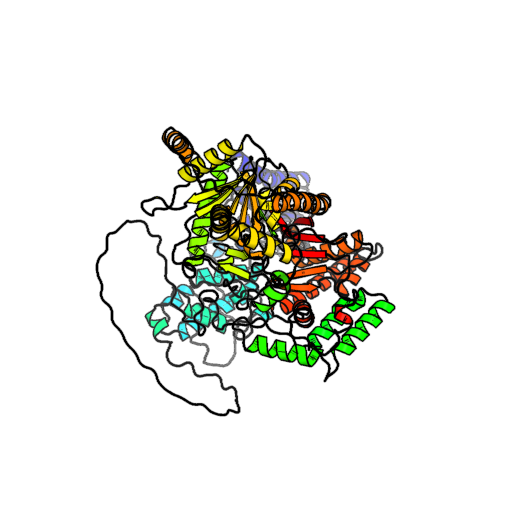LEU A C 1
ATOM 5152 O O . LEU A 1 687 ? 22.698 1.573 -26.637 1.00 87.12 687 LEU A O 1
ATOM 5156 N N . LEU A 1 688 ? 21.460 1.184 -28.477 1.00 93.62 688 LEU A N 1
ATOM 5157 C CA . LEU A 1 688 ? 20.373 0.499 -27.785 1.00 93.62 688 LEU A CA 1
ATOM 5158 C C . LEU A 1 688 ? 20.697 -0.989 -27.632 1.00 93.62 688 LEU A C 1
ATOM 5160 O O . LEU A 1 688 ? 20.922 -1.678 -28.624 1.00 93.62 688 LEU A O 1
ATOM 5164 N N . ASP A 1 689 ? 20.684 -1.469 -26.392 1.00 94.88 689 ASP A N 1
ATOM 5165 C CA . ASP A 1 689 ? 20.861 -2.881 -26.044 1.00 94.88 689 ASP A CA 1
ATOM 5166 C C . ASP A 1 689 ? 19.482 -3.536 -25.863 1.00 94.88 689 ASP A C 1
ATOM 5168 O O . ASP A 1 689 ? 18.958 -3.644 -24.750 1.00 94.88 689 ASP A O 1
ATOM 5172 N N . GLU A 1 690 ? 18.828 -3.844 -26.985 1.00 96.56 690 GLU A N 1
ATOM 5173 C CA . GLU A 1 690 ? 17.533 -4.526 -27.000 1.00 96.56 690 GLU A CA 1
ATOM 5174 C C . GLU A 1 690 ? 17.711 -6.039 -26.889 1.00 96.56 690 GLU A C 1
ATOM 5176 O O . GLU A 1 690 ? 18.409 -6.652 -27.696 1.00 96.56 690 GLU A O 1
ATOM 5181 N N . ILE A 1 691 ? 16.991 -6.647 -25.947 1.00 96.56 691 ILE A N 1
ATOM 5182 C CA . ILE A 1 691 ? 16.948 -8.097 -25.782 1.00 96.56 691 ILE A CA 1
ATOM 5183 C C . ILE A 1 691 ? 15.594 -8.597 -26.274 1.00 96.56 691 ILE A C 1
ATOM 5185 O O . ILE A 1 691 ? 14.543 -8.287 -25.706 1.00 96.56 691 ILE A O 1
ATOM 5189 N N . VAL A 1 692 ? 15.616 -9.377 -27.351 1.00 95.62 692 VAL A N 1
ATOM 5190 C CA . VAL A 1 692 ? 14.404 -9.856 -28.021 1.00 95.62 692 VAL A CA 1
ATOM 5191 C C . VAL A 1 692 ? 14.072 -11.258 -27.533 1.00 95.62 692 VAL A C 1
ATOM 5193 O O . VAL A 1 692 ? 14.899 -12.156 -27.633 1.00 95.62 692 VAL A O 1
ATOM 5196 N N . PHE A 1 693 ? 12.851 -11.467 -27.045 1.00 96.62 693 PHE A N 1
ATOM 5197 C CA . PHE A 1 693 ? 12.373 -12.804 -26.701 1.00 96.62 693 PHE A CA 1
ATOM 5198 C C . PHE A 1 693 ? 12.101 -13.630 -27.965 1.00 96.62 693 PHE A C 1
ATOM 5200 O O . PHE A 1 693 ? 11.354 -13.211 -28.850 1.00 96.62 693 PHE A O 1
ATOM 5207 N N . GLU A 1 694 ? 12.666 -14.829 -28.027 1.00 96.25 694 GLU A N 1
ATOM 5208 C CA . GLU A 1 694 ? 12.414 -15.807 -29.078 1.00 96.25 694 GLU A CA 1
ATOM 5209 C C . GLU A 1 694 ? 11.180 -16.634 -28.731 1.00 96.25 694 GLU A C 1
ATOM 5211 O O . GLU A 1 694 ? 11.228 -17.564 -27.914 1.00 96.25 694 GLU A O 1
ATOM 5216 N N . SER A 1 695 ? 10.063 -16.279 -29.365 1.00 93.56 695 SER A N 1
ATOM 5217 C CA . SER A 1 695 ? 8.802 -16.975 -29.175 1.00 93.56 695 SER A CA 1
ATOM 5218 C C . SER A 1 695 ? 8.722 -18.292 -29.954 1.00 93.56 695 SER A C 1
ATOM 5220 O O . SER A 1 695 ? 9.579 -18.672 -30.754 1.00 93.56 695 SER A O 1
ATOM 5222 N N . SER A 1 696 ? 7.664 -19.033 -29.663 1.00 93.88 696 SER A N 1
ATOM 5223 C CA . SER A 1 696 ? 7.289 -20.297 -30.274 1.00 93.88 696 SER A CA 1
ATOM 5224 C C . SER A 1 696 ? 5.778 -20.340 -30.491 1.00 93.88 696 SER A C 1
ATOM 5226 O O . SER A 1 696 ? 5.058 -19.654 -29.764 1.00 93.88 696 SER A O 1
ATOM 5228 N N . PRO A 1 697 ? 5.259 -21.202 -31.384 1.00 95.12 697 PRO A N 1
ATOM 5229 C CA . PRO A 1 697 ? 3.815 -21.331 -31.584 1.00 95.12 697 PRO A CA 1
ATOM 5230 C C . PRO A 1 697 ? 3.045 -21.633 -30.291 1.00 95.12 697 PRO A C 1
ATOM 5232 O O . PRO A 1 697 ? 1.923 -21.157 -30.104 1.00 95.12 697 PRO A O 1
ATOM 5235 N N . GLU A 1 698 ? 3.655 -22.398 -29.378 1.00 93.44 698 GLU A N 1
ATOM 5236 C CA . GLU A 1 698 ? 3.072 -22.715 -28.074 1.00 93.44 698 GLU A CA 1
ATOM 5237 C C . GLU A 1 698 ? 2.977 -21.473 -27.176 1.00 93.44 698 GLU A C 1
ATOM 5239 O O . GLU A 1 698 ? 1.922 -21.205 -26.598 1.00 93.44 698 GLU A O 1
ATOM 5244 N N . THR A 1 699 ? 4.063 -20.698 -27.074 1.00 95.00 699 THR A N 1
ATOM 5245 C CA . THR A 1 699 ? 4.082 -19.465 -26.274 1.00 95.00 699 THR A CA 1
ATOM 5246 C C . THR A 1 699 ? 3.204 -18.382 -26.889 1.00 95.00 699 THR A C 1
ATOM 5248 O O . THR A 1 699 ? 2.533 -17.683 -26.144 1.00 95.00 699 THR A O 1
ATOM 5251 N N . ASP A 1 700 ? 3.146 -18.276 -28.218 1.00 96.31 700 ASP A N 1
ATOM 5252 C CA . ASP A 1 700 ? 2.294 -17.310 -28.923 1.00 96.31 700 ASP A CA 1
ATOM 5253 C C . ASP A 1 700 ? 0.815 -17.587 -28.646 1.00 96.31 700 ASP A C 1
ATOM 5255 O O . ASP A 1 700 ? 0.089 -16.712 -28.176 1.00 96.31 700 ASP A O 1
ATOM 5259 N N . SER A 1 701 ? 0.396 -18.848 -28.801 1.00 97.00 701 SER A N 1
ATOM 5260 C CA . SER A 1 701 ? -0.971 -19.276 -28.477 1.00 97.00 701 SER A CA 1
ATOM 5261 C C . SER A 1 701 ? -1.316 -19.023 -27.006 1.00 97.00 701 SER A C 1
ATOM 5263 O O . SER A 1 701 ? -2.453 -18.685 -26.669 1.00 97.00 701 SER A O 1
ATOM 5265 N N . ARG A 1 702 ? -0.338 -19.191 -26.103 1.00 96.69 702 ARG A N 1
ATOM 5266 C CA . ARG A 1 702 ? -0.531 -18.914 -24.679 1.00 96.69 702 ARG A CA 1
ATOM 5267 C C . ARG A 1 702 ? -0.645 -17.420 -24.394 1.00 96.69 702 ARG A C 1
ATOM 5269 O O . ARG A 1 702 ? -1.503 -17.048 -23.599 1.00 96.69 702 ARG A O 1
ATOM 5276 N N . MET A 1 703 ? 0.167 -16.583 -25.040 1.00 97.50 703 MET A N 1
ATOM 5277 C CA . MET A 1 703 ? 0.065 -15.127 -24.929 1.00 97.50 703 MET A CA 1
ATOM 5278 C C . MET A 1 703 ? -1.324 -14.649 -25.348 1.00 97.50 703 MET A C 1
ATOM 5280 O O . MET A 1 703 ? -1.942 -13.905 -24.594 1.00 97.50 703 MET A O 1
ATOM 5284 N N . ASP A 1 704 ? -1.856 -15.120 -26.477 1.00 96.94 704 ASP A N 1
ATOM 5285 C CA . ASP A 1 704 ? -3.194 -14.727 -26.939 1.00 96.94 704 ASP A CA 1
ATOM 5286 C C . ASP A 1 704 ? -4.294 -15.081 -25.930 1.00 96.94 704 ASP A C 1
ATOM 5288 O O . ASP A 1 704 ? -5.120 -14.233 -25.587 1.00 96.94 704 ASP A O 1
ATOM 5292 N N . LEU A 1 705 ? -4.248 -16.287 -25.354 1.00 97.38 705 LEU A N 1
ATOM 5293 C CA . LEU A 1 705 ? -5.180 -16.683 -24.297 1.00 97.38 705 LEU A CA 1
ATOM 5294 C C . LEU A 1 705 ? -5.077 -15.780 -23.057 1.00 97.38 705 LEU A C 1
ATOM 5296 O O . LEU A 1 705 ? -6.095 -15.385 -22.486 1.00 97.38 705 LEU A O 1
ATOM 5300 N N . LEU A 1 706 ? -3.857 -15.469 -22.614 1.00 97.38 706 LEU A N 1
ATOM 5301 C CA . LEU A 1 706 ? -3.637 -14.645 -21.424 1.00 97.38 706 LEU A CA 1
ATOM 5302 C C . LEU A 1 706 ? -4.098 -13.205 -21.640 1.00 97.38 706 LEU A C 1
ATOM 5304 O O . LEU A 1 706 ? -4.683 -12.620 -20.733 1.00 97.38 706 LEU A O 1
ATOM 5308 N N . ARG A 1 707 ? -3.923 -12.657 -22.846 1.00 96.19 707 ARG A N 1
ATOM 5309 C CA . ARG A 1 707 ? -4.440 -11.332 -23.220 1.00 96.19 707 ARG A CA 1
ATOM 5310 C C . ARG A 1 707 ? -5.954 -11.265 -23.070 1.00 96.19 707 ARG A C 1
ATOM 5312 O O . ARG A 1 707 ? -6.467 -10.335 -22.448 1.00 96.19 707 ARG A O 1
ATOM 5319 N N . GLU A 1 708 ? -6.667 -12.265 -23.590 1.00 96.25 708 GLU A N 1
ATOM 5320 C CA . GLU A 1 708 ? -8.124 -12.356 -23.456 1.00 96.25 708 GLU A CA 1
ATOM 5321 C C . GLU A 1 708 ? -8.555 -12.453 -21.985 1.00 96.25 708 GLU A C 1
ATOM 5323 O O . GLU A 1 708 ? -9.462 -11.738 -21.554 1.00 96.25 708 GLU A O 1
ATOM 5328 N N . GLN A 1 709 ? -7.891 -13.298 -21.190 1.00 95.31 709 GLN A N 1
ATOM 5329 C CA . GLN A 1 709 ? -8.204 -13.487 -19.768 1.00 95.31 709 GLN A CA 1
ATOM 5330 C C . GLN A 1 709 ? -7.921 -12.240 -18.924 1.00 95.31 709 GLN A C 1
ATOM 5332 O O . GLN A 1 709 ? -8.726 -11.879 -18.055 1.00 95.31 709 GLN A O 1
ATOM 5337 N N . TYR A 1 710 ? -6.795 -11.577 -19.190 1.00 95.50 710 TYR A N 1
ATOM 5338 C CA . TYR A 1 710 ? -6.405 -10.345 -18.520 1.00 95.50 710 TYR A CA 1
ATOM 5339 C C . TYR A 1 710 ? -7.439 -9.255 -18.792 1.00 95.50 710 TYR A C 1
ATOM 5341 O O . TYR A 1 710 ? -8.051 -8.749 -17.852 1.00 95.50 710 TYR A O 1
ATOM 5349 N N . LEU A 1 711 ? -7.736 -8.991 -20.070 1.00 94.88 711 LEU A N 1
ATOM 5350 C CA . LEU A 1 711 ? -8.731 -7.997 -20.478 1.00 94.88 711 LEU A CA 1
ATOM 5351 C C . LEU A 1 711 ? -10.135 -8.318 -19.962 1.00 94.88 711 LEU A C 1
ATOM 5353 O O . LEU A 1 711 ? -10.844 -7.415 -19.520 1.00 94.88 711 LEU A O 1
ATOM 5357 N N . ALA A 1 712 ? -10.558 -9.585 -19.960 1.00 93.88 712 ALA A N 1
ATOM 5358 C CA . ALA A 1 712 ? -11.859 -9.980 -19.412 1.00 93.88 712 ALA A CA 1
ATOM 5359 C C . ALA A 1 712 ? -11.989 -9.661 -17.912 1.00 93.88 712 ALA A C 1
ATOM 5361 O O . ALA A 1 712 ? -13.091 -9.403 -17.419 1.00 93.88 712 ALA A O 1
ATOM 5362 N N . THR A 1 713 ? -10.867 -9.670 -17.192 1.00 92.44 713 THR A N 1
ATOM 5363 C CA . THR A 1 713 ? -10.811 -9.344 -15.768 1.00 92.44 713 THR A CA 1
ATOM 5364 C C . THR A 1 713 ? -10.717 -7.837 -15.543 1.00 92.44 713 THR A C 1
ATOM 5366 O O . THR A 1 713 ? -11.499 -7.287 -14.768 1.00 92.44 713 THR A O 1
ATOM 5369 N N . THR A 1 714 ? -9.802 -7.153 -16.232 1.00 94.19 714 THR A N 1
ATOM 5370 C CA . THR A 1 714 ? -9.529 -5.726 -16.015 1.00 94.19 714 THR A CA 1
ATOM 5371 C C . THR A 1 714 ? -10.588 -4.801 -16.604 1.00 94.19 714 THR A C 1
ATOM 5373 O O . THR A 1 714 ? -10.909 -3.795 -15.981 1.00 94.19 714 THR A O 1
ATOM 5376 N N . SER A 1 715 ? -11.224 -5.159 -17.726 1.00 93.19 715 SER A N 1
ATOM 5377 C CA . SER A 1 715 ? -12.308 -4.359 -18.338 1.00 93.19 715 SER A CA 1
ATOM 5378 C C . SER A 1 715 ? -13.545 -4.192 -17.449 1.00 93.19 715 SER A C 1
ATOM 5380 O O . SER A 1 715 ? -14.392 -3.340 -17.711 1.00 93.19 715 SER A O 1
ATOM 5382 N N . ARG A 1 716 ? -13.666 -5.019 -16.406 1.00 90.31 716 ARG A N 1
ATOM 5383 C CA . ARG A 1 716 ? -14.752 -4.981 -15.420 1.00 90.31 716 ARG A CA 1
ATOM 5384 C C . ARG A 1 716 ? -14.367 -4.252 -14.136 1.00 90.31 716 ARG A C 1
ATOM 5386 O O . ARG A 1 716 ? -15.237 -4.058 -13.290 1.00 90.31 716 ARG A O 1
ATOM 5393 N N . ALA A 1 717 ? -13.090 -3.920 -13.970 1.00 91.06 717 ALA A N 1
ATOM 5394 C CA . ALA A 1 717 ? -12.603 -3.143 -12.847 1.00 91.06 717 ALA A CA 1
ATOM 5395 C C . ALA A 1 717 ? -12.831 -1.654 -13.117 1.00 91.06 717 ALA A C 1
ATOM 5397 O O . ALA A 1 717 ? -12.781 -1.192 -14.258 1.00 91.06 717 ALA A O 1
ATOM 5398 N N . SER A 1 718 ? -13.081 -0.892 -12.063 1.00 91.25 718 SER A N 1
ATOM 5399 C CA . SER A 1 718 ? -13.190 0.561 -12.139 1.00 91.25 718 SER A CA 1
ATOM 5400 C C . SER A 1 718 ? -12.370 1.157 -11.015 1.00 91.25 718 SER A C 1
ATOM 5402 O O . SER A 1 718 ? -12.256 0.565 -9.948 1.00 91.25 718 SER A O 1
ATOM 5404 N N . TYR A 1 719 ? -11.789 2.321 -11.260 1.00 94.75 719 TYR A N 1
ATOM 5405 C CA . TYR A 1 719 ? -11.095 3.081 -10.236 1.00 94.75 719 TYR A CA 1
ATOM 5406 C C . TYR A 1 719 ? -11.736 4.453 -10.151 1.00 94.75 719 TYR A C 1
ATOM 5408 O O . TYR A 1 719 ? -11.969 5.084 -11.176 1.00 94.75 719 TYR A O 1
ATOM 5416 N N . ALA A 1 720 ? -11.991 4.930 -8.941 1.00 92.81 720 ALA A N 1
ATOM 5417 C CA . ALA A 1 720 ? -12.480 6.282 -8.734 1.00 92.81 720 ALA A CA 1
ATOM 5418 C C . ALA A 1 720 ? -11.701 6.953 -7.611 1.00 92.81 720 ALA A C 1
ATOM 5420 O O . ALA A 1 720 ? -11.507 6.368 -6.547 1.00 92.81 720 ALA A O 1
ATOM 5421 N N . ASN A 1 721 ? -11.287 8.197 -7.833 1.00 91.00 721 ASN A N 1
ATOM 5422 C CA . ASN A 1 721 ? -10.671 9.027 -6.807 1.00 91.00 721 ASN A CA 1
ATOM 5423 C C . ASN A 1 721 ? -11.597 10.195 -6.485 1.00 91.00 721 ASN A C 1
ATOM 5425 O O . ASN A 1 721 ? -11.854 11.049 -7.332 1.00 91.00 721 ASN A O 1
ATOM 5429 N N . HIS A 1 722 ? -12.118 10.225 -5.264 1.00 90.12 722 HIS A N 1
ATOM 5430 C CA . HIS A 1 722 ? -13.061 11.241 -4.826 1.00 90.12 722 HIS A CA 1
ATOM 5431 C C . HIS A 1 722 ? -12.407 12.197 -3.837 1.00 90.12 722 HIS A C 1
ATOM 5433 O O . HIS A 1 722 ? -11.866 11.778 -2.813 1.00 90.12 722 HIS A O 1
ATOM 5439 N N . LEU A 1 723 ? -12.524 13.494 -4.116 1.00 89.25 723 LEU A N 1
ATOM 5440 C CA . LEU A 1 723 ? -12.318 14.533 -3.117 1.00 89.25 723 LEU A CA 1
ATOM 5441 C C . LEU A 1 723 ? -13.650 14.792 -2.404 1.00 89.25 723 LEU A C 1
ATOM 5443 O O . LEU A 1 723 ? -14.625 15.215 -3.015 1.00 89.25 723 LEU A O 1
ATOM 5447 N N . LEU A 1 724 ? -13.681 14.506 -1.109 1.00 89.00 724 LEU A N 1
ATOM 5448 C CA . LEU A 1 724 ? -14.786 14.773 -0.199 1.00 89.00 724 LEU A CA 1
ATOM 5449 C C . LEU A 1 724 ? -14.563 16.156 0.419 1.00 89.00 724 LEU A C 1
ATOM 5451 O O . LEU A 1 724 ? -13.853 16.289 1.412 1.00 89.00 724 LEU A O 1
ATOM 5455 N N . ASP A 1 725 ? -15.143 17.186 -0.186 1.00 89.00 725 ASP A N 1
ATOM 5456 C CA . ASP A 1 725 ? -14.931 18.603 0.141 1.00 89.00 725 ASP A CA 1
ATOM 5457 C C . ASP A 1 725 ? -15.894 19.160 1.207 1.00 89.00 725 ASP A C 1
ATOM 5459 O O . ASP A 1 725 ? -15.840 20.340 1.545 1.00 89.00 725 ASP A O 1
ATOM 5463 N N . ALA A 1 726 ? -16.750 18.310 1.782 1.00 87.12 726 ALA A N 1
ATOM 5464 C CA . ALA A 1 726 ? -17.733 18.716 2.787 1.00 87.12 726 ALA A CA 1
ATOM 5465 C C . ALA A 1 726 ? -17.102 19.191 4.111 1.00 87.12 726 ALA A C 1
ATOM 5467 O O . ALA A 1 726 ? -17.671 20.041 4.795 1.00 87.12 726 ALA A O 1
ATOM 5468 N N . PHE A 1 727 ? -15.970 18.601 4.495 1.00 87.12 727 PHE A N 1
ATOM 5469 C CA . PHE A 1 727 ? -15.158 18.968 5.656 1.00 87.12 727 PHE A CA 1
ATOM 5470 C C . PHE A 1 727 ? -13.777 18.321 5.525 1.00 87.12 727 PHE A C 1
ATOM 5472 O O . PHE A 1 727 ? -13.641 17.260 4.911 1.00 87.12 727 PHE A O 1
ATOM 5479 N N . GLY A 1 728 ? -12.758 18.934 6.115 1.00 85.00 728 GLY A N 1
ATOM 5480 C CA . GLY A 1 728 ? -11.427 18.371 6.241 1.00 85.00 728 GLY A CA 1
ATOM 5481 C C . GLY A 1 728 ? -11.000 18.181 7.690 1.00 85.00 728 GLY A C 1
ATOM 5482 O O . GLY A 1 728 ? -11.763 18.303 8.653 1.00 85.00 728 GLY A O 1
ATOM 5483 N N . THR A 1 729 ? -9.723 17.847 7.837 1.00 81.62 729 THR A N 1
ATOM 5484 C CA . THR A 1 729 ? -9.077 17.629 9.130 1.00 81.62 729 THR A CA 1
ATOM 5485 C C . THR A 1 729 ? -9.166 18.870 10.026 1.00 81.62 729 THR A C 1
ATOM 5487 O O . THR A 1 729 ? -9.371 18.718 11.229 1.00 81.62 729 THR A O 1
ATOM 5490 N N . GLU A 1 730 ? -9.053 20.079 9.466 1.00 80.62 730 GLU A N 1
ATOM 5491 C CA . GLU A 1 730 ? -9.092 21.330 10.237 1.00 80.62 730 GLU A CA 1
ATOM 5492 C C . GLU A 1 730 ? -10.483 21.587 10.835 1.00 80.62 730 GLU A C 1
ATOM 5494 O O . GLU A 1 730 ? -10.596 21.896 12.022 1.00 80.62 730 GLU A O 1
ATOM 5499 N N . GLU A 1 731 ? -11.550 21.376 10.061 1.00 84.56 731 GLU A N 1
ATOM 5500 C CA . GLU A 1 731 ? -12.927 21.529 10.536 1.00 84.56 731 GLU A CA 1
ATOM 5501 C C . GLU A 1 731 ? -13.272 20.484 11.597 1.00 84.56 731 GLU A C 1
ATOM 5503 O O . GLU A 1 731 ? -13.839 20.820 12.638 1.00 84.56 731 GLU A O 1
ATOM 5508 N N . LEU A 1 732 ? -12.886 19.220 11.383 1.00 81.12 732 LEU A N 1
ATOM 5509 C CA . LEU A 1 732 ? -13.096 18.172 12.383 1.00 81.12 732 LEU A CA 1
ATOM 5510 C C . LEU A 1 732 ? -12.383 18.500 13.698 1.00 81.12 732 LEU A C 1
ATOM 5512 O O . LEU A 1 732 ? -12.971 18.322 14.767 1.00 81.12 732 LEU A O 1
ATOM 5516 N N . MET A 1 733 ? -11.155 19.021 13.635 1.00 74.69 733 MET A N 1
ATOM 5517 C CA . MET A 1 733 ? -10.429 19.479 14.819 1.00 74.69 733 MET A CA 1
ATOM 5518 C C . MET A 1 733 ? -11.146 20.646 15.506 1.00 74.69 733 MET A C 1
ATOM 5520 O O . MET A 1 733 ? -11.349 20.590 16.719 1.00 74.69 733 MET A O 1
ATOM 5524 N N . ALA A 1 734 ? -11.609 21.650 14.755 1.00 76.19 734 ALA A N 1
ATOM 5525 C CA . ALA A 1 734 ? -12.382 22.770 15.300 1.00 76.19 734 ALA A CA 1
ATOM 5526 C C . ALA A 1 734 ? -13.684 22.302 15.981 1.00 76.19 734 ALA A C 1
ATOM 5528 O O . ALA A 1 734 ? -14.081 22.807 17.033 1.00 76.19 734 ALA A O 1
ATOM 5529 N N . TRP A 1 735 ? -14.331 21.265 15.447 1.00 81.06 735 TRP A N 1
ATOM 5530 C CA . TRP A 1 735 ? -15.528 20.656 16.040 1.00 81.06 735 TRP A CA 1
ATOM 5531 C C . TRP A 1 735 ? -15.235 19.697 17.200 1.00 81.06 735 TRP A C 1
ATOM 5533 O O . TRP A 1 735 ? -16.165 19.091 17.745 1.00 81.06 735 TRP A O 1
ATOM 5543 N N . HIS A 1 736 ? -13.966 19.564 17.599 1.00 75.81 736 HIS A N 1
ATOM 5544 C CA . HIS A 1 736 ? -13.509 18.631 18.628 1.00 75.81 736 HIS A CA 1
ATOM 5545 C C . HIS A 1 736 ? -13.894 17.179 18.292 1.00 75.81 736 HIS A C 1
ATOM 5547 O O . HIS A 1 736 ? -14.293 16.394 19.159 1.00 75.81 736 HIS A O 1
ATOM 5553 N N . MET A 1 737 ? -13.825 16.835 17.005 1.00 76.00 737 MET A N 1
ATOM 5554 C CA . MET A 1 737 ? -14.157 15.523 16.473 1.00 76.00 737 MET A CA 1
ATOM 5555 C C . MET A 1 737 ? -12.878 14.751 16.104 1.00 76.00 737 MET A C 1
ATOM 5557 O O . MET A 1 737 ? -12.022 15.269 15.388 1.00 76.00 737 MET A O 1
ATOM 5561 N N . PRO A 1 738 ? -12.731 13.491 16.553 1.00 77.75 738 PRO A N 1
ATOM 5562 C CA . PRO A 1 738 ? -11.562 12.680 16.228 1.00 77.75 738 PRO A CA 1
ATOM 5563 C C . PRO A 1 738 ? -11.549 12.293 14.743 1.00 77.75 738 PRO A C 1
ATOM 5565 O O . PRO A 1 738 ? -12.386 11.511 14.296 1.00 77.75 738 PRO A O 1
ATOM 5568 N N . VAL A 1 739 ? -10.565 12.805 13.998 1.00 82.69 739 VAL A N 1
ATOM 5569 C CA . VAL A 1 739 ? -10.472 12.697 12.529 1.00 82.69 739 VAL A CA 1
ATOM 5570 C C . VAL A 1 739 ? -10.586 11.254 12.042 1.00 82.69 739 VAL A C 1
ATOM 5572 O O . VAL A 1 739 ? -11.518 10.936 11.307 1.00 82.69 739 VAL A O 1
ATOM 5575 N N . LYS A 1 740 ? -9.699 10.352 12.497 1.00 82.94 740 LYS A N 1
ATOM 5576 C CA . LYS A 1 740 ? -9.740 8.941 12.071 1.00 82.94 740 LYS A CA 1
ATOM 5577 C C . LYS A 1 740 ? -11.089 8.299 12.388 1.00 82.94 740 LYS A C 1
ATOM 5579 O O . LYS A 1 740 ? -11.686 7.680 11.522 1.00 82.94 740 LYS A O 1
ATOM 5584 N N . SER A 1 741 ? -11.601 8.493 13.599 1.00 84.69 741 SER A N 1
ATOM 5585 C CA . SER A 1 741 ? -12.871 7.898 14.011 1.00 84.69 741 SER A CA 1
ATOM 5586 C C . SER A 1 741 ? -14.055 8.353 13.159 1.00 84.69 741 SER A C 1
ATOM 5588 O O . SER A 1 741 ? -14.946 7.554 12.881 1.00 84.69 741 SER A O 1
ATOM 5590 N N . VAL A 1 742 ? -14.086 9.628 12.755 1.00 88.38 742 VAL A N 1
ATOM 5591 C CA . VAL A 1 742 ? -15.125 10.140 11.854 1.00 88.38 742 VAL A CA 1
ATOM 5592 C C . VAL A 1 742 ? -14.998 9.497 10.477 1.00 88.38 742 VAL A C 1
ATOM 5594 O O . VAL A 1 742 ? -16.012 9.095 9.909 1.00 88.38 742 VAL A O 1
ATOM 5597 N N . LEU A 1 743 ? -13.777 9.343 9.961 1.00 90.38 743 LEU A N 1
ATOM 5598 C CA . LEU A 1 743 ? -13.536 8.670 8.684 1.00 90.38 743 LEU A CA 1
ATOM 5599 C C . LEU A 1 743 ? -13.939 7.191 8.738 1.00 90.38 743 LEU A C 1
ATOM 5601 O O . LEU A 1 743 ? -14.705 6.753 7.884 1.00 90.38 743 LEU A O 1
ATOM 5605 N N . ASP A 1 744 ? -13.535 6.450 9.771 1.00 91.25 744 ASP A N 1
ATOM 5606 C CA . ASP A 1 744 ? -13.914 5.042 9.953 1.00 91.25 744 ASP A CA 1
ATOM 5607 C C . ASP A 1 744 ? -15.441 4.886 9.993 1.00 91.25 744 ASP A C 1
ATOM 5609 O O . ASP A 1 744 ? -16.020 4.066 9.279 1.00 91.25 744 ASP A O 1
ATOM 5613 N N . ALA A 1 745 ? -16.119 5.719 10.789 1.00 93.62 745 ALA A N 1
ATOM 5614 C CA . ALA A 1 745 ? -17.574 5.720 10.889 1.00 93.62 745 ALA A CA 1
ATOM 5615 C C . ALA A 1 745 ? -18.254 6.086 9.558 1.00 93.62 745 ALA A C 1
ATOM 5617 O O . ALA A 1 745 ? -19.301 5.527 9.226 1.00 93.62 745 ALA A O 1
ATOM 5618 N N . THR A 1 746 ? -17.649 6.991 8.783 1.00 92.81 746 THR A N 1
ATOM 5619 C CA . THR A 1 746 ? -18.123 7.369 7.445 1.00 92.81 746 THR A CA 1
ATOM 5620 C C . THR A 1 746 ? -18.045 6.185 6.489 1.00 92.81 746 THR A C 1
ATOM 5622 O O . THR A 1 746 ? -19.019 5.917 5.789 1.00 92.81 746 THR A O 1
ATOM 5625 N N . VAL A 1 747 ? -16.949 5.420 6.509 1.00 94.69 747 VAL A N 1
ATOM 5626 C CA . VAL A 1 747 ? -16.815 4.204 5.693 1.00 94.69 747 VAL A CA 1
ATOM 5627 C C . VAL A 1 747 ? -17.864 3.159 6.077 1.00 94.69 747 VAL A C 1
ATOM 5629 O O . VAL A 1 747 ? -18.521 2.604 5.196 1.00 94.69 747 VAL A O 1
ATOM 5632 N N . GLN A 1 748 ? -18.094 2.933 7.376 1.00 96.44 748 GLN A N 1
ATOM 5633 C CA . GLN A 1 748 ? -19.132 2.000 7.836 1.00 96.44 748 GLN A CA 1
ATOM 5634 C C . GLN A 1 748 ? -20.530 2.418 7.361 1.00 96.44 748 GLN A C 1
ATOM 5636 O O . GLN A 1 748 ? -21.308 1.585 6.886 1.00 96.44 748 GLN A O 1
ATOM 5641 N N . LEU A 1 749 ? -20.847 3.713 7.447 1.00 96.19 749 LEU A N 1
ATOM 5642 C CA . LEU A 1 749 ? -22.129 4.246 6.996 1.00 96.19 749 LEU A CA 1
ATOM 5643 C C . LEU A 1 749 ? -22.277 4.157 5.470 1.00 96.19 749 LEU A C 1
ATOM 5645 O O . LEU A 1 749 ? -23.339 3.765 4.987 1.00 96.19 749 LEU A O 1
ATOM 5649 N N . ALA A 1 750 ? -21.218 4.461 4.718 1.00 95.19 750 ALA A N 1
ATOM 5650 C CA . ALA A 1 750 ? -21.195 4.345 3.263 1.00 95.19 750 ALA A CA 1
ATOM 5651 C C . ALA A 1 750 ? -21.415 2.894 2.812 1.00 95.19 750 ALA A C 1
ATOM 5653 O O . ALA A 1 750 ? -22.287 2.635 1.982 1.00 95.19 750 ALA A O 1
ATOM 5654 N N . ALA A 1 751 ? -20.717 1.931 3.423 1.00 96.06 751 ALA A N 1
ATOM 5655 C CA . ALA A 1 751 ? -20.929 0.509 3.161 1.00 96.06 751 ALA A CA 1
ATOM 5656 C C . ALA A 1 751 ? -22.373 0.087 3.490 1.00 96.06 751 ALA A C 1
ATOM 5658 O O . ALA A 1 751 ? -23.029 -0.577 2.684 1.00 96.06 751 ALA A O 1
ATOM 5659 N N . ARG A 1 752 ? -22.916 0.531 4.635 1.00 96.69 752 ARG A N 1
ATOM 5660 C CA . ARG A 1 752 ? -24.303 0.243 5.040 1.00 96.69 752 ARG A CA 1
ATOM 5661 C C . ARG A 1 752 ? -25.340 0.781 4.050 1.00 96.69 752 ARG A C 1
ATOM 5663 O O . ARG A 1 752 ? -26.368 0.125 3.849 1.00 96.69 752 ARG A O 1
ATOM 5670 N N . LEU A 1 753 ? -25.096 1.966 3.491 1.00 96.81 753 LEU A N 1
ATOM 5671 C CA . LEU A 1 753 ? -25.941 2.608 2.484 1.00 96.81 753 LEU A CA 1
ATOM 5672 C C . LEU A 1 753 ? -25.829 1.914 1.125 1.00 96.81 753 LEU A C 1
ATOM 5674 O O . LEU A 1 753 ? -26.846 1.675 0.486 1.00 96.81 753 LEU A O 1
ATOM 5678 N N . HIS A 1 754 ? -24.623 1.546 0.696 1.00 95.62 754 HIS A N 1
ATOM 5679 C CA . HIS A 1 754 ? -24.412 0.886 -0.591 1.00 95.62 754 HIS A CA 1
ATOM 5680 C C . HIS A 1 754 ? -25.028 -0.520 -0.616 1.00 95.62 754 HIS A C 1
ATOM 5682 O O . HIS A 1 754 ? -25.845 -0.835 -1.478 1.00 95.62 754 HIS A O 1
ATOM 5688 N N . PHE A 1 755 ? -24.700 -1.355 0.373 1.00 96.00 755 PHE A N 1
ATOM 5689 C CA . PHE A 1 755 ? -25.132 -2.756 0.406 1.00 96.00 755 PHE A CA 1
ATOM 5690 C C . PHE A 1 755 ? -26.520 -2.973 1.009 1.00 96.00 755 PHE A C 1
ATOM 5692 O O . PHE A 1 755 ? -26.991 -4.109 1.054 1.00 96.00 755 PHE A O 1
ATOM 5699 N N . GLN A 1 756 ? -27.159 -1.923 1.535 1.00 95.62 756 GLN A N 1
ATOM 5700 C CA . GLN A 1 756 ? -28.432 -2.004 2.268 1.00 95.62 756 GLN A CA 1
ATOM 5701 C C . GLN A 1 756 ? -28.393 -2.919 3.509 1.00 95.62 756 GLN A C 1
ATOM 5703 O O . GLN A 1 756 ? -29.421 -3.173 4.141 1.00 95.62 756 GLN A O 1
ATOM 5708 N N . ARG A 1 757 ? -27.195 -3.336 3.926 1.00 94.62 757 ARG A N 1
ATOM 5709 C CA . ARG A 1 757 ? -26.877 -4.074 5.153 1.00 94.62 757 ARG A CA 1
ATOM 5710 C C . ARG A 1 757 ? -25.430 -3.792 5.547 1.00 94.62 757 ARG A C 1
ATOM 5712 O O . ARG A 1 757 ? -24.642 -3.357 4.714 1.00 94.62 757 ARG A O 1
ATOM 5719 N N . SER A 1 758 ? -25.077 -4.031 6.805 1.00 94.94 758 SER A N 1
ATOM 5720 C CA . SER A 1 758 ? -23.668 -4.021 7.202 1.00 94.94 758 SER A CA 1
ATOM 5721 C C . SER A 1 758 ? -22.968 -5.248 6.617 1.00 94.94 758 SER A C 1
ATOM 5723 O O . SER A 1 758 ? -23.534 -6.344 6.591 1.00 94.94 758 SER A O 1
ATOM 5725 N N . VAL A 1 759 ? -21.751 -5.049 6.126 1.00 95.12 759 VAL A N 1
ATOM 5726 C CA . VAL A 1 759 ? -20.895 -6.089 5.543 1.00 95.12 759 VAL A CA 1
ATOM 5727 C C . VAL A 1 759 ? -19.546 -6.066 6.242 1.00 95.12 759 VAL A C 1
ATOM 5729 O O . VAL A 1 759 ? -19.212 -5.068 6.878 1.00 95.12 759 VAL A O 1
ATOM 5732 N N . GLN A 1 760 ? -18.770 -7.142 6.135 1.00 94.62 760 GLN A N 1
ATOM 5733 C CA . GLN A 1 760 ? -17.432 -7.161 6.719 1.00 94.62 760 GLN A CA 1
ATOM 5734 C C . GLN A 1 760 ? -16.568 -6.064 6.090 1.00 94.62 760 GLN A C 1
ATOM 5736 O O . GLN A 1 760 ? -16.421 -5.996 4.869 1.00 94.62 760 GLN A O 1
ATOM 5741 N N . THR A 1 761 ? -16.000 -5.220 6.945 1.00 95.50 761 THR A N 1
ATOM 5742 C CA . THR A 1 761 ? -15.008 -4.215 6.568 1.00 95.50 761 THR A CA 1
ATOM 5743 C C . THR A 1 761 ? -13.713 -4.502 7.306 1.00 95.50 761 THR A C 1
ATOM 5745 O O . THR A 1 761 ? -13.731 -4.666 8.528 1.00 95.50 761 THR A O 1
ATOM 5748 N N . TRP A 1 762 ? -12.605 -4.555 6.576 1.00 94.56 762 TRP A N 1
ATOM 5749 C CA . TRP A 1 762 ? -11.293 -4.933 7.091 1.00 94.56 762 TRP A CA 1
ATOM 5750 C C . TRP A 1 762 ? -10.288 -3.802 6.905 1.00 94.56 762 TRP A C 1
ATOM 5752 O O . TRP A 1 762 ? -10.092 -3.343 5.789 1.00 94.56 762 TRP A O 1
ATOM 5762 N N . GLU A 1 763 ? -9.619 -3.380 7.970 1.00 93.12 763 GLU A N 1
ATOM 5763 C CA . GLU A 1 763 ? -8.526 -2.409 7.942 1.00 93.12 763 GLU A CA 1
ATOM 5764 C C . GLU A 1 763 ? -7.180 -3.134 8.049 1.00 93.12 763 GLU A C 1
ATOM 5766 O O . GLU A 1 763 ? -6.969 -3.932 8.964 1.00 93.12 763 GLU A O 1
ATOM 5771 N N . ALA A 1 764 ? -6.259 -2.861 7.123 1.00 90.19 764 ALA A N 1
ATOM 5772 C CA . ALA A 1 764 ? -4.895 -3.378 7.214 1.00 90.19 764 ALA A CA 1
ATOM 5773 C C . ALA A 1 764 ? -4.097 -2.604 8.278 1.00 90.19 764 ALA A C 1
ATOM 5775 O O . ALA A 1 764 ? -3.931 -1.388 8.180 1.00 90.19 764 ALA A O 1
ATOM 5776 N N . VAL A 1 765 ? -3.559 -3.316 9.270 1.00 90.62 765 VAL A N 1
ATOM 5777 C CA . VAL A 1 765 ? -2.773 -2.751 10.374 1.00 90.62 765 VAL A CA 1
ATOM 5778 C C . VAL A 1 765 ? -1.322 -3.191 10.238 1.00 90.62 765 VAL A C 1
ATOM 5780 O O . VAL A 1 765 ? -1.019 -4.384 10.233 1.00 90.62 765 VAL A O 1
ATOM 5783 N N . SER A 1 766 ? -0.407 -2.224 10.134 1.00 88.56 766 SER A N 1
ATOM 5784 C CA . SER A 1 766 ? 1.025 -2.518 10.054 1.00 88.56 766 SER A CA 1
ATOM 5785 C C . SER A 1 766 ? 1.542 -3.095 11.371 1.00 88.56 766 SER A C 1
ATOM 5787 O O . SER A 1 766 ? 1.397 -2.496 12.439 1.00 88.56 766 SER A O 1
ATOM 5789 N N . MET A 1 767 ? 2.220 -4.234 11.267 1.00 90.56 767 MET A N 1
ATOM 5790 C CA . MET A 1 767 ? 2.906 -4.914 12.362 1.00 90.56 767 MET A CA 1
ATOM 5791 C C . MET A 1 767 ? 4.418 -4.686 12.304 1.00 90.56 767 MET A C 1
ATOM 5793 O O . MET A 1 767 ? 5.165 -5.300 13.061 1.00 90.56 767 MET A O 1
ATOM 5797 N N . ALA A 1 768 ? 4.883 -3.756 11.462 1.00 89.25 768 ALA A N 1
ATOM 5798 C CA . ALA A 1 768 ? 6.301 -3.477 11.253 1.00 89.25 768 ALA A CA 1
ATOM 5799 C C . ALA A 1 768 ? 7.022 -2.980 12.517 1.00 89.25 768 ALA A C 1
ATOM 5801 O O . ALA A 1 768 ? 8.239 -2.938 12.540 1.00 89.25 768 ALA A O 1
ATOM 5802 N N . ARG A 1 769 ? 6.323 -2.645 13.609 1.00 87.69 769 ARG A N 1
ATOM 5803 C CA . ARG A 1 769 ? 6.966 -2.416 14.920 1.00 87.69 769 ARG A CA 1
ATOM 5804 C C . ARG A 1 769 ? 7.669 -3.665 15.486 1.00 87.69 769 ARG A C 1
ATOM 5806 O O . ARG A 1 769 ? 8.416 -3.552 16.454 1.00 87.69 769 ARG A O 1
ATOM 5813 N N . TYR A 1 770 ? 7.347 -4.841 14.952 1.00 91.19 770 TYR A N 1
ATOM 5814 C CA . TYR A 1 770 ? 7.970 -6.119 15.263 1.00 91.19 770 TYR A CA 1
ATOM 5815 C C . TYR A 1 770 ? 8.985 -6.473 14.177 1.00 91.19 770 TYR A C 1
ATOM 5817 O O . TYR A 1 770 ? 8.824 -6.102 13.013 1.00 91.19 770 TYR A O 1
ATOM 5825 N N . HIS A 1 771 ? 10.025 -7.215 14.544 1.00 91.50 771 HIS A N 1
ATOM 5826 C CA . HIS A 1 771 ? 11.032 -7.662 13.596 1.00 91.50 771 HIS A CA 1
ATOM 5827 C C . HIS A 1 771 ? 10.413 -8.544 12.510 1.00 91.50 771 HIS A C 1
ATOM 5829 O O . HIS A 1 771 ? 9.759 -9.541 12.809 1.00 91.50 771 HIS A O 1
ATOM 5835 N N . GLY A 1 772 ? 10.592 -8.144 11.249 1.00 88.75 772 GLY A N 1
ATOM 5836 C CA . GLY A 1 772 ? 10.007 -8.827 10.097 1.00 88.75 772 GLY A CA 1
ATOM 5837 C C . GLY A 1 772 ? 8.474 -8.811 10.051 1.00 88.75 772 GLY A C 1
ATOM 5838 O O . GLY A 1 772 ? 7.909 -9.528 9.224 1.00 88.75 772 GLY A O 1
ATOM 5839 N N . GLY A 1 773 ? 7.818 -8.020 10.911 1.00 89.19 773 GLY A N 1
ATOM 5840 C CA . GLY A 1 773 ? 6.364 -7.933 11.005 1.00 89.19 773 GLY A CA 1
ATOM 5841 C C . GLY A 1 773 ? 5.729 -7.413 9.716 1.00 89.19 773 GLY A C 1
ATOM 5842 O O . GLY A 1 773 ? 6.271 -6.528 9.056 1.00 89.19 773 GLY A O 1
ATOM 5843 N N . ARG A 1 774 ? 4.578 -7.989 9.363 1.00 87.12 774 ARG A N 1
ATOM 5844 C CA . ARG A 1 774 ? 3.836 -7.720 8.120 1.00 87.12 774 ARG A CA 1
ATOM 5845 C C . ARG A 1 774 ? 2.575 -6.906 8.404 1.00 87.12 774 ARG A C 1
ATOM 5847 O O . ARG A 1 774 ? 2.647 -5.838 9.010 1.00 87.12 774 ARG A O 1
ATOM 5854 N N . SER A 1 775 ? 1.412 -7.414 8.012 1.00 88.62 775 SER A N 1
ATOM 5855 C CA . SER A 1 775 ? 0.112 -6.820 8.283 1.00 88.62 775 SER A CA 1
ATOM 5856 C C . SER A 1 775 ? -0.806 -7.807 8.992 1.00 88.62 775 SER A C 1
ATOM 5858 O O . SER A 1 775 ? -0.889 -8.984 8.631 1.00 88.62 775 SER A O 1
ATOM 5860 N N . GLU A 1 776 ? -1.533 -7.296 9.976 1.00 91.44 776 GLU A N 1
ATOM 5861 C CA . GLU A 1 776 ? -2.742 -7.927 10.496 1.00 91.44 776 GLU A CA 1
ATOM 5862 C C . GLU A 1 776 ? -3.971 -7.243 9.885 1.00 91.44 776 GLU A C 1
ATOM 5864 O O . GLU A 1 776 ? -3.873 -6.116 9.395 1.00 91.44 776 GLU A O 1
ATOM 5869 N N . MET A 1 777 ? -5.123 -7.911 9.895 1.00 91.94 777 MET A N 1
ATOM 5870 C CA . MET A 1 777 ? -6.388 -7.322 9.463 1.00 91.94 777 MET A CA 1
ATOM 5871 C C . MET A 1 777 ? -7.317 -7.122 10.659 1.00 91.94 777 MET A C 1
ATOM 5873 O O . MET A 1 777 ? -7.735 -8.077 11.312 1.00 91.94 777 MET A O 1
ATOM 5877 N N . LEU A 1 778 ? -7.681 -5.869 10.911 1.00 93.69 778 LEU A N 1
ATOM 5878 C CA . LEU A 1 778 ? -8.667 -5.494 11.914 1.00 93.69 778 LEU A CA 1
ATOM 5879 C C . LEU A 1 778 ? -10.051 -5.421 11.270 1.00 93.69 778 LEU A C 1
ATOM 5881 O O . LEU A 1 778 ? -10.261 -4.633 10.351 1.00 93.69 778 LEU A O 1
ATOM 5885 N N . GLN A 1 779 ? -11.029 -6.174 11.769 1.00 94.12 779 GLN A N 1
ATOM 5886 C CA . GLN A 1 779 ? -12.412 -5.971 11.338 1.00 94.12 779 GLN A CA 1
ATOM 5887 C C . GLN A 1 779 ? -12.997 -4.726 12.017 1.00 94.12 779 GLN A C 1
ATOM 5889 O O . GLN A 1 779 ? -13.136 -4.679 13.237 1.00 94.12 779 GLN A O 1
ATOM 5894 N N . THR A 1 780 ? -13.366 -3.716 11.231 1.00 94.25 780 THR A N 1
ATOM 5895 C CA . THR A 1 780 ? -13.890 -2.434 11.741 1.00 94.25 780 THR A CA 1
ATOM 5896 C C . THR A 1 780 ? -15.415 -2.403 11.829 1.00 94.25 780 THR A C 1
ATOM 5898 O O . THR A 1 780 ? -15.991 -1.553 12.508 1.00 94.25 780 THR A O 1
ATOM 5901 N N . THR A 1 781 ? -16.096 -3.363 11.202 1.00 95.50 781 THR A N 1
ATOM 5902 C CA . THR A 1 781 ? -17.549 -3.537 11.334 1.00 95.50 781 THR A CA 1
ATOM 5903 C C . THR A 1 781 ? -17.887 -4.293 12.618 1.00 95.50 781 THR A C 1
ATOM 5905 O O . THR A 1 781 ? -18.293 -5.455 12.569 1.00 95.50 781 THR A O 1
ATOM 5908 N N . THR A 1 782 ? -17.713 -3.643 13.769 1.00 95.19 782 THR A N 1
ATOM 5909 C CA . THR A 1 782 ? -18.104 -4.169 15.088 1.00 95.19 782 THR A CA 1
ATOM 5910 C C . THR A 1 782 ? -19.613 -4.043 15.322 1.00 95.19 782 THR A C 1
ATOM 5912 O O . THR A 1 782 ? -20.324 -3.358 14.575 1.00 95.19 782 THR A O 1
ATOM 5915 N N . ARG A 1 783 ? -20.134 -4.648 16.399 1.00 95.19 783 ARG A N 1
ATOM 5916 C CA . ARG A 1 783 ? -21.535 -4.444 16.799 1.00 95.19 783 ARG A CA 1
ATOM 5917 C C . ARG A 1 783 ? -21.850 -2.962 17.024 1.00 95.19 783 ARG A C 1
ATOM 5919 O O . ARG A 1 783 ? -22.897 -2.483 16.584 1.00 95.19 783 ARG A O 1
ATOM 5926 N N . ALA A 1 784 ? -20.932 -2.214 17.637 1.00 95.19 784 ALA A N 1
ATOM 5927 C CA . ALA A 1 784 ? -21.120 -0.786 17.844 1.00 95.19 784 ALA A CA 1
ATOM 5928 C C . ALA A 1 784 ? -21.176 -0.001 16.529 1.00 95.19 784 ALA A C 1
ATOM 5930 O O . ALA A 1 784 ? -21.960 0.948 16.437 1.00 95.19 784 ALA A O 1
ATOM 5931 N N . ALA A 1 785 ? -20.418 -0.420 15.509 1.00 96.56 785 ALA A N 1
ATOM 5932 C CA . ALA A 1 785 ? -20.484 0.160 14.170 1.00 96.56 785 ALA A CA 1
ATOM 5933 C C . ALA A 1 785 ? -21.856 -0.069 13.513 1.00 96.56 785 ALA A C 1
ATOM 5935 O O . ALA A 1 785 ? -22.434 0.867 12.955 1.00 96.56 785 ALA A O 1
ATOM 5936 N N . VAL A 1 786 ? -22.425 -1.275 13.632 1.00 96.88 786 VAL A N 1
ATOM 5937 C CA . VAL A 1 786 ? -23.772 -1.591 13.112 1.00 96.88 786 VAL A CA 1
ATOM 5938 C C . VAL A 1 786 ? -24.850 -0.754 13.799 1.00 96.88 786 VAL A C 1
ATOM 5940 O O . VAL A 1 786 ? -25.703 -0.148 13.141 1.00 96.88 786 VAL A O 1
ATOM 5943 N N . ASP A 1 787 ? -24.795 -0.676 15.125 1.00 95.75 787 ASP A N 1
ATOM 5944 C CA . ASP A 1 787 ? -25.733 0.120 15.912 1.00 95.75 787 ASP A CA 1
ATOM 5945 C C . ASP A 1 787 ? -25.593 1.623 15.605 1.00 95.75 787 ASP A C 1
ATOM 5947 O O . ASP A 1 787 ? -26.593 2.338 15.528 1.00 95.75 787 ASP A O 1
ATOM 5951 N N . PHE A 1 788 ? -24.360 2.114 15.409 1.00 96.75 788 PHE A N 1
ATOM 5952 C CA . PHE A 1 788 ? -24.106 3.486 14.968 1.00 96.75 788 PHE A CA 1
ATOM 5953 C C . PHE A 1 788 ? -24.760 3.755 13.616 1.00 96.75 788 PHE A C 1
ATOM 5955 O O . PHE A 1 788 ? -25.500 4.727 13.504 1.00 96.75 788 PHE A O 1
ATOM 5962 N N . CYS A 1 789 ? -24.545 2.896 12.616 1.00 97.38 789 CYS A N 1
ATOM 5963 C CA . CYS A 1 789 ? -25.130 3.093 11.291 1.00 97.38 789 CYS A CA 1
ATOM 5964 C C . CYS A 1 789 ? -26.663 3.086 11.349 1.00 97.38 789 CYS A C 1
ATOM 5966 O O . CYS A 1 789 ? -27.313 3.919 10.722 1.00 97.38 789 CYS A O 1
ATOM 5968 N N . THR A 1 790 ? -27.244 2.192 12.153 1.00 96.31 790 THR A N 1
ATOM 5969 C CA . THR A 1 790 ? -28.696 2.135 12.379 1.00 96.31 790 THR A CA 1
ATOM 5970 C C . THR A 1 790 ? -29.215 3.449 12.965 1.00 96.31 790 THR A C 1
ATOM 5972 O O . THR A 1 790 ? -30.169 4.026 12.449 1.00 96.31 790 THR A O 1
ATOM 5975 N N . LEU A 1 791 ? -28.551 3.970 14.001 1.00 97.00 791 LEU A N 1
ATOM 5976 C CA . LEU A 1 791 ? -28.918 5.237 14.631 1.00 97.00 791 LEU A CA 1
ATOM 5977 C C . LEU A 1 791 ? -28.673 6.449 13.717 1.00 97.00 791 LEU A C 1
ATOM 5979 O O . LEU A 1 791 ? -29.433 7.413 13.755 1.00 97.00 791 LEU A O 1
ATOM 5983 N N . ALA A 1 792 ? -27.613 6.428 12.910 1.00 95.88 792 ALA A N 1
ATOM 5984 C CA . ALA A 1 792 ? -27.279 7.506 11.986 1.00 95.88 792 ALA A CA 1
ATOM 5985 C C . ALA A 1 792 ? -28.375 7.688 10.922 1.00 95.88 792 ALA A C 1
ATOM 5987 O O . ALA A 1 792 ? -28.735 8.828 10.615 1.00 95.88 792 ALA A O 1
ATOM 5988 N N . LEU A 1 793 ? -28.945 6.578 10.437 1.00 96.00 793 LEU A N 1
ATOM 5989 C CA . LEU A 1 793 ? -30.024 6.544 9.443 1.00 96.00 793 LEU A CA 1
ATOM 5990 C C . LEU A 1 793 ? -31.421 6.817 10.025 1.00 96.00 793 LEU A C 1
ATOM 5992 O O . LEU A 1 793 ? -32.341 7.135 9.273 1.00 96.00 793 LEU A O 1
ATOM 5996 N N . ASP A 1 794 ? -31.592 6.740 11.346 1.00 96.38 794 ASP A N 1
ATOM 5997 C CA . ASP A 1 794 ? -32.852 7.071 12.011 1.00 96.38 794 ASP A CA 1
ATOM 5998 C C . ASP A 1 794 ? -33.106 8.590 11.973 1.00 96.38 794 ASP A C 1
ATOM 6000 O O . ASP A 1 794 ? -32.388 9.382 12.592 1.00 96.38 794 ASP A O 1
ATOM 6004 N N . GLN A 1 795 ? -34.136 9.014 11.237 1.00 94.56 795 GLN A N 1
ATOM 6005 C CA . GLN A 1 795 ? -34.521 10.425 11.126 1.00 94.56 795 GLN A CA 1
ATOM 6006 C C . GLN A 1 795 ? -35.138 10.983 12.418 1.00 94.56 795 GLN A C 1
ATOM 6008 O O . GLN A 1 795 ? -35.071 12.189 12.643 1.00 94.56 795 GLN A O 1
ATOM 6013 N N . ALA A 1 796 ? -35.701 10.130 13.279 1.00 96.50 796 ALA A N 1
ATOM 6014 C CA . ALA A 1 796 ? -36.286 10.540 14.553 1.00 96.50 796 ALA A CA 1
ATOM 6015 C C . ALA A 1 796 ? -35.232 10.700 15.665 1.00 96.50 796 ALA A C 1
ATOM 6017 O O . ALA A 1 796 ? -35.493 11.338 16.689 1.00 96.50 796 ALA A O 1
ATOM 6018 N N . ALA A 1 797 ? -34.031 10.139 15.490 1.00 96.19 797 ALA A N 1
ATOM 6019 C CA . ALA A 1 797 ? -32.957 10.244 16.470 1.00 96.19 797 ALA A CA 1
ATOM 6020 C C . ALA A 1 797 ? -32.360 11.661 16.529 1.00 96.19 797 ALA A C 1
ATOM 6022 O O . ALA A 1 797 ? -31.967 12.240 15.516 1.00 96.19 797 ALA A O 1
ATOM 6023 N N . SER A 1 798 ? -32.204 12.196 17.745 1.00 96.38 798 SER A N 1
ATOM 6024 C CA . SER A 1 798 ? -31.616 13.523 17.956 1.00 96.38 798 SER A CA 1
ATOM 6025 C C . SER A 1 798 ? -30.135 13.584 17.558 1.00 96.38 798 SER A C 1
ATOM 6027 O O . SER A 1 798 ? -29.382 12.618 17.728 1.00 96.38 798 SER A O 1
ATOM 6029 N N . ALA A 1 799 ? -29.687 14.757 17.097 1.00 92.56 799 ALA A N 1
ATOM 6030 C CA . ALA A 1 799 ? -28.286 15.005 16.747 1.00 92.56 799 ALA A CA 1
ATOM 6031 C C . ALA A 1 799 ? -27.330 14.703 17.916 1.00 92.56 799 ALA A C 1
ATOM 6033 O O . ALA A 1 799 ? -26.277 14.102 17.716 1.00 92.56 799 ALA A O 1
ATOM 6034 N N . THR A 1 800 ? -27.732 15.024 19.151 1.00 93.75 800 THR A N 1
ATOM 6035 C CA . THR A 1 800 ? -26.966 14.706 20.365 1.00 93.75 800 THR A CA 1
ATOM 6036 C C . THR A 1 800 ? -26.749 13.204 20.521 1.00 93.75 800 THR A C 1
ATOM 6038 O O . THR A 1 800 ? -25.624 12.770 20.754 1.00 93.75 800 THR A O 1
ATOM 6041 N N . LYS A 1 801 ? -27.798 12.389 20.336 1.00 95.12 801 LYS A N 1
ATOM 6042 C CA . LYS A 1 801 ? -27.695 10.927 20.449 1.00 95.12 801 LYS A CA 1
ATOM 6043 C C . LYS A 1 801 ? -26.770 10.355 19.369 1.00 95.12 801 LYS A C 1
ATOM 6045 O O . LYS A 1 801 ? -25.929 9.510 19.678 1.00 95.12 801 LYS A O 1
ATOM 6050 N N . LYS A 1 802 ? -26.875 10.857 18.131 1.00 93.44 802 LYS A N 1
ATOM 6051 C CA . LYS A 1 802 ? -25.988 10.480 17.016 1.00 93.44 802 LYS A CA 1
ATOM 6052 C C . LYS A 1 802 ? -24.529 10.846 17.307 1.00 93.44 802 LYS A C 1
ATOM 6054 O O . LYS A 1 802 ? -23.660 9.985 17.190 1.00 93.44 802 LYS A O 1
ATOM 6059 N N . ARG A 1 803 ? -24.266 12.073 17.774 1.00 91.31 803 ARG A N 1
ATOM 6060 C CA . ARG A 1 803 ? -22.921 12.546 18.151 1.00 91.31 803 ARG A CA 1
ATOM 6061 C C . ARG A 1 803 ? -22.308 11.696 19.263 1.00 91.31 803 ARG A C 1
ATOM 6063 O O . ARG A 1 803 ? -21.167 11.263 19.137 1.00 91.31 803 ARG A O 1
ATOM 6070 N N . THR A 1 804 ? -23.058 11.411 20.327 1.00 92.00 804 THR A N 1
ATOM 6071 C CA . THR A 1 804 ? -22.570 10.560 21.423 1.00 92.00 804 THR A CA 1
ATOM 6072 C C . THR A 1 804 ? -22.215 9.159 20.929 1.00 92.00 804 THR A C 1
ATOM 6074 O O . THR A 1 804 ? -21.168 8.631 21.305 1.00 92.00 804 THR A O 1
ATOM 6077 N N . ARG A 1 805 ? -23.040 8.560 20.055 1.00 94.12 805 ARG A N 1
ATOM 6078 C CA . ARG A 1 805 ? -22.750 7.232 19.494 1.00 94.12 805 ARG A CA 1
ATOM 6079 C C . ARG A 1 805 ? -21.526 7.243 18.578 1.00 94.12 805 ARG A C 1
ATOM 6081 O O . ARG A 1 805 ? -20.723 6.324 18.679 1.00 94.12 805 ARG A O 1
ATOM 6088 N N . LEU A 1 806 ? -21.360 8.280 17.756 1.00 92.25 806 LEU A N 1
ATOM 6089 C CA . LEU A 1 806 ? -20.183 8.471 16.903 1.00 92.25 806 LEU A CA 1
ATOM 6090 C C . LEU A 1 806 ? -18.888 8.532 17.725 1.00 92.25 806 LEU A C 1
ATOM 6092 O O . LEU A 1 806 ? -17.936 7.813 17.437 1.00 92.25 806 LEU A O 1
ATOM 6096 N N . LEU A 1 807 ? -18.863 9.342 18.787 1.00 88.19 807 LEU A N 1
ATOM 6097 C CA . LEU A 1 807 ? -17.696 9.452 19.671 1.00 88.19 807 LEU A CA 1
ATOM 6098 C C . LEU A 1 807 ? -17.409 8.141 20.418 1.00 88.19 807 LEU A C 1
ATOM 6100 O O . LEU A 1 807 ? -16.249 7.771 20.584 1.00 88.19 807 LEU A O 1
ATOM 6104 N N . GLY A 1 808 ? -18.456 7.433 20.854 1.00 89.94 808 GLY A N 1
ATOM 6105 C CA . GLY A 1 808 ? -18.331 6.113 21.473 1.00 89.94 808 GLY A CA 1
ATOM 6106 C C . GLY A 1 808 ? -17.708 5.083 20.528 1.00 89.94 808 GLY A C 1
ATOM 6107 O O . GLY A 1 808 ? -16.722 4.450 20.898 1.00 89.94 808 GLY A O 1
ATOM 6108 N N . LEU A 1 809 ? -18.224 4.989 19.297 1.00 93.94 809 LEU A N 1
ATOM 6109 C CA . LEU A 1 809 ? -17.665 4.131 18.248 1.00 93.94 809 LEU A CA 1
ATOM 6110 C C . LEU A 1 809 ? -16.196 4.474 17.978 1.00 93.94 809 LEU A C 1
ATOM 6112 O O . LEU A 1 809 ? -15.352 3.589 17.916 1.00 93.94 809 LEU A O 1
ATOM 6116 N N . GLY A 1 810 ? -15.873 5.764 17.876 1.00 87.00 810 GLY A N 1
ATOM 6117 C CA . GLY A 1 810 ? -14.508 6.211 17.628 1.00 87.00 810 GLY A CA 1
ATOM 6118 C C . GLY A 1 810 ? -13.492 5.744 18.670 1.00 87.00 810 GLY A C 1
ATOM 6119 O O . GLY A 1 810 ? -12.389 5.328 18.314 1.00 87.00 810 GLY A O 1
ATOM 6120 N N . ARG A 1 811 ? -13.869 5.773 19.954 1.00 85.75 811 ARG A N 1
ATOM 6121 C CA . ARG A 1 811 ? -13.024 5.281 21.055 1.00 85.75 811 ARG A CA 1
ATOM 6122 C C . ARG A 1 811 ? -12.817 3.770 20.982 1.00 85.75 811 ARG A C 1
ATOM 6124 O O . ARG A 1 811 ? -11.697 3.308 21.193 1.00 85.75 811 ARG A O 1
ATOM 6131 N N . GLU A 1 812 ? -13.877 3.027 20.670 1.00 91.81 812 GLU A N 1
ATOM 6132 C CA . GLU A 1 812 ? -13.830 1.572 20.501 1.00 91.81 812 GLU A CA 1
ATOM 6133 C C . GLU A 1 812 ? -12.901 1.178 19.349 1.00 91.81 812 GLU A C 1
ATOM 6135 O O . GLU A 1 812 ? -11.957 0.421 19.562 1.00 91.81 812 GLU A O 1
ATOM 6140 N N . LEU A 1 813 ? -13.089 1.760 18.159 1.00 90.56 813 LEU A N 1
ATOM 6141 C CA . LEU A 1 813 ? -12.246 1.469 16.995 1.00 90.56 813 LEU A CA 1
ATOM 6142 C C . LEU A 1 813 ? -10.779 1.840 17.238 1.00 90.56 813 LEU A C 1
ATOM 6144 O O . LEU A 1 813 ? -9.887 1.064 16.905 1.00 90.56 813 LEU A O 1
ATOM 6148 N N . SER A 1 814 ? -10.519 2.978 17.888 1.00 85.44 814 SER A N 1
ATOM 6149 C CA . SER A 1 814 ? -9.160 3.382 18.270 1.00 85.44 814 SER A CA 1
ATOM 6150 C C . SER A 1 814 ? -8.515 2.389 19.244 1.00 85.44 814 SER A C 1
ATOM 6152 O O . SER A 1 814 ? -7.366 1.985 19.062 1.00 85.44 814 SER A O 1
ATOM 6154 N N . THR A 1 815 ? -9.271 1.922 20.242 1.00 88.50 815 THR A N 1
ATOM 6155 C CA . THR A 1 815 ? -8.798 0.910 21.199 1.00 88.50 815 THR A CA 1
ATOM 6156 C C . THR A 1 815 ? -8.522 -0.421 20.501 1.00 88.50 815 THR A C 1
ATOM 6158 O O . THR A 1 815 ? -7.485 -1.039 20.743 1.00 88.50 815 THR A O 1
ATOM 6161 N N . ASN A 1 816 ? -9.396 -0.847 19.589 1.00 90.88 816 ASN A N 1
ATOM 6162 C CA . ASN A 1 816 ? -9.214 -2.077 18.820 1.00 90.88 816 ASN A CA 1
ATOM 6163 C C . ASN A 1 816 ? -7.991 -1.996 17.900 1.00 90.88 816 ASN A C 1
ATOM 6165 O O . ASN A 1 816 ? -7.209 -2.943 17.844 1.00 90.88 816 ASN A O 1
ATOM 6169 N N . LEU A 1 817 ? -7.756 -0.848 17.261 1.00 88.62 817 LEU A N 1
ATOM 6170 C CA . LEU A 1 817 ? -6.550 -0.598 16.474 1.00 88.62 817 LEU A CA 1
ATOM 6171 C C . LEU A 1 817 ? -5.281 -0.673 17.326 1.00 88.62 817 LEU A C 1
ATOM 6173 O O . LEU A 1 817 ? -4.315 -1.322 16.930 1.00 88.62 817 LEU A O 1
ATOM 6177 N N . GLN A 1 818 ? -5.276 -0.055 18.509 1.00 87.31 818 GLN A N 1
ATOM 6178 C CA . GLN A 1 818 ? -4.135 -0.117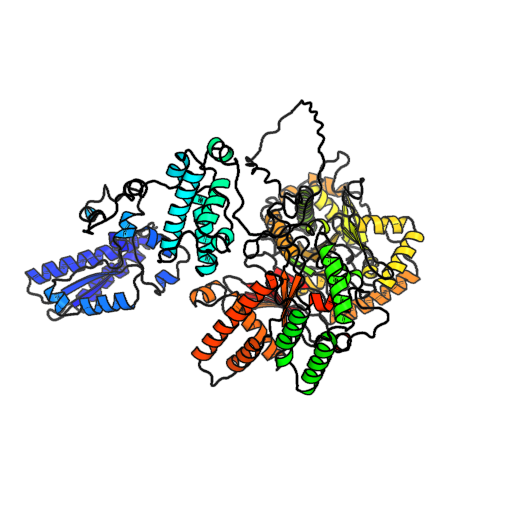 19.428 1.00 87.31 818 GLN A CA 1
ATOM 6179 C C . GLN A 1 818 ? -3.862 -1.544 19.914 1.00 87.31 818 GLN A C 1
ATOM 6181 O O . GLN A 1 818 ? -2.699 -1.945 20.004 1.00 87.31 818 GLN A O 1
ATOM 6186 N N . ARG A 1 819 ? -4.918 -2.317 20.200 1.00 90.12 819 ARG A N 1
ATOM 6187 C CA . ARG A 1 819 ? -4.815 -3.742 20.541 1.00 90.12 819 ARG A CA 1
ATOM 6188 C C . ARG A 1 819 ? -4.233 -4.537 19.373 1.00 90.12 819 ARG A C 1
ATOM 6190 O O . ARG A 1 819 ? -3.225 -5.213 19.572 1.00 90.12 819 ARG A O 1
ATOM 6197 N N . CYS A 1 820 ? -4.779 -4.375 18.168 1.00 90.69 820 CYS A N 1
ATOM 6198 C CA . CYS A 1 820 ? -4.314 -5.056 16.959 1.00 90.69 820 CYS A CA 1
ATOM 6199 C C . CYS A 1 820 ? -2.844 -4.733 16.666 1.00 90.69 820 CYS A C 1
ATOM 6201 O O . CYS A 1 820 ? -2.031 -5.634 16.487 1.00 90.69 820 CYS A O 1
ATOM 6203 N N . ALA A 1 821 ? -2.457 -3.457 16.732 1.00 87.88 821 ALA A N 1
ATOM 6204 C CA . ALA A 1 821 ? -1.071 -3.018 16.573 1.00 87.88 821 ALA A CA 1
ATOM 6205 C C . ALA A 1 821 ? -0.140 -3.514 17.697 1.00 87.88 821 ALA A C 1
ATOM 6207 O O . ALA A 1 821 ? 1.081 -3.412 17.585 1.00 87.88 821 ALA A O 1
ATOM 6208 N N . ALA A 1 822 ? -0.678 -4.010 18.812 1.00 87.31 822 ALA A N 1
ATOM 6209 C CA . ALA A 1 822 ? 0.065 -4.689 19.872 1.00 87.31 822 ALA A CA 1
ATOM 6210 C C . ALA A 1 822 ? 0.044 -6.227 19.732 1.00 87.31 822 ALA A C 1
ATOM 6212 O O . ALA A 1 822 ? 0.497 -6.916 20.646 1.00 87.31 822 ALA A O 1
ATOM 6213 N N . GLY A 1 823 ? -0.477 -6.756 18.618 1.00 86.56 823 GLY A N 1
ATOM 6214 C CA . GLY A 1 823 ? -0.624 -8.190 18.361 1.00 86.56 823 GLY A CA 1
ATOM 6215 C C . GLY A 1 823 ? -1.740 -8.853 19.169 1.00 86.56 823 GLY A C 1
ATOM 6216 O O . GLY A 1 823 ? -1.674 -10.053 19.409 1.00 86.56 823 GLY A O 1
ATOM 6217 N N . LYS A 1 824 ? -2.723 -8.078 19.646 1.00 83.25 824 LYS A N 1
ATOM 6218 C CA . LYS A 1 824 ? -3.869 -8.544 20.445 1.00 83.25 824 LYS A CA 1
ATOM 6219 C C . LYS A 1 824 ? -5.176 -8.302 19.702 1.00 83.25 824 LYS A C 1
ATOM 6221 O O . LYS A 1 824 ? -5.306 -7.298 19.011 1.00 83.25 824 LYS A O 1
ATOM 6226 N N . GLY A 1 825 ? -6.184 -9.156 19.890 1.00 74.31 825 GLY A N 1
ATOM 6227 C CA . GLY A 1 825 ? -7.420 -9.054 19.092 1.00 74.31 825 GLY A CA 1
ATOM 6228 C C . GLY A 1 825 ? -7.196 -9.310 17.593 1.00 74.31 825 GLY A C 1
ATOM 6229 O O . GLY A 1 825 ? -8.022 -8.949 16.760 1.00 74.31 825 GLY A O 1
ATOM 6230 N N . SER A 1 826 ? -6.049 -9.900 17.264 1.00 74.94 826 SER A N 1
ATOM 6231 C CA . SER A 1 826 ? -5.594 -10.283 15.936 1.00 74.94 826 SER A CA 1
ATOM 6232 C C . SER A 1 826 ? -6.009 -11.731 15.715 1.00 74.94 826 SER A C 1
ATOM 6234 O O . SER A 1 826 ? -5.601 -12.590 16.485 1.00 74.94 826 SER A O 1
ATOM 6236 N N . TYR A 1 827 ? -6.847 -12.022 14.726 1.00 88.12 827 TYR A N 1
ATOM 6237 C CA . TYR A 1 827 ? -7.344 -13.392 14.533 1.00 88.12 827 TYR A CA 1
ATOM 6238 C C . TYR A 1 827 ? -7.294 -13.862 13.085 1.00 88.12 827 TYR A C 1
ATOM 6240 O O . TYR A 1 827 ? -7.247 -15.068 12.842 1.00 88.12 827 TYR A O 1
ATOM 6248 N N . LEU A 1 828 ? -7.272 -12.935 12.121 1.00 91.56 828 LEU A N 1
ATOM 6249 C CA . LEU A 1 828 ? -7.370 -13.296 10.717 1.00 91.56 828 LEU A CA 1
ATOM 6250 C C . LEU A 1 828 ? -6.138 -14.065 10.256 1.00 91.56 828 LEU A C 1
ATOM 6252 O O . LEU A 1 828 ? -6.265 -15.174 9.736 1.00 91.56 828 LEU A O 1
ATOM 6256 N N . ARG A 1 829 ? -4.945 -13.504 10.490 1.00 92.44 829 ARG A N 1
ATOM 6257 C CA . ARG A 1 829 ? -3.705 -14.146 10.050 1.00 92.44 829 ARG A CA 1
ATOM 6258 C C . ARG A 1 829 ? -3.458 -15.467 10.771 1.00 92.44 829 ARG A C 1
ATOM 6260 O O . ARG A 1 829 ? -3.045 -16.423 10.125 1.00 92.44 829 ARG A O 1
ATOM 6267 N N . THR A 1 830 ? -3.770 -15.571 12.063 1.00 90.94 830 THR A N 1
ATOM 6268 C CA . THR A 1 830 ? -3.687 -16.843 12.803 1.00 90.94 830 THR A CA 1
ATOM 6269 C C . THR A 1 830 ? -4.602 -17.905 12.193 1.00 90.94 830 THR A C 1
ATOM 6271 O O . THR A 1 830 ? -4.170 -19.035 11.973 1.00 90.94 830 THR A O 1
ATOM 6274 N N . LEU A 1 831 ? -5.844 -17.548 11.849 1.00 91.62 831 LEU A N 1
ATOM 6275 C CA . LEU A 1 831 ? -6.778 -18.468 11.199 1.00 91.62 831 LEU A CA 1
ATOM 6276 C C . LEU A 1 831 ? -6.287 -18.892 9.805 1.00 91.62 831 LEU A C 1
ATOM 6278 O O . LEU A 1 831 ? -6.373 -20.069 9.457 1.00 91.62 831 LEU A O 1
ATOM 6282 N N . GLU A 1 832 ? -5.735 -17.962 9.021 1.00 92.06 832 GLU A N 1
ATOM 6283 C CA . GLU A 1 832 ? -5.118 -18.261 7.722 1.00 92.06 832 GLU A CA 1
ATOM 6284 C C . GLU A 1 832 ? -3.906 -19.192 7.862 1.00 92.06 832 GLU A C 1
ATOM 6286 O O . GLU A 1 832 ? -3.736 -20.084 7.033 1.00 92.06 832 GLU A O 1
ATOM 6291 N N . MET A 1 833 ? -3.107 -19.052 8.923 1.00 91.19 833 MET A N 1
ATOM 6292 C CA . MET A 1 833 ? -1.997 -19.964 9.217 1.00 91.19 833 MET A CA 1
ATOM 6293 C C . MET A 1 833 ? -2.473 -21.361 9.601 1.00 91.19 833 MET A C 1
ATOM 6295 O O . MET A 1 833 ? -1.933 -22.343 9.104 1.00 91.19 833 MET A O 1
ATOM 6299 N N . LEU A 1 834 ? -3.495 -21.482 10.449 1.00 92.25 834 LEU A N 1
ATOM 6300 C CA . LEU A 1 834 ? -4.053 -22.793 10.795 1.00 92.25 834 LEU A CA 1
ATOM 6301 C C . LEU A 1 834 ? -4.659 -23.483 9.574 1.00 92.25 834 LEU A C 1
ATOM 6303 O O . LEU A 1 834 ? -4.529 -24.695 9.410 1.00 92.25 834 LEU A O 1
ATOM 6307 N N . ARG A 1 835 ? -5.298 -22.695 8.705 1.00 91.12 835 ARG A N 1
ATOM 6308 C CA . ARG A 1 835 ? -5.916 -23.185 7.483 1.00 91.12 835 ARG A CA 1
ATOM 6309 C C . ARG A 1 835 ? -4.866 -23.597 6.456 1.00 91.12 835 ARG A C 1
ATOM 6311 O O . ARG A 1 835 ? -4.894 -24.734 6.007 1.00 91.12 835 ARG A O 1
ATOM 6318 N N . GLU A 1 836 ? -3.980 -22.692 6.055 1.00 90.12 836 GLU A N 1
ATOM 6319 C CA . GLU A 1 836 ? -3.122 -22.840 4.870 1.00 90.12 836 GLU A CA 1
ATOM 6320 C C . GLU A 1 836 ? -1.619 -22.926 5.200 1.00 90.12 836 GLU A C 1
ATOM 6322 O O . GLU A 1 836 ? -0.802 -23.113 4.304 1.00 90.12 836 GLU A O 1
ATOM 6327 N N . GLY A 1 837 ? -1.218 -22.821 6.467 1.00 88.56 837 GLY A N 1
ATOM 6328 C CA . GLY A 1 837 ? 0.188 -22.819 6.898 1.00 88.56 837 GLY A CA 1
ATOM 6329 C C . GLY A 1 837 ? 0.897 -24.168 6.871 1.00 88.56 837 GLY A C 1
ATOM 6330 O O . GLY A 1 837 ? 2.062 -24.239 7.248 1.00 88.56 837 GLY A O 1
ATOM 6331 N N . GLY A 1 838 ? 0.221 -25.240 6.448 1.00 88.81 838 GLY A N 1
ATOM 6332 C CA . GLY A 1 838 ? 0.791 -26.591 6.436 1.00 88.81 838 GLY A CA 1
ATOM 6333 C C . GLY A 1 838 ? 1.018 -27.185 7.830 1.00 88.81 838 GLY A C 1
ATOM 6334 O O . GLY A 1 838 ? 1.725 -28.179 7.952 1.00 88.81 838 GLY A O 1
ATOM 6335 N N . VAL A 1 839 ? 0.430 -26.582 8.868 1.00 92.25 839 VAL A N 1
ATOM 6336 C CA . VAL A 1 839 ? 0.491 -27.054 10.263 1.00 92.25 839 VAL A CA 1
ATOM 6337 C C . VAL A 1 839 ? -0.664 -27.992 10.628 1.00 92.25 839 VAL A C 1
ATOM 6339 O O . VAL A 1 839 ? -0.619 -28.651 11.662 1.00 92.25 839 VAL A O 1
ATOM 6342 N N . TRP A 1 840 ? -1.709 -28.064 9.797 1.00 94.69 840 TRP A N 1
ATOM 6343 C CA . TRP A 1 840 ? -2.841 -28.960 10.030 1.00 94.69 840 TRP A CA 1
ATOM 6344 C C . TRP A 1 840 ? -2.424 -30.432 9.863 1.00 94.69 840 TRP A C 1
ATOM 6346 O O . TRP A 1 840 ? -1.767 -30.746 8.865 1.00 94.69 840 TRP A O 1
ATOM 6356 N N . PRO A 1 841 ? -2.808 -31.347 10.776 1.00 93.81 841 PRO A N 1
ATOM 6357 C CA . PRO A 1 841 ? -2.468 -32.763 10.647 1.00 93.81 841 PRO A CA 1
ATOM 6358 C C . PRO A 1 841 ? -3.017 -33.365 9.347 1.00 93.81 841 PRO A C 1
ATOM 6360 O O . PRO A 1 841 ? -4.214 -33.283 9.072 1.00 93.81 841 PRO A O 1
ATOM 6363 N N . ALA A 1 842 ? -2.143 -33.964 8.534 1.00 90.75 842 ALA A N 1
ATOM 6364 C CA . ALA A 1 842 ? -2.491 -34.440 7.191 1.00 90.75 842 ALA A CA 1
ATOM 6365 C C . ALA A 1 842 ? -3.471 -35.630 7.184 1.00 90.75 842 ALA A C 1
ATOM 6367 O O . ALA A 1 842 ? -4.130 -35.885 6.179 1.00 90.75 842 ALA A O 1
ATOM 6368 N N . ASP A 1 843 ? -3.549 -36.366 8.291 1.00 93.31 843 ASP A N 1
ATOM 6369 C CA . ASP A 1 843 ? -4.425 -37.517 8.513 1.00 93.31 843 ASP A CA 1
ATOM 6370 C C . ASP A 1 843 ? -5.795 -37.137 9.103 1.00 93.31 843 ASP A C 1
ATOM 6372 O O . ASP A 1 843 ? -6.666 -37.997 9.235 1.00 93.31 843 ASP A O 1
ATOM 6376 N N . GLN A 1 844 ? -6.004 -35.861 9.442 1.00 92.81 844 GLN A N 1
ATOM 6377 C CA . GLN A 1 844 ? -7.246 -35.355 10.022 1.00 92.81 844 GLN A CA 1
ATOM 6378 C C . GLN A 1 844 ? -8.075 -34.589 8.980 1.00 92.81 844 GLN A C 1
ATOM 6380 O O . GLN A 1 844 ? -7.513 -33.873 8.145 1.00 92.81 844 GLN A O 1
ATOM 6385 N N . PRO A 1 845 ? -9.419 -34.670 9.031 1.00 91.62 845 PRO A N 1
ATOM 6386 C CA . PRO A 1 845 ? -10.266 -33.838 8.182 1.00 91.62 845 PRO A CA 1
ATOM 6387 C C . PRO A 1 845 ? -10.016 -32.351 8.468 1.00 91.62 845 PRO A C 1
ATOM 6389 O O . PRO A 1 845 ? -9.683 -31.969 9.594 1.00 91.62 845 PRO A O 1
ATOM 6392 N N . ARG A 1 846 ? -10.167 -31.494 7.450 1.00 91.62 846 ARG A N 1
ATOM 6393 C CA . ARG A 1 846 ? -10.111 -30.039 7.654 1.00 91.62 846 ARG A CA 1
ATOM 6394 C C . ARG A 1 846 ? -11.329 -29.596 8.458 1.00 91.62 846 ARG A C 1
ATOM 6396 O O . ARG A 1 846 ? -12.419 -30.137 8.288 1.00 91.62 846 ARG A O 1
ATOM 6403 N N . ALA A 1 847 ? -11.138 -28.594 9.314 1.00 91.56 847 ALA A N 1
ATOM 6404 C CA . ALA A 1 847 ? -12.238 -28.045 10.091 1.00 91.56 847 ALA A CA 1
ATOM 6405 C C . ALA A 1 847 ? -13.303 -27.426 9.187 1.00 91.56 847 ALA A C 1
ATOM 6407 O O . ALA A 1 847 ? -12.979 -26.714 8.230 1.00 91.56 847 ALA A O 1
ATOM 6408 N N . ARG A 1 848 ? -14.576 -27.595 9.554 1.00 90.25 848 ARG A N 1
ATOM 6409 C CA . ARG A 1 848 ? -15.702 -27.057 8.775 1.00 90.25 848 ARG A CA 1
ATOM 6410 C C . ARG A 1 848 ? -15.596 -25.553 8.522 1.00 90.25 848 ARG A C 1
ATOM 6412 O O . ARG A 1 848 ? -15.949 -25.078 7.444 1.00 90.25 848 ARG A O 1
ATOM 6419 N N . LEU A 1 849 ? -15.084 -24.799 9.496 1.00 91.25 849 LEU A N 1
ATOM 6420 C CA . LEU A 1 849 ? -14.916 -23.348 9.378 1.00 91.25 849 LEU A CA 1
ATOM 6421 C C . LEU A 1 849 ? -13.994 -22.948 8.210 1.00 91.25 849 LEU A C 1
ATOM 6423 O O . LEU A 1 849 ? -14.151 -21.864 7.656 1.00 91.25 849 LEU A O 1
ATOM 6427 N N . PHE A 1 850 ? -13.051 -23.809 7.817 1.00 90.69 850 PHE A N 1
ATOM 6428 C CA . PHE A 1 850 ? -12.137 -23.554 6.698 1.00 90.69 850 PHE A CA 1
ATOM 6429 C C . PHE A 1 850 ? -12.771 -23.782 5.327 1.00 90.69 850 PHE A C 1
ATOM 6431 O O . PHE A 1 850 ? -12.316 -23.202 4.341 1.00 90.69 850 PHE A O 1
ATOM 6438 N N . GLU A 1 851 ? -13.802 -24.620 5.270 1.00 86.62 851 GLU A N 1
ATOM 6439 C CA . GLU A 1 851 ? -14.522 -24.972 4.044 1.00 86.62 851 GLU A CA 1
ATOM 6440 C C . GLU A 1 851 ? -15.780 -24.117 3.854 1.00 86.62 851 GLU A C 1
ATOM 6442 O O . GLU A 1 851 ? -16.258 -23.935 2.734 1.00 86.62 851 GLU A O 1
ATOM 6447 N N . SER A 1 852 ? -16.302 -23.557 4.945 1.00 84.69 852 SER A N 1
ATOM 6448 C CA . SER A 1 852 ? -17.483 -22.706 4.938 1.00 84.69 852 SER A CA 1
ATOM 6449 C C . SER A 1 852 ? -17.186 -21.258 4.525 1.00 84.69 852 SER A C 1
ATOM 6451 O O . SER A 1 852 ? -16.190 -20.646 4.912 1.00 84.69 852 SER A O 1
ATOM 6453 N N . ASN A 1 853 ? -18.144 -20.654 3.815 1.00 83.25 853 ASN A N 1
ATOM 6454 C CA . ASN A 1 853 ? -18.174 -19.217 3.519 1.00 83.25 853 ASN A CA 1
ATOM 6455 C C . ASN A 1 853 ? -18.832 -18.389 4.644 1.00 83.25 853 ASN A C 1
ATOM 6457 O O . ASN A 1 853 ? -19.170 -17.219 4.445 1.00 83.25 853 ASN A O 1
ATOM 6461 N N . VAL A 1 854 ? -19.079 -18.981 5.819 1.00 87.81 854 VAL A N 1
ATOM 6462 C CA . VAL A 1 854 ? -19.683 -18.284 6.966 1.00 87.81 854 VAL A CA 1
ATOM 6463 C C . VAL A 1 854 ? -18.780 -17.173 7.505 1.00 87.81 854 VAL A C 1
ATOM 6465 O O . VAL A 1 854 ? -19.266 -16.094 7.844 1.00 87.81 854 VAL A O 1
ATOM 6468 N N . PHE A 1 855 ? -17.467 -17.407 7.511 1.00 85.69 855 PHE A N 1
ATOM 6469 C CA . PHE A 1 855 ? -16.479 -16.444 7.987 1.00 85.69 855 PHE A CA 1
ATOM 6470 C C . PHE A 1 855 ? -15.999 -15.493 6.880 1.00 85.69 855 PHE A C 1
ATOM 6472 O O . PHE A 1 855 ? -15.957 -14.286 7.090 1.00 85.69 855 PHE A O 1
ATOM 6479 N N . TRP A 1 856 ? -15.696 -16.013 5.685 1.00 82.25 856 TRP A N 1
ATOM 6480 C CA . TRP A 1 856 ? -15.199 -15.234 4.541 1.00 82.25 856 TRP A CA 1
ATOM 6481 C C . TRP A 1 856 ? -16.345 -14.706 3.672 1.00 82.25 856 TRP A C 1
ATOM 6483 O O . TRP A 1 856 ? -16.587 -15.186 2.561 1.00 82.25 856 TRP A O 1
ATOM 6493 N N . GLN A 1 857 ? -17.099 -13.740 4.194 1.00 85.00 857 GLN A N 1
ATOM 6494 C CA . GLN A 1 857 ? -18.338 -13.306 3.558 1.00 85.00 857 GLN A CA 1
ATOM 6495 C C . GLN A 1 857 ? -18.080 -12.351 2.396 1.00 85.00 857 GLN A C 1
ATOM 6497 O O . GLN A 1 857 ? -17.309 -11.404 2.508 1.00 85.00 857 GLN A O 1
ATOM 6502 N N . LYS A 1 858 ? -18.802 -12.559 1.291 1.00 90.19 858 LYS A N 1
ATOM 6503 C CA . LYS A 1 858 ? -18.922 -11.575 0.212 1.00 90.19 858 LYS A CA 1
ATOM 6504 C C . LYS A 1 858 ? -20.335 -10.977 0.192 1.00 90.19 858 LYS A C 1
ATOM 6506 O O . LYS A 1 858 ? -21.302 -11.689 0.485 1.00 90.19 858 LYS A O 1
ATOM 6511 N N . PRO A 1 859 ? -20.483 -9.693 -0.168 1.00 94.12 859 PRO A N 1
ATOM 6512 C CA . PRO A 1 859 ? -19.412 -8.725 -0.411 1.00 94.12 859 PRO A CA 1
ATOM 6513 C C . PRO A 1 859 ? -18.699 -8.280 0.880 1.00 94.12 859 PRO A C 1
ATOM 6515 O O . PRO A 1 859 ? -19.245 -8.437 1.973 1.00 94.12 859 PRO A O 1
ATOM 6518 N N . TYR A 1 860 ? -17.496 -7.722 0.732 1.00 94.50 860 TYR A N 1
ATOM 6519 C CA . TYR A 1 860 ? -16.702 -7.108 1.804 1.00 94.50 860 TYR A CA 1
ATOM 6520 C C . TYR A 1 860 ? -16.039 -5.814 1.316 1.00 94.50 860 TYR A C 1
ATOM 6522 O O . TYR A 1 860 ? -15.933 -5.573 0.112 1.00 94.50 860 TYR A O 1
ATOM 6530 N N . VAL A 1 861 ? -15.544 -5.010 2.256 1.00 96.06 861 VAL A N 1
ATOM 6531 C CA . VAL A 1 861 ? -14.733 -3.816 1.979 1.00 96.06 861 VAL A CA 1
ATOM 6532 C C . VAL A 1 861 ? -13.373 -3.962 2.661 1.00 96.06 861 VAL A C 1
ATOM 6534 O O . VAL A 1 861 ? -13.305 -4.325 3.831 1.00 96.06 861 VAL A O 1
ATOM 6537 N N . ILE A 1 862 ? -12.283 -3.688 1.951 1.00 94.94 862 ILE A N 1
ATOM 6538 C CA . ILE A 1 862 ? -10.946 -3.542 2.538 1.00 94.94 862 ILE A CA 1
ATOM 6539 C C . ILE A 1 862 ? -10.610 -2.055 2.567 1.00 94.94 862 ILE A C 1
ATOM 6541 O O . ILE A 1 862 ? -10.776 -1.366 1.568 1.00 94.94 862 ILE A O 1
ATOM 6545 N N . VAL A 1 863 ? -10.140 -1.562 3.705 1.00 93.50 863 VAL A N 1
ATOM 6546 C CA . VAL A 1 863 ? -9.807 -0.160 3.939 1.00 93.50 863 VAL A CA 1
ATOM 6547 C C . VAL A 1 863 ? -8.325 -0.036 4.264 1.00 93.50 863 VAL A C 1
ATOM 6549 O O . VAL A 1 863 ? -7.769 -0.816 5.041 1.00 93.50 863 VAL A O 1
ATOM 6552 N N . SER A 1 864 ? -7.683 0.974 3.692 1.00 89.50 864 SER A N 1
ATOM 6553 C CA . SER A 1 864 ? -6.332 1.387 4.052 1.00 89.50 864 SER A CA 1
ATOM 6554 C C . SER A 1 864 ? -6.312 2.883 4.337 1.00 89.50 864 SER A C 1
ATOM 6556 O O . SER A 1 864 ? -6.725 3.688 3.504 1.00 89.50 864 SER A O 1
ATOM 6558 N N . HIS A 1 865 ? -5.834 3.267 5.519 1.00 85.06 865 HIS A N 1
ATOM 6559 C CA . HIS A 1 865 ? -5.624 4.674 5.843 1.00 85.06 865 HIS A CA 1
ATOM 6560 C C . HIS A 1 865 ? -4.230 5.097 5.411 1.00 85.06 865 HIS A C 1
ATOM 6562 O O . HIS A 1 865 ? -3.228 4.564 5.891 1.00 85.06 865 HIS A O 1
ATOM 6568 N N . VAL A 1 866 ? -4.179 6.088 4.530 1.00 79.62 866 VAL A N 1
ATOM 6569 C CA . VAL A 1 866 ? -2.933 6.710 4.099 1.00 79.62 866 VAL A CA 1
ATOM 6570 C C . VAL A 1 866 ? -2.592 7.835 5.083 1.00 79.62 866 VAL A C 1
ATOM 6572 O O . VAL A 1 866 ? -3.483 8.603 5.457 1.00 79.62 866 VAL A O 1
ATOM 6575 N N . PRO A 1 867 ? -1.334 7.961 5.539 1.00 74.25 867 PRO A N 1
ATOM 6576 C CA . PRO A 1 867 ? -0.929 9.050 6.420 1.00 74.25 867 PRO A CA 1
ATOM 6577 C C . PRO A 1 867 ? -1.227 10.435 5.831 1.00 74.25 867 PRO A C 1
ATOM 6579 O O . PRO A 1 867 ? -1.049 10.673 4.635 1.00 74.25 867 PRO A O 1
ATOM 6582 N N . SER A 1 868 ? -1.632 11.373 6.692 1.00 66.31 868 SER A N 1
ATOM 6583 C CA . SER A 1 868 ? -1.811 12.778 6.307 1.00 66.31 868 SER A CA 1
ATOM 6584 C C . SER A 1 868 ? -0.507 13.344 5.742 1.00 66.31 868 SER A C 1
ATOM 6586 O O . SER A 1 868 ? 0.540 13.221 6.374 1.00 66.31 868 SER A O 1
ATOM 6588 N N . GLY A 1 869 ? -0.576 13.993 4.579 1.00 65.56 869 GLY A N 1
ATOM 6589 C CA . GLY A 1 869 ? 0.581 14.628 3.936 1.00 65.56 869 GLY A CA 1
ATOM 6590 C C . GLY A 1 869 ? 1.441 13.706 3.068 1.00 65.56 869 GLY A C 1
ATOM 6591 O O . GLY A 1 869 ? 2.365 14.203 2.428 1.00 65.56 869 GLY A O 1
ATOM 6592 N N . ALA A 1 870 ? 1.134 12.406 2.980 1.00 70.50 870 ALA A N 1
ATOM 6593 C CA . ALA A 1 870 ? 1.775 11.544 1.992 1.00 70.50 870 ALA A CA 1
ATOM 6594 C C . ALA A 1 870 ? 1.472 12.074 0.573 1.00 70.50 870 ALA A C 1
ATOM 6596 O O . ALA A 1 870 ? 0.300 12.296 0.253 1.00 70.50 870 ALA A O 1
ATOM 6597 N N . PRO A 1 871 ? 2.477 12.253 -0.306 1.00 75.88 871 PRO A N 1
ATOM 6598 C CA . PRO A 1 871 ? 2.258 12.793 -1.648 1.00 75.88 871 PRO A CA 1
ATOM 6599 C C . PRO A 1 871 ? 1.609 11.785 -2.612 1.00 75.88 871 PRO A C 1
ATOM 6601 O O . PRO A 1 871 ? 1.499 12.057 -3.799 1.00 75.88 871 PRO A O 1
ATOM 6604 N N . CYS A 1 872 ? 1.143 10.633 -2.129 1.00 79.06 872 CYS A N 1
ATOM 6605 C CA . CYS A 1 872 ? 0.533 9.605 -2.961 1.00 79.06 872 CYS A CA 1
ATOM 6606 C C . CYS A 1 872 ? -0.870 10.051 -3.417 1.00 79.06 872 CYS A C 1
ATOM 6608 O O . CYS A 1 872 ? -1.781 10.164 -2.595 1.00 79.06 872 CYS A O 1
ATOM 6610 N N . THR A 1 873 ? -1.057 10.328 -4.710 1.00 76.88 873 THR A N 1
ATOM 6611 C CA . THR A 1 873 ? -2.350 10.769 -5.279 1.00 76.88 873 THR A CA 1
ATOM 6612 C C . THR A 1 873 ? -3.264 9.610 -5.634 1.00 76.88 873 THR A C 1
ATOM 6614 O O . THR A 1 873 ? -4.482 9.735 -5.519 1.00 76.88 873 THR A O 1
ATOM 6617 N N . ILE A 1 874 ? -2.662 8.485 -6.009 1.00 84.00 874 ILE A N 1
ATOM 6618 C CA . ILE A 1 874 ? -3.322 7.242 -6.394 1.00 84.00 874 ILE A CA 1
ATOM 6619 C C . ILE A 1 874 ? -2.918 6.163 -5.395 1.00 84.00 874 ILE A C 1
ATOM 6621 O O . ILE A 1 874 ? -1.743 6.051 -5.054 1.00 84.00 874 ILE A O 1
ATOM 6625 N N . GLY A 1 875 ? -3.874 5.357 -4.943 1.00 86.31 875 GLY A N 1
ATOM 6626 C CA . GLY A 1 875 ? -3.613 4.206 -4.085 1.00 86.31 875 GLY A CA 1
ATOM 6627 C C . GLY A 1 875 ? -4.666 3.130 -4.295 1.00 86.31 875 GLY A C 1
ATOM 6628 O O . GLY A 1 875 ? -5.831 3.345 -3.972 1.00 86.31 875 GLY A O 1
ATOM 6629 N N . THR A 1 876 ? -4.261 1.982 -4.834 1.00 91.19 876 THR A N 1
ATOM 6630 C CA . THR A 1 876 ? -5.120 0.798 -4.956 1.00 91.19 876 THR A CA 1
ATOM 6631 C C . THR A 1 876 ? -4.322 -0.504 -4.832 1.00 91.19 876 THR A C 1
ATOM 6633 O O . THR A 1 876 ? -3.088 -0.502 -4.827 1.00 91.19 876 THR A O 1
ATOM 6636 N N . ILE A 1 877 ? -5.032 -1.619 -4.697 1.00 90.00 877 ILE A N 1
ATOM 6637 C CA . ILE A 1 877 ? -4.513 -2.981 -4.718 1.00 90.00 877 ILE A CA 1
ATOM 6638 C C . ILE A 1 877 ? -5.425 -3.848 -5.575 1.00 90.00 877 ILE A C 1
ATOM 6640 O O . ILE A 1 877 ? -6.608 -3.988 -5.260 1.00 90.00 877 ILE A O 1
ATOM 6644 N N . GLY A 1 878 ? -4.843 -4.502 -6.580 1.00 86.12 878 GLY A N 1
ATOM 6645 C CA . GLY A 1 878 ? -5.502 -5.573 -7.319 1.00 86.12 878 GLY A CA 1
ATOM 6646 C C . GLY A 1 878 ? -6.867 -5.229 -7.932 1.00 86.12 878 GLY A C 1
ATOM 6647 O O . GLY A 1 878 ? -7.424 -4.151 -7.767 1.00 86.12 878 GLY A O 1
ATOM 6648 N N . VAL A 1 879 ? -7.457 -6.189 -8.627 1.00 90.94 879 VAL A N 1
ATOM 6649 C CA . VAL A 1 879 ? -8.879 -6.179 -8.971 1.00 90.94 879 VAL A CA 1
ATOM 6650 C C . VAL A 1 879 ? -9.620 -6.939 -7.883 1.00 90.94 879 VAL A C 1
ATOM 6652 O O . VAL A 1 879 ? -9.294 -8.088 -7.574 1.00 90.94 879 VAL A O 1
ATOM 6655 N N . GLN A 1 880 ? -10.628 -6.299 -7.296 1.00 91.50 880 GLN A N 1
ATOM 6656 C CA . GLN A 1 880 ? -11.430 -6.919 -6.251 1.00 91.50 880 GLN A CA 1
ATOM 6657 C C . GLN A 1 880 ? -12.439 -7.916 -6.841 1.00 91.50 880 GLN A C 1
ATOM 6659 O O . GLN A 1 880 ? -12.919 -7.740 -7.965 1.00 91.50 880 GLN A O 1
ATOM 6664 N N . PRO A 1 881 ? -12.803 -8.985 -6.104 1.00 90.00 881 PRO A N 1
ATOM 6665 C CA . PRO A 1 881 ? -13.880 -9.871 -6.525 1.00 90.00 881 PRO A CA 1
ATOM 6666 C C . PRO A 1 881 ? -15.196 -9.106 -6.743 1.00 90.00 881 PRO A C 1
ATOM 6668 O O . PRO A 1 881 ? -15.425 -8.099 -6.074 1.00 90.00 881 PRO A O 1
ATOM 6671 N N . PRO A 1 882 ? -16.116 -9.609 -7.588 1.00 88.88 882 PRO A N 1
ATOM 6672 C CA . PRO A 1 882 ? -17.383 -8.934 -7.849 1.00 88.88 882 PRO A CA 1
ATOM 6673 C C . PRO A 1 882 ? -18.146 -8.564 -6.569 1.00 88.88 882 PRO A C 1
ATOM 6675 O O . PRO A 1 882 ? -18.434 -9.426 -5.735 1.00 88.88 882 PRO A O 1
ATOM 6678 N N . GLY A 1 883 ? -18.484 -7.279 -6.443 1.00 89.69 883 GLY A N 1
ATOM 6679 C CA . GLY A 1 883 ? -19.202 -6.714 -5.299 1.00 89.69 883 GLY A CA 1
ATOM 6680 C C . GLY A 1 883 ? -18.332 -6.382 -4.084 1.00 89.69 883 GLY A C 1
ATOM 6681 O O . GLY A 1 883 ? -18.861 -5.840 -3.120 1.00 89.69 883 GLY A O 1
ATOM 6682 N N . CYS A 1 884 ? -17.035 -6.691 -4.102 1.00 94.25 884 CYS A N 1
ATOM 6683 C CA . CYS A 1 884 ? -16.089 -6.281 -3.067 1.00 94.25 884 CYS A CA 1
ATOM 6684 C C . CYS A 1 884 ? -15.355 -5.003 -3.479 1.00 94.25 884 CYS A C 1
ATOM 6686 O O . CYS A 1 884 ? -15.206 -4.745 -4.668 1.00 94.25 884 CYS A O 1
ATOM 6688 N N . PHE A 1 885 ? -14.870 -4.250 -2.493 1.00 94.69 885 PHE A N 1
ATOM 6689 C CA . PHE A 1 885 ? -14.189 -2.977 -2.729 1.00 94.69 885 PHE A CA 1
ATOM 6690 C C . PHE A 1 885 ? -12.885 -2.867 -1.953 1.00 94.69 885 PHE A C 1
ATOM 6692 O O . PHE A 1 885 ? -12.794 -3.337 -0.813 1.00 94.69 885 PHE A O 1
ATOM 6699 N N . PHE A 1 886 ? -11.914 -2.174 -2.537 1.00 94.88 886 PHE A N 1
ATOM 6700 C CA . PHE A 1 886 ? -10.768 -1.633 -1.820 1.00 94.88 886 PHE A CA 1
ATOM 6701 C C . PHE A 1 886 ? -10.891 -0.115 -1.741 1.00 94.88 886 PHE A C 1
ATOM 6703 O O . PHE A 1 886 ? -11.127 0.542 -2.749 1.00 94.88 886 PHE A O 1
ATOM 6710 N N . LEU A 1 887 ? -10.713 0.440 -0.545 1.00 94.25 887 LEU A N 1
ATOM 6711 C CA . LEU A 1 887 ? -10.830 1.862 -0.271 1.00 94.25 887 LEU A CA 1
ATOM 6712 C C . LEU A 1 887 ? -9.562 2.382 0.417 1.00 94.25 887 LEU A C 1
ATOM 6714 O O . LEU A 1 887 ? -9.288 2.044 1.569 1.00 94.25 887 LEU A O 1
ATOM 6718 N N . ALA A 1 888 ? -8.820 3.257 -0.254 1.00 91.94 888 ALA A N 1
ATOM 6719 C CA . ALA A 1 888 ? -7.763 4.045 0.366 1.00 91.94 888 ALA A CA 1
ATOM 6720 C C . ALA A 1 888 ? -8.312 5.412 0.799 1.00 91.94 888 ALA A C 1
ATOM 6722 O O . ALA A 1 888 ? -8.849 6.161 -0.016 1.00 91.94 888 ALA A O 1
ATOM 6723 N N . VAL A 1 889 ? -8.177 5.742 2.085 1.00 90.06 889 VAL A N 1
ATOM 6724 C CA . VAL A 1 889 ? -8.658 7.006 2.661 1.00 90.06 889 VAL A CA 1
ATOM 6725 C C . VAL A 1 889 ? -7.472 7.847 3.118 1.00 90.06 889 VAL A C 1
ATOM 6727 O O . VAL A 1 889 ? -6.733 7.441 4.018 1.00 90.06 889 VAL A O 1
ATOM 6730 N N . THR A 1 890 ? -7.328 9.041 2.544 1.00 87.50 890 THR A N 1
ATOM 6731 C CA . THR A 1 890 ? -6.268 9.998 2.888 1.00 87.50 890 THR A CA 1
ATOM 6732 C C . THR A 1 890 ? -6.885 11.243 3.530 1.00 87.50 890 THR A C 1
ATOM 6734 O O . THR A 1 890 ? -7.605 11.995 2.861 1.00 87.50 890 THR A O 1
ATOM 6737 N N . PRO A 1 891 ? -6.620 11.520 4.817 1.00 86.25 891 PRO A N 1
ATOM 6738 C CA . PRO A 1 891 ? -7.060 12.757 5.437 1.00 86.25 891 PRO A CA 1
ATOM 6739 C C . PRO A 1 891 ? -6.287 13.953 4.858 1.00 86.25 891 PRO A C 1
ATOM 6741 O O . PRO A 1 891 ? -5.061 13.898 4.754 1.00 86.25 891 PRO A O 1
ATOM 6744 N N . ARG A 1 892 ? -6.979 15.047 4.506 1.00 83.00 892 ARG A N 1
ATOM 6745 C CA . ARG A 1 892 ? -6.350 16.330 4.156 1.00 83.00 892 ARG A CA 1
ATOM 6746 C C . ARG A 1 892 ? -7.005 17.480 4.920 1.00 83.00 892 ARG A C 1
ATOM 6748 O O . ARG A 1 892 ? -8.056 17.312 5.534 1.00 83.00 892 ARG A O 1
ATOM 6755 N N . ASN A 1 893 ? -6.333 18.628 4.944 1.00 79.38 893 ASN A N 1
ATOM 6756 C CA . ASN A 1 893 ? -6.778 19.792 5.711 1.00 79.38 893 ASN A CA 1
ATOM 6757 C C . ASN A 1 893 ? -8.086 20.380 5.179 1.00 79.38 893 ASN A C 1
ATOM 6759 O O . ASN A 1 893 ? -8.955 20.688 5.980 1.00 79.38 893 ASN A O 1
ATOM 6763 N N . HIS A 1 894 ? -8.228 20.470 3.854 1.00 82.50 894 HIS A N 1
ATOM 6764 C CA . HIS A 1 894 ? -9.385 21.052 3.169 1.00 82.50 894 HIS A CA 1
ATOM 6765 C C . HIS A 1 894 ? -10.081 19.974 2.328 1.00 82.50 894 HIS A C 1
ATOM 6767 O O . HIS A 1 894 ? -9.868 19.873 1.119 1.00 82.50 894 HIS A O 1
ATOM 6773 N N . GLY A 1 895 ? -10.848 19.113 2.994 1.00 85.38 895 GLY A N 1
ATOM 6774 C CA . GLY A 1 895 ? -11.458 17.922 2.403 1.00 85.38 895 GLY A CA 1
ATOM 6775 C C . GLY A 1 895 ? -10.645 16.640 2.607 1.00 85.38 895 GLY A C 1
ATOM 6776 O O . GLY A 1 895 ? -9.465 16.665 2.947 1.00 85.38 895 GLY A O 1
ATOM 6777 N N . HIS A 1 896 ? -11.275 15.490 2.403 1.00 88.38 896 HIS A N 1
ATOM 6778 C CA . HIS A 1 896 ? -10.640 14.173 2.501 1.00 88.38 896 HIS A CA 1
ATOM 6779 C C . HIS A 1 896 ? -10.610 13.491 1.137 1.00 88.38 896 HIS A C 1
ATOM 6781 O O . HIS A 1 896 ? -11.495 13.702 0.321 1.00 88.38 896 HIS A O 1
ATOM 6787 N N . GLN A 1 897 ? -9.610 12.660 0.876 1.00 89.50 897 GLN A N 1
ATOM 6788 C CA . GLN A 1 897 ? -9.525 11.905 -0.371 1.00 89.50 897 GLN A CA 1
ATOM 6789 C C . GLN A 1 897 ? -9.912 10.445 -0.128 1.00 89.50 897 GLN A C 1
ATOM 6791 O O . GLN A 1 897 ? -9.490 9.848 0.864 1.00 89.50 897 GLN A O 1
ATOM 6796 N N . ALA A 1 898 ? -10.701 9.879 -1.036 1.00 91.88 898 ALA A N 1
ATOM 6797 C CA . ALA A 1 898 ? -11.152 8.496 -1.011 1.00 91.88 898 ALA A CA 1
ATOM 6798 C C . ALA A 1 898 ? -10.958 7.866 -2.397 1.00 91.88 898 ALA A C 1
ATOM 6800 O O . ALA A 1 898 ? -11.692 8.181 -3.333 1.00 91.88 898 ALA A O 1
ATOM 6801 N N . ALA A 1 899 ? -9.972 6.980 -2.516 1.00 91.81 899 ALA A N 1
ATOM 6802 C CA . ALA A 1 899 ? -9.713 6.201 -3.720 1.00 91.81 899 ALA A CA 1
ATOM 6803 C C . ALA A 1 899 ? -10.350 4.814 -3.590 1.00 91.81 899 ALA A C 1
ATOM 6805 O O . ALA A 1 899 ? -10.105 4.113 -2.610 1.00 91.81 899 ALA A O 1
ATOM 6806 N N . LEU A 1 900 ? -11.167 4.432 -4.565 1.00 92.62 900 LEU A N 1
ATOM 6807 C CA . LEU A 1 900 ? -11.972 3.216 -4.578 1.00 92.62 900 LEU A CA 1
ATOM 6808 C C . LEU A 1 900 ? -11.611 2.353 -5.790 1.00 92.62 900 LEU A C 1
ATOM 6810 O O . LEU A 1 900 ? -11.390 2.873 -6.884 1.00 92.62 900 LEU A O 1
ATOM 6814 N N . THR A 1 901 ? -11.578 1.038 -5.597 1.00 91.81 901 THR A N 1
ATOM 6815 C CA . THR A 1 901 ? -11.445 0.022 -6.652 1.00 91.81 901 THR A CA 1
ATOM 6816 C C . THR A 1 901 ? -12.439 -1.098 -6.451 1.00 91.81 901 THR A C 1
ATOM 6818 O O . THR A 1 901 ? -12.597 -1.522 -5.278 1.00 91.81 901 THR A O 1
#

Sequence (901 aa):
MTHAEYMKAVLPKVHGTINIHDAFASGELDFMILLSSSTGILGTNGQANYAAGNTFQDAFADAQNRAARSSGRRTRYVSLDIGAVAGSAHVESLPLKGLELSRLGVSFMTFAEVLMLLEYAMSATAVADDFSHSIPGVARAPVAINQDSSMKRKNPMFGLLPDAAVDGDGAGDKTRGRNEQQKQQDPARLLQQAKTLEEAQDVIAVATAAKFSAFLDVDVPLNVPTAQLALDSLVSIELKNWLSRTFQAPVQASEVSGGLSINELARLLAGRSKCISDEVRTAGSGTLGQPENAALAPPAVAVAQTNGTHATSIGTMQSTGSTVVASLPESKTEHGLECCKHSAVLQKQPLPDLDETLDNILENTAHLLDTARLAELEQGVAELRQPDGPARTAFAELVKLHELGEAGWAGDLLARVLYLQRRSPIAPMTSFVGGNPDSAKPQAQSERAALLTAALVEYRGMIIRNEVEPMWFGGKPTCDARLRWLFDAVREPGQTVDKMQLYDAANNPSEVKHVAVLSRGRVFKVVLVDGAGAQVTPASLAATYDAIIGATQEGADAWTGILATDGRTSWADIREASIVRSSNNAEYFSVIETAAFILCLDHGSPDSDEEQVREAYFGDGFNRWCDKTLQVVVSANGKTSFILEHAVLDGSVIWRLSEWVQNSVSGAASTAFFSGADYMAQRADVLLDEIVFESSPETDSRMDLLREQYLATTSRASYANHLLDAFGTEELMAWHMPVKSVLDATVQLAARLHFQRSVQTWEAVSMARYHGGRSEMLQTTTRAAVDFCTLALDQAASATKKRTRLLGLGRELSTNLQRCAAGKGSYLRTLEMLREGGVWPADQPRARLFESNVFWQKPYVIVSHVPSGAPCTIGTIGVQPPGCFFLAVTPRNHGHQAALT

Secondary structure (DSSP, 8-state):
--HHHHHHHHHHHHHHHHHHHHHH--TT--EEEEEEETHHHH--TT-HHHHHHHHHHHHHHHHHHHHHHHHT--PEEEEEEE--BTT-HHHHT-TTTHHHHHHTTBPPBPHHHHHHHHHHHTSHHHHHTT--EE--SB-HHHHHHSS-TTTTTT-GGGTTSPPS---------TT-TTSSSSTTS-HHHHHHH-SSHHHHHHHHHHHHHHHHHHHHTSPPPTTSBGGGGT--HHHHHHHHHHHHHHTT----HHHHHSS-BHHHHHHHHHHH-TTS-HHHHHHT-S--PPP------------------------------------------TT--GGGTT-SS-PPPP---HHHHHHHHHHHHGGGS-HHHHHHHHHHHHHHT-TTSHHHHHHHHHHHHHHHSTT-TTTHHHHIIIIIT--S-STTTT-EEEEPPPPSS---HHHHHHHHHHHHHHHHHHHHTT-SPPPEETTEEPP-TTGGGGSSEEEE--SSS-EEEE-STTT-SS---EEEEEETTEEEEEESB-TTSPBPPHHHHHHHHHHHHHHTSSSPPP-GGGGGGS-HHHHHHHHHHHHHH-HHHHHHHHHHHHSSSEEEE------SHHHHHHHHTSS--TT--TTBSEEEEE-TT--EEEEE--SS--THHHHHHHHHHHHHHHT---GGGG-SHHHHHHHHTPPP-EE-----HHHHHHHHHHHHHHHHHHTT---EEEEETT--HHHHHHTT--HHHHHHHHHHHHHHHHSSS--EEEEEEE-TTSTT--EEEEE---HHHHHHHHHHH-TTS-HHHHHHHHHHHHHHHHHHHHHHTTT-S--HHHHHHHHHSS-S-TTSPPPHHHH-TTTS-SSEEEEEEPPTT----EEEESPPPTT-EEEEEEE-SSSEEEEE-

InterPro domains:
  IPR000542 Acyltransferase ChoActase/COT/CPT [PS00440] (624-651)
  IPR000542 Acyltransferase ChoActase/COT/CPT [PTHR22589] (338-859)
  IPR009081 Phosphopantetheine binding ACP domain [PS50075] (198-273)
  IPR013968 Polyketide synthase-like, ketoreductase domain [PF08659] (1-85)
  IPR020806 Polyketide synthase-like, phosphopantetheine-binding domain [SM00823] (197-273)
  IPR023213 Chloramphenicol acetyltransferase-like domain superfamily [G3DSA:3.30.559.10] (346-881)
  IPR036291 NAD(P)-binding domain superfamily [SSF51735] (2-124)
  IPR036736 ACP-like superfamily [G3DSA:1.10.1200.10] (194-279)
  IPR036736 ACP-like superfamily [SSF47336] (215-273)
  IPR039551 Choline/Carnitine o-acyltransferase, domain 1 and 2 [PF00755] (350-870)
  IPR042231 Choline/Carnitine o-acyltransferase, domain 2 [G3DSA:3.30.559.70] (408-720)
  IPR057326 Ketoreductase domain [SM00822] (1-88)

Radius of gyration: 34.37 Å; chains: 1; bounding box: 84×107×95 Å